Protein AF-0000000076582837 (afdb_homodimer)

Radius of gyration: 41.91 Å; Cα contacts (8 Å, |Δi|>4): 2070; chains: 2; bounding box: 164×148×90 Å

Structure (mmCIF, N/CA/C/O backbone):
data_AF-0000000076582837-model_v1
#
loop_
_entity.id
_entity.type
_entity.pdbx_description
1 polymer 'Uncharacterized protein'
#
loop_
_atom_site.group_PDB
_atom_site.id
_atom_site.type_symbol
_atom_site.label_atom_id
_atom_site.label_alt_id
_atom_site.label_comp_id
_atom_site.label_asym_id
_atom_site.label_entity_id
_atom_site.label_seq_id
_atom_site.pdbx_PDB_ins_code
_atom_site.Cartn_x
_atom_site.Cartn_y
_atom_site.Cartn_z
_atom_site.occupancy
_atom_site.B_iso_or_equiv
_atom_site.auth_seq_id
_atom_site.auth_comp_id
_atom_site.auth_asym_id
_atom_site.auth_atom_id
_atom_site.pdbx_PDB_model_num
ATOM 1 N N . MET A 1 1 ? 6.973 28.859 -14.742 1 37.81 1 MET A N 1
ATOM 2 C CA . MET A 1 1 ? 6.109 27.672 -14.664 1 37.81 1 MET A CA 1
ATOM 3 C C . MET A 1 1 ? 6.285 26.953 -13.328 1 37.81 1 MET A C 1
ATOM 5 O O . MET A 1 1 ? 7.41 26.688 -12.914 1 37.81 1 MET A O 1
ATOM 9 N N . ALA A 1 2 ? 5.398 27.281 -12.375 1 56.62 2 ALA A N 1
ATOM 10 C CA . ALA A 1 2 ? 5.488 26.141 -11.453 1 56.62 2 ALA A CA 1
ATOM 11 C C . ALA A 1 2 ? 5.77 24.844 -12.211 1 56.62 2 ALA A C 1
ATOM 13 O O . ALA A 1 2 ? 5.379 24.703 -13.367 1 56.62 2 ALA A O 1
ATOM 14 N N . VAL A 1 3 ? 6.777 24.328 -11.602 1 84.38 3 VAL A N 1
ATOM 15 C CA . VAL A 1 3 ? 7.352 23.281 -12.43 1 84.38 3 VAL A CA 1
ATOM 16 C C . VAL A 1 3 ? 7.152 21.922 -11.758 1 84.38 3 VAL A C 1
ATOM 18 O O . VAL A 1 3 ? 7.391 21.781 -10.562 1 84.38 3 VAL A O 1
ATOM 21 N N . ASP A 1 4 ? 6.441 21.125 -12.461 1 92.75 4 ASP A N 1
ATOM 22 C CA . ASP A 1 4 ? 6.488 19.719 -12.031 1 92.75 4 ASP A CA 1
ATOM 23 C C . ASP A 1 4 ? 7.918 19.188 -12.07 1 92.75 4 ASP A C 1
ATOM 25 O O . ASP A 1 4 ? 8.617 19.344 -13.078 1 92.75 4 ASP A O 1
ATOM 29 N N . VAL A 1 5 ? 8.266 18.734 -10.93 1 97.38 5 VAL A N 1
ATOM 30 C CA . VAL A 1 5 ? 9.609 18.172 -10.844 1 97.38 5 VAL A CA 1
ATOM 31 C C . VAL A 1 5 ? 9.531 16.641 -10.844 1 97.38 5 VAL A C 1
ATOM 33 O O . VAL A 1 5 ? 8.859 16.047 -9.992 1 97.38 5 VAL A O 1
ATOM 36 N N . THR A 1 6 ? 10.125 16 -11.758 1 96.5 6 THR A N 1
ATOM 37 C CA . THR A 1 6 ? 10.219 14.547 -11.906 1 96.5 6 THR A CA 1
ATOM 38 C C . THR A 1 6 ? 11.68 14.109 -12 1 96.5 6 THR A C 1
ATOM 40 O O . THR A 1 6 ? 12.586 14.938 -11.945 1 96.5 6 THR A O 1
ATOM 43 N N . ARG A 1 7 ? 11.844 12.852 -12.062 1 94.62 7 ARG A N 1
ATOM 44 C CA . ARG A 1 7 ? 13.195 12.32 -12.133 1 94.62 7 ARG A CA 1
ATOM 45 C C . ARG A 1 7 ? 13.93 12.844 -13.367 1 94.62 7 ARG A C 1
ATOM 47 O O . ARG A 1 7 ? 15.148 13.039 -13.336 1 94.62 7 ARG A O 1
ATOM 54 N N . GLU A 1 8 ? 13.258 13.234 -14.391 1 93.75 8 GLU A N 1
ATOM 55 C CA . GLU A 1 8 ? 13.82 13.641 -15.672 1 93.75 8 GLU A CA 1
ATOM 56 C C . GLU A 1 8 ? 14.422 15.039 -15.602 1 93.75 8 GLU A C 1
ATOM 58 O O . GLU A 1 8 ? 15.438 15.32 -16.25 1 93.75 8 GLU A O 1
ATOM 63 N N . ASN A 1 9 ? 13.852 15.922 -14.852 1 94.75 9 ASN A N 1
ATOM 64 C CA . ASN A 1 9 ? 14.32 17.297 -14.82 1 94.75 9 ASN A CA 1
ATOM 65 C C . ASN A 1 9 ? 14.875 17.672 -13.453 1 94.75 9 ASN A C 1
ATOM 67 O O . ASN A 1 9 ? 15.242 18.828 -13.219 1 94.75 9 ASN A O 1
ATOM 71 N N . PHE A 1 10 ? 14.992 16.719 -12.586 1 96.81 10 PHE A N 1
ATOM 72 C CA . PHE A 1 10 ? 15.367 16.984 -11.203 1 96.81 10 PHE A CA 1
ATOM 73 C C . PHE A 1 10 ? 16.781 17.562 -11.125 1 96.81 10 PHE A C 1
ATOM 75 O O . PHE A 1 10 ? 16.984 18.594 -10.492 1 96.81 10 PHE A O 1
ATOM 82 N N . LYS A 1 11 ? 17.672 16.938 -11.727 1 94.5 11 LYS A N 1
ATOM 83 C CA . LYS A 1 11 ? 19.062 17.359 -11.68 1 94.5 11 LYS A CA 1
ATOM 84 C C . LYS A 1 11 ? 19.234 18.766 -12.242 1 94.5 11 LYS A C 1
ATOM 86 O O . LYS A 1 11 ? 19.984 19.578 -11.695 1 94.5 11 LYS A O 1
ATOM 91 N N . GLU A 1 12 ? 18.562 19.031 -13.25 1 94.69 12 GLU A N 1
ATOM 92 C CA . GLU A 1 12 ? 18.641 20.344 -13.898 1 94.69 12 GLU A CA 1
ATOM 93 C C . GLU A 1 12 ? 18.031 21.422 -13.016 1 94.69 12 GLU A C 1
ATOM 95 O O . GLU A 1 12 ? 18.5 22.578 -13.031 1 94.69 12 GLU A O 1
ATOM 100 N N . LEU A 1 13 ? 17.078 21.109 -12.211 1 95.56 13 LEU A N 1
ATOM 101 C CA . LEU A 1 13 ? 16.328 22.094 -11.438 1 95.56 13 LEU A CA 1
ATOM 102 C C . LEU A 1 13 ? 16.938 22.266 -10.047 1 95.56 13 LEU A C 1
ATOM 104 O O . LEU A 1 13 ? 16.641 23.234 -9.344 1 95.56 13 LEU A O 1
ATOM 108 N N . LEU A 1 14 ? 17.75 21.375 -9.633 1 96.56 14 LEU A N 1
ATOM 109 C CA . LEU A 1 14 ? 18.266 21.344 -8.266 1 96.56 14 LEU A CA 1
ATOM 110 C C . LEU A 1 14 ? 18.984 22.656 -7.941 1 96.56 14 LEU A C 1
ATOM 112 O O . LEU A 1 14 ? 18.797 23.219 -6.859 1 96.56 14 LEU A O 1
ATOM 116 N N . PRO A 1 15 ? 19.797 23.25 -8.875 1 96.25 15 PRO A N 1
ATOM 117 C CA . PRO A 1 15 ? 20.422 24.531 -8.57 1 96.25 15 PRO A CA 1
ATOM 118 C C . PRO A 1 15 ? 19.391 25.656 -8.383 1 96.25 15 PRO A C 1
ATOM 120 O O . PRO A 1 15 ? 19.562 26.516 -7.508 1 96.25 15 PRO A O 1
ATOM 123 N N . ALA A 1 16 ? 18.375 25.656 -9.156 1 95.62 16 ALA A N 1
ATOM 124 C CA . ALA A 1 16 ? 17.328 26.656 -9.031 1 95.62 16 ALA A CA 1
ATOM 125 C C . ALA A 1 16 ? 16.594 26.531 -7.699 1 95.62 16 ALA A C 1
ATOM 127 O O . ALA A 1 16 ? 16.219 27.531 -7.09 1 95.62 16 ALA A O 1
ATOM 128 N N . ILE A 1 17 ? 16.359 25.312 -7.273 1 97.38 17 ILE A N 1
ATOM 129 C CA . ILE A 1 17 ? 15.711 25.047 -6 1 97.38 17 ILE A CA 1
ATOM 130 C C . ILE A 1 17 ? 16.578 25.547 -4.852 1 97.38 17 ILE A C 1
ATOM 132 O O . ILE A 1 17 ? 16.094 26.188 -3.924 1 97.38 17 ILE A O 1
ATOM 136 N N . ARG A 1 18 ? 17.828 25.281 -4.961 1 97.62 18 ARG A N 1
ATOM 137 C CA . ARG A 1 18 ? 18.781 25.766 -3.959 1 97.62 18 ARG A CA 1
ATOM 138 C C . ARG A 1 18 ? 18.766 27.281 -3.863 1 97.62 18 ARG A C 1
ATOM 140 O O . ARG A 1 18 ? 18.703 27.844 -2.766 1 97.62 18 ARG A O 1
ATOM 147 N N . GLU A 1 19 ? 18.797 27.891 -4.953 1 97.19 19 GLU A N 1
ATOM 148 C CA . GLU A 1 19 ? 18.781 29.344 -4.988 1 97.19 19 GLU A CA 1
ATOM 149 C C . GLU A 1 19 ? 17.5 29.906 -4.398 1 97.19 19 GLU A C 1
ATOM 151 O O . GLU A 1 19 ? 17.531 30.891 -3.656 1 97.19 19 GLU A O 1
ATOM 156 N N . ALA A 1 20 ? 16.422 29.281 -4.758 1 97.56 20 ALA A N 1
ATOM 157 C CA . ALA A 1 20 ? 15.133 29.719 -4.246 1 97.56 20 ALA A CA 1
ATOM 158 C C . ALA A 1 20 ? 15.086 29.641 -2.721 1 97.56 20 ALA A C 1
ATOM 160 O O . ALA A 1 20 ? 14.594 30.547 -2.059 1 97.56 20 ALA A O 1
ATOM 161 N N . LEU A 1 21 ? 15.578 28.578 -2.162 1 98.19 21 LEU A N 1
ATOM 162 C CA . LEU A 1 21 ? 15.578 28.375 -0.718 1 98.19 21 LEU A CA 1
ATOM 163 C C . LEU A 1 21 ? 16.547 29.344 -0.029 1 98.19 21 LEU A C 1
ATOM 165 O O . LEU A 1 21 ? 16.266 29.812 1.073 1 98.19 21 LEU A O 1
ATOM 169 N N . GLU A 1 22 ? 17.609 29.672 -0.643 1 97.06 22 GLU A N 1
ATOM 170 C CA . GLU A 1 22 ? 18.609 30.578 -0.074 1 97.06 22 GLU A CA 1
ATOM 171 C C . GLU A 1 22 ? 18.094 32.031 -0.047 1 97.06 22 GLU A C 1
ATOM 173 O O . GLU A 1 22 ? 18.328 32.75 0.913 1 97.06 22 GLU A O 1
ATOM 178 N N . LYS A 1 23 ? 17.359 32.406 -1.02 1 96.25 23 LYS A N 1
ATOM 179 C CA . LYS A 1 23 ? 16.969 33.781 -1.193 1 96.25 23 LYS A CA 1
ATOM 180 C C . LYS A 1 23 ? 15.617 34.062 -0.535 1 96.25 23 LYS A C 1
ATOM 182 O O . LYS A 1 23 ? 15.281 35.219 -0.271 1 96.25 23 LYS A O 1
ATOM 187 N N . CYS A 1 24 ? 14.883 33.062 -0.274 1 97.56 24 CYS A N 1
ATOM 188 C CA . CYS A 1 24 ? 13.516 33.281 0.168 1 97.56 24 CYS A CA 1
ATOM 189 C C . CYS A 1 24 ? 13.484 33.812 1.596 1 97.56 24 CYS A C 1
ATOM 191 O O . CYS A 1 24 ? 14.461 33.688 2.332 1 97.56 24 CYS A O 1
ATOM 193 N N . THR A 1 25 ? 12.406 34.531 1.924 1 97.62 25 THR A N 1
ATOM 194 C CA . THR A 1 25 ? 12.133 34.969 3.283 1 97.62 25 THR A CA 1
ATOM 195 C C . THR A 1 25 ? 11.586 33.844 4.129 1 97.62 25 THR A C 1
ATOM 197 O O . THR A 1 25 ? 11.938 33.688 5.305 1 97.62 25 THR A O 1
ATOM 200 N N . PHE A 1 26 ? 10.758 33.094 3.574 1 98.38 26 PHE A N 1
ATOM 201 C CA . PHE A 1 26 ? 10.211 31.875 4.145 1 98.38 26 PHE A CA 1
ATOM 202 C C . PHE A 1 26 ? 9.773 30.906 3.049 1 98.38 26 PHE A C 1
ATOM 204 O O . PHE A 1 26 ? 9.664 31.297 1.884 1 98.38 26 PHE A O 1
ATOM 211 N N . TYR A 1 27 ? 9.625 29.656 3.34 1 98.81 27 TYR A N 1
ATOM 212 C CA . TYR A 1 27 ? 9.086 28.688 2.383 1 98.81 27 TYR A CA 1
ATOM 213 C C . TYR A 1 27 ? 7.914 27.922 2.984 1 98.81 27 TYR A C 1
ATOM 215 O O . TYR A 1 27 ? 7.797 27.812 4.207 1 98.81 27 TYR A O 1
ATOM 223 N N . SER A 1 28 ? 7.043 27.531 2.162 1 98.81 28 SER A N 1
ATOM 224 C CA . SER A 1 28 ? 5.887 26.734 2.564 1 98.81 28 SER A CA 1
ATOM 225 C C . SER A 1 28 ? 5.902 25.359 1.891 1 98.81 28 SER A C 1
ATOM 227 O O . SER A 1 28 ? 6.555 25.188 0.861 1 98.81 28 SER A O 1
ATOM 229 N N . PHE A 1 29 ? 5.262 24.391 2.514 1 98.75 29 PHE A N 1
ATOM 230 C CA . PHE A 1 29 ? 5.258 23.031 1.983 1 98.75 29 PHE A CA 1
ATOM 231 C C . PHE A 1 29 ? 3.906 22.375 2.213 1 98.75 29 PHE A C 1
ATOM 233 O O . PHE A 1 29 ? 3.121 22.812 3.053 1 98.75 29 PHE A O 1
ATOM 240 N N . ASP A 1 30 ? 3.596 21.422 1.482 1 98.31 30 ASP A N 1
ATOM 241 C CA . ASP A 1 30 ? 2.416 20.562 1.57 1 98.31 30 ASP A CA 1
ATOM 242 C C . ASP A 1 30 ? 2.682 19.203 0.936 1 98.31 30 ASP A C 1
ATOM 244 O O . ASP A 1 30 ? 3.518 19.078 0.039 1 98.31 30 ASP A O 1
ATOM 248 N N . CYS A 1 31 ? 1.963 18.188 1.468 1 98.19 31 CYS A N 1
ATOM 249 C CA . CYS A 1 31 ? 2.211 16.844 0.979 1 98.19 31 CYS A CA 1
ATOM 250 C C . CYS A 1 31 ? 0.905 16.141 0.612 1 98.19 31 CYS A C 1
ATOM 252 O O . CYS A 1 31 ? -0.146 16.453 1.179 1 98.19 31 CYS A O 1
ATOM 254 N N . GLU A 1 32 ? 0.945 15.305 -0.368 1 97.75 32 GLU A N 1
ATOM 255 C CA . GLU A 1 32 ? -0.067 14.289 -0.631 1 97.75 32 GLU A CA 1
ATOM 256 C C . GLU A 1 32 ? 0.447 12.898 -0.28 1 97.75 32 GLU A C 1
ATOM 258 O O . GLU A 1 32 ? 1.587 12.555 -0.597 1 97.75 32 GLU A O 1
ATOM 263 N N . MET A 1 33 ? -0.358 12.156 0.459 1 97.69 33 MET A N 1
ATOM 264 C CA . MET A 1 33 ? 0.064 10.867 0.993 1 97.69 33 MET A CA 1
ATOM 265 C C . MET A 1 33 ? -0.859 9.75 0.514 1 97.69 33 MET A C 1
ATOM 267 O O . MET A 1 33 ? -1.942 10.016 -0.011 1 97.69 33 MET A O 1
ATOM 271 N N . THR A 1 34 ? -0.4 8.477 0.62 1 97.88 34 THR A N 1
ATOM 272 C CA . THR A 1 34 ? -1.194 7.32 0.216 1 97.88 34 THR A CA 1
ATOM 273 C C . THR A 1 34 ? -2.25 6.992 1.268 1 97.88 34 THR A C 1
ATOM 275 O O . THR A 1 34 ? -3.076 6.102 1.07 1 97.88 34 THR A O 1
ATOM 278 N N . GLY A 1 35 ? -2.191 7.676 2.393 1 95.62 35 GLY A N 1
ATOM 279 C CA . GLY A 1 35 ? -3.148 7.512 3.475 1 95.62 35 GLY A CA 1
ATOM 280 C C . GLY A 1 35 ? -2.775 8.289 4.723 1 95.62 35 GLY A C 1
ATOM 281 O O . GLY A 1 35 ? -1.685 8.859 4.805 1 95.62 35 GLY A O 1
ATOM 282 N N . LEU A 1 36 ? -3.656 8.305 5.723 1 90.25 36 LEU A N 1
ATOM 283 C CA . LEU A 1 36 ? -3.4 9.094 6.922 1 90.25 36 LEU A CA 1
ATOM 284 C C . LEU A 1 36 ? -3.514 8.227 8.172 1 90.25 36 LEU A C 1
ATOM 286 O O . LEU A 1 36 ? -2.752 8.406 9.125 1 90.25 36 LEU A O 1
ATOM 290 N N . PHE A 1 37 ? -4.527 7.352 8.211 1 88.5 37 PHE A N 1
ATOM 291 C CA . PHE A 1 37 ? -4.746 6.551 9.414 1 88.5 37 PHE A CA 1
ATOM 292 C C . PHE A 1 37 ? -4.762 5.066 9.078 1 88.5 37 PHE A C 1
ATOM 294 O O . PHE A 1 37 ? -5.25 4.668 8.016 1 88.5 37 PHE A O 1
ATOM 301 N N . THR A 1 38 ? -4.195 4.332 9.945 1 89.94 38 THR A N 1
ATOM 302 C CA . THR A 1 38 ? -4.273 2.879 9.828 1 89.94 38 THR A CA 1
ATOM 303 C C . THR A 1 38 ? -5.48 2.338 10.586 1 89.94 38 THR A C 1
ATOM 305 O O . THR A 1 38 ? -6.105 3.061 11.367 1 89.94 38 THR A O 1
ATOM 308 N N . ASP A 1 39 ? -5.789 1.146 10.273 1 82.75 39 ASP A N 1
ATOM 309 C CA . ASP A 1 39 ? -6.949 0.542 10.922 1 82.75 39 ASP A CA 1
ATOM 310 C C . ASP A 1 39 ? -6.77 0.503 12.438 1 82.75 39 ASP A C 1
ATOM 312 O O . ASP A 1 39 ? -5.742 0.04 12.938 1 82.75 39 ASP A O 1
ATOM 316 N N . GLY A 1 40 ? -7.688 1.06 13.148 1 77.62 40 GLY A N 1
ATOM 317 C CA . GLY A 1 40 ? -7.691 1.012 14.602 1 77.62 40 GLY A CA 1
ATOM 318 C C . GLY A 1 40 ? -6.805 2.066 15.242 1 77.62 40 GLY A C 1
ATOM 319 O O . GLY A 1 40 ? -6.699 2.141 16.469 1 77.62 40 GLY A O 1
ATOM 320 N N . ASN A 1 41 ? -6.215 2.869 14.445 1 83 41 ASN A N 1
ATOM 321 C CA . ASN A 1 41 ? -5.27 3.844 14.984 1 83 41 ASN A CA 1
ATOM 322 C C . ASN A 1 41 ? -5.68 5.27 14.633 1 83 41 ASN A C 1
ATOM 324 O O . ASN A 1 41 ? -4.828 6.109 14.328 1 83 41 ASN A O 1
ATOM 328 N N . LYS A 1 42 ? -6.922 5.465 14.656 1 85.94 42 LYS A N 1
ATOM 329 C CA . LYS A 1 42 ? -7.402 6.832 14.477 1 85.94 42 LYS A CA 1
ATOM 330 C C . LYS A 1 42 ? -7.316 7.621 15.781 1 85.94 42 LYS A C 1
ATOM 332 O O . LYS A 1 42 ? -7.426 7.047 16.859 1 85.94 42 LYS A O 1
ATOM 337 N N . HIS A 1 43 ? -7.074 8.859 15.664 1 90 43 HIS A N 1
ATOM 338 C CA . HIS A 1 43 ? -7.051 9.711 16.844 1 90 43 HIS A CA 1
ATOM 339 C C . HIS A 1 43 ? -8.414 9.734 17.531 1 90 43 HIS A C 1
ATOM 341 O O . HIS A 1 43 ? -9.445 9.797 16.875 1 90 43 HIS A O 1
ATOM 347 N N . GLU A 1 44 ? -8.359 9.648 18.797 1 89.81 44 GLU A N 1
ATOM 348 C CA . GLU A 1 44 ? -9.555 9.75 19.625 1 89.81 44 GLU A CA 1
ATOM 349 C C . GLU A 1 44 ? -9.586 11.07 20.391 1 89.81 44 GLU A C 1
ATOM 351 O O . GLU A 1 44 ? -8.539 11.641 20.703 1 89.81 44 GLU A O 1
ATOM 356 N N . TYR A 1 45 ? -10.727 11.453 20.703 1 89.75 45 TYR A N 1
ATOM 357 C CA . TYR A 1 45 ? -10.922 12.789 21.25 1 89.75 45 TYR A CA 1
ATOM 358 C C . TYR A 1 45 ? -10.156 12.977 22.547 1 89.75 45 TYR A C 1
ATOM 360 O O . TYR A 1 45 ? -9.586 14.039 22.797 1 89.75 45 TYR A O 1
ATOM 368 N N . LEU A 1 46 ? -10.07 11.953 23.375 1 92.81 46 LEU A N 1
ATOM 369 C CA . LEU A 1 46 ? -9.492 12.117 24.703 1 92.81 46 LEU A CA 1
ATOM 370 C C . LEU A 1 46 ? -8.023 11.703 24.719 1 92.81 46 LEU A C 1
ATOM 372 O O . LEU A 1 46 ? -7.383 11.695 25.766 1 92.81 46 LEU A O 1
ATOM 376 N N . ASP A 1 47 ? -7.477 11.445 23.562 1 91.62 47 ASP A N 1
ATOM 377 C CA . ASP A 1 47 ? -6.062 11.094 23.469 1 91.62 47 ASP A CA 1
ATOM 378 C C . ASP A 1 47 ? -5.184 12.203 24.047 1 91.62 47 ASP A C 1
ATOM 380 O O . ASP A 1 47 ? -5.441 13.391 23.812 1 91.62 47 ASP A O 1
ATOM 384 N N . ASP A 1 48 ? -4.238 11.812 24.797 1 89.88 48 ASP A N 1
ATOM 385 C CA . ASP A 1 48 ? -3.209 12.797 25.125 1 89.88 48 ASP A CA 1
ATOM 386 C C . ASP A 1 48 ? -2.182 12.922 24.016 1 89.88 48 ASP A C 1
ATOM 388 O O . ASP A 1 48 ? -2.277 12.227 23 1 89.88 48 ASP A O 1
ATOM 392 N N . MET A 1 49 ? -1.229 13.766 24.156 1 92.5 49 MET A N 1
ATOM 393 C CA . MET A 1 49 ? -0.308 14.062 23.062 1 92.5 49 MET A CA 1
ATOM 394 C C . MET A 1 49 ? 0.542 12.844 22.734 1 92.5 49 MET A C 1
ATOM 396 O O . MET A 1 49 ? 0.796 12.562 21.547 1 92.5 49 MET A O 1
ATOM 400 N N . GLN A 1 50 ? 0.988 12.141 23.719 1 91.88 50 GLN A N 1
ATOM 401 C CA . GLN A 1 50 ? 1.815 10.969 23.484 1 91.88 50 GLN A CA 1
ATOM 402 C C . GLN A 1 50 ? 1.04 9.891 22.719 1 91.88 50 GLN A C 1
ATOM 404 O O . GLN A 1 50 ? 1.573 9.273 21.797 1 91.88 50 GLN A O 1
ATOM 409 N N . SER A 1 51 ? -0.127 9.664 23.172 1 90.88 51 SER A N 1
ATOM 410 C CA . SER A 1 51 ? -0.97 8.688 22.5 1 90.88 51 SER A CA 1
ATOM 411 C C . SER A 1 51 ? -1.216 9.086 21.047 1 90.88 51 SER A C 1
ATOM 413 O O . SER A 1 51 ? -1.169 8.242 20.141 1 90.88 51 SER A O 1
ATOM 415 N N . ARG A 1 52 ? -1.479 10.328 20.828 1 93.69 52 ARG A N 1
ATOM 416 C CA . ARG A 1 52 ? -1.69 10.836 19.469 1 93.69 52 ARG A CA 1
ATOM 417 C C . ARG A 1 52 ? -0.438 10.664 18.625 1 93.69 52 ARG A C 1
ATOM 419 O O . ARG A 1 52 ? -0.523 10.281 17.453 1 93.69 52 ARG A O 1
ATOM 426 N N . TYR A 1 53 ? 0.649 10.984 19.234 1 95.69 53 TYR A N 1
ATOM 427 C CA . TYR A 1 53 ? 1.919 10.844 18.531 1 95.69 53 TYR A CA 1
ATOM 428 C C . TYR A 1 53 ? 2.172 9.391 18.156 1 95.69 53 TYR A C 1
ATOM 430 O O . TYR A 1 53 ? 2.623 9.102 17.047 1 95.69 53 TYR A O 1
ATOM 438 N N . THR A 1 54 ? 1.906 8.484 19.078 1 94.12 54 THR A N 1
ATOM 439 C CA . THR A 1 54 ? 2.121 7.066 18.828 1 94.12 54 THR A CA 1
ATOM 440 C C . THR A 1 54 ? 1.306 6.602 17.625 1 94.12 54 THR A C 1
ATOM 442 O O . THR A 1 54 ? 1.817 5.887 16.766 1 94.12 54 THR A O 1
ATOM 445 N N . LYS A 1 55 ? 0.12 6.996 17.609 1 94.06 55 LYS A N 1
ATOM 446 C CA . LYS A 1 55 ? -0.747 6.652 16.484 1 94.06 55 LYS A CA 1
ATOM 447 C C . LYS A 1 55 ? -0.247 7.285 15.188 1 94.06 55 LYS A C 1
ATOM 449 O O . LYS A 1 55 ? -0.276 6.656 14.133 1 94.06 55 LYS A O 1
ATOM 454 N N . MET A 1 56 ? 0.187 8.492 15.266 1 95.31 56 MET A N 1
ATOM 455 C CA . MET A 1 56 ? 0.729 9.203 14.109 1 95.31 56 MET A CA 1
ATOM 456 C C . MET A 1 56 ? 1.987 8.516 13.586 1 95.31 56 MET A C 1
ATOM 458 O O . MET A 1 56 ? 2.207 8.445 12.375 1 95.31 56 MET A O 1
ATOM 462 N N . THR A 1 57 ? 2.773 8.078 14.508 1 95.75 57 THR A N 1
ATOM 463 C CA . THR A 1 57 ? 4 7.383 14.141 1 95.75 57 THR A CA 1
ATOM 464 C C . THR A 1 57 ? 3.686 6.129 13.328 1 95.75 57 THR A C 1
ATOM 466 O O . THR A 1 57 ? 4.367 5.836 12.344 1 95.75 57 THR A O 1
ATOM 469 N N . GLU A 1 58 ? 2.686 5.445 13.75 1 94.69 58 GLU A N 1
ATOM 470 C CA . GLU A 1 58 ? 2.279 4.25 13.016 1 94.69 58 GLU A CA 1
ATOM 471 C C . GLU A 1 58 ? 1.851 4.598 11.594 1 94.69 58 GLU A C 1
ATOM 473 O O . GLU A 1 58 ? 2.191 3.883 10.641 1 94.69 58 GLU A O 1
ATOM 478 N N . SER A 1 59 ? 1.21 5.617 11.445 1 95 59 SER A N 1
ATOM 479 C CA . SER A 1 59 ? 0.771 6.074 10.125 1 95 59 SER A CA 1
ATOM 480 C C . SER A 1 59 ? 1.955 6.5 9.266 1 95 59 SER A C 1
ATOM 482 O O . SER A 1 59 ? 2.021 6.16 8.086 1 95 59 SER A O 1
ATOM 484 N N . SER A 1 60 ? 2.846 7.215 9.883 1 96.12 60 SER A N 1
ATOM 485 C CA . SER A 1 60 ? 4.004 7.73 9.156 1 96.12 60 SER A CA 1
ATOM 486 C C . SER A 1 60 ? 4.875 6.594 8.633 1 96.12 60 SER A C 1
ATOM 488 O O . SER A 1 60 ? 5.488 6.711 7.57 1 96.12 60 SER A O 1
ATOM 490 N N . LYS A 1 61 ? 4.871 5.547 9.367 1 94.81 61 LYS A N 1
ATOM 491 C CA . LYS A 1 61 ? 5.652 4.375 8.969 1 94.81 61 LYS A CA 1
ATOM 492 C C . LYS A 1 61 ? 4.957 3.602 7.855 1 94.81 61 LYS A C 1
ATOM 494 O O . LYS A 1 61 ? 5.617 3.004 7.004 1 94.81 61 LYS A O 1
ATOM 499 N N . ALA A 1 62 ? 3.697 3.639 7.93 1 95.88 62 ALA A N 1
ATOM 500 C CA . ALA A 1 62 ? 2.904 2.766 7.066 1 95.88 62 ALA A CA 1
ATOM 501 C C . ALA A 1 62 ? 2.723 3.383 5.684 1 95.88 62 ALA A C 1
ATOM 503 O O . ALA A 1 62 ? 2.791 2.68 4.672 1 95.88 62 ALA A O 1
ATOM 504 N N . TYR A 1 63 ? 2.486 4.641 5.551 1 97.44 63 TYR A N 1
ATOM 505 C CA . TYR A 1 63 ? 2.141 5.309 4.301 1 97.44 63 TYR A CA 1
ATOM 506 C C . TYR A 1 63 ? 3.33 6.086 3.75 1 97.44 63 TYR A C 1
ATOM 508 O O . TYR A 1 63 ? 4.363 6.203 4.414 1 97.44 63 TYR A O 1
ATOM 516 N N . ILE A 1 64 ? 3.201 6.598 2.521 1 97.69 64 ILE A N 1
ATOM 517 C CA . ILE A 1 64 ? 4.293 7.363 1.928 1 97.69 64 ILE A CA 1
ATOM 518 C C . ILE A 1 64 ? 3.756 8.68 1.374 1 97.69 64 ILE A C 1
ATOM 520 O O . ILE A 1 64 ? 2.547 8.836 1.185 1 97.69 64 ILE A O 1
ATOM 524 N N . ILE A 1 65 ? 4.719 9.578 1.172 1 98.12 65 ILE A N 1
ATOM 525 C CA . ILE A 1 65 ? 4.43 10.828 0.471 1 98.12 65 ILE A CA 1
ATOM 526 C C . ILE A 1 65 ? 4.609 10.625 -1.032 1 98.12 65 ILE A C 1
ATOM 528 O O . ILE A 1 65 ? 5.668 10.188 -1.483 1 98.12 65 ILE A O 1
ATOM 532 N N . THR A 1 66 ? 3.584 10.953 -1.797 1 98 66 THR A N 1
ATOM 533 C CA . THR A 1 66 ? 3.645 10.75 -3.242 1 98 66 THR A CA 1
ATOM 534 C C . THR A 1 66 ? 3.891 12.078 -3.959 1 98 66 THR A C 1
ATOM 536 O O . THR A 1 66 ? 4.32 12.094 -5.113 1 98 66 THR A O 1
ATOM 539 N N . GLN A 1 67 ? 3.572 13.117 -3.287 1 98.12 67 GLN A N 1
ATOM 540 C CA . GLN A 1 67 ? 3.799 14.453 -3.842 1 98.12 67 GLN A CA 1
ATOM 541 C C . GLN A 1 67 ? 4.199 15.438 -2.75 1 98.12 67 GLN A C 1
ATOM 543 O O . GLN A 1 67 ? 3.645 15.414 -1.649 1 98.12 67 GLN A O 1
ATOM 548 N N . TYR A 1 68 ? 5.16 16.266 -2.998 1 98.56 68 TYR A N 1
ATOM 549 C CA . TYR A 1 68 ? 5.645 17.281 -2.078 1 98.56 68 TYR A CA 1
ATOM 550 C C . TYR A 1 68 ? 5.668 18.656 -2.75 1 98.56 68 TYR A C 1
ATOM 552 O O . TYR A 1 68 ? 6.336 18.844 -3.77 1 98.56 68 TYR A O 1
ATOM 560 N N . GLY A 1 69 ? 4.918 19.562 -2.246 1 98.44 69 GLY A N 1
ATOM 561 C CA . GLY A 1 69 ? 4.949 20.938 -2.723 1 98.44 69 GLY A CA 1
ATOM 562 C C . GLY A 1 69 ? 5.879 21.828 -1.916 1 98.44 69 GLY A C 1
ATOM 563 O O . GLY A 1 69 ? 5.879 21.781 -0.684 1 98.44 69 GLY A O 1
ATOM 564 N N . LEU A 1 70 ? 6.695 22.547 -2.639 1 98.62 70 LEU A N 1
ATOM 565 C CA . LEU A 1 70 ? 7.594 23.531 -2.043 1 98.62 70 LEU A CA 1
ATOM 566 C C . LEU A 1 70 ? 7.434 24.891 -2.715 1 98.62 70 LEU A C 1
ATOM 568 O O . LEU A 1 70 ? 7.57 25 -3.936 1 98.62 70 LEU A O 1
ATOM 572 N N . SER A 1 71 ? 7.074 25.844 -1.985 1 98.38 71 SER A N 1
ATOM 573 C CA . SER A 1 71 ? 6.961 27.203 -2.508 1 98.38 71 SER A CA 1
ATOM 574 C C . SER A 1 71 ? 7.828 28.188 -1.712 1 98.38 71 SER A C 1
ATOM 576 O O . SER A 1 71 ? 7.652 28.328 -0.501 1 98.38 71 SER A O 1
ATOM 578 N N . CYS A 1 72 ? 8.75 28.828 -2.348 1 98.44 72 CYS A N 1
ATOM 579 C CA . CYS A 1 72 ? 9.664 29.781 -1.739 1 98.44 72 CYS A CA 1
ATOM 580 C C . CYS A 1 72 ? 9.211 31.219 -2.008 1 98.44 72 CYS A C 1
ATOM 582 O O . CYS A 1 72 ? 9.078 31.625 -3.164 1 98.44 72 CYS A O 1
ATOM 584 N N . PHE A 1 73 ? 8.984 31.969 -0.949 1 97.88 73 PHE A N 1
ATOM 585 C CA . PHE A 1 73 ? 8.508 33.344 -1.075 1 97.88 73 PHE A CA 1
ATOM 586 C C . PHE A 1 73 ? 9.625 34.344 -0.779 1 97.88 73 PHE A C 1
ATOM 588 O O . PHE A 1 73 ? 10.133 34.406 0.344 1 97.88 73 PHE A O 1
ATOM 595 N N . GLU A 1 74 ? 9.984 35.094 -1.771 1 97.25 74 GLU A N 1
ATOM 596 C CA . GLU A 1 74 ? 11.008 36.125 -1.641 1 97.25 74 GLU A CA 1
ATOM 597 C C . GLU A 1 74 ? 10.375 37.531 -1.571 1 97.25 74 GLU A C 1
ATOM 599 O O . GLU A 1 74 ? 9.586 37.906 -2.441 1 97.25 74 GLU A O 1
ATOM 604 N N . ALA A 1 75 ? 10.68 38.219 -0.52 1 95.25 75 ALA A N 1
ATOM 605 C CA . ALA A 1 75 ? 10.203 39.594 -0.417 1 95.25 75 ALA A CA 1
ATOM 606 C C . ALA A 1 75 ? 10.867 40.5 -1.467 1 95.25 75 ALA A C 1
ATOM 608 O O . ALA A 1 75 ? 12.094 40.594 -1.524 1 95.25 75 ALA A O 1
ATOM 609 N N . THR A 1 76 ? 10.07 41.125 -2.309 1 92.56 76 THR A N 1
ATOM 610 C CA . THR A 1 76 ? 10.594 41.969 -3.371 1 92.56 76 THR A CA 1
ATOM 611 C C . THR A 1 76 ? 10.336 43.438 -3.064 1 92.56 76 THR A C 1
ATOM 613 O O . THR A 1 76 ? 10.812 44.312 -3.781 1 92.56 76 THR A O 1
ATOM 616 N N . GLY A 1 77 ? 9.594 43.75 -2.02 1 87.31 77 GLY A N 1
ATOM 617 C CA . GLY A 1 77 ? 9.234 45.094 -1.533 1 87.31 77 GLY A CA 1
ATOM 618 C C . GLY A 1 77 ? 8.477 45.062 -0.221 1 87.31 77 GLY A C 1
ATOM 619 O O . GLY A 1 77 ? 8.328 44 0.392 1 87.31 77 GLY A O 1
ATOM 620 N N . PRO A 1 78 ? 8.031 46.219 0.351 1 81 78 PRO A N 1
ATOM 621 C CA . PRO A 1 78 ? 7.359 46.25 1.653 1 81 78 PRO A CA 1
ATOM 622 C C . PRO A 1 78 ? 6.09 45.406 1.689 1 81 78 PRO A C 1
ATOM 624 O O . PRO A 1 78 ? 5.816 44.75 2.689 1 81 78 PRO A O 1
ATOM 627 N N . ALA A 1 79 ? 5.422 45.312 0.679 1 89.81 79 ALA A N 1
ATOM 628 C CA . ALA A 1 79 ? 4.191 44.531 0.617 1 89.81 79 ALA A CA 1
ATOM 629 C C . ALA A 1 79 ? 4.109 43.719 -0.687 1 89.81 79 ALA A C 1
ATOM 631 O O . ALA A 1 79 ? 3.082 43.75 -1.37 1 89.81 79 ALA A O 1
ATOM 632 N N . ALA A 1 80 ? 5.176 43.031 -0.889 1 94.19 80 ALA A N 1
ATOM 633 C CA . ALA A 1 80 ? 5.199 42.281 -2.133 1 94.19 80 ALA A CA 1
ATOM 634 C C . ALA A 1 80 ? 6.098 41.031 -2.006 1 94.19 80 ALA A C 1
ATOM 636 O O . ALA A 1 80 ? 7.18 41.125 -1.416 1 94.19 80 ALA A O 1
ATOM 637 N N . TYR A 1 81 ? 5.637 39.906 -2.471 1 95.31 81 TYR A N 1
ATOM 638 C CA . TYR A 1 81 ? 6.406 38.656 -2.502 1 95.31 81 TYR A CA 1
ATOM 639 C C . TYR A 1 81 ? 6.406 38.062 -3.902 1 95.31 81 TYR A C 1
ATOM 641 O O . TYR A 1 81 ? 5.434 38.219 -4.648 1 95.31 81 TYR A O 1
ATOM 649 N N . GLU A 1 82 ? 7.48 37.469 -4.219 1 96.25 82 GLU A N 1
ATOM 650 C CA . GLU A 1 82 ? 7.578 36.625 -5.402 1 96.25 82 GLU A CA 1
ATOM 651 C C . GLU A 1 82 ? 7.719 35.156 -5.02 1 96.25 82 GLU A C 1
ATOM 653 O O . GLU A 1 82 ? 8.594 34.812 -4.227 1 96.25 82 GLU A O 1
ATOM 658 N N . ALA A 1 83 ? 6.824 34.375 -5.621 1 96.44 83 ALA A N 1
ATOM 659 C CA . ALA A 1 83 ? 6.785 32.969 -5.242 1 96.44 83 ALA A CA 1
ATOM 660 C C . ALA A 1 83 ? 7.441 32.094 -6.309 1 96.44 83 ALA A C 1
ATOM 662 O O . ALA A 1 83 ? 7.211 32.281 -7.504 1 96.44 83 ALA A O 1
ATOM 663 N N . ARG A 1 84 ? 8.344 31.234 -5.914 1 97.25 84 ARG A N 1
ATOM 664 C CA . ARG A 1 84 ? 8.867 30.141 -6.723 1 97.25 84 ARG A CA 1
ATOM 665 C C . ARG A 1 84 ? 8.383 28.797 -6.195 1 97.25 84 ARG A C 1
ATOM 667 O O . ARG A 1 84 ? 8.852 28.328 -5.156 1 97.25 84 ARG A O 1
ATOM 674 N N . THR A 1 85 ? 7.453 28.141 -7.027 1 97.38 85 THR A N 1
ATOM 675 C CA . THR A 1 85 ? 6.801 26.938 -6.539 1 97.38 85 THR A CA 1
ATOM 676 C C . THR A 1 85 ? 7.258 25.719 -7.328 1 97.38 85 THR A C 1
ATOM 678 O O . THR A 1 85 ? 7.336 25.75 -8.555 1 97.38 85 THR A O 1
ATOM 681 N N . PHE A 1 86 ? 7.602 24.672 -6.602 1 97.81 86 PHE A N 1
ATOM 682 C CA . PHE A 1 86 ? 8.008 23.375 -7.16 1 97.81 86 PHE A CA 1
ATOM 683 C C . PHE A 1 86 ? 7.074 22.266 -6.691 1 97.81 86 PHE A C 1
ATOM 685 O O . PHE A 1 86 ? 6.859 22.094 -5.492 1 97.81 86 PHE A O 1
ATOM 692 N N . ASN A 1 87 ? 6.465 21.562 -7.637 1 97.5 87 ASN A N 1
ATOM 693 C CA . ASN A 1 87 ? 5.621 20.406 -7.352 1 97.5 87 ASN A CA 1
ATOM 694 C C . ASN A 1 87 ? 6.344 19.094 -7.645 1 97.5 87 ASN A C 1
ATOM 696 O O . ASN A 1 87 ? 6.434 18.672 -8.805 1 97.5 87 ASN A O 1
ATOM 700 N N . PHE A 1 88 ? 6.777 18.375 -6.605 1 98.5 88 PHE A N 1
ATOM 701 C CA . PHE A 1 88 ? 7.578 17.156 -6.766 1 98.5 88 PHE A CA 1
ATOM 702 C C . PHE A 1 88 ? 6.691 15.922 -6.797 1 98.5 88 PHE A C 1
ATOM 704 O O . PHE A 1 88 ? 5.926 15.68 -5.863 1 98.5 88 PHE A O 1
ATOM 711 N N . TYR A 1 89 ? 6.746 15.148 -7.859 1 98.12 89 TYR A N 1
ATOM 712 C CA . TYR A 1 89 ? 6.309 13.758 -7.789 1 98.12 89 TYR A CA 1
ATOM 713 C C . TYR A 1 89 ? 7.375 12.891 -7.133 1 98.12 89 TYR A C 1
ATOM 715 O O . TYR A 1 89 ? 8.555 12.977 -7.473 1 98.12 89 TYR A O 1
ATOM 723 N N . LEU A 1 90 ? 6.938 12.117 -6.18 1 98.44 90 LEU A N 1
ATOM 724 C CA . LEU A 1 90 ? 7.91 11.328 -5.434 1 98.44 90 LEU A CA 1
ATOM 725 C C . LEU A 1 90 ? 7.559 9.844 -5.477 1 98.44 90 LEU A C 1
ATOM 727 O O . LEU A 1 90 ? 6.383 9.477 -5.414 1 98.44 90 LEU A O 1
ATOM 731 N N . PHE A 1 91 ? 8.539 8.969 -5.59 1 98.12 91 PHE A N 1
ATOM 732 C CA . PHE A 1 91 ? 8.383 7.523 -5.477 1 98.12 91 PHE A CA 1
ATOM 733 C C . PHE A 1 91 ? 9.672 6.879 -4.965 1 98.12 91 PHE A C 1
ATOM 735 O O . PHE A 1 91 ? 10.758 7.188 -5.453 1 98.12 91 PHE A O 1
ATOM 742 N N . PRO A 1 92 ? 9.531 6.031 -3.967 1 96.25 92 PRO A N 1
ATOM 743 C CA . PRO A 1 92 ? 10.727 5.395 -3.412 1 96.25 92 PRO A CA 1
ATOM 744 C C . PRO A 1 92 ? 11.266 4.266 -4.293 1 96.25 92 PRO A C 1
ATOM 746 O O . PRO A 1 92 ? 11.133 3.09 -3.945 1 96.25 92 PRO A O 1
ATOM 749 N N . GLN A 1 93 ? 11.961 4.645 -5.27 1 94.75 93 GLN A N 1
ATOM 750 C CA . GLN A 1 93 ? 12.547 3.666 -6.18 1 94.75 93 GLN A CA 1
ATOM 751 C C . GLN A 1 93 ? 13.523 2.748 -5.449 1 94.75 93 GLN A C 1
ATOM 753 O O . GLN A 1 93 ? 14.359 3.215 -4.672 1 94.75 93 GLN A O 1
ATOM 758 N N . PRO A 1 94 ? 13.367 1.464 -5.758 1 91.44 94 PRO A N 1
ATOM 759 C CA . PRO A 1 94 ? 14.305 0.543 -5.105 1 91.44 94 PRO A CA 1
ATOM 760 C C . PRO A 1 94 ? 15.75 0.774 -5.535 1 91.44 94 PRO A C 1
ATOM 762 O O . PRO A 1 94 ? 16.016 1.068 -6.707 1 91.44 94 PRO A O 1
ATOM 765 N N . HIS A 1 95 ? 16.625 0.724 -4.551 1 87.06 95 HIS A N 1
ATOM 766 C CA . HIS A 1 95 ? 18.047 0.888 -4.816 1 87.06 95 HIS A CA 1
ATOM 767 C C . HIS A 1 95 ? 18.891 0.241 -3.723 1 87.06 95 HIS A C 1
ATOM 769 O O . HIS A 1 95 ? 18.672 0.49 -2.535 1 87.06 95 HIS A O 1
ATOM 775 N N . GLY A 1 96 ? 19.906 -0.446 -4.105 1 77.62 96 GLY A N 1
ATOM 776 C CA . GLY A 1 96 ? 20.891 -0.989 -3.184 1 77.62 96 GLY A CA 1
ATOM 777 C C . GLY A 1 96 ? 20.281 -1.671 -1.979 1 77.62 96 GLY A C 1
ATOM 778 O O . GLY A 1 96 ? 20.641 -1.385 -0.838 1 77.62 96 GLY A O 1
ATOM 779 N N . GLY A 1 97 ? 19.328 -2.357 -2.125 1 77.88 97 GLY A N 1
ATOM 780 C CA . GLY A 1 97 ? 18.719 -3.078 -1.021 1 77.88 97 GLY A CA 1
ATOM 781 C C . GLY A 1 97 ? 17.562 -2.324 -0.378 1 77.88 97 GLY A C 1
ATOM 782 O O . GLY A 1 97 ? 16.812 -2.887 0.425 1 77.88 97 GLY A O 1
ATOM 783 N N . TYR A 1 98 ? 17.547 -1.066 -0.675 1 83.75 98 TYR A N 1
ATOM 784 C CA . TYR A 1 98 ? 16.406 -0.283 -0.182 1 83.75 98 TYR A CA 1
ATOM 785 C C . TYR A 1 98 ? 15.164 -0.53 -1.024 1 83.75 98 TYR A C 1
ATOM 787 O O . TYR A 1 98 ? 15.156 -0.242 -2.225 1 83.75 98 TYR A O 1
ATOM 795 N N . ASN A 1 99 ? 14.172 -1.14 -0.463 1 90.44 99 ASN A N 1
ATOM 796 C CA . ASN A 1 99 ? 12.883 -1.405 -1.091 1 90.44 99 ASN A CA 1
ATOM 797 C C . ASN A 1 99 ? 11.727 -1.169 -0.121 1 90.44 99 ASN A C 1
ATOM 799 O O . ASN A 1 99 ? 11.516 -1.961 0.798 1 90.44 99 ASN A O 1
ATOM 803 N N . ARG A 1 100 ? 11.016 -0.155 -0.4 1 93.12 100 ARG A N 1
ATOM 804 C CA . ARG A 1 100 ? 9.977 0.24 0.545 1 93.12 100 ARG A CA 1
ATOM 805 C C . ARG A 1 100 ? 8.672 -0.493 0.26 1 93.12 100 ARG A C 1
ATOM 807 O O . ARG A 1 100 ? 8.266 -0.625 -0.896 1 93.12 100 ARG A O 1
ATOM 814 N N . ARG A 1 101 ? 8.102 -1.07 1.247 1 95.56 101 ARG A N 1
ATOM 815 C CA . ARG A 1 101 ? 6.719 -1.544 1.248 1 95.56 101 ARG A CA 1
ATOM 816 C C . ARG A 1 101 ? 5.82 -0.607 2.049 1 95.56 101 ARG A C 1
ATOM 818 O O . ARG A 1 101 ? 6.133 -0.263 3.189 1 95.56 101 ARG A O 1
ATOM 825 N N . PHE A 1 102 ? 4.754 -0.153 1.43 1 97.12 102 PHE A N 1
ATOM 826 C CA . PHE A 1 102 ? 3.959 0.882 2.08 1 97.12 102 PHE A CA 1
ATOM 827 C C . PHE A 1 102 ? 2.469 0.61 1.902 1 97.12 102 PHE A C 1
ATOM 829 O O . PHE A 1 102 ? 2.07 -0.116 0.99 1 97.12 102 PHE A O 1
ATOM 836 N N . LEU A 1 103 ? 1.729 1.161 2.76 1 97.56 103 LEU A N 1
ATOM 837 C CA . LEU A 1 103 ? 0.28 0.995 2.756 1 97.56 103 LEU A CA 1
ATOM 838 C C . LEU A 1 103 ? -0.384 2.023 1.847 1 97.56 103 LEU A C 1
ATOM 840 O O . LEU A 1 103 ? 0.095 3.154 1.729 1 97.56 103 LEU A O 1
ATOM 844 N N . CYS A 1 104 ? -1.423 1.622 1.245 1 98 104 CYS A N 1
ATOM 845 C CA . CYS A 1 104 ? -2.305 2.496 0.481 1 98 104 CYS A CA 1
ATOM 846 C C . CYS A 1 104 ? -3.744 2.381 0.969 1 98 104 CYS A C 1
ATOM 848 O O . CYS A 1 104 ? -4.25 1.274 1.168 1 98 104 CYS A O 1
ATOM 850 N N . ASP A 1 105 ? -4.289 3.461 1.282 1 96.81 105 ASP A N 1
ATOM 851 C CA . ASP A 1 105 ? -5.711 3.549 1.596 1 96.81 105 ASP A CA 1
ATOM 852 C C . ASP A 1 105 ? -6.539 3.775 0.332 1 96.81 105 ASP A C 1
ATOM 854 O O . ASP A 1 105 ? -6.395 4.801 -0.334 1 96.81 105 ASP A O 1
ATOM 858 N N . ALA A 1 106 ? -7.445 2.85 -0.023 1 96.62 106 ALA A N 1
ATOM 859 C CA . ALA A 1 106 ? -8.195 2.924 -1.274 1 96.62 106 ALA A CA 1
ATOM 860 C C . ALA A 1 106 ? -8.953 4.242 -1.38 1 96.62 106 ALA A C 1
ATOM 862 O O . ALA A 1 106 ? -8.977 4.867 -2.441 1 96.62 106 ALA A O 1
ATOM 863 N N . SER A 1 107 ? -9.523 4.691 -0.347 1 94.56 107 SER A N 1
ATOM 864 C CA . SER A 1 107 ? -10.281 5.941 -0.347 1 94.56 107 SER A CA 1
ATOM 865 C C . SER A 1 107 ? -9.375 7.133 -0.651 1 94.56 107 SER A C 1
ATOM 867 O O . SER A 1 107 ? -9.766 8.039 -1.386 1 94.56 107 SER A O 1
ATOM 869 N N . SER A 1 108 ? -8.203 7.105 -0.071 1 95.19 108 SER A N 1
ATOM 870 C CA . SER A 1 108 ? -7.246 8.18 -0.312 1 95.19 108 SER A CA 1
ATOM 871 C C . SER A 1 108 ? -6.809 8.219 -1.772 1 95.19 108 SER A C 1
ATOM 873 O O . SER A 1 108 ? -6.688 9.289 -2.363 1 95.19 108 SER A O 1
ATOM 875 N N . LEU A 1 109 ? -6.59 7.023 -2.354 1 97.56 109 LEU A N 1
ATOM 876 C CA . LEU A 1 109 ? -6.164 6.961 -3.746 1 97.56 109 LEU A CA 1
ATOM 877 C C . LEU A 1 109 ? -7.277 7.43 -4.68 1 97.56 109 LEU A C 1
ATOM 879 O O . LEU A 1 109 ? -7.02 8.133 -5.656 1 97.56 109 LEU A O 1
ATOM 883 N N . VAL A 1 110 ? -8.469 7.031 -4.391 1 95.81 110 VAL A N 1
ATOM 884 C CA . VAL A 1 110 ? -9.609 7.453 -5.191 1 95.81 110 VAL A CA 1
ATOM 885 C C . VAL A 1 110 ? -9.773 8.969 -5.105 1 95.81 110 VAL A C 1
ATOM 887 O O . VAL A 1 110 ? -10.07 9.625 -6.105 1 95.81 110 VAL A O 1
ATOM 890 N N . PHE A 1 111 ? -9.555 9.547 -3.92 1 93.88 111 PHE A N 1
ATOM 891 C CA . PHE A 1 111 ? -9.594 10.992 -3.711 1 93.88 111 PHE A CA 1
ATOM 892 C C . PHE A 1 111 ? -8.547 11.688 -4.562 1 93.88 111 PHE A C 1
ATOM 894 O O . PHE A 1 111 ? -8.852 12.648 -5.273 1 93.88 111 PHE A O 1
ATOM 901 N N . LEU A 1 112 ? -7.355 11.195 -4.504 1 95.94 112 LEU A N 1
ATOM 902 C CA . LEU A 1 112 ? -6.281 11.781 -5.297 1 95.94 112 LEU A CA 1
ATOM 903 C C . LEU A 1 112 ? -6.598 11.695 -6.785 1 95.94 112 LEU A C 1
ATOM 905 O O . LEU A 1 112 ? -6.383 12.656 -7.527 1 95.94 112 LEU A O 1
ATOM 909 N N . ALA A 1 113 ? -7.102 10.531 -7.199 1 95.81 113 ALA A N 1
ATOM 910 C CA . ALA A 1 113 ? -7.461 10.336 -8.602 1 95.81 113 ALA A CA 1
ATOM 911 C C . ALA A 1 113 ? -8.531 11.336 -9.031 1 95.81 113 ALA A C 1
ATOM 913 O O . ALA A 1 113 ? -8.469 11.883 -10.141 1 95.81 113 ALA A O 1
ATOM 914 N N . SER A 1 114 ? -9.477 11.594 -8.164 1 93.75 114 SER A N 1
ATOM 915 C CA . SER A 1 114 ? -10.57 12.5 -8.477 1 93.75 114 SER A CA 1
ATOM 916 C C . SER A 1 114 ? -10.078 13.938 -8.609 1 93.75 114 SER A C 1
ATOM 918 O O . SER A 1 114 ? -10.75 14.781 -9.219 1 93.75 114 SER A O 1
ATOM 920 N N . HIS A 1 115 ? -8.914 14.211 -8.086 1 92.56 115 HIS A N 1
ATOM 921 C CA . HIS A 1 115 ? -8.336 15.547 -8.188 1 92.56 115 HIS A CA 1
ATOM 922 C C . HIS A 1 115 ? -7.203 15.586 -9.211 1 92.56 115 HIS A C 1
ATOM 924 O O . HIS A 1 115 ? -6.34 16.453 -9.156 1 92.56 115 HIS A O 1
ATOM 930 N N . GLY A 1 116 ? -7.137 14.57 -10.016 1 93.31 116 GLY A N 1
ATOM 931 C CA . GLY A 1 116 ? -6.277 14.609 -11.188 1 93.31 116 GLY A CA 1
ATOM 932 C C . GLY A 1 116 ? -4.867 14.125 -10.914 1 93.31 116 GLY A C 1
ATOM 933 O O . GLY A 1 116 ? -3.955 14.367 -11.703 1 93.31 116 GLY A O 1
ATOM 934 N N . PHE A 1 117 ? -4.684 13.469 -9.852 1 96.44 117 PHE A N 1
ATOM 935 C CA . PHE A 1 117 ? -3.354 12.945 -9.562 1 96.44 117 PHE A CA 1
ATOM 936 C C . PHE A 1 117 ? -2.934 11.922 -10.609 1 96.44 117 PHE A C 1
ATOM 938 O O . PHE A 1 117 ? -3.73 11.07 -11.016 1 96.44 117 PHE A O 1
ATOM 945 N N . ASP A 1 118 ? -1.739 12.023 -11.039 1 97.25 118 ASP A N 1
ATOM 946 C CA . ASP A 1 118 ? -1.199 11.133 -12.062 1 97.25 118 ASP A CA 1
ATOM 947 C C . ASP A 1 118 ? -0.333 10.039 -11.43 1 97.25 118 ASP A C 1
ATOM 949 O O . ASP A 1 118 ? 0.867 10.234 -11.227 1 97.25 118 ASP A O 1
ATOM 953 N N . PHE A 1 119 ? -0.891 8.891 -11.312 1 98 119 PHE A N 1
ATOM 954 C CA . PHE A 1 119 ? -0.203 7.785 -10.648 1 98 119 PHE A CA 1
ATOM 955 C C . PHE A 1 119 ? 0.879 7.203 -11.547 1 98 119 PHE A C 1
ATOM 957 O O . PHE A 1 119 ? 1.911 6.734 -11.062 1 98 119 PHE A O 1
ATOM 964 N N . ASN A 1 120 ? 0.669 7.156 -12.844 1 97.75 120 ASN A N 1
ATOM 965 C CA . ASN A 1 120 ? 1.695 6.676 -13.766 1 97.75 120 ASN A CA 1
ATOM 966 C C . ASN A 1 120 ? 2.969 7.512 -13.672 1 97.75 120 ASN A C 1
ATOM 968 O O . ASN A 1 120 ? 4.07 6.965 -13.586 1 97.75 120 ASN A O 1
ATOM 972 N N . ARG A 1 121 ? 2.768 8.773 -13.664 1 96.25 121 ARG A N 1
ATOM 973 C CA . ARG A 1 121 ? 3.898 9.688 -13.555 1 96.25 121 ARG A CA 1
ATOM 974 C C . ARG A 1 121 ? 4.602 9.531 -12.211 1 96.25 121 ARG A C 1
ATOM 976 O O . ARG A 1 121 ? 5.832 9.555 -12.141 1 96.25 121 ARG A O 1
ATOM 983 N N . CYS A 1 122 ? 3.828 9.406 -11.188 1 97.5 122 CYS A N 1
ATOM 984 C CA . CYS A 1 122 ? 4.367 9.242 -9.836 1 97.5 122 CYS A CA 1
ATOM 985 C C . CYS A 1 122 ? 5.254 8.008 -9.758 1 97.5 122 CYS A C 1
ATOM 987 O O . CYS A 1 122 ? 6.402 8.094 -9.312 1 97.5 122 CYS A O 1
ATOM 989 N N . ILE A 1 123 ? 4.824 6.855 -10.258 1 97.69 123 ILE A N 1
ATOM 990 C CA . ILE A 1 123 ? 5.516 5.586 -10.086 1 97.69 123 ILE A CA 1
ATOM 991 C C . ILE A 1 123 ? 6.656 5.473 -11.094 1 97.69 123 ILE A C 1
ATOM 993 O O . ILE A 1 123 ? 7.766 5.062 -10.75 1 97.69 123 ILE A O 1
ATOM 997 N N . SER A 1 124 ? 6.504 5.918 -12.289 1 96.25 124 SER A N 1
ATOM 998 C CA . SER A 1 124 ? 7.488 5.719 -13.352 1 96.25 124 SER A CA 1
ATOM 999 C C . SER A 1 124 ? 8.523 6.84 -13.367 1 96.25 124 SER A C 1
ATOM 1001 O O . SER A 1 124 ? 9.688 6.613 -13.695 1 96.25 124 SER A O 1
ATOM 1003 N N . GLN A 1 125 ? 8.047 8.047 -12.984 1 95.94 125 GLN A N 1
ATOM 1004 C CA . GLN A 1 125 ? 8.93 9.203 -13.172 1 95.94 125 GLN A CA 1
ATOM 1005 C C . GLN A 1 125 ? 9.117 9.961 -11.859 1 95.94 125 GLN A C 1
ATOM 1007 O O . GLN A 1 125 ? 9.734 11.031 -11.844 1 95.94 125 GLN A O 1
ATOM 1012 N N . GLY A 1 126 ? 8.602 9.531 -10.812 1 97.62 126 GLY A N 1
ATOM 1013 C CA . GLY A 1 126 ? 8.766 10.219 -9.539 1 97.62 126 GLY A CA 1
ATOM 1014 C C . GLY A 1 126 ? 10.219 10.359 -9.133 1 97.62 126 GLY A C 1
ATOM 1015 O O . GLY A 1 126 ? 11.031 9.461 -9.359 1 97.62 126 GLY A O 1
ATOM 1016 N N . VAL A 1 127 ? 10.562 11.484 -8.602 1 98.19 127 VAL A N 1
ATOM 1017 C CA . VAL A 1 127 ? 11.891 11.664 -8.016 1 98.19 127 VAL A CA 1
ATOM 1018 C C . VAL A 1 127 ? 12.125 10.617 -6.93 1 98.19 127 VAL A C 1
ATOM 1020 O O . VAL A 1 127 ? 11.32 10.484 -6.004 1 98.19 127 VAL A O 1
ATOM 1023 N N . PRO A 1 128 ? 13.18 9.844 -7.086 1 97.5 128 PRO A N 1
ATOM 1024 C CA . PRO A 1 128 ? 13.461 8.867 -6.031 1 97.5 128 PRO A CA 1
ATOM 1025 C C . PRO A 1 128 ? 13.836 9.523 -4.703 1 97.5 128 PRO A C 1
ATOM 1027 O O . PRO A 1 128 ? 14.172 10.703 -4.668 1 97.5 128 PRO A O 1
ATOM 1030 N N . TYR A 1 129 ? 13.648 8.758 -3.678 1 96.69 129 TYR A N 1
ATOM 1031 C CA . TYR A 1 129 ? 14.109 9.258 -2.387 1 96.69 129 TYR A CA 1
ATOM 1032 C C . TYR A 1 129 ? 14.438 8.109 -1.44 1 96.69 129 TYR A C 1
ATOM 1034 O O . TYR A 1 129 ? 13.945 6.992 -1.616 1 96.69 129 TYR A O 1
ATOM 1042 N N . MET A 1 130 ? 15.312 8.367 -0.598 1 95.19 130 MET A N 1
ATOM 1043 C CA . MET A 1 130 ? 15.625 7.613 0.615 1 95.19 130 MET A CA 1
ATOM 1044 C C . MET A 1 130 ? 15.969 8.555 1.765 1 95.19 130 MET A C 1
ATOM 1046 O O . MET A 1 130 ? 16.344 9.703 1.54 1 95.19 130 MET A O 1
ATOM 1050 N N . PRO A 1 131 ? 15.766 8.133 2.93 1 95 131 PRO A N 1
ATOM 1051 C CA . PRO A 1 131 ? 16.109 9.039 4.027 1 95 131 PRO A CA 1
ATOM 1052 C C . PRO A 1 131 ? 17.578 9.469 4 1 95 131 PRO A C 1
ATOM 1054 O O . PRO A 1 131 ? 18.453 8.68 3.621 1 95 131 PRO A O 1
ATOM 1057 N N . VAL A 1 132 ? 17.844 10.648 4.402 1 95.75 132 VAL A N 1
ATOM 1058 C CA . VAL A 1 132 ? 19.188 11.219 4.457 1 95.75 132 VAL A CA 1
ATOM 1059 C C . VAL A 1 132 ? 20.109 10.289 5.242 1 95.75 132 VAL A C 1
ATOM 1061 O O . VAL A 1 132 ? 21.25 10.055 4.84 1 95.75 132 VAL A O 1
ATOM 1064 N N . ARG A 1 133 ? 19.656 9.766 6.301 1 92.5 133 ARG A N 1
ATOM 1065 C CA . ARG A 1 133 ? 20.453 8.859 7.117 1 92.5 133 ARG A CA 1
ATOM 1066 C C . ARG A 1 133 ? 20.875 7.633 6.32 1 92.5 133 ARG A C 1
ATOM 1068 O O . ARG A 1 133 ? 22.016 7.18 6.426 1 92.5 133 ARG A O 1
ATOM 1075 N N . THR A 1 134 ? 19.953 7.078 5.566 1 92.44 134 THR A N 1
ATOM 1076 C CA . THR A 1 134 ? 20.234 5.91 4.738 1 92.44 134 THR A CA 1
ATOM 1077 C C . THR A 1 134 ? 21.25 6.25 3.654 1 92.44 134 THR A C 1
ATOM 1079 O O . THR A 1 134 ? 22.172 5.473 3.391 1 92.44 134 THR A O 1
ATOM 1082 N N . ARG A 1 135 ? 21.047 7.359 3.029 1 93.31 135 ARG A N 1
ATOM 1083 C CA . ARG A 1 135 ? 22 7.852 2.039 1 93.31 135 ARG A CA 1
ATOM 1084 C C . ARG A 1 135 ? 23.406 7.953 2.633 1 93.31 135 ARG A C 1
ATOM 1086 O O . ARG A 1 135 ? 24.359 7.43 2.064 1 93.31 135 ARG A O 1
ATOM 1093 N N . ASP A 1 136 ? 23.469 8.586 3.76 1 93.06 136 ASP A N 1
ATOM 1094 C CA . ASP A 1 136 ? 24.766 8.812 4.402 1 93.06 136 ASP A CA 1
ATOM 1095 C C . ASP A 1 136 ? 25.422 7.488 4.801 1 93.06 136 ASP A C 1
ATOM 1097 O O . ASP A 1 136 ? 26.641 7.34 4.711 1 93.06 136 ASP A O 1
ATOM 1101 N N . PHE A 1 137 ? 24.609 6.586 5.234 1 90.69 137 PHE A N 1
ATOM 1102 C CA . PHE A 1 137 ? 25.109 5.262 5.582 1 90.69 137 PHE A CA 1
ATOM 1103 C C . PHE A 1 137 ? 25.688 4.562 4.355 1 90.69 137 PHE A C 1
ATOM 1105 O O . PHE A 1 137 ? 26.75 3.953 4.422 1 90.69 137 PHE A O 1
ATOM 1112 N N . GLN A 1 138 ? 25 4.609 3.25 1 90.44 138 GLN A N 1
ATOM 1113 C CA . GLN A 1 138 ? 25.469 3.986 2.016 1 90.44 138 GLN A CA 1
ATOM 1114 C C . GLN A 1 138 ? 26.766 4.641 1.527 1 90.44 138 GLN A C 1
ATOM 1116 O O . GLN A 1 138 ? 27.656 3.957 1.033 1 90.44 138 GLN A O 1
ATOM 1121 N N . LEU A 1 139 ? 26.797 5.941 1.68 1 91.5 139 LEU A N 1
ATOM 1122 C CA . LEU A 1 139 ? 28 6.664 1.281 1 91.5 139 LEU A CA 1
ATOM 1123 C C . LEU A 1 139 ? 29.188 6.258 2.146 1 91.5 139 LEU A C 1
ATOM 1125 O O . LEU A 1 139 ? 30.312 6.121 1.646 1 91.5 139 LEU A O 1
ATOM 1129 N N . LEU A 1 140 ? 28.953 6.039 3.412 1 90.12 140 LEU A N 1
ATOM 1130 C CA . LEU A 1 140 ? 30 5.598 4.324 1 90.12 140 LEU A CA 1
ATOM 1131 C C . LEU A 1 140 ? 30.484 4.203 3.953 1 90.12 140 LEU A C 1
ATOM 1133 O O . LEU A 1 140 ? 31.688 3.906 4.07 1 90.12 140 LEU A O 1
ATOM 1137 N N . GLN A 1 141 ? 29.594 3.346 3.533 1 84.44 141 GLN A N 1
ATOM 1138 C CA . GLN A 1 141 ? 29.938 1.976 3.17 1 84.44 141 GLN A CA 1
ATOM 1139 C C . GLN A 1 141 ? 30.812 1.939 1.918 1 84.44 141 GLN A C 1
ATOM 1141 O O . GLN A 1 141 ? 31.656 1.058 1.771 1 84.44 141 GLN A O 1
ATOM 1146 N N . VAL A 1 142 ? 30.516 2.764 1.019 1 82.94 142 VAL A N 1
ATOM 1147 C CA . VAL A 1 142 ? 31.312 2.826 -0.194 1 82.94 142 VAL A CA 1
ATOM 1148 C C . VAL A 1 142 ? 32.75 3.152 0.167 1 82.94 142 VAL A C 1
ATOM 1150 O O . VAL A 1 142 ? 33.688 2.635 -0.45 1 82.94 142 VAL A O 1
ATOM 1153 N N . ASN A 1 143 ? 32.844 3.814 1.152 1 73.62 143 ASN A N 1
ATOM 1154 C CA . ASN A 1 143 ? 34.188 4.234 1.566 1 73.62 143 ASN A CA 1
ATOM 1155 C C . ASN A 1 143 ? 34.906 3.152 2.383 1 73.62 143 ASN A C 1
ATOM 1157 O O . ASN A 1 143 ? 36.125 3.09 2.414 1 73.62 143 ASN A O 1
ATOM 1161 N N . ARG A 1 144 ? 34.094 2.207 3.047 1 63.97 144 ARG A N 1
ATOM 1162 C CA . ARG A 1 144 ? 34.656 1.142 3.873 1 63.97 144 ARG A CA 1
ATOM 1163 C C . ARG A 1 144 ? 35.031 -0.075 3.027 1 63.97 144 ARG A C 1
ATOM 1165 O O . ARG A 1 144 ? 35.906 -0.854 3.396 1 63.97 144 ARG A O 1
ATOM 1172 N N . SER A 1 145 ? 34.188 -0.491 2.082 1 56.38 145 SER A N 1
ATOM 1173 C CA . SER A 1 145 ? 34.094 -1.798 1.438 1 56.38 145 SER A CA 1
ATOM 1174 C C . SER A 1 145 ? 35.469 -2.328 1.077 1 56.38 145 SER A C 1
ATOM 1176 O O . SER A 1 145 ? 35.688 -3.539 0.952 1 56.38 145 SER A O 1
ATOM 1178 N N . ASN A 1 146 ? 36.531 -1.686 0.504 1 55.44 146 ASN A N 1
ATOM 1179 C CA . ASN A 1 146 ? 37.562 -2.504 -0.085 1 55.44 146 ASN A CA 1
ATOM 1180 C C . ASN A 1 146 ? 38.469 -3.133 0.986 1 55.44 146 ASN A C 1
ATOM 1182 O O . ASN A 1 146 ? 39.406 -3.842 0.668 1 55.44 146 ASN A O 1
ATOM 1186 N N . GLU A 1 147 ? 38 -2.824 2.25 1 55.81 147 GLU A N 1
ATOM 1187 C CA . GLU A 1 147 ? 38.906 -3.402 3.234 1 55.81 147 GLU A CA 1
ATOM 1188 C C . GLU A 1 147 ? 38.406 -4.746 3.742 1 55.81 147 GLU A C 1
ATOM 1190 O O . GLU A 1 147 ? 37.188 -4.91 3.969 1 55.81 147 GLU A O 1
ATOM 1195 N N . PRO A 1 148 ? 39.125 -5.789 3.482 1 57.47 148 PRO A N 1
ATOM 1196 C CA . PRO A 1 148 ? 38.719 -7.109 3.984 1 57.47 148 PRO A CA 1
ATOM 1197 C C . PRO A 1 148 ? 38.156 -7.055 5.402 1 57.47 148 PRO A C 1
ATOM 1199 O O . PRO A 1 148 ? 38.719 -6.383 6.27 1 57.47 148 PRO A O 1
ATOM 1202 N N . ARG A 1 149 ? 36.812 -7.25 5.559 1 53.47 149 ARG A N 1
ATOM 1203 C CA . ARG A 1 149 ? 36.219 -7.305 6.887 1 53.47 149 ARG A CA 1
ATOM 1204 C C . ARG A 1 149 ? 36.469 -8.656 7.547 1 53.47 149 ARG A C 1
ATOM 1206 O O . ARG A 1 149 ? 36.125 -9.703 7 1 53.47 149 ARG A O 1
ATOM 1213 N N . GLY A 1 150 ? 37.312 -8.719 8.617 1 60.16 150 GLY A N 1
ATOM 1214 C CA . GLY A 1 150 ? 37.438 -9.859 9.508 1 60.16 150 GLY A CA 1
ATOM 1215 C C . GLY A 1 150 ? 38.625 -10.766 9.156 1 60.16 150 GLY A C 1
ATOM 1216 O O . GLY A 1 150 ? 39.406 -10.445 8.258 1 60.16 150 GLY A O 1
ATOM 1217 N N . ASP A 1 151 ? 38.781 -11.844 9.836 1 67.25 151 ASP A N 1
ATOM 1218 C CA . ASP A 1 151 ? 39.844 -12.844 9.68 1 67.25 151 ASP A CA 1
ATOM 1219 C C . ASP A 1 151 ? 39.625 -13.68 8.422 1 67.25 151 ASP A C 1
ATOM 1221 O O . ASP A 1 151 ? 38.5 -14.023 8.086 1 67.25 151 ASP A O 1
ATOM 1225 N N . PRO A 1 152 ? 40.594 -13.719 7.57 1 74.06 152 PRO A N 1
ATOM 1226 C CA . PRO A 1 152 ? 40.469 -14.562 6.379 1 74.06 152 PRO A CA 1
ATOM 1227 C C . PRO A 1 152 ? 39.875 -15.922 6.684 1 74.06 152 PRO A C 1
ATOM 1229 O O . PRO A 1 152 ? 40.156 -16.5 7.742 1 74.06 152 PRO A O 1
ATOM 1232 N N . VAL A 1 153 ? 38.938 -16.328 5.883 1 76.88 153 VAL A N 1
ATOM 1233 C CA . VAL A 1 153 ? 38.312 -17.625 6.02 1 76.88 153 VAL A CA 1
ATOM 1234 C C . VAL A 1 153 ? 39.312 -18.734 5.648 1 76.88 153 VAL A C 1
ATOM 1236 O O . VAL A 1 153 ? 39.969 -18.656 4.602 1 76.88 153 VAL A O 1
ATOM 1239 N N . VAL A 1 154 ? 39.562 -19.562 6.617 1 77.12 154 VAL A N 1
ATOM 1240 C CA . VAL A 1 154 ? 40.438 -20.703 6.348 1 77.12 154 VAL A CA 1
ATOM 1241 C C . VAL A 1 154 ? 39.656 -21.797 5.605 1 77.12 154 VAL A C 1
ATOM 1243 O O . VAL A 1 154 ? 38.656 -22.297 6.109 1 77.12 154 VAL A O 1
ATOM 1246 N N . VAL A 1 155 ? 40 -22 4.352 1 79.75 155 VAL A N 1
ATOM 1247 C CA . VAL A 1 155 ? 39.344 -23 3.514 1 79.75 155 VAL A CA 1
ATOM 1248 C C . VAL A 1 155 ? 39.719 -24.406 3.988 1 79.75 155 VAL A C 1
ATOM 1250 O O . VAL A 1 155 ? 40.875 -24.812 3.875 1 79.75 155 VAL A O 1
ATOM 1253 N N . SER A 1 156 ? 38.781 -25.109 4.676 1 73.62 156 SER A N 1
ATOM 1254 C CA . SER A 1 156 ? 39.094 -26.406 5.262 1 73.62 156 SER A CA 1
ATOM 1255 C C . SER A 1 156 ? 38.438 -27.547 4.484 1 73.62 156 SER A C 1
ATOM 1257 O O . SER A 1 156 ? 39.031 -28.625 4.336 1 73.62 156 SER A O 1
ATOM 1259 N N . SER A 1 157 ? 37.312 -27.344 3.895 1 76.38 157 SER A N 1
ATOM 1260 C CA . SER A 1 157 ? 36.594 -28.422 3.219 1 76.38 157 SER A CA 1
ATOM 1261 C C . SER A 1 157 ? 37.219 -28.719 1.849 1 76.38 157 SER A C 1
ATOM 1263 O O . SER A 1 157 ? 37.75 -27.828 1.199 1 76.38 157 SER A O 1
ATOM 1265 N N . ASP A 1 158 ? 37.25 -29.953 1.437 1 78.38 158 ASP A N 1
ATOM 1266 C CA . ASP A 1 158 ? 37.812 -30.375 0.158 1 78.38 158 ASP A CA 1
ATOM 1267 C C . ASP A 1 158 ? 37.094 -29.703 -1.009 1 78.38 158 ASP A C 1
ATOM 1269 O O . ASP A 1 158 ? 37.719 -29.375 -2.021 1 78.38 158 ASP A O 1
ATOM 1273 N N . GLU A 1 159 ? 35.812 -29.516 -0.758 1 79.81 159 GLU A N 1
ATOM 1274 C CA . GLU A 1 159 ? 35.031 -28.859 -1.81 1 79.81 159 GLU A CA 1
ATOM 1275 C C . GLU A 1 159 ? 35.5 -27.422 -2.023 1 79.81 159 GLU A C 1
ATOM 1277 O O . GLU A 1 159 ? 35.625 -26.969 -3.162 1 79.81 159 GLU A O 1
ATOM 1282 N N . ASP A 1 160 ? 35.781 -26.797 -0.899 1 86.12 160 ASP A N 1
ATOM 1283 C CA . ASP A 1 160 ? 36.219 -25.406 -0.976 1 86.12 160 ASP A CA 1
ATOM 1284 C C . ASP A 1 160 ? 37.656 -25.297 -1.528 1 86.12 160 ASP A C 1
ATOM 1286 O O . ASP A 1 160 ? 37.969 -24.375 -2.289 1 86.12 160 ASP A O 1
ATOM 1290 N N . LYS A 1 161 ? 38.469 -26.25 -1.211 1 88.44 161 LYS A N 1
ATOM 1291 C CA . LYS A 1 161 ? 39.812 -26.266 -1.742 1 88.44 161 LYS A CA 1
ATOM 1292 C C . LYS A 1 161 ? 39.812 -26.469 -3.256 1 88.44 161 LYS A C 1
ATOM 1294 O O . LYS A 1 161 ? 40.594 -25.828 -3.971 1 88.44 161 LYS A O 1
ATOM 1299 N N . ALA A 1 162 ? 38.906 -27.375 -3.574 1 89.12 162 ALA A N 1
ATOM 1300 C CA . ALA A 1 162 ? 38.812 -27.625 -5.008 1 89.12 162 ALA A CA 1
ATOM 1301 C C . ALA A 1 162 ? 38.312 -26.391 -5.75 1 89.12 162 ALA A C 1
ATOM 1303 O O . ALA A 1 162 ? 38.812 -26.078 -6.836 1 89.12 162 ALA A O 1
ATOM 1304 N N . PHE A 1 163 ? 37.406 -25.766 -5.188 1 89.56 163 PHE A N 1
ATOM 1305 C CA . PHE A 1 163 ? 36.875 -24.531 -5.777 1 89.56 163 PHE A CA 1
ATOM 1306 C C . PHE A 1 163 ? 38 -23.5 -5.93 1 89.56 163 PHE A C 1
ATOM 1308 O O . PHE A 1 163 ? 38.156 -22.891 -6.992 1 89.56 163 PHE A O 1
ATOM 1315 N N . VAL A 1 164 ? 38.688 -23.297 -4.887 1 89.56 164 VAL A N 1
ATOM 1316 C CA . VAL A 1 164 ? 39.75 -22.297 -4.883 1 89.56 164 VAL A CA 1
ATOM 1317 C C . VAL A 1 164 ? 40.812 -22.672 -5.922 1 89.56 164 VAL A C 1
ATOM 1319 O O . VAL A 1 164 ? 41.312 -21.797 -6.66 1 89.56 164 VAL A O 1
ATOM 1322 N N . ALA A 1 165 ? 41.156 -23.906 -6.004 1 87.94 165 ALA A N 1
ATOM 1323 C CA . ALA A 1 165 ? 42.156 -24.375 -6.961 1 87.94 165 ALA A CA 1
ATOM 1324 C C . ALA A 1 165 ? 41.719 -24.109 -8.398 1 87.94 165 ALA A C 1
ATOM 1326 O O . ALA A 1 165 ? 42.5 -23.688 -9.234 1 87.94 165 ALA A O 1
ATOM 1327 N N . GLU A 1 166 ? 40.438 -24.359 -8.609 1 89.12 166 GLU A N 1
ATOM 1328 C CA . GLU A 1 166 ? 39.875 -24.141 -9.938 1 89.12 166 GLU A CA 1
ATOM 1329 C C . GLU A 1 166 ? 39.906 -22.656 -10.289 1 89.12 166 GLU A C 1
ATOM 1331 O O . GLU A 1 166 ? 40.188 -22.281 -11.438 1 89.12 166 GLU A O 1
ATOM 1336 N N . LEU A 1 167 ? 39.531 -21.891 -9.352 1 89.44 167 LEU A N 1
ATOM 1337 C CA . LEU A 1 167 ? 39.5 -20.453 -9.547 1 89.44 167 LEU A CA 1
ATOM 1338 C C . LEU A 1 167 ? 40.906 -19.938 -9.891 1 89.44 167 LEU A C 1
ATOM 1340 O O . LEU A 1 167 ? 41.062 -19.156 -10.844 1 89.44 167 LEU A O 1
ATOM 1344 N N . VAL A 1 168 ? 41.906 -20.312 -9.148 1 87.25 168 VAL A N 1
ATOM 1345 C CA . VAL A 1 168 ? 43.281 -19.859 -9.344 1 87.25 168 VAL A CA 1
ATOM 1346 C C . VAL A 1 168 ? 43.781 -20.312 -10.711 1 87.25 168 VAL A C 1
ATOM 1348 O O . VAL A 1 168 ? 44.438 -19.547 -11.414 1 87.25 168 VAL A O 1
ATOM 1351 N N . GLN A 1 169 ? 43.406 -21.516 -11.016 1 86.81 169 GLN A N 1
ATOM 1352 C CA . GLN A 1 169 ? 43.844 -22.031 -12.312 1 86.81 169 GLN A CA 1
ATOM 1353 C C . GLN A 1 169 ? 43.188 -21.25 -13.453 1 86.81 169 GLN A C 1
ATOM 1355 O O . GLN A 1 169 ? 43.875 -20.891 -14.43 1 86.81 169 GLN A O 1
ATOM 1360 N N . MET A 1 170 ? 41.938 -20.984 -13.352 1 87.5 170 MET A N 1
ATOM 1361 C CA . MET A 1 170 ? 41.188 -20.25 -14.367 1 87.5 170 MET A CA 1
ATOM 1362 C C . MET A 1 170 ? 41.781 -18.859 -14.586 1 87.5 170 MET A C 1
ATOM 1364 O O . MET A 1 170 ? 41.938 -18.438 -15.719 1 87.5 170 MET A O 1
ATOM 1368 N N . VAL A 1 171 ? 42.031 -18.188 -13.523 1 88.88 171 VAL A N 1
ATOM 1369 C CA . VAL A 1 171 ? 42.562 -16.828 -13.578 1 88.88 171 VAL A CA 1
ATOM 1370 C C . VAL A 1 171 ? 43.969 -16.844 -14.125 1 88.88 171 VAL A C 1
ATOM 1372 O O . VAL A 1 171 ? 44.344 -15.984 -14.938 1 88.88 171 VAL A O 1
ATOM 1375 N N . SER A 1 172 ? 44.781 -17.812 -13.695 1 84.69 172 SER A N 1
ATOM 1376 C CA . SER A 1 172 ? 46.156 -17.922 -14.172 1 84.69 172 SER A CA 1
ATOM 1377 C C . SER A 1 172 ? 46.188 -18.203 -15.672 1 84.69 172 SER A C 1
ATOM 1379 O O . SER A 1 172 ? 47.031 -17.641 -16.391 1 84.69 172 SER A O 1
ATOM 1381 N N . ASP A 1 173 ? 45.25 -19.078 -16.031 1 84.81 173 ASP A N 1
ATOM 1382 C CA . ASP A 1 173 ? 45.188 -19.391 -17.453 1 84.81 173 ASP A CA 1
ATOM 1383 C C . ASP A 1 173 ? 44.812 -18.156 -18.266 1 84.81 173 ASP A C 1
ATOM 1385 O O . ASP A 1 173 ? 45.344 -17.922 -19.344 1 84.81 173 ASP A O 1
ATOM 1389 N N . TRP A 1 174 ? 43.875 -17.438 -17.812 1 86.81 174 TRP A N 1
ATOM 1390 C CA . TRP A 1 174 ? 43.406 -16.219 -18.469 1 86.81 174 TRP A CA 1
ATOM 1391 C C . TRP A 1 174 ? 44.531 -15.18 -18.547 1 86.81 174 TRP A C 1
ATOM 1393 O O . TRP A 1 174 ? 44.719 -14.547 -19.578 1 86.81 174 TRP A O 1
ATOM 1403 N N . LEU A 1 175 ? 45.281 -15.055 -17.469 1 85.06 175 LEU A N 1
ATOM 1404 C CA . LEU A 1 175 ? 46.375 -14.086 -17.422 1 85.06 175 LEU A CA 1
ATOM 1405 C C . LEU A 1 175 ? 47.5 -14.492 -18.359 1 85.06 175 LEU A C 1
ATOM 1407 O O . LEU A 1 175 ? 48.188 -13.641 -18.906 1 85.06 175 LEU A O 1
ATOM 1411 N N . ALA A 1 176 ? 47.594 -15.844 -18.578 1 79.56 176 ALA A N 1
ATOM 1412 C CA . ALA A 1 176 ? 48.656 -16.359 -19.453 1 79.56 176 ALA A CA 1
ATOM 1413 C C . ALA A 1 176 ? 48.219 -16.312 -20.906 1 79.56 176 ALA A C 1
ATOM 1415 O O . ALA A 1 176 ? 49.031 -16.641 -21.797 1 79.56 176 ALA A O 1
ATOM 1416 N N . GLY A 1 177 ? 47.031 -15.766 -21.172 1 73.88 177 GLY A N 1
ATOM 1417 C CA . GLY A 1 177 ? 46.562 -15.609 -22.547 1 73.88 177 GLY A CA 1
ATOM 1418 C C . GLY A 1 177 ? 45.844 -16.844 -23.078 1 73.88 177 GLY A C 1
ATOM 1419 O O . GLY A 1 177 ? 45.656 -16.984 -24.281 1 73.88 177 GLY A O 1
ATOM 1420 N N . ARG A 1 178 ? 45.594 -17.875 -22.297 1 65.12 178 ARG A N 1
ATOM 1421 C CA . ARG A 1 178 ? 44.875 -19.078 -22.734 1 65.12 178 ARG A CA 1
ATOM 1422 C C . ARG A 1 178 ? 43.375 -18.891 -22.625 1 65.12 178 ARG A C 1
ATOM 1424 O O . ARG A 1 178 ? 42.875 -18.406 -21.609 1 65.12 178 ARG A O 1
ATOM 1431 N N . PRO A 1 179 ? 42.656 -18.734 -23.703 1 57.03 179 PRO A N 1
ATOM 1432 C CA . PRO A 1 179 ? 41.219 -18.469 -23.625 1 57.03 179 PRO A CA 1
ATOM 1433 C C . PRO A 1 179 ? 40.469 -19.453 -22.719 1 57.03 179 PRO A C 1
ATOM 1435 O O . PRO A 1 179 ? 40.812 -20.641 -22.672 1 57.03 179 PRO A O 1
ATOM 1438 N N . PRO A 1 180 ? 39.781 -19 -21.719 1 54.84 180 PRO A N 1
ATOM 1439 C CA . PRO A 1 180 ? 39 -19.938 -20.875 1 54.84 180 PRO A CA 1
ATOM 1440 C C . PRO A 1 180 ? 38.156 -20.891 -21.703 1 54.84 180 PRO A C 1
ATOM 1442 O O . PRO A 1 180 ? 37.781 -20.578 -22.828 1 54.84 180 PRO A O 1
ATOM 1445 N N . SER A 1 181 ? 38.188 -22.188 -21.469 1 46.62 181 SER A N 1
ATOM 1446 C CA . SER A 1 181 ? 37.312 -23.125 -22.172 1 46.62 181 SER A CA 1
ATOM 1447 C C . SER A 1 181 ? 35.906 -22.562 -22.359 1 46.62 181 SER A C 1
ATOM 1449 O O . SER A 1 181 ? 35.406 -21.891 -21.469 1 46.62 181 SER A O 1
ATOM 1451 N N . PRO A 1 182 ? 35.344 -22.5 -23.625 1 42.09 182 PRO A N 1
ATOM 1452 C CA . PRO A 1 182 ? 34.062 -21.938 -24.031 1 42.09 182 PRO A CA 1
ATOM 1453 C C . PRO A 1 182 ? 32.969 -22.203 -23.016 1 42.09 182 PRO A C 1
ATOM 1455 O O . PRO A 1 182 ? 31.906 -21.562 -23.062 1 42.09 182 PRO A O 1
ATOM 1458 N N . SER A 1 183 ? 32.906 -23.266 -22.328 1 40.94 183 SER A N 1
ATOM 1459 C CA . SER A 1 183 ? 31.719 -23.641 -21.594 1 40.94 183 SER A CA 1
ATOM 1460 C C . SER A 1 183 ? 31.391 -22.609 -20.516 1 40.94 183 SER A C 1
ATOM 1462 O O . SER A 1 183 ? 30.219 -22.375 -20.203 1 40.94 183 SER A O 1
ATOM 1464 N N . SER A 1 184 ? 32.344 -22.094 -19.828 1 42.34 184 SER A N 1
ATOM 1465 C CA . SER A 1 184 ? 32.062 -21.312 -18.625 1 42.34 184 SER A CA 1
ATOM 1466 C C . SER A 1 184 ? 31.703 -19.875 -18.969 1 42.34 184 SER A C 1
ATOM 1468 O O . SER A 1 184 ? 30.859 -19.266 -18.312 1 42.34 184 SER A O 1
ATOM 1470 N N . SER A 1 185 ? 32.312 -19.312 -19.984 1 43.25 185 SER A N 1
ATOM 1471 C CA . SER A 1 185 ? 32.156 -17.891 -20.25 1 43.25 185 SER A CA 1
ATOM 1472 C C . SER A 1 185 ? 30.781 -17.625 -20.891 1 43.25 185 SER A C 1
ATOM 1474 O O . SER A 1 185 ? 30.188 -16.562 -20.656 1 43.25 185 SER A O 1
ATOM 1476 N N . ALA A 1 186 ? 30.391 -18.422 -21.812 1 42.38 186 ALA A N 1
ATOM 1477 C CA . ALA A 1 186 ? 29.109 -18.234 -22.516 1 42.38 186 ALA A CA 1
ATOM 1478 C C . ALA A 1 186 ? 27.938 -18.406 -21.547 1 42.38 186 ALA A C 1
ATOM 1480 O O . ALA A 1 186 ? 26.953 -17.688 -21.641 1 42.38 186 ALA A O 1
ATOM 1481 N N . VAL A 1 187 ? 28.078 -19.328 -20.703 1 43.09 187 VAL A N 1
ATOM 1482 C CA . VAL A 1 187 ? 26.984 -19.594 -19.766 1 43.09 187 VAL A CA 1
ATOM 1483 C C . VAL A 1 187 ? 26.828 -18.422 -18.797 1 43.09 187 VAL A C 1
ATOM 1485 O O . VAL A 1 187 ? 25.719 -18 -18.5 1 43.09 187 VAL A O 1
ATOM 1488 N N . VAL A 1 188 ? 28.016 -17.844 -18.469 1 45.78 188 VAL A N 1
ATOM 1489 C CA . VAL A 1 188 ? 27.953 -16.75 -17.5 1 45.78 188 VAL A CA 1
ATOM 1490 C C . VAL A 1 188 ? 27.328 -15.516 -18.156 1 45.78 188 VAL A C 1
ATOM 1492 O O . VAL A 1 188 ? 26.531 -14.812 -17.547 1 45.78 188 VAL A O 1
ATOM 1495 N N . LYS A 1 189 ? 27.75 -15.375 -19.422 1 44.34 189 LYS A N 1
ATOM 1496 C CA . LYS A 1 189 ? 27.172 -14.219 -20.094 1 44.34 189 LYS A CA 1
ATOM 1497 C C . LYS A 1 189 ? 25.656 -14.359 -20.219 1 44.34 189 LYS A C 1
ATOM 1499 O O . LYS A 1 189 ? 24.906 -13.398 -20.016 1 44.34 189 LYS A O 1
ATOM 1504 N N . ASP A 1 190 ? 25.281 -15.492 -20.656 1 43.81 190 ASP A N 1
ATOM 1505 C CA . ASP A 1 190 ? 23.859 -15.758 -20.781 1 43.81 190 ASP A CA 1
ATOM 1506 C C . ASP A 1 190 ? 23.156 -15.672 -19.438 1 43.81 190 ASP A C 1
ATOM 1508 O O . ASP A 1 190 ? 22.062 -15.109 -19.328 1 43.81 190 ASP A O 1
ATOM 1512 N N . GLU A 1 191 ? 23.891 -16.203 -18.469 1 44.5 191 GLU A N 1
ATOM 1513 C CA . GLU A 1 191 ? 23.312 -16.156 -17.125 1 44.5 191 GLU A CA 1
ATOM 1514 C C . GLU A 1 191 ? 23.328 -14.734 -16.562 1 44.5 191 GLU A C 1
ATOM 1516 O O . GLU A 1 191 ? 22.422 -14.336 -15.82 1 44.5 191 GLU A O 1
ATOM 1521 N N . LEU A 1 192 ? 24.469 -14.078 -16.922 1 43.94 192 LEU A N 1
ATOM 1522 C CA . LEU A 1 192 ? 24.547 -12.672 -16.531 1 43.94 192 LEU A CA 1
ATOM 1523 C C . LEU A 1 192 ? 23.422 -11.875 -17.188 1 43.94 192 LEU A C 1
ATOM 1525 O O . LEU A 1 192 ? 22.797 -11.016 -16.531 1 43.94 192 LEU A O 1
ATOM 1529 N N . GLU A 1 193 ? 23.297 -12.164 -18.453 1 41.75 193 GLU A N 1
ATOM 1530 C CA . GLU A 1 193 ? 22.188 -11.523 -19.141 1 41.75 193 GLU A CA 1
ATOM 1531 C C . GLU A 1 193 ? 20.844 -11.953 -18.547 1 41.75 193 GLU A C 1
ATOM 1533 O O . GLU A 1 193 ? 19.938 -11.141 -18.375 1 41.75 193 GLU A O 1
ATOM 1538 N N . GLU A 1 194 ? 20.844 -13.234 -18.266 1 40.03 194 GLU A N 1
ATOM 1539 C CA . GLU A 1 194 ? 19.641 -13.773 -17.641 1 40.03 194 GLU A CA 1
ATOM 1540 C C . GLU A 1 194 ? 19.516 -13.305 -16.188 1 40.03 194 GLU A C 1
ATOM 1542 O O . GLU A 1 194 ? 18.406 -13.023 -15.727 1 40.03 194 GLU A O 1
ATOM 1547 N N . ALA A 1 195 ? 20.688 -13.391 -15.508 1 38.69 195 ALA A N 1
ATOM 1548 C CA . ALA A 1 195 ? 20.656 -12.906 -14.133 1 38.69 195 ALA A CA 1
ATOM 1549 C C . ALA A 1 195 ? 20.297 -11.422 -14.078 1 38.69 195 ALA A C 1
ATOM 1551 O O . ALA A 1 195 ? 19.562 -10.984 -13.195 1 38.69 195 ALA A O 1
ATOM 1552 N N . ALA A 1 196 ? 20.938 -10.711 -15.023 1 37.62 196 ALA A N 1
ATOM 1553 C CA . ALA A 1 196 ? 20.516 -9.312 -15.156 1 37.62 196 ALA A CA 1
ATOM 1554 C C . ALA A 1 196 ? 19.016 -9.211 -15.383 1 37.62 196 ALA A C 1
ATOM 1556 O O . ALA A 1 196 ? 18.359 -8.328 -14.82 1 37.62 196 ALA A O 1
ATOM 1557 N N . THR A 1 197 ? 18.578 -10.109 -16.25 1 35.31 197 THR A N 1
ATOM 1558 C CA . THR A 1 197 ? 17.141 -10.188 -16.469 1 35.31 197 THR A CA 1
ATOM 1559 C C . THR A 1 197 ? 16.453 -10.828 -15.266 1 35.31 197 THR A C 1
ATOM 1561 O O . THR A 1 197 ? 15.352 -10.422 -14.883 1 35.31 197 THR A O 1
ATOM 1564 N N . ALA A 1 198 ? 17.125 -11.953 -14.742 1 33.75 198 ALA A N 1
ATOM 1565 C CA . ALA A 1 198 ? 16.562 -12.703 -13.625 1 33.75 198 ALA A CA 1
ATOM 1566 C C . ALA A 1 198 ? 16.547 -11.859 -12.352 1 33.75 198 ALA A C 1
ATOM 1568 O O . ALA A 1 198 ? 15.664 -12.031 -11.5 1 33.75 198 ALA A O 1
ATOM 1569 N N . MET A 1 199 ? 17.766 -11.125 -12.039 1 32.12 199 MET A N 1
ATOM 1570 C CA . MET A 1 199 ? 17.703 -10.258 -10.867 1 32.12 199 MET A CA 1
ATOM 1571 C C . MET A 1 199 ? 16.438 -9.398 -10.898 1 32.12 199 MET A C 1
ATOM 1573 O O . MET A 1 199 ? 15.945 -8.977 -9.852 1 32.12 199 MET A O 1
ATOM 1577 N N . GLN A 1 200 ? 16.156 -8.953 -12.133 1 31.03 200 GLN A N 1
ATOM 1578 C CA . GLN A 1 200 ? 14.828 -8.336 -12.211 1 31.03 200 GLN A CA 1
ATOM 1579 C C . GLN A 1 200 ? 13.734 -9.344 -11.852 1 31.03 200 GLN A C 1
ATOM 1581 O O . GLN A 1 200 ? 12.68 -8.961 -11.344 1 31.03 200 GLN A O 1
ATOM 1586 N N . GLU A 1 201 ? 14.008 -10.602 -12.266 1 31.33 201 GLU A N 1
ATOM 1587 C CA . GLU A 1 201 ? 13.023 -11.656 -12.039 1 31.33 201 GLU A CA 1
ATOM 1588 C C . GLU A 1 201 ? 12.984 -12.078 -10.578 1 31.33 201 GLU A C 1
ATOM 1590 O O . GLU A 1 201 ? 11.984 -12.609 -10.102 1 31.33 201 GLU A O 1
ATOM 1595 N N . ASP A 1 202 ? 14.18 -12.406 -9.93 1 30.38 202 ASP A N 1
ATOM 1596 C CA . ASP A 1 202 ? 14.117 -12.953 -8.57 1 30.38 202 ASP A CA 1
ATOM 1597 C C . ASP A 1 202 ? 13.211 -12.109 -7.684 1 30.38 202 ASP A C 1
ATOM 1599 O O . ASP A 1 202 ? 12.945 -12.469 -6.535 1 30.38 202 ASP A O 1
ATOM 1603 N N . VAL A 1 203 ? 13.406 -10.75 -7.75 1 30 203 VAL A N 1
ATOM 1604 C CA . VAL A 1 203 ? 12.305 -10.172 -6.98 1 30 203 VAL A CA 1
ATOM 1605 C C . VAL A 1 203 ? 10.969 -10.609 -7.574 1 30 203 VAL A C 1
ATOM 1607 O O . VAL A 1 203 ? 10.023 -10.914 -6.84 1 30 203 VAL A O 1
ATOM 1610 N N . MET A 1 204 ? 10.461 -10.133 -8.805 1 28.97 204 MET A N 1
ATOM 1611 C CA . MET A 1 204 ? 9.297 -10.719 -9.461 1 28.97 204 MET A CA 1
ATOM 1612 C C . MET A 1 204 ? 9.68 -11.953 -10.258 1 28.97 204 MET A C 1
ATOM 1614 O O . MET A 1 204 ? 10.844 -12.125 -10.633 1 28.97 204 MET A O 1
ATOM 1618 N N . GLY A 1 205 ? 8.961 -13.102 -10.391 1 24.31 205 GLY A N 1
ATOM 1619 C CA . GLY A 1 205 ? 9.055 -14.32 -11.188 1 24.31 205 GLY A CA 1
ATOM 1620 C C . GLY A 1 205 ? 9.766 -14.117 -12.508 1 24.31 205 GLY A C 1
ATOM 1621 O O . GLY A 1 205 ? 10 -12.977 -12.93 1 24.31 205 GLY A O 1
ATOM 1622 N N . SER A 1 206 ? 10.117 -15.156 -13.32 1 26.25 206 SER A N 1
ATOM 1623 C CA . SER A 1 206 ? 10.953 -15.547 -14.453 1 26.25 206 SER A CA 1
ATOM 1624 C C . SER A 1 206 ? 10.656 -14.695 -15.68 1 26.25 206 SER A C 1
ATOM 1626 O O . SER A 1 206 ? 9.609 -14.852 -16.312 1 26.25 206 SER A O 1
ATOM 1628 N N . GLU A 1 207 ? 10.664 -13.367 -15.883 1 24.5 207 GLU A N 1
ATOM 1629 C CA . GLU A 1 207 ? 10.398 -13.016 -17.281 1 24.5 207 GLU A CA 1
ATOM 1630 C C . GLU A 1 207 ? 11.523 -13.5 -18.188 1 24.5 207 GLU A C 1
ATOM 1632 O O . GLU A 1 207 ? 12.695 -13.508 -17.797 1 24.5 207 GLU A O 1
ATOM 1637 N N . PRO A 1 208 ? 11.086 -14.203 -19.375 1 24.02 208 PRO A N 1
ATOM 1638 C CA . PRO A 1 208 ? 11.859 -14.766 -20.484 1 24.02 208 PRO A CA 1
ATOM 1639 C C . PRO A 1 208 ? 12.828 -13.758 -21.094 1 24.02 208 PRO A C 1
ATOM 1641 O O . PRO A 1 208 ? 12.617 -12.547 -20.984 1 24.02 208 PRO A O 1
ATOM 1644 N N . ASP A 1 209 ? 13.898 -14.273 -21.609 1 26.67 209 ASP A N 1
ATOM 1645 C CA . ASP A 1 209 ? 15.07 -13.82 -22.359 1 26.67 209 ASP A CA 1
ATOM 1646 C C . ASP A 1 209 ? 14.672 -13.117 -23.641 1 26.67 209 ASP A C 1
ATOM 1648 O O . ASP A 1 209 ? 13.836 -13.625 -24.406 1 26.67 209 ASP A O 1
ATOM 1652 N N . GLU A 1 210 ? 14.609 -11.875 -23.766 1 25.44 210 GLU A N 1
ATOM 1653 C CA . GLU A 1 210 ? 14.539 -11.188 -25.062 1 25.44 210 GLU A CA 1
ATOM 1654 C C . GLU A 1 210 ? 15.641 -11.656 -26 1 25.44 210 GLU A C 1
ATOM 1656 O O . GLU A 1 210 ? 16.828 -11.531 -25.688 1 25.44 210 GLU A O 1
ATOM 1661 N N . ALA A 1 211 ? 15.32 -12.625 -27.078 1 23.59 211 ALA A N 1
ATOM 1662 C CA . ALA A 1 211 ? 15.984 -13.32 -28.188 1 23.59 211 ALA A CA 1
ATOM 1663 C C . ALA A 1 211 ? 16.641 -12.328 -29.141 1 23.59 211 ALA A C 1
ATOM 1665 O O . ALA A 1 211 ? 17.812 -12.5 -29.516 1 23.59 211 ALA A O 1
ATOM 1666 N N . PRO A 1 212 ? 15.859 -11.609 -30.062 1 24.22 212 PRO A N 1
ATOM 1667 C CA . PRO A 1 212 ? 16.25 -11.602 -31.469 1 24.22 212 PRO A CA 1
ATOM 1668 C C . PRO A 1 212 ? 17.453 -10.703 -31.734 1 24.22 212 PRO A C 1
ATOM 1670 O O . PRO A 1 212 ? 18.125 -10.852 -32.781 1 24.22 212 PRO A O 1
ATOM 1673 N N . ALA A 1 213 ? 17.562 -9.516 -31.266 1 25.66 213 ALA A N 1
ATOM 1674 C CA . ALA A 1 213 ? 18.469 -8.617 -31.953 1 25.66 213 ALA A CA 1
ATOM 1675 C C . ALA A 1 213 ? 19.922 -9.102 -31.828 1 25.66 213 ALA A C 1
ATOM 1677 O O . ALA A 1 213 ? 20.844 -8.422 -32.25 1 25.66 213 ALA A O 1
ATOM 1678 N N . ALA A 1 214 ? 20.094 -10.234 -31.188 1 25.89 214 ALA A N 1
ATOM 1679 C CA . ALA A 1 214 ? 21.438 -10.766 -30.953 1 25.89 214 ALA A CA 1
ATOM 1680 C C . ALA A 1 214 ? 21.969 -11.5 -32.188 1 25.89 214 ALA A C 1
ATOM 1682 O O . ALA A 1 214 ? 23.125 -11.898 -32.219 1 25.89 214 ALA A O 1
ATOM 1683 N N . ALA A 1 215 ? 21.188 -11.812 -33.25 1 26.41 215 ALA A N 1
ATOM 1684 C CA . ALA A 1 215 ? 21.734 -12.648 -34.312 1 26.41 215 ALA A CA 1
ATOM 1685 C C . ALA A 1 215 ? 22.781 -11.883 -35.125 1 26.41 215 ALA A C 1
ATOM 1687 O O . ALA A 1 215 ? 23.844 -12.414 -35.438 1 26.41 215 ALA A O 1
ATOM 1688 N N . ALA A 1 216 ? 22.438 -10.719 -35.812 1 26.5 216 ALA A N 1
ATOM 1689 C CA . ALA A 1 216 ? 23.281 -10.094 -36.844 1 26.5 216 ALA A CA 1
ATOM 1690 C C . ALA A 1 216 ? 24.594 -9.617 -36.219 1 26.5 216 ALA A C 1
ATOM 1692 O O . ALA A 1 216 ? 25.656 -9.734 -36.844 1 26.5 216 ALA A O 1
ATOM 1693 N N . ALA A 1 217 ? 24.594 -8.906 -35.062 1 28.86 217 ALA A N 1
ATOM 1694 C CA . ALA A 1 217 ? 25.797 -8.359 -34.438 1 28.86 217 ALA A CA 1
ATOM 1695 C C . ALA A 1 217 ? 26.719 -9.469 -33.938 1 28.86 217 ALA A C 1
ATOM 1697 O O . ALA A 1 217 ? 27.812 -9.203 -33.438 1 28.86 217 ALA A O 1
ATOM 1698 N N . ALA A 1 218 ? 26.516 -10.703 -34.156 1 30.12 218 ALA A N 1
ATOM 1699 C CA . ALA A 1 218 ? 27.172 -11.969 -33.844 1 30.12 218 ALA A CA 1
ATOM 1700 C C . ALA A 1 218 ? 28.453 -12.125 -34.656 1 30.12 218 ALA A C 1
ATOM 1702 O O . ALA A 1 218 ? 29.469 -12.602 -34.156 1 30.12 218 ALA A O 1
ATOM 1703 N N . ALA A 1 219 ? 28.5 -11.828 -36 1 31.09 219 ALA A N 1
ATOM 1704 C CA . ALA A 1 219 ? 29.672 -12.062 -36.812 1 31.09 219 ALA A CA 1
ATOM 1705 C C . ALA A 1 219 ? 30.828 -11.141 -36.406 1 31.09 219 ALA A C 1
ATOM 1707 O O . ALA A 1 219 ? 31.969 -11.586 -36.312 1 31.09 219 ALA A O 1
ATOM 1708 N N . ALA A 1 220 ? 30.812 -9.719 -36.562 1 34.12 220 ALA A N 1
ATOM 1709 C CA . ALA A 1 220 ? 31.828 -8.75 -36.156 1 34.12 220 ALA A CA 1
ATOM 1710 C C . ALA A 1 220 ? 32.094 -8.844 -34.656 1 34.12 220 ALA A C 1
ATOM 1712 O O . ALA A 1 220 ? 33.125 -8.406 -34.156 1 34.12 220 ALA A O 1
ATOM 1713 N N . ALA A 1 221 ? 31.312 -9.352 -33.656 1 36.94 221 ALA A N 1
ATOM 1714 C CA . ALA A 1 221 ? 31.281 -9.625 -32.25 1 36.94 221 ALA A CA 1
ATOM 1715 C C . ALA A 1 221 ? 32.156 -10.82 -31.891 1 36.94 221 ALA A C 1
ATOM 1717 O O . ALA A 1 221 ? 32.562 -10.977 -30.734 1 36.94 221 ALA A O 1
ATOM 1718 N N . ALA A 1 222 ? 32.438 -11.648 -32.719 1 38.69 222 ALA A N 1
ATOM 1719 C CA . ALA A 1 222 ? 33.344 -12.766 -32.5 1 38.69 222 ALA A CA 1
ATOM 1720 C C . ALA A 1 222 ? 34.75 -12.266 -32.219 1 38.69 222 ALA A C 1
ATOM 1722 O O . ALA A 1 222 ? 35.438 -12.734 -31.312 1 38.69 222 ALA A O 1
ATOM 1723 N N . SER A 1 223 ? 35.281 -11.508 -33.125 1 41.69 223 SER A N 1
ATOM 1724 C CA . SER A 1 223 ? 36.594 -10.938 -32.875 1 41.69 223 SER A CA 1
ATOM 1725 C C . SER A 1 223 ? 36.562 -10.039 -31.641 1 41.69 223 SER A C 1
ATOM 1727 O O . SER A 1 223 ? 37.5 -10.07 -30.828 1 41.69 223 SER A O 1
ATOM 1729 N N . GLU A 1 224 ? 35.688 -9.055 -31.5 1 44.75 224 GLU A N 1
ATOM 1730 C CA . GLU A 1 224 ? 35.469 -8.211 -30.328 1 44.75 224 GLU A CA 1
ATOM 1731 C C . GLU A 1 224 ? 35.156 -9.055 -29.094 1 44.75 224 GLU A C 1
ATOM 1733 O O . GLU A 1 224 ? 35.562 -8.727 -27.984 1 44.75 224 GLU A O 1
ATOM 1738 N N . GLN A 1 225 ? 34.438 -10.039 -29.281 1 47.56 225 GLN A N 1
ATOM 1739 C CA . GLN A 1 225 ? 34.188 -11.008 -28.219 1 47.56 225 GLN A CA 1
ATOM 1740 C C . GLN A 1 225 ? 35.469 -11.695 -27.781 1 47.56 225 GLN A C 1
ATOM 1742 O O . GLN A 1 225 ? 35.719 -11.914 -26.594 1 47.56 225 GLN A O 1
ATOM 1747 N N . GLN A 1 226 ? 36.219 -12.109 -28.812 1 50.22 226 GLN A N 1
ATOM 1748 C CA . GLN A 1 226 ? 37.531 -12.68 -28.484 1 50.22 226 GLN A CA 1
ATOM 1749 C C . GLN A 1 226 ? 38.406 -11.672 -27.734 1 50.22 226 GLN A C 1
ATOM 1751 O O . GLN A 1 226 ? 39.062 -12.016 -26.75 1 50.22 226 GLN A O 1
ATOM 1756 N N . GLN A 1 227 ? 38.531 -10.469 -28.312 1 53.34 227 GLN A N 1
ATOM 1757 C CA . GLN A 1 227 ? 39.281 -9.43 -27.625 1 53.34 227 GLN A CA 1
ATOM 1758 C C . GLN A 1 227 ? 38.688 -9.117 -26.266 1 53.34 227 GLN A C 1
ATOM 1760 O O . GLN A 1 227 ? 39.406 -8.883 -25.297 1 53.34 227 GLN A O 1
ATOM 1765 N N . GLN A 1 228 ? 37.406 -9.07 -26.234 1 58.72 228 GLN A N 1
ATOM 1766 C CA . GLN A 1 228 ? 36.688 -8.844 -24.984 1 58.72 228 GLN A CA 1
ATOM 1767 C C . GLN A 1 228 ? 36.938 -10 -24 1 58.72 228 GLN A C 1
ATOM 1769 O O . GLN A 1 228 ? 37.094 -9.789 -22.812 1 58.72 228 GLN A O 1
ATOM 1774 N N . GLN A 1 229 ? 37.031 -11.203 -24.547 1 60.31 229 GLN A N 1
ATOM 1775 C CA . GLN A 1 229 ? 37.344 -12.352 -23.703 1 60.31 229 GLN A CA 1
ATOM 1776 C C . GLN A 1 229 ? 38.75 -12.297 -23.172 1 60.31 229 GLN A C 1
ATOM 1778 O O . GLN A 1 229 ? 39.062 -12.844 -22.109 1 60.31 229 GLN A O 1
ATOM 1783 N N . TRP A 1 230 ? 39.625 -11.633 -23.953 1 69.25 230 TRP A N 1
ATOM 1784 C CA . TRP A 1 230 ? 41 -11.461 -23.484 1 69.25 230 TRP A CA 1
ATOM 1785 C C . TRP A 1 230 ? 41.094 -10.359 -22.438 1 69.25 230 TRP A C 1
ATOM 1787 O O . TRP A 1 230 ? 41.875 -10.445 -21.516 1 69.25 230 TRP A O 1
ATOM 1797 N N . GLN A 1 231 ? 40.188 -9.453 -22.531 1 81.75 231 GLN A N 1
ATOM 1798 C CA . GLN A 1 231 ? 40.281 -8.305 -21.625 1 81.75 231 GLN A CA 1
ATOM 1799 C C . GLN A 1 231 ? 39.469 -8.547 -20.344 1 81.75 231 GLN A C 1
ATOM 1801 O O . GLN A 1 231 ? 39.844 -8.062 -19.281 1 81.75 231 GLN A O 1
ATOM 1806 N N . GLU A 1 232 ? 38.469 -9.344 -20.453 1 88 232 GLU A N 1
ATOM 1807 C CA . GLU A 1 232 ? 37.625 -9.578 -19.297 1 88 232 GLU A CA 1
ATOM 1808 C C . GLU A 1 232 ? 37.375 -11.07 -19.078 1 88 232 GLU A C 1
ATOM 1810 O O . GLU A 1 232 ? 37.25 -11.828 -20.031 1 88 232 GLU A O 1
ATOM 1815 N N . LEU A 1 233 ? 37.5 -11.461 -17.844 1 86.62 233 LEU A N 1
ATOM 1816 C CA . LEU A 1 233 ? 37.156 -12.82 -17.453 1 86.62 233 LEU A CA 1
ATOM 1817 C C . LEU A 1 233 ? 35.938 -12.836 -16.547 1 86.62 233 LEU A C 1
ATOM 1819 O O . LEU A 1 233 ? 35.969 -12.289 -15.453 1 86.62 233 LEU A O 1
ATOM 1823 N N . ALA A 1 234 ? 34.844 -13.391 -17.031 1 85.5 234 ALA A N 1
ATOM 1824 C CA . ALA A 1 234 ? 33.656 -13.562 -16.219 1 85.5 234 ALA A CA 1
ATOM 1825 C C . ALA A 1 234 ? 33.719 -14.891 -15.461 1 85.5 234 ALA A C 1
ATOM 1827 O O . ALA A 1 234 ? 33.812 -15.961 -16.062 1 85.5 234 ALA A O 1
ATOM 1828 N N . LEU A 1 235 ? 33.656 -14.789 -14.164 1 85.19 235 LEU A N 1
ATOM 1829 C CA . LEU A 1 235 ? 33.656 -15.992 -13.336 1 85.19 235 LEU A CA 1
ATOM 1830 C C . LEU A 1 235 ? 32.25 -16.594 -13.273 1 85.19 235 LEU A C 1
ATOM 1832 O O . LEU A 1 235 ? 31.266 -15.898 -13.484 1 85.19 235 LEU A O 1
ATOM 1836 N N . PRO A 1 236 ? 32.188 -17.828 -13.07 1 80.75 236 PRO A N 1
ATOM 1837 C CA . PRO A 1 236 ? 30.859 -18.453 -12.867 1 80.75 236 PRO A CA 1
ATOM 1838 C C . PRO A 1 236 ? 30.125 -17.859 -11.664 1 80.75 236 PRO A C 1
ATOM 1840 O O . PRO A 1 236 ? 30.75 -17.266 -10.781 1 80.75 236 PRO A O 1
ATOM 1843 N N . PRO A 1 237 ? 28.812 -18.016 -11.625 1 79.38 237 PRO A N 1
ATOM 1844 C CA . PRO A 1 237 ? 28.016 -17.453 -10.523 1 79.38 237 PRO A CA 1
ATOM 1845 C C . PRO A 1 237 ? 28.438 -18.016 -9.164 1 79.38 237 PRO A C 1
ATOM 1847 O O . PRO A 1 237 ? 28.703 -19.219 -9.047 1 79.38 237 PRO A O 1
ATOM 1850 N N . LEU A 1 238 ? 28.562 -17.125 -8.242 1 80.38 238 LEU A N 1
ATOM 1851 C CA . LEU A 1 238 ? 29.062 -17.469 -6.91 1 80.38 238 LEU A CA 1
ATOM 1852 C C . LEU A 1 238 ? 28.016 -17.141 -5.848 1 80.38 238 LEU A C 1
ATOM 1854 O O . LEU A 1 238 ? 27.312 -16.141 -5.957 1 80.38 238 LEU A O 1
ATOM 1858 N N . ASN A 1 239 ? 27.766 -18.078 -4.914 1 71.62 239 ASN A N 1
ATOM 1859 C CA . ASN A 1 239 ? 27.016 -17.688 -3.725 1 71.62 239 ASN A CA 1
ATOM 1860 C C . ASN A 1 239 ? 27.859 -16.797 -2.803 1 71.62 239 ASN A C 1
ATOM 1862 O O . ASN A 1 239 ? 29.016 -16.531 -3.082 1 71.62 239 ASN A O 1
ATOM 1866 N N . SER A 1 240 ? 27.344 -16.281 -1.759 1 73.06 240 SER A N 1
ATOM 1867 C CA . SER A 1 240 ? 27.984 -15.281 -0.908 1 73.06 240 SER A CA 1
ATOM 1868 C C . SER A 1 240 ? 29.281 -15.836 -0.304 1 73.06 240 SER A C 1
ATOM 1870 O O . SER A 1 240 ? 30.281 -15.125 -0.22 1 73.06 240 SER A O 1
ATOM 1872 N N . TYR A 1 241 ? 29.297 -17.094 -0 1 73.75 241 TYR A N 1
ATOM 1873 C CA . TYR A 1 241 ? 30.469 -17.703 0.608 1 73.75 241 TYR A CA 1
ATOM 1874 C C . TYR A 1 241 ? 31.578 -17.875 -0.416 1 73.75 241 TYR A C 1
ATOM 1876 O O . TYR A 1 241 ? 32.719 -17.516 -0.16 1 73.75 241 TYR A O 1
ATOM 1884 N N . LYS A 1 242 ? 31.234 -18.375 -1.525 1 82.38 242 LYS A N 1
ATOM 1885 C CA . LYS A 1 242 ? 32.219 -18.562 -2.574 1 82.38 242 LYS A CA 1
ATOM 1886 C C . LYS A 1 242 ? 32.781 -17.234 -3.066 1 82.38 242 LYS A C 1
ATOM 1888 O O . LYS A 1 242 ? 33.938 -17.141 -3.447 1 82.38 242 LYS A O 1
ATOM 1893 N N . ARG A 1 243 ? 31.875 -16.328 -3.008 1 84.5 243 ARG A N 1
ATOM 1894 C CA . ARG A 1 243 ? 32.344 -14.992 -3.381 1 84.5 243 ARG A CA 1
ATOM 1895 C C . ARG A 1 243 ? 33.375 -14.469 -2.406 1 84.5 243 ARG A C 1
ATOM 1897 O O . ARG A 1 243 ? 34.375 -13.859 -2.818 1 84.5 243 ARG A O 1
ATOM 1904 N N . LEU A 1 244 ? 33.156 -14.656 -1.173 1 80.69 244 LEU A N 1
ATOM 1905 C CA . LEU A 1 244 ? 34.125 -14.281 -0.155 1 80.69 244 LEU A CA 1
ATOM 1906 C C . LEU A 1 244 ? 35.469 -14.977 -0.395 1 80.69 244 LEU A C 1
ATOM 1908 O O . LEU A 1 244 ? 36.5 -14.336 -0.334 1 80.69 244 LEU A O 1
ATOM 1912 N N . LEU A 1 245 ? 35.406 -16.234 -0.701 1 84.94 245 LEU A N 1
ATOM 1913 C CA . LEU A 1 245 ? 36.625 -17 -0.968 1 84.94 245 LEU A CA 1
ATOM 1914 C C . LEU A 1 245 ? 37.344 -16.469 -2.201 1 84.94 245 LEU A C 1
ATOM 1916 O O . LEU A 1 245 ? 38.562 -16.359 -2.215 1 84.94 245 LEU A O 1
ATOM 1920 N N . ALA A 1 246 ? 36.5 -16.203 -3.172 1 86.31 246 ALA A N 1
ATOM 1921 C CA . ALA A 1 246 ? 37.094 -15.68 -4.414 1 86.31 246 ALA A CA 1
ATOM 1922 C C . ALA A 1 246 ? 37.812 -14.367 -4.172 1 86.31 246 ALA A C 1
ATOM 1924 O O . ALA A 1 246 ? 38.969 -14.203 -4.598 1 86.31 246 ALA A O 1
ATOM 1925 N N . TYR A 1 247 ? 37.219 -13.508 -3.434 1 83.44 247 TYR A N 1
ATOM 1926 C CA . TYR A 1 247 ? 37.844 -12.219 -3.143 1 83.44 247 TYR A CA 1
ATOM 1927 C C . TYR A 1 247 ? 39.125 -12.398 -2.357 1 83.44 247 TYR A C 1
ATOM 1929 O O . TYR A 1 247 ? 40.125 -11.727 -2.623 1 83.44 247 TYR A O 1
ATOM 1937 N N . GLN A 1 248 ? 39 -13.242 -1.419 1 82.81 248 GLN A N 1
ATOM 1938 C CA . GLN A 1 248 ? 40.188 -13.508 -0.594 1 82.81 248 GLN A CA 1
ATOM 1939 C C . GLN A 1 248 ? 41.344 -14.047 -1.436 1 82.81 248 GLN A C 1
ATOM 1941 O O . GLN A 1 248 ? 42.5 -13.625 -1.267 1 82.81 248 GLN A O 1
ATOM 1946 N N . GLU A 1 249 ? 41 -14.945 -2.307 1 84.5 249 GLU A N 1
ATOM 1947 C CA . GLU A 1 249 ? 42.031 -15.586 -3.121 1 84.5 249 GLU A CA 1
ATOM 1948 C C . GLU A 1 249 ? 42.594 -14.617 -4.148 1 84.5 249 GLU A C 1
ATOM 1950 O O . GLU A 1 249 ? 43.781 -14.648 -4.445 1 84.5 249 GLU A O 1
ATOM 1955 N N . LEU A 1 250 ? 41.781 -13.812 -4.676 1 85.31 250 LEU A N 1
ATOM 1956 C CA . LEU A 1 250 ? 42.188 -12.891 -5.723 1 85.31 250 LEU A CA 1
ATOM 1957 C C . LEU A 1 250 ? 43.094 -11.797 -5.164 1 85.31 250 LEU A C 1
ATOM 1959 O O . LEU A 1 250 ? 43.844 -11.156 -5.91 1 85.31 250 LEU A O 1
ATOM 1963 N N . ARG A 1 251 ? 43.031 -11.633 -3.936 1 78.88 251 ARG A N 1
ATOM 1964 C CA . ARG A 1 251 ? 43.812 -10.594 -3.293 1 78.88 251 ARG A CA 1
ATOM 1965 C C . ARG A 1 251 ? 45.219 -11.117 -2.914 1 78.88 251 ARG A C 1
ATOM 1967 O O . ARG A 1 251 ? 46.125 -10.336 -2.658 1 78.88 251 ARG A O 1
ATOM 1974 N N . LYS A 1 252 ? 45.344 -12.43 -2.869 1 77.19 252 LYS A N 1
ATOM 1975 C CA . LYS A 1 252 ? 46.625 -13.016 -2.48 1 77.19 252 LYS A CA 1
ATOM 1976 C C . LYS A 1 252 ? 47.688 -12.812 -3.564 1 77.19 252 LYS A C 1
ATOM 1978 O O . LYS A 1 252 ? 47.344 -12.719 -4.75 1 77.19 252 LYS A O 1
ATOM 1983 N N . PRO A 1 253 ? 48.938 -12.781 -3.146 1 71.25 253 PRO A N 1
ATOM 1984 C CA . PRO A 1 253 ? 50.031 -12.633 -4.105 1 71.25 253 PRO A CA 1
ATOM 1985 C C . PRO A 1 253 ? 50.312 -13.906 -4.902 1 71.25 253 PRO A C 1
ATOM 1987 O O . PRO A 1 253 ? 50.688 -14.93 -4.324 1 71.25 253 PRO A O 1
ATOM 1990 N N . GLN A 1 254 ? 49.531 -14.508 -5.641 1 64.62 254 GLN A N 1
ATOM 1991 C CA . GLN A 1 254 ? 49.844 -15.797 -6.242 1 64.62 254 GLN A CA 1
ATOM 1992 C C . GLN A 1 254 ? 49.75 -15.734 -7.762 1 64.62 254 GLN A C 1
ATOM 1994 O O . GLN A 1 254 ? 50.125 -16.688 -8.453 1 64.62 254 GLN A O 1
ATOM 1999 N N . PHE A 1 255 ? 49.438 -14.695 -8.273 1 64.69 255 PHE A N 1
ATOM 2000 C CA . PHE A 1 255 ? 49.25 -14.688 -9.719 1 64.69 255 PHE A CA 1
ATOM 2001 C C . PHE A 1 255 ? 50.5 -14.164 -10.422 1 64.69 255 PHE A C 1
ATOM 2003 O O . PHE A 1 255 ? 50.406 -13.523 -11.469 1 64.69 255 PHE A O 1
ATOM 2010 N N . GLY A 1 256 ? 51.719 -14.773 -9.766 1 52.25 256 GLY A N 1
ATOM 2011 C CA . GLY A 1 256 ? 53.062 -14.656 -10.344 1 52.25 256 GLY A CA 1
ATOM 2012 C C . GLY A 1 256 ? 53.656 -13.289 -10.148 1 52.25 256 GLY A C 1
ATOM 2013 O O . GLY A 1 256 ? 54.75 -13.008 -10.672 1 52.25 256 GLY A O 1
ATOM 2014 N N . VAL A 1 257 ? 52.938 -12.258 -9.914 1 52.59 257 VAL A N 1
ATOM 2015 C CA . VAL A 1 257 ? 53.625 -10.984 -9.977 1 52.59 257 VAL A CA 1
ATOM 2016 C C . VAL A 1 257 ? 53.812 -10.422 -8.57 1 52.59 257 VAL A C 1
ATOM 2018 O O . VAL A 1 257 ? 53.031 -10.711 -7.668 1 52.59 257 VAL A O 1
ATOM 2021 N N . GLU A 1 258 ? 54.938 -10.094 -8.25 1 57.38 258 GLU A N 1
ATOM 2022 C CA . GLU A 1 258 ? 55.281 -9.242 -7.117 1 57.38 258 GLU A CA 1
ATOM 2023 C C . GLU A 1 258 ? 54.531 -7.918 -7.164 1 57.38 258 GLU A C 1
ATOM 2025 O O . GLU A 1 258 ? 54.75 -7.109 -8.07 1 57.38 258 GLU A O 1
ATOM 2030 N N . GLY A 1 259 ? 53.219 -7.816 -6.598 1 62.75 259 GLY A N 1
ATOM 2031 C CA . GLY A 1 259 ? 52.469 -6.555 -6.59 1 62.75 259 GLY A CA 1
ATOM 2032 C C . GLY A 1 259 ? 51.031 -6.691 -6.992 1 62.75 259 GLY A C 1
ATOM 2033 O O . GLY A 1 259 ? 50.312 -7.539 -6.453 1 62.75 259 GLY A O 1
ATOM 2034 N N . HIS A 1 260 ? 50.75 -5.887 -8.125 1 74.06 260 HIS A N 1
ATOM 2035 C CA . HIS A 1 260 ? 49.375 -5.84 -8.648 1 74.06 260 HIS A CA 1
ATOM 2036 C C . HIS A 1 260 ? 49.094 -7.055 -9.523 1 74.06 260 HIS A C 1
ATOM 2038 O O . HIS A 1 260 ? 49.875 -7.398 -10.406 1 74.06 260 HIS A O 1
ATOM 2044 N N . PRO A 1 261 ? 48.062 -7.914 -9.234 1 78.5 261 PRO A N 1
ATOM 2045 C CA . PRO A 1 261 ? 47.812 -9.211 -9.859 1 78.5 261 PRO A CA 1
ATOM 2046 C C . PRO A 1 261 ? 47.531 -9.102 -11.359 1 78.5 261 PRO A C 1
ATOM 2048 O O . PRO A 1 261 ? 47.5 -10.109 -12.062 1 78.5 261 PRO A O 1
ATOM 2051 N N . GLY A 1 262 ? 47.406 -7.801 -11.812 1 81.56 262 GLY A N 1
ATOM 2052 C CA . GLY A 1 262 ? 47.219 -7.602 -13.242 1 81.56 262 GLY A CA 1
ATOM 2053 C C . GLY A 1 262 ? 45.75 -7.484 -13.641 1 81.56 262 GLY A C 1
ATOM 2054 O O . GLY A 1 262 ? 45.438 -7.559 -14.828 1 81.56 262 GLY A O 1
ATOM 2055 N N . PHE A 1 263 ? 44.875 -7.453 -12.641 1 88.06 263 PHE A N 1
ATOM 2056 C CA . PHE A 1 263 ? 43.469 -7.316 -12.984 1 88.06 263 PHE A CA 1
ATOM 2057 C C . PHE A 1 263 ? 42.719 -6.508 -11.93 1 88.06 263 PHE A C 1
ATOM 2059 O O . PHE A 1 263 ? 43.25 -6.301 -10.828 1 88.06 263 PHE A O 1
ATOM 2066 N N . TRP A 1 264 ? 41.719 -5.957 -12.344 1 89.5 264 TRP A N 1
ATOM 2067 C CA . TRP A 1 264 ? 40.75 -5.273 -11.5 1 89.5 264 TRP A CA 1
ATOM 2068 C C . TRP A 1 264 ? 39.438 -6.055 -11.43 1 89.5 264 TRP A C 1
ATOM 2070 O O . TRP A 1 264 ? 38.969 -6.578 -12.445 1 89.5 264 TRP A O 1
ATOM 2080 N N . VAL A 1 265 ? 39 -6.211 -10.234 1 87.56 265 VAL A N 1
ATOM 2081 C CA . VAL A 1 265 ? 37.75 -6.938 -10.055 1 87.56 265 VAL A CA 1
ATOM 2082 C C . VAL A 1 265 ? 36.562 -5.988 -10.227 1 87.56 265 VAL A C 1
ATOM 2084 O O . VAL A 1 265 ? 36.406 -5.062 -9.43 1 87.56 265 VAL A O 1
ATOM 2087 N N . LYS A 1 266 ? 35.844 -6.191 -11.219 1 85.25 266 LYS A N 1
ATOM 2088 C CA . LYS A 1 266 ? 34.656 -5.391 -11.477 1 85.25 266 LYS A CA 1
ATOM 2089 C C . LYS A 1 266 ? 33.438 -5.969 -10.766 1 85.25 266 LYS A C 1
ATOM 2091 O O . LYS A 1 266 ? 33.062 -7.125 -10.984 1 85.25 266 LYS A O 1
ATOM 2096 N N . ARG A 1 267 ? 32.844 -5.176 -9.961 1 77.31 267 ARG A N 1
ATOM 2097 C CA . ARG A 1 267 ? 31.625 -5.582 -9.266 1 77.31 267 ARG A CA 1
ATOM 2098 C C . ARG A 1 267 ? 30.391 -5.301 -10.117 1 77.31 267 ARG A C 1
ATOM 2100 O O . ARG A 1 267 ? 30.266 -4.223 -10.703 1 77.31 267 ARG A O 1
ATOM 2107 N N . LEU A 1 268 ? 29.562 -6.363 -10.234 1 75.88 268 LEU A N 1
ATOM 2108 C CA . LEU A 1 268 ? 28.312 -6.223 -10.969 1 75.88 268 LEU A CA 1
ATOM 2109 C C . LEU A 1 268 ? 27.125 -6.051 -10.016 1 75.88 268 LEU A C 1
ATOM 2111 O O . LEU A 1 268 ? 27.234 -6.344 -8.828 1 75.88 268 LEU A O 1
ATOM 2115 N N . PRO A 1 269 ? 26.016 -5.445 -10.477 1 68.5 269 PRO A N 1
ATOM 2116 C CA . PRO A 1 269 ? 24.812 -5.312 -9.633 1 68.5 269 PRO A CA 1
ATOM 2117 C C . PRO A 1 269 ? 24.375 -6.641 -9.023 1 68.5 269 PRO A C 1
ATOM 2119 O O . PRO A 1 269 ? 23.953 -6.68 -7.863 1 68.5 269 PRO A O 1
ATOM 2122 N N . ASP A 1 270 ? 24.438 -7.598 -9.844 1 67.06 270 ASP A N 1
ATOM 2123 C CA . ASP A 1 270 ? 24.203 -8.93 -9.305 1 67.06 270 ASP A CA 1
ATOM 2124 C C . ASP A 1 270 ? 25.469 -9.508 -8.68 1 67.06 270 ASP A C 1
ATOM 2126 O O . ASP A 1 270 ? 26.391 -9.898 -9.391 1 67.06 270 ASP A O 1
ATOM 2130 N N . SER A 1 271 ? 25.453 -9.539 -7.41 1 70 271 SER A N 1
ATOM 2131 C CA . SER A 1 271 ? 26.656 -9.867 -6.66 1 70 271 SER A CA 1
ATOM 2132 C C . SER A 1 271 ? 27.094 -11.305 -6.934 1 70 271 SER A C 1
ATOM 2134 O O . SER A 1 271 ? 28.219 -11.688 -6.594 1 70 271 SER A O 1
ATOM 2136 N N . ARG A 1 272 ? 26.297 -12.016 -7.621 1 73.19 272 ARG A N 1
ATOM 2137 C CA . ARG A 1 272 ? 26.656 -13.406 -7.887 1 73.19 272 ARG A CA 1
ATOM 2138 C C . ARG A 1 272 ? 27.734 -13.492 -8.953 1 73.19 272 ARG A C 1
ATOM 2140 O O . ARG A 1 272 ? 28.422 -14.516 -9.078 1 73.19 272 ARG A O 1
ATOM 2147 N N . PHE A 1 273 ? 27.922 -12.359 -9.633 1 78.38 273 PHE A N 1
ATOM 2148 C CA . PHE A 1 273 ? 28.844 -12.398 -10.758 1 78.38 273 PHE A CA 1
ATOM 2149 C C . PHE A 1 273 ? 30.047 -11.492 -10.5 1 78.38 273 PHE A C 1
ATOM 2151 O O . PHE A 1 273 ? 29.906 -10.398 -9.961 1 78.38 273 PHE A O 1
ATOM 2158 N N . LEU A 1 274 ? 31.25 -12.031 -10.75 1 84.5 274 LEU A N 1
ATOM 2159 C CA . LEU A 1 274 ? 32.5 -11.266 -10.688 1 84.5 274 LEU A CA 1
ATOM 2160 C C . LEU A 1 274 ? 33.188 -11.266 -12.039 1 84.5 274 LEU A C 1
ATOM 2162 O O . LEU A 1 274 ? 33.25 -12.289 -12.711 1 84.5 274 LEU A O 1
ATOM 2166 N N . VAL A 1 275 ? 33.562 -10.102 -12.477 1 87.69 275 VAL A N 1
ATOM 2167 C CA . VAL A 1 275 ? 34.281 -9.977 -13.734 1 87.69 275 VAL A CA 1
ATOM 2168 C C . VAL A 1 275 ? 35.688 -9.406 -13.477 1 87.69 275 VAL A C 1
ATOM 2170 O O . VAL A 1 275 ? 35.812 -8.422 -12.742 1 87.69 275 VAL A O 1
ATOM 2173 N N . LEU A 1 276 ? 36.656 -10.078 -13.953 1 89.25 276 LEU A N 1
ATOM 2174 C CA . LEU A 1 276 ? 38.031 -9.578 -13.883 1 89.25 276 LEU A CA 1
ATOM 2175 C C . LEU A 1 276 ? 38.406 -8.859 -15.164 1 89.25 276 LEU A C 1
ATOM 2177 O O . LEU A 1 276 ? 38.156 -9.352 -16.266 1 89.25 276 LEU A O 1
ATOM 2181 N N . VAL A 1 277 ? 38.969 -7.727 -15.023 1 89.75 277 VAL A N 1
ATOM 2182 C CA . VAL A 1 277 ? 39.406 -6.918 -16.141 1 89.75 277 VAL A CA 1
ATOM 2183 C C . VAL A 1 277 ? 40.906 -6.754 -16.094 1 89.75 277 VAL A C 1
ATOM 2185 O O . VAL A 1 277 ? 41.469 -6.309 -15.086 1 89.75 277 VAL A O 1
ATOM 2188 N N . ARG A 1 278 ? 41.531 -7.086 -17.156 1 88.31 278 ARG A N 1
ATOM 2189 C CA . ARG A 1 278 ? 42.969 -6.902 -17.219 1 88.31 278 ARG A CA 1
ATOM 2190 C C . ARG A 1 278 ? 43.344 -5.43 -17.047 1 88.31 278 ARG A C 1
ATOM 2192 O O . ARG A 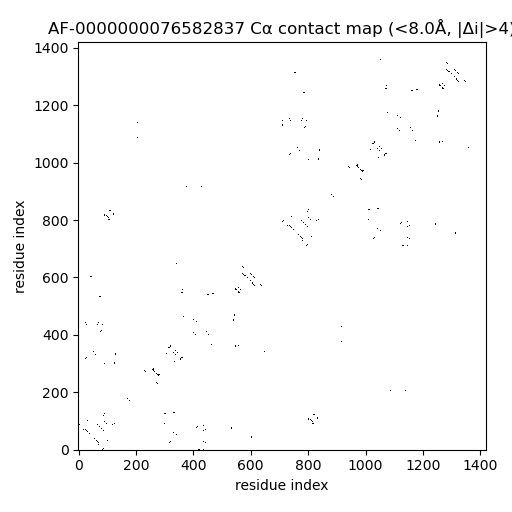1 278 ? 42.781 -4.566 -17.719 1 88.31 278 ARG A O 1
ATOM 2199 N N . ALA A 1 279 ? 44.156 -5.195 -16.141 1 88.12 279 ALA A N 1
ATOM 2200 C CA . ALA A 1 279 ? 44.562 -3.811 -15.875 1 88.12 279 ALA A CA 1
ATOM 2201 C C . ALA A 1 279 ? 45.875 -3.746 -15.125 1 88.12 279 ALA A C 1
ATOM 2203 O O . ALA A 1 279 ? 46.156 -4.598 -14.281 1 88.12 279 ALA A O 1
ATOM 2204 N N . THR A 1 280 ? 46.594 -2.75 -15.531 1 85.44 280 THR A N 1
ATOM 2205 C CA . THR A 1 280 ? 47.781 -2.443 -14.742 1 85.44 280 THR A CA 1
ATOM 2206 C C . THR A 1 280 ? 47.406 -1.872 -13.383 1 85.44 280 THR A C 1
ATOM 2208 O O . THR A 1 280 ? 46.25 -1.59 -13.125 1 85.44 280 THR A O 1
ATOM 2211 N N . ALA A 1 281 ? 48.375 -1.724 -12.609 1 83.5 281 ALA A N 1
ATOM 2212 C CA . ALA A 1 281 ? 48.125 -1.182 -11.281 1 83.5 281 ALA A CA 1
ATOM 2213 C C . ALA A 1 281 ? 47.531 0.214 -11.359 1 83.5 281 ALA A C 1
ATOM 2215 O O . ALA A 1 281 ? 46.594 0.529 -10.625 1 83.5 281 ALA A O 1
ATOM 2216 N N . GLN A 1 282 ? 48.094 1 -12.273 1 87.62 282 GLN A N 1
ATOM 2217 C CA . GLN A 1 282 ? 47.594 2.359 -12.445 1 87.62 282 GLN A CA 1
ATOM 2218 C C . GLN A 1 282 ? 46.188 2.357 -13.031 1 87.62 282 GLN A C 1
ATOM 2220 O O . GLN A 1 282 ? 45.344 3.121 -12.594 1 87.62 282 GLN A O 1
ATOM 2225 N N . GLN A 1 283 ? 46.031 1.515 -13.984 1 89.06 283 GLN A N 1
ATOM 2226 C CA . GLN A 1 283 ? 44.719 1.413 -14.602 1 89.06 283 GLN A CA 1
ATOM 2227 C C . GLN A 1 283 ? 43.688 0.899 -13.602 1 89.06 283 GLN A C 1
ATOM 2229 O O . GLN A 1 283 ? 42.531 1.341 -13.609 1 89.06 283 GLN A O 1
ATOM 2234 N N . ALA A 1 284 ? 44.062 -0.011 -12.812 1 87.19 284 ALA A N 1
ATOM 2235 C CA . ALA A 1 284 ? 43.188 -0.578 -11.805 1 87.19 284 ALA A CA 1
ATOM 2236 C C . ALA A 1 284 ? 42.75 0.484 -10.797 1 87.19 284 ALA A C 1
ATOM 2238 O O . ALA A 1 284 ? 41.594 0.512 -10.383 1 87.19 284 ALA A O 1
ATOM 2239 N N . GLU A 1 285 ? 43.688 1.28 -10.414 1 87.56 285 GLU A N 1
ATOM 2240 C CA . GLU A 1 285 ? 43.375 2.363 -9.492 1 87.56 285 GLU A CA 1
ATOM 2241 C C . GLU A 1 285 ? 42.375 3.35 -10.117 1 87.56 285 GLU A C 1
ATOM 2243 O O . GLU A 1 285 ? 41.469 3.844 -9.445 1 87.56 285 GLU A O 1
ATOM 2248 N N . GLN A 1 286 ? 42.656 3.654 -11.359 1 91.56 286 GLN A N 1
ATOM 2249 C CA . GLN A 1 286 ? 41.781 4.566 -12.07 1 91.56 286 GLN A CA 1
ATOM 2250 C C . GLN A 1 286 ? 40.375 3.963 -12.219 1 91.56 286 GLN A C 1
ATOM 2252 O O . GLN A 1 286 ? 39.375 4.648 -12.016 1 91.56 286 GLN A O 1
ATOM 2257 N N . LEU A 1 287 ? 40.375 2.691 -12.555 1 90 287 LEU A N 1
ATOM 2258 C CA . LEU A 1 287 ? 39.094 2.004 -12.719 1 90 287 LEU A CA 1
ATOM 2259 C C . LEU A 1 287 ? 38.344 1.934 -11.391 1 90 287 LEU A C 1
ATOM 2261 O O . LEU A 1 287 ? 37.125 2.092 -11.352 1 90 287 LEU A O 1
ATOM 2265 N N . GLU A 1 288 ? 39.031 1.766 -10.406 1 86.31 288 GLU A N 1
ATOM 2266 C CA . GLU A 1 288 ? 38.438 1.723 -9.078 1 86.31 288 GLU A CA 1
ATOM 2267 C C . GLU A 1 288 ? 37.875 3.09 -8.68 1 86.31 288 GLU A C 1
ATOM 2269 O O . GLU A 1 288 ? 36.812 3.182 -8.078 1 86.31 288 GLU A O 1
ATOM 2274 N N . ALA A 1 289 ? 38.656 4.078 -8.969 1 89.62 289 ALA A N 1
ATOM 2275 C CA . ALA A 1 289 ? 38.219 5.438 -8.664 1 89.62 289 ALA A CA 1
ATOM 2276 C C . ALA A 1 289 ? 36.969 5.793 -9.445 1 89.62 289 ALA A C 1
ATOM 2278 O O . ALA A 1 289 ? 36.031 6.426 -8.914 1 89.62 289 ALA A O 1
ATOM 2279 N N . GLU A 1 290 ? 36.969 5.383 -10.664 1 91.31 290 GLU A N 1
ATOM 2280 C CA . GLU A 1 290 ? 35.781 5.633 -11.508 1 91.31 290 GLU A CA 1
ATOM 2281 C C . GLU A 1 290 ? 34.594 4.844 -11.008 1 91.31 290 GLU A C 1
ATOM 2283 O O . GLU A 1 290 ? 33.469 5.359 -11.008 1 91.31 290 GLU A O 1
ATOM 2288 N N . ALA A 1 291 ? 34.844 3.639 -10.656 1 87.56 291 ALA A N 1
ATOM 2289 C CA . ALA A 1 291 ? 33.781 2.805 -10.133 1 87.56 291 ALA A CA 1
ATOM 2290 C C . ALA A 1 291 ? 33.219 3.385 -8.836 1 87.56 291 ALA A C 1
ATOM 2292 O O . ALA A 1 291 ? 32 3.365 -8.609 1 87.56 291 ALA A O 1
ATOM 2293 N N . ARG A 1 292 ? 34.062 3.805 -8.086 1 88.56 292 ARG A N 1
ATOM 2294 C CA . ARG A 1 292 ? 33.656 4.426 -6.824 1 88.56 292 ARG A CA 1
ATOM 2295 C C . ARG A 1 292 ? 32.844 5.691 -7.07 1 88.56 292 ARG A C 1
ATOM 2297 O O . ARG A 1 292 ? 31.828 5.91 -6.43 1 88.56 292 ARG A O 1
ATOM 2304 N N . ALA A 1 293 ? 33.344 6.516 -7.898 1 92.06 293 ALA A N 1
ATOM 2305 C CA . ALA A 1 293 ? 32.656 7.746 -8.242 1 92.06 293 ALA A CA 1
ATOM 2306 C C . ALA A 1 293 ? 31.266 7.441 -8.805 1 92.06 293 ALA A C 1
ATOM 2308 O O . ALA A 1 293 ? 30.297 8.156 -8.516 1 92.06 293 ALA A O 1
ATOM 2309 N N . ALA A 1 294 ? 31.266 6.418 -9.578 1 91.12 294 ALA A N 1
ATOM 2310 C CA . ALA A 1 294 ? 29.984 6.008 -10.164 1 91.12 294 ALA A CA 1
ATOM 2311 C C . ALA A 1 294 ? 29.031 5.516 -9.086 1 91.12 294 ALA A C 1
ATOM 2313 O O . ALA A 1 294 ? 27.828 5.773 -9.156 1 91.12 294 ALA A O 1
ATOM 2314 N N . ARG A 1 295 ? 29.531 4.875 -8.164 1 89.69 295 ARG A N 1
ATOM 2315 C CA . ARG A 1 295 ? 28.703 4.391 -7.059 1 89.69 295 ARG A CA 1
ATOM 2316 C C . ARG A 1 295 ? 28.172 5.551 -6.219 1 89.69 295 ARG A C 1
ATOM 2318 O O . ARG A 1 295 ? 27.016 5.551 -5.812 1 89.69 295 ARG A O 1
ATOM 2325 N N . ILE A 1 296 ? 29.016 6.426 -5.941 1 93.19 296 ILE A N 1
ATOM 2326 C CA . ILE A 1 296 ? 28.641 7.602 -5.164 1 93.19 296 ILE A CA 1
ATOM 2327 C C . ILE A 1 296 ? 27.562 8.383 -5.906 1 93.19 296 ILE A C 1
ATOM 2329 O O . ILE A 1 296 ? 26.547 8.781 -5.316 1 93.19 296 ILE A O 1
ATOM 2333 N N . ALA A 1 297 ? 27.766 8.547 -7.176 1 93.44 297 ALA A N 1
ATOM 2334 C CA . ALA A 1 297 ? 26.781 9.25 -7.996 1 93.44 297 ALA A CA 1
ATOM 2335 C C . ALA A 1 297 ? 25.453 8.5 -8.008 1 93.44 297 ALA A C 1
ATOM 2337 O O . ALA A 1 297 ? 24.391 9.117 -7.992 1 93.44 297 ALA A O 1
ATOM 2338 N N . GLY A 1 298 ? 25.609 7.172 -8.047 1 92.5 298 GLY A N 1
ATOM 2339 C CA . GLY A 1 298 ? 24.422 6.344 -8.023 1 92.5 298 GLY A CA 1
ATOM 2340 C C . GLY A 1 298 ? 23.609 6.492 -6.746 1 92.5 298 GLY A C 1
ATOM 2341 O O . GLY A 1 298 ? 22.375 6.5 -6.777 1 92.5 298 GLY A O 1
ATOM 2342 N N . ILE A 1 299 ? 24.297 6.664 -5.688 1 94.12 299 ILE A N 1
ATOM 2343 C CA . ILE A 1 299 ? 23.641 6.84 -4.391 1 94.12 299 ILE A CA 1
ATOM 2344 C C . ILE A 1 299 ? 22.938 8.195 -4.348 1 94.12 299 ILE A C 1
ATOM 2346 O O . ILE A 1 299 ? 21.797 8.289 -3.898 1 94.12 299 ILE A O 1
ATOM 2350 N N . HIS A 1 300 ? 23.578 9.211 -4.812 1 94.19 300 HIS A N 1
ATOM 2351 C CA . HIS A 1 300 ? 22.984 10.539 -4.828 1 94.19 300 HIS A CA 1
ATOM 2352 C C . HIS A 1 300 ? 21.766 10.586 -5.73 1 94.19 300 HIS A C 1
ATOM 2354 O O . HIS A 1 300 ? 20.75 11.219 -5.395 1 94.19 300 HIS A O 1
ATOM 2360 N N . ASP A 1 301 ? 21.875 9.867 -6.82 1 94.5 301 ASP A N 1
ATOM 2361 C CA . ASP A 1 301 ? 20.734 9.797 -7.727 1 94.5 301 ASP A CA 1
ATOM 2362 C C . ASP A 1 301 ? 19.562 9.078 -7.074 1 94.5 301 ASP A C 1
ATOM 2364 O O . ASP A 1 301 ? 18.422 9.508 -7.203 1 94.5 301 ASP A O 1
ATOM 2368 N N . ALA A 1 302 ? 19.891 8.055 -6.395 1 94.62 302 ALA A N 1
ATOM 2369 C CA . ALA A 1 302 ? 18.859 7.266 -5.742 1 94.62 302 ALA A CA 1
ATOM 2370 C C . ALA A 1 302 ? 18.25 8.023 -4.562 1 94.62 302 ALA A C 1
ATOM 2372 O O . ALA A 1 302 ? 17.062 7.859 -4.262 1 94.62 302 ALA A O 1
ATOM 2373 N N . ALA A 1 303 ? 19.047 8.836 -3.926 1 95.25 303 ALA A N 1
ATOM 2374 C CA . ALA A 1 303 ? 18.562 9.594 -2.771 1 95.25 303 ALA A CA 1
ATOM 2375 C C . ALA A 1 303 ? 17.641 10.727 -3.207 1 95.25 303 ALA A C 1
ATOM 2377 O O . ALA A 1 303 ? 16.75 11.141 -2.451 1 95.25 303 ALA A O 1
ATOM 2378 N N . GLY A 1 304 ? 17.875 11.312 -4.387 1 96.75 304 GLY A N 1
ATOM 2379 C CA . GLY A 1 304 ? 17 12.266 -5.039 1 96.75 304 GLY A CA 1
ATOM 2380 C C . GLY A 1 304 ? 16.5 13.359 -4.109 1 96.75 304 GLY A C 1
ATOM 2381 O O . GLY A 1 304 ? 17.266 14.242 -3.717 1 96.75 304 GLY A O 1
ATOM 2382 N N . PHE A 1 305 ? 15.266 13.227 -3.586 1 98 305 PHE A N 1
ATOM 2383 C CA . PHE A 1 305 ? 14.578 14.273 -2.84 1 98 305 PHE A CA 1
ATOM 2384 C C . PHE A 1 305 ? 15.266 14.531 -1.502 1 98 305 PHE A C 1
ATOM 2386 O O . PHE A 1 305 ? 15.078 15.578 -0.89 1 98 305 PHE A O 1
ATOM 2393 N N . ALA A 1 306 ? 16.016 13.625 -1.01 1 96.06 306 ALA A N 1
ATOM 2394 C CA . ALA A 1 306 ? 16.797 13.844 0.208 1 96.06 306 ALA A CA 1
ATOM 2395 C C . ALA A 1 306 ? 17.656 15.102 0.093 1 96.06 306 ALA A C 1
ATOM 2397 O O . ALA A 1 306 ? 17.875 15.805 1.083 1 96.06 306 ALA A O 1
ATOM 2398 N N . ALA A 1 307 ? 18.141 15.352 -1.075 1 96.88 307 ALA A N 1
ATOM 2399 C CA . ALA A 1 307 ? 18.953 16.547 -1.306 1 96.88 307 ALA A CA 1
ATOM 2400 C C . ALA A 1 307 ? 18.141 17.812 -1.044 1 96.88 307 ALA A C 1
ATOM 2402 O O . ALA A 1 307 ? 18.656 18.766 -0.456 1 96.88 307 ALA A O 1
ATOM 2403 N N . VAL A 1 308 ? 16.922 17.812 -1.485 1 98.31 308 VAL A N 1
ATOM 2404 C CA . VAL A 1 308 ? 16.047 18.969 -1.301 1 98.31 308 VAL A CA 1
ATOM 2405 C C . VAL A 1 308 ? 15.719 19.141 0.181 1 98.31 308 VAL A C 1
ATOM 2407 O O . VAL A 1 308 ? 15.75 20.25 0.706 1 98.31 308 VAL A O 1
ATOM 2410 N N . PHE A 1 309 ? 15.391 18.062 0.799 1 98.06 309 PHE A N 1
ATOM 2411 C CA . PHE A 1 309 ? 15.055 18.094 2.219 1 98.06 309 PHE A CA 1
ATOM 2412 C C . PHE A 1 309 ? 16.234 18.625 3.035 1 98.06 309 PHE A C 1
ATOM 2414 O O . PHE A 1 309 ? 16.031 19.391 3.98 1 98.06 309 PHE A O 1
ATOM 2421 N N . ASP A 1 310 ? 17.422 18.281 2.662 1 96.56 310 ASP A N 1
ATOM 2422 C CA . ASP A 1 310 ? 18.641 18.797 3.281 1 96.56 310 ASP A CA 1
ATOM 2423 C C . ASP A 1 310 ? 18.781 20.297 3.043 1 96.56 310 ASP A C 1
ATOM 2425 O O . ASP A 1 310 ? 19.188 21.031 3.938 1 96.56 310 ASP A O 1
ATOM 2429 N N . LEU A 1 311 ? 18.547 20.641 1.854 1 97.81 311 LEU A N 1
ATOM 2430 C CA . LEU A 1 311 ? 18.625 22.062 1.51 1 97.81 311 LEU A CA 1
ATOM 2431 C C . LEU A 1 311 ? 17.641 22.891 2.33 1 97.81 311 LEU A C 1
ATOM 2433 O O . LEU A 1 311 ? 17.953 24 2.748 1 97.81 311 LEU A O 1
ATOM 2437 N N . MET A 1 312 ? 16.469 22.375 2.525 1 98.44 312 MET A N 1
ATOM 2438 C CA . MET A 1 312 ? 15.477 23.047 3.346 1 98.44 312 MET A CA 1
ATOM 2439 C C . MET A 1 312 ? 15.984 23.266 4.766 1 98.44 312 MET A C 1
ATOM 2441 O O . MET A 1 312 ? 15.883 24.359 5.309 1 98.44 312 MET A O 1
ATOM 2445 N N . ARG A 1 313 ? 16.531 22.234 5.328 1 97.44 313 ARG A N 1
ATOM 2446 C CA . ARG A 1 313 ? 17.094 22.312 6.676 1 97.44 313 ARG A CA 1
ATOM 2447 C C . ARG A 1 313 ? 18.234 23.312 6.738 1 97.44 313 ARG A C 1
ATOM 2449 O O . ARG A 1 313 ? 18.281 24.156 7.633 1 97.44 313 ARG A O 1
ATOM 2456 N N . ARG A 1 314 ? 19.078 23.328 5.766 1 96.56 314 ARG A N 1
ATOM 2457 C CA . ARG A 1 314 ? 20.297 24.141 5.762 1 96.56 314 ARG A CA 1
ATOM 2458 C C . ARG A 1 314 ? 19.969 25.609 5.496 1 96.56 314 ARG A C 1
ATOM 2460 O O . ARG A 1 314 ? 20.719 26.5 5.891 1 96.56 314 ARG A O 1
ATOM 2467 N N . SER A 1 315 ? 18.906 25.797 4.801 1 97.38 315 SER A N 1
ATOM 2468 C CA . SER A 1 315 ? 18.531 27.172 4.496 1 97.38 315 SER A CA 1
ATOM 2469 C C . SER A 1 315 ? 18.25 27.969 5.77 1 97.38 315 SER A C 1
ATOM 2471 O O . SER A 1 315 ? 18.359 29.188 5.781 1 97.38 315 SER A O 1
ATOM 2473 N N . ASN A 1 316 ? 17.828 27.281 6.801 1 97.44 316 ASN A N 1
ATOM 2474 C CA . ASN A 1 316 ? 17.516 27.875 8.094 1 97.44 316 ASN A CA 1
ATOM 2475 C C . ASN A 1 316 ? 16.438 28.953 7.977 1 97.44 316 ASN A C 1
ATOM 2477 O O . ASN A 1 316 ? 16.453 29.938 8.711 1 97.44 316 ASN A O 1
ATOM 2481 N N . LYS A 1 317 ? 15.617 28.812 6.926 1 98 317 LYS A N 1
ATOM 2482 C CA . LYS A 1 317 ? 14.508 29.75 6.719 1 98 317 LYS A CA 1
ATOM 2483 C C . LYS A 1 317 ? 13.25 29.266 7.441 1 98 317 LYS A C 1
ATOM 2485 O O . LYS A 1 317 ? 13.086 28.078 7.691 1 98 317 LYS A O 1
ATOM 2490 N N . PRO A 1 318 ? 12.305 30.203 7.797 1 98.19 318 PRO A N 1
ATOM 2491 C CA . PRO A 1 318 ? 11.023 29.781 8.375 1 98.19 318 PRO A CA 1
ATOM 2492 C C . PRO A 1 318 ? 10.234 28.859 7.461 1 98.19 318 PRO A C 1
ATOM 2494 O O . PRO A 1 318 ? 10.078 29.141 6.27 1 98.19 318 PRO A O 1
ATOM 2497 N N . ALA A 1 319 ? 9.852 27.734 8.023 1 98.75 319 ALA A N 1
ATOM 2498 C CA . ALA A 1 319 ? 9 26.766 7.32 1 98.75 319 ALA A CA 1
ATOM 2499 C C . ALA A 1 319 ? 7.527 26.984 7.676 1 98.75 319 ALA A C 1
ATOM 2501 O O . ALA A 1 319 ? 7.195 27.25 8.836 1 98.75 319 ALA A O 1
ATOM 2502 N N . VAL A 1 320 ? 6.68 26.938 6.66 1 98.88 320 VAL A N 1
ATOM 2503 C CA . VAL A 1 320 ? 5.266 27.219 6.883 1 98.88 320 VAL A CA 1
ATOM 2504 C C . VAL A 1 320 ? 4.414 26.078 6.309 1 98.88 320 VAL A C 1
ATOM 2506 O O . VAL A 1 320 ? 4.605 25.672 5.164 1 98.88 320 VAL A O 1
ATOM 2509 N N . GLY A 1 321 ? 3.531 25.5 7.082 1 98.69 321 GLY A N 1
ATOM 2510 C CA . GLY A 1 321 ? 2.549 24.516 6.637 1 98.69 321 GLY A CA 1
ATOM 2511 C C . GLY A 1 321 ? 1.128 24.891 7.02 1 98.69 321 GLY A C 1
ATOM 2512 O O . GLY A 1 321 ? 0.897 25.906 7.664 1 98.69 321 GLY A O 1
ATOM 2513 N N . HIS A 1 322 ? 0.175 24.188 6.547 1 98.31 322 HIS A N 1
ATOM 2514 C CA . HIS A 1 322 ? -1.232 24.297 6.914 1 98.31 322 HIS A CA 1
ATOM 2515 C C . HIS A 1 322 ? -1.75 22.984 7.496 1 98.31 322 HIS A C 1
ATOM 2517 O O . HIS A 1 322 ? -1.891 21.984 6.773 1 98.31 322 HIS A O 1
ATOM 2523 N N . ASN A 1 323 ? -2.041 23.062 8.766 1 96.31 323 ASN A N 1
ATOM 2524 C CA . ASN A 1 323 ? -2.4 21.797 9.414 1 96.31 323 ASN A CA 1
ATOM 2525 C C . ASN A 1 323 ? -1.373 20.703 9.133 1 96.31 323 ASN A C 1
ATOM 2527 O O . ASN A 1 323 ? -1.726 19.625 8.664 1 96.31 323 ASN A O 1
ATOM 2531 N N . CYS A 1 324 ? -0.149 20.984 9.508 1 97.75 324 CYS A N 1
ATOM 2532 C CA . CYS A 1 324 ? 0.942 20.312 8.82 1 97.75 324 CYS A CA 1
ATOM 2533 C C . CYS A 1 324 ? 1.613 19.297 9.742 1 97.75 324 CYS A C 1
ATOM 2535 O O . CYS A 1 324 ? 2.732 18.859 9.477 1 97.75 324 CYS A O 1
ATOM 2537 N N . LEU A 1 325 ? 0.993 18.906 10.82 1 97 325 LEU A N 1
ATOM 2538 C CA . LEU A 1 325 ? 1.658 18 11.742 1 97 325 LEU A CA 1
ATOM 2539 C C . LEU A 1 325 ? 1.966 16.672 11.055 1 97 325 LEU A C 1
ATOM 2541 O O . LEU A 1 325 ? 3.066 16.125 11.203 1 97 325 LEU A O 1
ATOM 2545 N N . PHE A 1 326 ? 1.061 16.141 10.344 1 96.44 326 PHE A N 1
ATOM 2546 C CA . PHE A 1 326 ? 1.289 14.898 9.625 1 96.44 326 PHE A CA 1
ATOM 2547 C C . PHE A 1 326 ? 2.35 15.078 8.547 1 96.44 326 PHE A C 1
ATOM 2549 O O . PHE A 1 326 ? 3.178 14.195 8.32 1 96.44 326 PHE A O 1
ATOM 2556 N N . ASP A 1 327 ? 2.34 16.219 7.852 1 97.88 327 ASP A N 1
ATOM 2557 C CA . ASP A 1 327 ? 3.354 16.5 6.844 1 97.88 327 ASP A CA 1
ATOM 2558 C C . ASP A 1 327 ? 4.758 16.406 7.434 1 97.88 327 ASP A C 1
ATOM 2560 O O . ASP A 1 327 ? 5.656 15.828 6.832 1 97.88 327 ASP A O 1
ATOM 2564 N N . VAL A 1 328 ? 4.812 17.016 8.57 1 98.12 328 VAL A N 1
ATOM 2565 C CA . VAL A 1 328 ? 6.105 17.047 9.242 1 98.12 328 VAL A CA 1
ATOM 2566 C C . VAL A 1 328 ? 6.52 15.641 9.641 1 98.12 328 VAL A C 1
ATOM 2568 O O . VAL A 1 328 ? 7.656 15.227 9.398 1 98.12 328 VAL A O 1
ATOM 2571 N N . SER A 1 329 ? 5.621 14.93 10.258 1 97.62 329 SER A N 1
ATOM 2572 C CA . SER A 1 329 ? 5.914 13.578 10.727 1 97.62 329 SER A CA 1
ATOM 2573 C C . SER A 1 329 ? 6.289 12.664 9.562 1 97.62 329 SER A C 1
ATOM 2575 O O . SER A 1 329 ? 7.289 11.945 9.633 1 97.62 329 SER A O 1
ATOM 2577 N N . TYR A 1 330 ? 5.539 12.68 8.469 1 97.69 330 TYR A N 1
ATOM 2578 C CA . TYR A 1 330 ? 5.809 11.867 7.285 1 97.69 330 TYR A CA 1
ATOM 2579 C C . TYR A 1 330 ? 7.152 12.242 6.668 1 97.69 330 TYR A C 1
ATOM 2581 O O . TYR A 1 330 ? 7.918 11.367 6.258 1 97.69 330 TYR A O 1
ATOM 2589 N N . GLY A 1 331 ? 7.359 13.516 6.602 1 97.94 331 GLY A N 1
ATOM 2590 C CA . GLY A 1 331 ? 8.617 13.984 6.035 1 97.94 331 GLY A CA 1
ATOM 2591 C C . GLY A 1 331 ? 9.828 13.531 6.82 1 97.94 331 GLY A C 1
ATOM 2592 O O . GLY A 1 331 ? 10.828 13.094 6.238 1 97.94 331 GLY A O 1
ATOM 2593 N N . LEU A 1 332 ? 9.727 13.68 8.102 1 98 332 LEU A N 1
ATOM 2594 C CA . LEU A 1 332 ? 10.852 13.297 8.945 1 98 332 LEU A CA 1
ATOM 2595 C C . LEU A 1 332 ? 11.125 11.805 8.852 1 98 332 LEU A C 1
ATOM 2597 O O . LEU A 1 332 ? 12.281 11.375 8.852 1 98 332 LEU A O 1
ATOM 2601 N N . TYR A 1 333 ? 10.086 11.023 8.773 1 97.06 333 TYR A N 1
ATOM 2602 C CA . TYR A 1 333 ? 10.281 9.586 8.609 1 97.06 333 TYR A CA 1
ATOM 2603 C C . TYR A 1 333 ? 10.82 9.266 7.219 1 97.06 333 TYR A C 1
ATOM 2605 O O . TYR A 1 333 ? 11.797 8.539 7.074 1 97.06 333 TYR A O 1
ATOM 2613 N N . GLY A 1 334 ? 10.266 9.828 6.223 1 96.06 334 GLY A N 1
ATOM 2614 C CA . GLY A 1 334 ? 10.523 9.445 4.844 1 96.06 334 GLY A CA 1
ATOM 2615 C C . GLY A 1 334 ? 11.812 10.023 4.297 1 96.06 334 GLY A C 1
ATOM 2616 O O . GLY A 1 334 ? 12.469 9.398 3.457 1 96.06 334 GLY A O 1
ATOM 2617 N N . PHE A 1 335 ? 12.156 11.203 4.77 1 97.62 335 PHE A N 1
ATOM 2618 C CA . PHE A 1 335 ? 13.25 11.891 4.102 1 97.62 335 PHE A CA 1
ATOM 2619 C C . PHE A 1 335 ? 14.414 12.117 5.062 1 97.62 335 PHE A C 1
ATOM 2621 O O . PHE A 1 335 ? 15.562 12.281 4.633 1 97.62 335 PHE A O 1
ATOM 2628 N N . ALA A 1 336 ? 14.102 12.227 6.34 1 95.44 336 ALA A N 1
ATOM 2629 C CA . ALA A 1 336 ? 15.156 12.531 7.309 1 95.44 336 ALA A CA 1
ATOM 2630 C C . ALA A 1 336 ? 15.812 11.258 7.82 1 95.44 336 ALA A C 1
ATOM 2632 O O . ALA A 1 336 ? 17 11.031 7.586 1 95.44 336 ALA A O 1
ATOM 2633 N N . ASP A 1 337 ? 14.773 10.508 8.562 1 86.62 337 ASP A N 1
ATOM 2634 C CA . ASP A 1 337 ? 15.266 9.32 9.25 1 86.62 337 ASP A CA 1
ATOM 2635 C C . ASP A 1 337 ? 14.336 8.133 9.023 1 86.62 337 ASP A C 1
ATOM 2637 O O . ASP A 1 337 ? 13.164 8.305 8.672 1 86.62 337 ASP A O 1
ATOM 2641 N N . ALA A 1 338 ? 14.688 7.035 8.516 1 84.19 338 ALA A N 1
ATOM 2642 C CA . ALA A 1 338 ? 13.891 5.816 8.43 1 84.19 338 ALA A CA 1
ATOM 2643 C C . ALA A 1 338 ? 13.375 5.395 9.805 1 84.19 338 ALA A C 1
ATOM 2645 O O . ALA A 1 338 ? 13.156 4.207 10.047 1 84.19 338 ALA A O 1
ATOM 2646 N N . PHE A 1 339 ? 13.297 6.527 10.758 1 89.75 339 PHE A N 1
ATOM 2647 C CA . PHE A 1 339 ? 12.922 6.27 12.141 1 89.75 339 PHE A CA 1
ATOM 2648 C C . PHE A 1 339 ? 12.281 7.5 12.766 1 89.75 339 PHE A C 1
ATOM 2650 O O . PHE A 1 339 ? 12.609 8.633 12.406 1 89.75 339 PHE A O 1
ATOM 2657 N N . LEU A 1 340 ? 11.258 7.262 13.625 1 95.88 340 LEU A N 1
ATOM 2658 C CA . LEU A 1 340 ? 10.719 8.297 14.5 1 95.88 340 LEU A CA 1
ATOM 2659 C C . LEU A 1 340 ? 10.922 7.926 15.969 1 95.88 340 LEU A C 1
ATOM 2661 O O . LEU A 1 340 ? 10.789 6.758 16.344 1 95.88 340 LEU A O 1
ATOM 2665 N N . PRO A 1 341 ? 11.258 8.914 16.734 1 95.69 341 PRO A N 1
ATOM 2666 C CA . PRO A 1 341 ? 11.477 8.625 18.156 1 95.69 341 PRO A CA 1
ATOM 2667 C C . PRO A 1 341 ? 10.258 7.992 18.828 1 95.69 341 PRO A C 1
ATOM 2669 O O . PRO A 1 341 ? 9.133 8.156 18.344 1 95.69 341 PRO A O 1
ATOM 2672 N N . ALA A 1 342 ? 10.492 7.34 19.906 1 93.56 342 ALA A N 1
ATOM 2673 C CA . ALA A 1 342 ? 9.43 6.641 20.625 1 93.56 342 ALA A CA 1
ATOM 2674 C C . ALA A 1 342 ? 8.547 7.621 21.391 1 93.56 342 ALA A C 1
ATOM 2676 O O . ALA A 1 342 ? 7.379 7.332 21.656 1 93.56 342 ALA A O 1
ATOM 2677 N N . THR A 1 343 ? 9.109 8.766 21.703 1 94.5 343 THR A N 1
ATOM 2678 C CA . THR A 1 343 ? 8.359 9.688 22.531 1 94.5 343 THR A CA 1
ATOM 2679 C C . THR A 1 343 ? 8.07 10.992 21.797 1 94.5 343 THR A C 1
ATOM 2681 O O . THR A 1 343 ? 8.859 11.414 20.938 1 94.5 343 THR A O 1
ATOM 2684 N N . TRP A 1 344 ? 6.984 11.672 22.219 1 95.5 344 TRP A N 1
ATOM 2685 C CA . TRP A 1 344 ? 6.621 12.984 21.688 1 95.5 344 TRP A CA 1
ATOM 2686 C C . TRP A 1 344 ? 7.707 14.008 21.984 1 95.5 344 TRP A C 1
ATOM 2688 O O . TRP A 1 344 ? 8.039 14.836 21.141 1 95.5 344 TRP A O 1
ATOM 2698 N N . ARG A 1 345 ? 8.297 13.969 23.094 1 93.62 345 ARG A N 1
ATOM 2699 C CA . ARG A 1 345 ? 9.352 14.883 23.5 1 93.62 345 ARG A CA 1
ATOM 2700 C C . ARG A 1 345 ? 10.547 14.812 22.562 1 93.62 345 ARG A C 1
ATOM 2702 O O . ARG A 1 345 ? 11.062 15.836 22.125 1 93.62 345 ARG A O 1
ATOM 2709 N N . ASP A 1 346 ? 10.93 13.586 22.297 1 95.12 346 ASP A N 1
ATOM 2710 C CA . ASP A 1 346 ? 12.078 13.406 21.406 1 95.12 346 ASP A CA 1
ATOM 2711 C C . ASP A 1 346 ? 11.719 13.766 19.969 1 95.12 346 ASP A C 1
ATOM 2713 O O . ASP A 1 346 ? 12.578 14.219 19.203 1 95.12 346 ASP A O 1
ATOM 2717 N N . PHE A 1 347 ? 10.562 13.57 19.625 1 97.06 347 PHE A N 1
ATOM 2718 C CA . PHE A 1 347 ? 10.109 13.977 18.312 1 97.06 347 PHE A CA 1
ATOM 2719 C C . PHE A 1 347 ? 10.203 15.484 18.141 1 97.06 347 PHE A C 1
ATOM 2721 O O . PHE A 1 347 ? 10.602 15.984 17.078 1 97.06 347 PHE A O 1
ATOM 2728 N N . LYS A 1 348 ? 9.789 16.25 19.172 1 97.31 348 LYS A N 1
ATOM 2729 C CA . LYS A 1 348 ? 9.898 17.703 19.156 1 97.31 348 LYS A CA 1
ATOM 2730 C C . LYS A 1 348 ? 11.32 18.141 18.844 1 97.31 348 LYS A C 1
ATOM 2732 O O . LYS A 1 348 ? 11.531 19.047 18.031 1 97.31 348 LYS A O 1
ATOM 2737 N N . LYS A 1 349 ? 12.211 17.484 19.469 1 96.69 349 LYS A N 1
ATOM 2738 C CA . LYS A 1 349 ? 13.617 17.797 19.25 1 96.69 349 LYS A CA 1
ATOM 2739 C C . LYS A 1 349 ? 14.016 17.562 17.797 1 96.69 349 LYS A C 1
ATOM 2741 O O . LYS A 1 349 ? 14.703 18.391 17.188 1 96.69 349 LYS A O 1
ATOM 2746 N N . MET A 1 350 ? 13.57 16.453 17.328 1 97.31 350 MET A N 1
ATOM 2747 C CA . MET A 1 350 ? 13.883 16.109 15.938 1 97.31 350 MET A CA 1
ATOM 2748 C C . MET A 1 350 ? 13.266 17.125 14.977 1 97.31 350 MET A C 1
ATOM 2750 O O . MET A 1 350 ? 13.938 17.594 14.055 1 97.31 350 MET A O 1
ATOM 2754 N N . ALA A 1 351 ? 12.055 17.438 15.188 1 98 351 ALA A N 1
ATOM 2755 C CA . ALA A 1 351 ? 11.344 18.375 14.32 1 98 351 ALA A CA 1
ATOM 2756 C C . ALA A 1 351 ? 12.031 19.734 14.297 1 98 351 ALA A C 1
ATOM 2758 O O . ALA A 1 351 ? 12.172 20.359 13.242 1 98 351 ALA A O 1
ATOM 2759 N N . ARG A 1 352 ? 12.531 20.188 15.422 1 97.5 352 ARG A N 1
ATOM 2760 C CA . ARG A 1 352 ? 13.219 21.469 15.516 1 97.5 352 ARG A CA 1
ATOM 2761 C C . ARG A 1 352 ? 14.578 21.406 14.82 1 97.5 352 ARG A C 1
ATOM 2763 O O . ARG A 1 352 ? 15 22.375 14.18 1 97.5 352 ARG A O 1
ATOM 2770 N N . SER A 1 353 ? 15.18 20.297 14.953 1 96.75 353 SER A N 1
ATOM 2771 C CA . SER A 1 353 ? 16.5 20.156 14.352 1 96.75 353 SER A CA 1
ATOM 2772 C C . SER A 1 353 ? 16.422 20.219 12.828 1 96.75 353 SER A C 1
ATOM 2774 O O . SER A 1 353 ? 17.344 20.688 12.172 1 96.75 353 SER A O 1
ATOM 2776 N N . TRP A 1 354 ? 15.367 19.766 12.297 1 97.62 354 TRP A N 1
ATOM 2777 C CA . TRP A 1 354 ? 15.227 19.719 10.844 1 97.62 354 TRP A CA 1
ATOM 2778 C C . TRP A 1 354 ? 14.555 20.984 10.32 1 97.62 354 TRP A C 1
ATOM 2780 O O . TRP A 1 354 ? 14.492 21.203 9.109 1 97.62 354 TRP A O 1
ATOM 2790 N N . HIS A 1 355 ? 14.047 21.812 11.258 1 97.94 355 HIS A N 1
ATOM 2791 C CA . HIS A 1 355 ? 13.484 23.125 10.922 1 97.94 355 HIS A CA 1
ATOM 2792 C C . HIS A 1 355 ? 14.07 24.219 11.812 1 97.94 355 HIS A C 1
ATOM 2794 O O . HIS A 1 355 ? 13.336 24.891 12.531 1 97.94 355 HIS A O 1
ATOM 2800 N N . PRO A 1 356 ? 15.336 24.453 11.633 1 97.12 356 PRO A N 1
ATOM 2801 C CA . PRO A 1 356 ? 16.016 25.391 12.539 1 97.12 356 PRO A CA 1
ATOM 2802 C C . PRO A 1 356 ? 15.492 26.812 12.422 1 97.12 356 PRO A C 1
ATOM 2804 O O . PRO A 1 356 ? 15.586 27.594 13.375 1 97.12 356 PRO A O 1
ATOM 2807 N N . GLY A 1 357 ? 14.953 27.188 11.305 1 96.94 357 GLY A N 1
ATOM 2808 C CA . GLY A 1 357 ? 14.391 28.516 11.133 1 96.94 357 GLY A CA 1
ATOM 2809 C C . GLY A 1 357 ? 13.023 28.688 11.781 1 96.94 357 GLY A C 1
ATOM 2810 O O . GLY A 1 357 ? 12.484 29.781 11.836 1 96.94 357 GLY A O 1
ATOM 2811 N N . GLY A 1 358 ? 12.523 27.609 12.25 1 97.44 358 GLY A N 1
ATOM 2812 C CA . GLY A 1 358 ? 11.211 27.625 12.867 1 97.44 358 GLY A CA 1
ATOM 2813 C C . GLY A 1 358 ? 10.125 27.078 11.953 1 97.44 358 GLY A C 1
ATOM 2814 O O . GLY A 1 358 ? 10.305 27 10.734 1 97.44 358 GLY A O 1
ATOM 2815 N N . LEU A 1 359 ? 8.984 26.688 12.562 1 98.44 359 LEU A N 1
ATOM 2816 C CA . LEU A 1 359 ? 7.848 26.125 11.844 1 98.44 359 LEU A CA 1
ATOM 2817 C C . LEU A 1 359 ? 6.551 26.828 12.258 1 98.44 359 LEU A C 1
ATOM 2819 O O . LEU A 1 359 ? 6.277 26.984 13.445 1 98.44 359 LEU A O 1
ATOM 2823 N N . TRP A 1 360 ? 5.793 27.297 11.32 1 98.69 360 TRP A N 1
ATOM 2824 C CA . TRP A 1 360 ? 4.508 27.938 11.586 1 98.69 360 TRP A CA 1
ATOM 2825 C C . TRP A 1 360 ? 3.379 27.219 10.859 1 98.69 360 TRP A C 1
ATOM 2827 O O . TRP A 1 360 ? 3.586 26.656 9.781 1 98.69 360 TRP A O 1
ATOM 2837 N N . ASP A 1 361 ? 2.221 27.203 11.398 1 98.62 361 ASP A N 1
ATOM 2838 C CA . ASP A 1 361 ? 1.021 26.594 10.836 1 98.62 361 ASP A CA 1
ATOM 2839 C C . ASP A 1 361 ? -0.041 27.656 10.539 1 98.62 361 ASP A C 1
ATOM 2841 O O . ASP A 1 361 ? -0.592 28.266 11.461 1 98.62 361 ASP A O 1
ATOM 2845 N N . THR A 1 362 ? -0.392 27.797 9.312 1 98.19 362 THR A N 1
ATOM 2846 C CA . THR A 1 362 ? -1.323 28.844 8.906 1 98.19 362 THR A CA 1
ATOM 2847 C C . THR A 1 362 ? -2.717 28.578 9.469 1 98.19 362 THR A C 1
ATOM 2849 O O . THR A 1 362 ? -3.471 29.516 9.75 1 98.19 362 THR A O 1
ATOM 2852 N N . LYS A 1 363 ? -3.025 27.297 9.617 1 97.44 363 LYS A N 1
ATOM 2853 C CA . LYS A 1 363 ? -4.336 27.016 10.188 1 97.44 363 LYS A CA 1
ATOM 2854 C C . LYS A 1 363 ? -4.422 27.469 11.641 1 97.44 363 LYS A C 1
ATOM 2856 O O . LYS A 1 363 ? -5.449 27.984 12.07 1 97.44 363 LYS A O 1
ATOM 2861 N N . HIS A 1 364 ? -3.41 27.234 12.398 1 96.81 364 HIS A N 1
ATOM 2862 C CA . HIS A 1 364 ? -3.371 27.719 13.773 1 96.81 364 HIS A CA 1
ATOM 2863 C C . HIS A 1 364 ? -3.531 29.234 13.82 1 96.81 364 HIS A C 1
ATOM 2865 O O . HIS A 1 364 ? -4.281 29.75 14.656 1 96.81 364 HIS A O 1
ATOM 2871 N N . LEU A 1 365 ? -2.844 29.984 12.953 1 97.19 365 LEU A N 1
ATOM 2872 C CA . LEU A 1 365 ? -2.91 31.438 12.898 1 97.19 365 LEU A CA 1
ATOM 2873 C C . LEU A 1 365 ? -4.309 31.906 12.508 1 97.19 365 LEU A C 1
ATOM 2875 O O . LEU A 1 365 ? -4.855 32.812 13.117 1 97.19 365 LEU A O 1
ATOM 2879 N N . ALA A 1 366 ? -4.84 31.234 11.516 1 96.12 366 ALA A N 1
ATOM 2880 C CA . ALA A 1 366 ? -6.168 31.594 11.023 1 96.12 366 ALA A CA 1
ATOM 2881 C C . ALA A 1 366 ? -7.223 31.422 12.109 1 96.12 366 ALA A C 1
ATOM 2883 O O . ALA A 1 366 ? -8.148 32.25 12.227 1 96.12 366 ALA A O 1
ATOM 2884 N N . ARG A 1 367 ? -7.074 30.438 12.891 1 94.06 367 ARG A N 1
ATOM 2885 C CA . ARG A 1 367 ? -8.031 30.141 13.945 1 94.06 367 ARG A CA 1
ATOM 2886 C C . ARG A 1 367 ? -8.008 31.219 15.023 1 94.06 367 ARG A C 1
ATOM 2888 O O . ARG A 1 367 ? -8.969 31.375 15.773 1 94.06 367 ARG A O 1
ATOM 2895 N N . GLN A 1 368 ? -6.914 32 15.109 1 94.06 368 GLN A N 1
ATOM 2896 C CA . GLN A 1 368 ? -6.793 33.062 16.094 1 94.06 368 GLN A CA 1
ATOM 2897 C C . GLN A 1 368 ? -7.465 34.344 15.594 1 94.06 368 GLN A C 1
ATOM 2899 O O . GLN A 1 368 ? -7.523 35.344 16.312 1 94.06 368 GLN A O 1
ATOM 2904 N N . LEU A 1 369 ? -7.965 34.344 14.367 1 94.31 369 LEU A N 1
ATOM 2905 C CA . LEU A 1 369 ? -8.633 35.5 13.75 1 94.31 369 LEU A CA 1
ATOM 2906 C C . LEU A 1 369 ? -10.055 35.156 13.352 1 94.31 369 LEU A C 1
ATOM 2908 O O . LEU A 1 369 ? -10.414 35.25 12.172 1 94.31 369 LEU A O 1
ATOM 2912 N N . PRO A 1 370 ? -10.906 34.781 14.297 1 90.31 370 PRO A N 1
ATOM 2913 C CA . PRO A 1 370 ? -12.266 34.344 13.961 1 90.31 370 PRO A CA 1
ATOM 2914 C C . PRO A 1 370 ? -13.078 35.438 13.281 1 90.31 370 PRO A C 1
ATOM 2916 O O . PRO A 1 370 ? -14.008 35.156 12.523 1 90.31 370 PRO A O 1
ATOM 2919 N N . GLU A 1 371 ? -12.773 36.688 13.555 1 89.06 371 GLU A N 1
ATOM 2920 C CA . GLU A 1 371 ? -13.484 37.812 12.945 1 89.06 371 GLU A CA 1
ATOM 2921 C C . GLU A 1 371 ? -13.289 37.812 11.43 1 89.06 371 GLU A C 1
ATOM 2923 O O . GLU A 1 371 ? -14.172 38.281 10.688 1 89.06 371 GLU A O 1
ATOM 2928 N N . VAL A 1 372 ? -12.18 37.344 10.984 1 90.56 372 VAL A N 1
ATOM 2929 C CA . VAL A 1 372 ? -11.875 37.312 9.555 1 90.56 372 VAL A CA 1
ATOM 2930 C C . VAL A 1 372 ? -12.398 36.031 8.93 1 90.56 372 VAL A C 1
ATOM 2932 O O . VAL A 1 372 ? -12.93 36.031 7.82 1 90.56 372 VAL A O 1
ATOM 2935 N N . PHE A 1 373 ? -12.227 34.875 9.719 1 87.69 373 PHE A N 1
ATOM 2936 C CA . PHE A 1 373 ? -12.516 33.562 9.141 1 87.69 373 PHE A CA 1
ATOM 2937 C C . PHE A 1 373 ? -13.75 32.938 9.773 1 87.69 373 PHE A C 1
ATOM 2939 O O . PHE A 1 373 ? -13.641 32.188 10.734 1 87.69 373 PHE A O 1
ATOM 2946 N N . MET A 1 374 ? -14.969 33.406 9.805 1 70.81 374 MET A N 1
ATOM 2947 C CA . MET A 1 374 ? -16.203 33.062 10.5 1 70.81 374 MET A CA 1
ATOM 2948 C C . MET A 1 374 ? -16.594 31.609 10.258 1 70.81 374 MET A C 1
ATOM 2950 O O . MET A 1 374 ? -17.266 31 11.078 1 70.81 374 MET A O 1
ATOM 2954 N N . GLY A 1 375 ? -16.047 31.031 9.281 1 66.5 375 GLY A N 1
ATOM 2955 C CA . GLY A 1 375 ? -16.672 29.75 9.023 1 66.5 375 GLY A CA 1
ATOM 2956 C C . GLY A 1 375 ? -15.672 28.641 8.766 1 66.5 375 GLY A C 1
ATOM 2957 O O . GLY A 1 375 ? -15.875 27.5 9.211 1 66.5 375 GLY A O 1
ATOM 2958 N N . SER A 1 376 ? -14.711 28.859 8.086 1 83.25 376 SER A N 1
ATOM 2959 C CA . SER A 1 376 ? -13.836 27.75 7.691 1 83.25 376 SER A CA 1
ATOM 2960 C C . SER A 1 376 ? -12.375 28.203 7.672 1 83.25 376 SER A C 1
ATOM 2962 O O . SER A 1 376 ? -12.062 29.312 7.27 1 83.25 376 SER A O 1
ATOM 2964 N N . THR A 1 377 ? -11.562 27.344 8.258 1 90.12 377 THR A N 1
ATOM 2965 C CA . THR A 1 377 ? -10.125 27.594 8.219 1 90.12 377 THR A CA 1
ATOM 2966 C C . THR A 1 377 ? -9.422 26.578 7.32 1 90.12 377 THR A C 1
ATOM 2968 O O . THR A 1 377 ? -8.227 26.328 7.484 1 90.12 377 THR A O 1
ATOM 2971 N N . ALA A 1 378 ? -10.211 25.984 6.43 1 90 378 ALA A N 1
ATOM 2972 C CA . ALA A 1 378 ? -9.602 25.141 5.402 1 90 378 ALA A CA 1
ATOM 2973 C C . ALA A 1 378 ? -8.711 25.969 4.48 1 90 378 ALA A C 1
ATOM 2975 O O . ALA A 1 378 ? -8.953 27.156 4.27 1 90 378 ALA A O 1
ATOM 2976 N N . LEU A 1 379 ? -7.738 25.375 3.955 1 92.62 379 LEU A N 1
ATOM 2977 C CA . LEU A 1 379 ? -6.703 26.094 3.209 1 92.62 379 LEU A CA 1
ATOM 2978 C C . LEU A 1 379 ? -7.312 26.891 2.062 1 92.62 379 LEU A C 1
ATOM 2980 O O . LEU A 1 379 ? -7.004 28.078 1.895 1 92.62 379 LEU A O 1
ATOM 2984 N N . ALA A 1 380 ? -8.172 26.234 1.26 1 88.75 380 ALA A N 1
ATOM 2985 C CA . ALA A 1 380 ? -8.773 26.906 0.111 1 88.75 380 ALA A CA 1
ATOM 2986 C C . ALA A 1 380 ? -9.586 28.125 0.549 1 88.75 380 ALA A C 1
ATOM 2988 O O . ALA A 1 380 ? -9.555 29.156 -0.11 1 88.75 380 ALA A O 1
ATOM 2989 N N . GLU A 1 381 ? -10.297 28.047 1.646 1 88.31 381 GLU A N 1
ATOM 2990 C CA . GLU A 1 381 ? -11.125 29.125 2.164 1 88.31 381 GLU A CA 1
ATOM 2991 C C . GLU A 1 381 ? -10.258 30.25 2.719 1 88.31 381 GLU A C 1
ATOM 2993 O O . GLU A 1 381 ? -10.547 31.438 2.494 1 88.31 381 GLU A O 1
ATOM 2998 N N . VAL A 1 382 ? -9.258 29.844 3.445 1 92.25 382 VAL A N 1
ATOM 2999 C CA . VAL A 1 382 ? -8.344 30.844 3.986 1 92.25 382 VAL A CA 1
ATOM 3000 C C . VAL A 1 382 ? -7.695 31.625 2.844 1 92.25 382 VAL A C 1
ATOM 3002 O O . VAL A 1 382 ? -7.625 32.844 2.887 1 92.25 382 VAL A O 1
ATOM 3005 N N . TYR A 1 383 ? -7.23 30.953 1.824 1 92.56 383 TYR A N 1
ATOM 3006 C CA . TYR A 1 383 ? -6.605 31.547 0.655 1 92.56 383 TYR A CA 1
ATOM 3007 C C . TYR A 1 383 ? -7.578 32.469 -0.064 1 92.56 383 TYR A C 1
ATOM 3009 O O . TYR A 1 383 ? -7.234 33.625 -0.394 1 92.56 383 TYR A O 1
ATOM 3017 N N . SER A 1 384 ? -8.797 32.031 -0.288 1 89.19 384 SER A N 1
ATOM 3018 C CA . SER A 1 384 ? -9.797 32.812 -1.003 1 89.19 384 SER A CA 1
ATOM 3019 C C . SER A 1 384 ? -10.172 34.062 -0.232 1 89.19 384 SER A C 1
ATOM 3021 O O . SER A 1 384 ? -10.336 35.125 -0.823 1 89.19 384 SER A O 1
ATOM 3023 N N . THR A 1 385 ? -10.266 33.938 1.047 1 87.62 385 THR A N 1
ATOM 3024 C CA . THR A 1 385 ? -10.633 35.062 1.897 1 87.62 385 THR A CA 1
ATOM 3025 C C . THR A 1 385 ? -9.539 36.125 1.884 1 87.62 385 THR A C 1
ATOM 3027 O O . THR A 1 385 ? -9.836 37.344 1.826 1 87.62 385 THR A O 1
ATOM 3030 N N . LEU A 1 386 ? -8.352 35.75 1.838 1 88.44 386 LEU A N 1
ATOM 3031 C CA . LEU A 1 386 ? -7.238 36.688 2.016 1 88.44 386 LEU A CA 1
ATOM 3032 C C . LEU A 1 386 ? -6.758 37.219 0.67 1 88.44 386 LEU A C 1
ATOM 3034 O O . LEU A 1 386 ? -6.387 38.375 0.562 1 88.44 386 LEU A O 1
ATOM 3038 N N . VAL A 1 387 ? -6.695 36.438 -0.293 1 81.81 387 VAL A N 1
ATOM 3039 C CA . VAL A 1 387 ? -6.043 36.781 -1.548 1 81.81 387 VAL A CA 1
ATOM 3040 C C . VAL A 1 387 ? -7.09 37.25 -2.561 1 81.81 387 VAL A C 1
ATOM 3042 O O . VAL A 1 387 ? -6.844 38.188 -3.334 1 81.81 387 VAL A O 1
ATOM 3045 N N . GLU A 1 388 ? -8.266 36.656 -2.395 1 76.62 388 GLU A N 1
ATOM 3046 C CA . GLU A 1 388 ? -9.273 37 -3.393 1 76.62 388 GLU A CA 1
ATOM 3047 C C . GLU A 1 388 ? -10.242 38.062 -2.842 1 76.62 388 GLU A C 1
ATOM 3049 O O . GLU A 1 388 ? -10.633 38.969 -3.553 1 76.62 388 GLU A O 1
ATOM 3054 N N . ASP A 1 389 ? -10.602 37.906 -1.532 1 68.62 389 ASP A N 1
ATOM 3055 C CA . ASP A 1 389 ? -11.617 38.781 -0.94 1 68.62 389 ASP A CA 1
ATOM 3056 C C . ASP A 1 389 ? -10.992 39.719 0.089 1 68.62 389 ASP A C 1
ATOM 3058 O O . ASP A 1 389 ? -11.648 40.125 1.054 1 68.62 389 ASP A O 1
ATOM 3062 N N . GLY A 1 390 ? -9.891 40.156 -0.055 1 68.19 390 GLY A N 1
ATOM 3063 C CA . GLY A 1 390 ? -9.133 40.875 0.952 1 68.19 390 GLY A CA 1
ATOM 3064 C C . GLY A 1 390 ? -9.758 42.219 1.328 1 68.19 390 GLY A C 1
ATOM 3065 O O . GLY A 1 390 ? -9.242 42.906 2.189 1 68.19 390 GLY A O 1
ATOM 3066 N N . GLN A 1 391 ? -10.938 42.469 0.882 1 71.12 391 GLN A N 1
ATOM 3067 C CA . GLN A 1 391 ? -11.516 43.781 1.108 1 71.12 391 GLN A CA 1
ATOM 3068 C C . GLN A 1 391 ? -12.664 43.719 2.115 1 71.12 391 GLN A C 1
ATOM 3070 O O . GLN A 1 391 ? -13.336 44.719 2.373 1 71.12 391 GLN A O 1
ATOM 3075 N N . ALA A 1 392 ? -12.656 42.594 2.746 1 76 392 ALA A N 1
ATOM 3076 C CA . ALA A 1 392 ? -13.719 42.469 3.74 1 76 392 ALA A CA 1
ATOM 3077 C C . ALA A 1 392 ? -13.5 43.406 4.914 1 76 392 ALA A C 1
ATOM 3079 O O . ALA A 1 392 ? -12.359 43.781 5.215 1 76 392 ALA A O 1
ATOM 3080 N N . GLY A 1 393 ? -14.539 43.812 5.621 1 80.38 393 GLY A N 1
ATOM 3081 C CA . GLY A 1 393 ? -14.523 44.844 6.664 1 80.38 393 GLY A CA 1
ATOM 3082 C C . GLY A 1 393 ? -13.586 44.5 7.809 1 80.38 393 GLY A C 1
ATOM 3083 O O . GLY A 1 393 ? -12.789 45.344 8.242 1 80.38 393 GLY A O 1
ATOM 3084 N N . ASP A 1 394 ? -13.625 43.312 8.25 1 88 394 ASP A N 1
ATOM 3085 C CA . ASP A 1 394 ? -12.805 42.938 9.391 1 88 394 ASP A CA 1
ATOM 3086 C C . ASP A 1 394 ? -11.32 42.906 9.016 1 88 394 ASP A C 1
ATOM 3088 O O . ASP A 1 394 ? -10.469 43.281 9.828 1 88 394 ASP A O 1
ATOM 3092 N N . THR A 1 395 ? -11.016 42.531 7.828 1 92.06 395 THR A N 1
ATOM 3093 C CA . THR A 1 395 ? -9.648 42.531 7.324 1 92.06 395 THR A CA 1
ATOM 3094 C C . THR A 1 395 ? -9.109 43.969 7.258 1 92.06 395 THR A C 1
ATOM 3096 O O . THR A 1 395 ? -7.988 44.25 7.707 1 92.06 395 THR A O 1
ATOM 3099 N N . GLN A 1 396 ? -9.898 44.875 6.832 1 92.44 396 GLN A N 1
ATOM 3100 C CA . GLN A 1 396 ? -9.5 46.25 6.707 1 92.44 396 GLN A CA 1
ATOM 3101 C C . GLN A 1 396 ? -9.305 46.906 8.078 1 92.44 396 GLN A C 1
ATOM 3103 O O . GLN A 1 396 ? -8.414 47.75 8.258 1 92.44 396 GLN A O 1
ATOM 3108 N N . ALA A 1 397 ? -10.164 46.5 8.922 1 94.31 397 ALA A N 1
ATOM 3109 C CA . ALA A 1 397 ? -10.047 47.031 10.281 1 94.31 397 ALA A CA 1
ATOM 3110 C C . ALA A 1 397 ? -8.727 46.625 10.914 1 94.31 397 ALA A C 1
ATOM 3112 O O . ALA A 1 397 ? -8.078 47.406 11.594 1 94.31 397 ALA A O 1
ATOM 3113 N N . LEU A 1 398 ? -8.367 45.406 10.703 1 94.88 398 LEU A N 1
ATOM 3114 C CA . LEU A 1 398 ? -7.109 44.906 11.25 1 94.88 398 LEU A CA 1
ATOM 3115 C C . LEU A 1 398 ? -5.918 45.562 10.57 1 94.88 398 LEU A C 1
ATOM 3117 O O . LEU A 1 398 ? -4.93 45.906 11.227 1 94.88 398 LEU A O 1
ATOM 3121 N N . LEU A 1 399 ? -5.98 45.812 9.297 1 94.56 399 LEU A N 1
ATOM 3122 C CA . LEU A 1 399 ? -4.91 46.469 8.562 1 94.56 399 LEU A CA 1
ATOM 3123 C C . LEU A 1 399 ? -4.754 47.938 9.016 1 94.56 399 LEU A C 1
ATOM 3125 O O . LEU A 1 399 ? -3.637 48.438 9.109 1 94.56 399 LEU A O 1
ATOM 3129 N N . ALA A 1 400 ? -5.863 48.531 9.344 1 95.56 400 ALA A N 1
ATOM 3130 C CA . ALA A 1 400 ? -5.832 49.906 9.852 1 95.56 400 ALA A CA 1
ATOM 3131 C C . ALA A 1 400 ? -5.145 49.969 11.211 1 95.56 400 ALA A C 1
ATOM 3133 O O . ALA A 1 400 ? -4.363 50.875 11.477 1 95.56 400 ALA A O 1
ATOM 3134 N N . ALA A 1 401 ? -5.504 48.969 11.977 1 95.75 401 ALA A N 1
ATOM 3135 C CA . ALA A 1 401 ? -4.879 48.906 13.297 1 95.75 401 ALA A CA 1
ATOM 3136 C C . ALA A 1 401 ? -3.375 48.688 13.18 1 95.75 401 ALA A C 1
ATOM 3138 O O . ALA A 1 401 ? -2.588 49.281 13.922 1 95.75 401 ALA A O 1
ATOM 3139 N N . ALA A 1 402 ? -3.008 47.875 12.297 1 94.25 402 ALA A N 1
ATOM 3140 C CA . ALA A 1 402 ? -1.591 47.594 12.062 1 94.25 402 ALA A CA 1
ATOM 3141 C C . ALA A 1 402 ? -0.874 48.844 11.562 1 94.25 402 ALA A C 1
ATOM 3143 O O . ALA A 1 402 ? 0.239 49.156 12 1 94.25 402 ALA A O 1
ATOM 3144 N N . SER A 1 403 ? -1.472 49.562 10.695 1 94.5 403 SER A N 1
ATOM 3145 C CA . SER A 1 403 ? -0.908 50.781 10.133 1 94.5 403 SER A CA 1
ATOM 3146 C C . SER A 1 403 ? -0.717 51.844 11.203 1 94.5 403 SER A C 1
ATOM 3148 O O . SER A 1 403 ? 0.31 52.531 11.227 1 94.5 403 SER A O 1
ATOM 3150 N N . ALA A 1 404 ? -1.692 51.938 12 1 94.75 404 ALA A N 1
ATOM 3151 C CA . ALA A 1 404 ? -1.639 52.938 13.078 1 94.75 404 ALA A CA 1
ATOM 3152 C C . ALA A 1 404 ? -0.483 52.625 14.031 1 94.75 404 ALA A C 1
ATOM 3154 O O . ALA A 1 404 ? 0.236 53.562 14.445 1 94.75 404 ALA A O 1
ATOM 3155 N N . ALA A 1 405 ? -0.402 51.406 14.336 1 92.38 405 ALA A N 1
ATOM 3156 C CA . ALA A 1 405 ? 0.639 51 15.273 1 92.38 405 ALA A CA 1
ATOM 3157 C C . ALA A 1 405 ? 2.027 51.156 14.664 1 92.38 405 ALA A C 1
ATOM 3159 O O . ALA A 1 405 ? 2.982 51.5 15.359 1 92.38 405 ALA A O 1
ATOM 3160 N N . ALA A 1 406 ? 2.18 50.938 13.406 1 90.19 406 ALA A N 1
ATOM 3161 C CA . ALA A 1 406 ? 3.473 50.969 12.727 1 90.19 406 ALA A CA 1
ATOM 3162 C C . ALA A 1 406 ? 3.812 52.406 12.281 1 90.19 406 ALA A C 1
ATOM 3164 O O . ALA A 1 406 ? 4.977 52.719 12.031 1 90.19 406 ALA A O 1
ATOM 3165 N N . GLY A 1 407 ? 2.863 53.219 12.164 1 90.5 407 GLY A N 1
ATOM 3166 C CA . GLY A 1 407 ? 3.061 54.562 11.664 1 90.5 407 GLY A CA 1
ATOM 3167 C C . GLY A 1 407 ? 3.248 54.625 10.156 1 90.5 407 GLY A C 1
ATOM 3168 O O . GLY A 1 407 ? 3.787 55.594 9.633 1 90.5 407 GLY A O 1
ATOM 3169 N N . THR A 1 408 ? 3.01 53.5 9.555 1 90.81 408 THR A N 1
ATOM 3170 C CA . THR A 1 408 ? 3.074 53.406 8.102 1 90.81 408 THR A CA 1
ATOM 3171 C C . THR A 1 408 ? 1.924 52.562 7.57 1 90.81 408 THR A C 1
ATOM 3173 O O . THR A 1 408 ? 1.319 51.781 8.32 1 90.81 408 THR A O 1
ATOM 3176 N N . THR A 1 409 ? 1.603 52.781 6.359 1 91.94 409 THR A N 1
ATOM 3177 C CA . THR A 1 409 ? 0.49 52.062 5.77 1 91.94 409 THR A CA 1
ATOM 3178 C C . THR A 1 409 ? 0.853 50.594 5.578 1 91.94 409 THR A C 1
ATOM 3180 O O . THR A 1 409 ? 1.842 50.281 4.914 1 91.94 409 THR A O 1
ATOM 3183 N N . ILE A 1 410 ? 0.023 49.75 6.164 1 91.44 410 ILE A N 1
ATOM 3184 C CA . ILE A 1 410 ? 0.178 48.312 6.031 1 91.44 410 ILE A CA 1
ATOM 3185 C C . ILE A 1 410 ? -0.986 47.719 5.227 1 91.44 410 ILE A C 1
ATOM 3187 O O . ILE A 1 410 ? -2.15 48 5.539 1 91.44 410 ILE A O 1
ATOM 3191 N N . THR A 1 411 ? -0.632 47.094 4.148 1 91.44 411 THR A N 1
ATOM 3192 C CA . THR A 1 411 ? -1.636 46.469 3.287 1 91.44 411 THR A CA 1
ATOM 3193 C C . THR A 1 411 ? -1.353 45 3.105 1 91.44 411 THR A C 1
ATOM 3195 O O . THR A 1 411 ? -0.3 44.5 3.52 1 91.44 411 THR A O 1
ATOM 3198 N N . LEU A 1 412 ? -2.348 44.312 2.531 1 93.88 412 LEU A N 1
ATOM 3199 C CA . LEU A 1 412 ? -2.082 42.938 2.107 1 93.88 412 LEU A CA 1
ATOM 3200 C C . LEU A 1 412 ? -1.042 42.906 0.994 1 93.88 412 LEU A C 1
ATOM 3202 O O . LEU A 1 412 ? -1.042 43.75 0.113 1 93.88 412 LEU A O 1
ATOM 3206 N N . PRO A 1 413 ? -0.163 41.969 1.113 1 94.12 413 PRO A N 1
ATOM 3207 C CA . PRO A 1 413 ? 0.913 41.938 0.12 1 94.12 413 PRO A CA 1
ATOM 3208 C C . PRO A 1 413 ? 0.433 41.469 -1.253 1 94.12 413 PRO A C 1
ATOM 3210 O O . PRO A 1 413 ? -0.495 40.656 -1.345 1 94.12 413 PRO A O 1
ATOM 3213 N N . ARG A 1 414 ? 1.038 42 -2.256 1 92.75 414 ARG A N 1
ATOM 3214 C CA . ARG A 1 414 ? 0.877 41.469 -3.609 1 92.75 414 ARG A CA 1
ATOM 3215 C C . ARG A 1 414 ? 1.78 40.25 -3.84 1 92.75 414 ARG A C 1
ATOM 3217 O O . ARG A 1 414 ? 2.984 40.312 -3.584 1 92.75 414 ARG A O 1
ATOM 3224 N N . ILE A 1 415 ? 1.227 39.219 -4.305 1 93.31 415 ILE A N 1
ATOM 3225 C CA . ILE A 1 415 ? 1.989 37.969 -4.531 1 93.31 415 ILE A CA 1
ATOM 3226 C C . ILE A 1 415 ? 2.064 37.688 -6.027 1 93.31 415 ILE A C 1
ATOM 3228 O O . ILE A 1 415 ? 1.034 37.594 -6.695 1 93.31 415 ILE A O 1
ATOM 3232 N N . SER A 1 416 ? 3.262 37.625 -6.555 1 92.69 416 SER A N 1
ATOM 3233 C CA . SER A 1 416 ? 3.482 37.281 -7.957 1 92.69 416 SER A CA 1
ATOM 3234 C C . SER A 1 416 ? 4.262 35.969 -8.102 1 92.69 416 SER A C 1
ATOM 3236 O O . SER A 1 416 ? 4.871 35.5 -7.141 1 92.69 416 SER A O 1
ATOM 3238 N N . HIS A 1 417 ? 4.148 35.406 -9.25 1 93.38 417 HIS A N 1
ATOM 3239 C CA . HIS A 1 417 ? 4.922 34.219 -9.57 1 93.38 417 HIS A CA 1
ATOM 3240 C C . HIS A 1 417 ? 6.223 34.562 -10.281 1 93.38 417 HIS A C 1
ATOM 3242 O O . HIS A 1 417 ? 6.234 35.438 -11.156 1 93.38 417 HIS A O 1
ATOM 3248 N N . ALA A 1 418 ? 7.266 33.969 -9.82 1 92 418 ALA A N 1
ATOM 3249 C CA . ALA A 1 418 ? 8.555 34.219 -10.461 1 92 418 ALA A CA 1
ATOM 3250 C C . ALA A 1 418 ? 8.547 33.75 -11.914 1 92 418 ALA A C 1
ATOM 3252 O O . ALA A 1 418 ? 7.785 32.844 -12.281 1 92 418 ALA A O 1
ATOM 3253 N N . ALA A 1 419 ? 9.508 34.312 -12.664 1 86.75 419 ALA A N 1
ATOM 3254 C CA . ALA A 1 419 ? 9.633 33.906 -14.07 1 86.75 419 ALA A CA 1
ATOM 3255 C C . ALA A 1 419 ? 10 32.438 -14.188 1 86.75 419 ALA A C 1
ATOM 3257 O O . ALA A 1 419 ? 10.883 31.953 -13.477 1 86.75 419 ALA A O 1
ATOM 3258 N N . GLY A 1 420 ? 9.258 31.703 -14.953 1 84 420 GLY A N 1
ATOM 3259 C CA . GLY A 1 420 ? 9.531 30.281 -15.133 1 84 420 GLY A CA 1
ATOM 3260 C C . GLY A 1 420 ? 8.688 29.406 -14.227 1 84 420 GLY A C 1
ATOM 3261 O O . GLY A 1 420 ? 8.664 28.188 -14.391 1 84 420 GLY A O 1
ATOM 3262 N N . CYS A 1 421 ? 8.039 30 -13.32 1 87.5 421 CYS A N 1
ATOM 3263 C CA . CYS A 1 421 ? 7.176 29.266 -12.406 1 87.5 421 CYS A CA 1
ATOM 3264 C C . CYS A 1 421 ? 5.723 29.703 -12.547 1 87.5 421 CYS A C 1
ATOM 3266 O O . CYS A 1 421 ? 5.082 30.094 -11.57 1 87.5 421 CYS A O 1
ATOM 3268 N N . ASP A 1 422 ? 5.137 29.5 -13.719 1 85.06 422 ASP A N 1
ATOM 3269 C CA . ASP A 1 422 ? 3.855 30.109 -14.055 1 85.06 422 ASP A CA 1
ATOM 3270 C C . ASP A 1 422 ? 2.732 29.078 -14.031 1 85.06 422 ASP A C 1
ATOM 3272 O O . ASP A 1 422 ? 1.623 29.344 -14.492 1 85.06 422 ASP A O 1
ATOM 3276 N N . LYS A 1 423 ? 2.986 27.938 -13.555 1 86.69 423 LYS A N 1
ATOM 3277 C CA . LYS A 1 423 ? 2.018 26.844 -13.602 1 86.69 423 LYS A CA 1
ATOM 3278 C C . LYS A 1 423 ? 0.694 27.266 -12.961 1 86.69 423 LYS A C 1
ATOM 3280 O O . LYS A 1 423 ? -0.377 26.891 -13.445 1 86.69 423 LYS A O 1
ATOM 3285 N N . TYR A 1 424 ? 0.762 28.141 -11.93 1 87.88 424 TYR A N 1
ATOM 3286 C CA . TYR A 1 424 ? -0.435 28.438 -11.141 1 87.88 424 TYR A CA 1
ATOM 3287 C C . TYR A 1 424 ? -0.912 29.859 -11.383 1 87.88 424 TYR A C 1
ATOM 3289 O O . TYR A 1 424 ? -1.83 30.328 -10.711 1 87.88 424 TYR A O 1
ATOM 3297 N N . ARG A 1 425 ? -0.359 30.594 -12.227 1 82.81 425 ARG A N 1
ATOM 3298 C CA . ARG A 1 425 ? -0.638 32 -12.453 1 82.81 425 ARG A CA 1
ATOM 3299 C C . ARG A 1 425 ? -2.08 32.219 -12.898 1 82.81 425 ARG A C 1
ATOM 3301 O O . ARG A 1 425 ? -2.754 33.156 -12.43 1 82.81 425 ARG A O 1
ATOM 3308 N N . ALA A 1 426 ? -2.58 31.359 -13.711 1 77.25 426 ALA A N 1
ATOM 3309 C CA . ALA A 1 426 ? -3.891 31.594 -14.312 1 77.25 426 ALA A CA 1
ATOM 3310 C C . ALA A 1 426 ? -4.977 30.812 -13.578 1 77.25 426 ALA A C 1
ATOM 3312 O O . ALA A 1 426 ? -6.121 30.75 -14.031 1 77.25 426 ALA A O 1
ATOM 3313 N N . LEU A 1 427 ? -4.629 30.359 -12.414 1 80.88 427 LEU A N 1
ATOM 3314 C CA . LEU A 1 427 ? -5.609 29.5 -11.75 1 80.88 427 LEU A CA 1
ATOM 3315 C C . LEU A 1 427 ? -6.391 30.297 -10.703 1 80.88 427 LEU A C 1
ATOM 3317 O O . LEU A 1 427 ? -5.832 31.156 -10.031 1 80.88 427 LEU A O 1
ATOM 3321 N N . GLY A 1 428 ? -7.699 30.031 -10.734 1 72.56 428 GLY A N 1
ATOM 3322 C CA . GLY A 1 428 ? -8.516 30.562 -9.664 1 72.56 428 GLY A CA 1
ATOM 3323 C C . GLY A 1 428 ? -8.305 29.859 -8.336 1 72.56 428 GLY A C 1
ATOM 3324 O O . GLY A 1 428 ? -7.578 28.859 -8.266 1 72.56 428 GLY A O 1
ATOM 3325 N N . ALA A 1 429 ? -8.922 30.469 -7.375 1 72 429 ALA A N 1
ATOM 3326 C CA . ALA A 1 429 ? -8.766 29.922 -6.031 1 72 429 ALA A CA 1
ATOM 3327 C C . ALA A 1 429 ? -9.266 28.484 -5.969 1 72 429 ALA A C 1
ATOM 3329 O O . ALA A 1 429 ? -10.398 28.188 -6.371 1 72 429 ALA A O 1
ATOM 3330 N N . GLY A 1 430 ? -8.367 27.625 -5.613 1 73.25 430 GLY A N 1
ATOM 3331 C CA . GLY A 1 430 ? -8.727 26.234 -5.32 1 73.25 430 GLY A CA 1
ATOM 3332 C C . GLY A 1 430 ? -8.82 25.375 -6.559 1 73.25 430 GLY A C 1
ATOM 3333 O O . GLY A 1 430 ? -9.133 24.188 -6.465 1 73.25 430 GLY A O 1
ATOM 3334 N N . GLU A 1 431 ? -8.547 25.828 -7.699 1 78.44 431 GLU A N 1
ATOM 3335 C CA . GLU A 1 431 ? -8.742 25.078 -8.938 1 78.44 431 GLU A CA 1
ATOM 3336 C C . GLU A 1 431 ? -7.812 23.875 -9.008 1 78.44 431 GLU A C 1
ATOM 3338 O O . GLU A 1 431 ? -8.156 22.859 -9.602 1 78.44 431 GLU A O 1
ATOM 3343 N N . ALA A 1 432 ? -6.715 24 -8.391 1 86.38 432 ALA A N 1
ATOM 3344 C CA . ALA A 1 432 ? -5.773 22.875 -8.359 1 86.38 432 ALA A CA 1
ATOM 3345 C C . ALA A 1 432 ? -5.57 22.375 -6.938 1 86.38 432 ALA A C 1
ATOM 3347 O O . ALA A 1 432 ? -4.484 21.906 -6.586 1 86.38 432 ALA A O 1
ATOM 3348 N N . ALA A 1 433 ? -6.652 22.5 -6.207 1 84.31 433 ALA A N 1
ATOM 3349 C CA . ALA A 1 433 ? -6.582 22.047 -4.824 1 84.31 433 ALA A CA 1
ATOM 3350 C C . ALA A 1 433 ? -6.246 20.562 -4.762 1 84.31 433 ALA A C 1
ATOM 3352 O O . ALA A 1 433 ? -6.672 19.781 -5.625 1 84.31 433 ALA A O 1
ATOM 3353 N N . HIS A 1 434 ? -5.402 20.25 -3.844 1 87.88 434 HIS A N 1
ATOM 3354 C CA . HIS A 1 434 ? -4.98 18.891 -3.539 1 87.88 434 HIS A CA 1
ATOM 3355 C C . HIS A 1 434 ? -3.838 18.438 -4.449 1 87.88 434 HIS A C 1
ATOM 3357 O O . HIS A 1 434 ? -3.492 17.266 -4.488 1 87.88 434 HIS A O 1
ATOM 3363 N N . GLU A 1 435 ? -3.404 19.344 -5.191 1 94.56 435 GLU A N 1
ATOM 3364 C CA . GLU A 1 435 ? -2.039 19.219 -5.695 1 94.56 435 GLU A CA 1
ATOM 3365 C C . GLU A 1 435 ? -1.033 19.828 -4.723 1 94.56 435 GLU A C 1
ATOM 3367 O O . GLU A 1 435 ? -1.161 20.984 -4.336 1 94.56 435 GLU A O 1
ATOM 3372 N N . ALA A 1 436 ? -0.041 19.141 -4.363 1 97.19 436 ALA A N 1
ATOM 3373 C CA . ALA A 1 436 ? 0.85 19.547 -3.277 1 97.19 436 ALA A CA 1
ATOM 3374 C C . ALA A 1 436 ? 1.521 20.875 -3.582 1 97.19 436 ALA A C 1
ATOM 3376 O O . ALA A 1 436 ? 1.649 21.734 -2.699 1 97.19 436 ALA A O 1
ATOM 3377 N N . GLY A 1 437 ? 1.964 21.078 -4.848 1 97.19 437 GLY A N 1
ATOM 3378 C CA . GLY A 1 437 ? 2.582 22.344 -5.223 1 97.19 437 GLY A CA 1
ATOM 3379 C C . GLY A 1 437 ? 1.649 23.531 -5.074 1 97.19 437 GLY A C 1
ATOM 3380 O O . GLY A 1 437 ? 2.041 24.578 -4.543 1 97.19 437 GLY A O 1
ATOM 3381 N N . TYR A 1 438 ? 0.44 23.391 -5.535 1 96.31 438 TYR A N 1
ATOM 3382 C CA . TYR A 1 438 ? -0.542 24.469 -5.434 1 96.31 438 TYR A CA 1
ATOM 3383 C C . TYR A 1 438 ? -0.912 24.734 -3.98 1 96.31 438 TYR A C 1
ATOM 3385 O O . TYR A 1 438 ? -1.047 25.875 -3.568 1 96.31 438 TYR A O 1
ATOM 3393 N N . ASP A 1 439 ? -1.111 23.656 -3.23 1 96.88 439 ASP A N 1
ATOM 3394 C CA . ASP A 1 439 ? -1.442 23.812 -1.816 1 96.88 439 ASP A CA 1
ATOM 3395 C C . ASP A 1 439 ? -0.308 24.484 -1.057 1 96.88 439 ASP A C 1
ATOM 3397 O O . ASP A 1 439 ? -0.554 25.281 -0.141 1 96.88 439 ASP A O 1
ATOM 3401 N N . ALA A 1 440 ? 0.946 24.172 -1.409 1 98.06 440 ALA A N 1
ATOM 3402 C CA . ALA A 1 440 ? 2.09 24.859 -0.823 1 98.06 440 ALA A CA 1
ATOM 3403 C C . ALA A 1 440 ? 2.07 26.344 -1.172 1 98.06 440 ALA A C 1
ATOM 3405 O O . ALA A 1 440 ? 2.34 27.188 -0.318 1 98.06 440 ALA A O 1
ATOM 3406 N N . TYR A 1 441 ? 1.766 26.641 -2.436 1 96.75 441 TYR A N 1
ATOM 3407 C CA . TYR A 1 441 ? 1.658 28.031 -2.865 1 96.75 441 TYR A CA 1
ATOM 3408 C C . TYR A 1 441 ? 0.573 28.766 -2.082 1 96.75 441 TYR A C 1
ATOM 3410 O O . TYR A 1 441 ? 0.811 29.844 -1.54 1 96.75 441 TYR A O 1
ATOM 3418 N N . MET A 1 442 ? -0.597 28.141 -2.008 1 96.31 442 MET A N 1
ATOM 3419 C CA . MET A 1 442 ? -1.693 28.75 -1.262 1 96.31 442 MET A CA 1
ATOM 3420 C C . MET A 1 442 ? -1.298 28.984 0.192 1 96.31 442 MET A C 1
ATOM 3422 O O . MET A 1 442 ? -1.605 30.047 0.761 1 96.31 442 MET A O 1
ATOM 3426 N N . THR A 1 443 ? -0.642 27.969 0.764 1 98 443 THR A N 1
ATOM 3427 C CA . THR A 1 443 ? -0.21 28.047 2.154 1 98 443 THR A CA 1
ATOM 3428 C C . THR A 1 443 ? 0.706 29.25 2.373 1 98 443 THR A C 1
ATOM 3430 O O . THR A 1 443 ? 0.505 30.031 3.307 1 98 443 THR A O 1
ATOM 3433 N N . GLY A 1 444 ? 1.698 29.422 1.523 1 98.06 444 GLY A N 1
ATOM 3434 C CA . GLY A 1 444 ? 2.617 30.531 1.648 1 98.06 444 GLY A CA 1
ATOM 3435 C C . GLY A 1 444 ? 1.958 31.875 1.403 1 98.06 444 GLY A C 1
ATOM 3436 O O . GLY A 1 444 ? 2.252 32.844 2.096 1 98.06 444 GLY A O 1
ATOM 3437 N N . ALA A 1 445 ? 1.124 31.922 0.442 1 96.38 445 ALA A N 1
ATOM 3438 C CA . ALA A 1 445 ? 0.389 33.156 0.161 1 96.38 445 ALA A CA 1
ATOM 3439 C C . ALA A 1 445 ? -0.484 33.562 1.347 1 96.38 445 ALA A C 1
ATOM 3441 O O . ALA A 1 445 ? -0.537 34.719 1.717 1 96.38 445 ALA A O 1
ATOM 3442 N N . ALA A 1 446 ? -1.145 32.562 1.867 1 96.44 446 ALA A N 1
ATOM 3443 C CA . ALA A 1 446 ? -1.959 32.812 3.053 1 96.44 446 ALA A CA 1
ATOM 3444 C C . ALA A 1 446 ? -1.102 33.344 4.203 1 96.44 446 ALA A C 1
ATOM 3446 O O . ALA A 1 446 ? -1.492 34.281 4.902 1 96.44 446 ALA A O 1
ATOM 3447 N N . PHE A 1 447 ? 0.011 32.719 4.402 1 97.75 447 PHE A N 1
ATOM 3448 C CA . PHE A 1 447 ? 0.906 33.125 5.48 1 97.75 447 PHE A CA 1
ATOM 3449 C C . PHE A 1 447 ? 1.339 34.562 5.297 1 97.75 447 PHE A C 1
ATOM 3451 O O . PHE A 1 447 ? 1.319 35.344 6.25 1 97.75 447 PHE A O 1
ATOM 3458 N N . ALA A 1 448 ? 1.723 34.938 4.07 1 96.81 448 ALA A N 1
ATOM 3459 C CA . ALA A 1 448 ? 2.127 36.312 3.754 1 96.81 448 ALA A CA 1
ATOM 3460 C C . ALA A 1 448 ? 1.021 37.281 4.102 1 96.81 448 ALA A C 1
ATOM 3462 O O . ALA A 1 448 ? 1.293 38.375 4.613 1 96.81 448 ALA A O 1
ATOM 3463 N N . CYS A 1 449 ? -0.162 36.906 3.891 1 95.88 449 CYS A N 1
ATOM 3464 C CA . CYS A 1 449 ? -1.303 37.781 4.145 1 95.88 449 CYS A CA 1
ATOM 3465 C C . CYS A 1 449 ? -1.668 37.781 5.621 1 95.88 449 CYS A C 1
ATOM 3467 O O . CYS A 1 449 ? -2.176 38.781 6.137 1 95.88 449 CYS A O 1
ATOM 3469 N N . LEU A 1 450 ? -1.43 36.719 6.301 1 96.81 450 LEU A N 1
ATOM 3470 C CA . LEU A 1 450 ? -1.76 36.625 7.719 1 96.81 450 LEU A CA 1
ATOM 3471 C C . LEU A 1 450 ? -0.842 37.5 8.562 1 96.81 450 LEU A C 1
ATOM 3473 O O . LEU A 1 450 ? -1.24 37.969 9.617 1 96.81 450 LEU A O 1
ATOM 3477 N N . LEU A 1 451 ? 0.355 37.719 8.102 1 96.19 451 LEU A N 1
ATOM 3478 C CA . LEU A 1 451 ? 1.359 38.469 8.875 1 96.19 451 LEU A CA 1
ATOM 3479 C C . LEU A 1 451 ? 0.865 39.844 9.234 1 96.19 451 LEU A C 1
ATOM 3481 O O . LEU A 1 451 ? 0.799 40.219 10.414 1 96.19 451 LEU A O 1
ATOM 3485 N N . PRO A 1 452 ? 0.433 40.688 8.266 1 95.38 452 PRO A N 1
ATOM 3486 C CA . PRO A 1 452 ? -0.074 42 8.641 1 95.38 452 PRO A CA 1
ATOM 3487 C C . PRO A 1 452 ? -1.352 41.938 9.469 1 95.38 452 PRO A C 1
ATOM 3489 O O . PRO A 1 452 ? -1.587 42.781 10.32 1 95.38 452 PRO A O 1
ATOM 3492 N N . LEU A 1 453 ? -2.164 40.906 9.281 1 95.88 453 LEU A N 1
ATOM 3493 C CA . LEU A 1 453 ? -3.398 40.781 10.047 1 95.88 453 LEU A CA 1
ATOM 3494 C C . LEU A 1 453 ? -3.102 40.469 11.508 1 95.88 453 LEU A C 1
ATOM 3496 O O . LEU A 1 453 ? -3.775 40.969 12.406 1 95.88 453 LEU A O 1
ATOM 3500 N N . VAL A 1 454 ? -2.123 39.594 11.703 1 96.94 454 VAL A N 1
ATOM 3501 C CA . VAL A 1 454 ? -1.718 39.25 13.07 1 96.94 454 VAL A CA 1
ATOM 3502 C C . VAL A 1 454 ? -1.176 40.5 13.766 1 96.94 454 VAL A C 1
ATOM 3504 O O . VAL A 1 454 ? -1.479 40.75 14.938 1 96.94 454 VAL A O 1
ATOM 3507 N N . ALA A 1 455 ? -0.393 41.312 13.031 1 95.44 455 ALA A N 1
ATOM 3508 C CA . ALA A 1 455 ? 0.098 42.562 13.578 1 95.44 455 ALA A CA 1
ATOM 3509 C C . ALA A 1 455 ? -1.059 43.469 13.984 1 95.44 455 ALA A C 1
ATOM 3511 O O . ALA A 1 455 ? -1.017 44.125 15.031 1 95.44 455 ALA A O 1
ATOM 3512 N N . GLY A 1 456 ? -2.055 43.469 13.156 1 96.25 456 GLY A N 1
ATOM 3513 C CA . GLY A 1 456 ? -3.242 44.281 13.453 1 96.25 456 GLY A CA 1
ATOM 3514 C C . GLY A 1 456 ? -4.008 43.781 14.656 1 96.25 456 GLY A C 1
ATOM 3515 O O . GLY A 1 456 ? -4.504 44.562 15.461 1 96.25 456 GLY A O 1
ATOM 3516 N N . LYS A 1 457 ? -4.117 42.469 14.742 1 96.69 457 LYS A N 1
ATOM 3517 C CA . LYS A 1 457 ? -4.82 41.875 15.867 1 96.69 457 LYS A CA 1
ATOM 3518 C C . LYS A 1 457 ? -4.121 42.188 17.188 1 96.69 457 LYS A C 1
ATOM 3520 O O . LYS A 1 457 ? -4.777 42.5 18.188 1 96.69 457 LYS A O 1
ATOM 3525 N N . ILE A 1 458 ? -2.801 42.094 17.203 1 95.94 458 ILE A N 1
ATOM 3526 C CA . ILE A 1 458 ? -1.999 42.406 18.391 1 95.94 458 ILE A CA 1
ATOM 3527 C C . ILE A 1 458 ? -2.162 43.875 18.781 1 95.94 458 ILE A C 1
ATOM 3529 O O . ILE A 1 458 ? -2.287 44.188 19.953 1 95.94 458 ILE A O 1
ATOM 3533 N N . ALA A 1 459 ? -2.205 44.75 17.797 1 95.38 459 ALA A N 1
ATOM 3534 C CA . ALA A 1 459 ? -2.35 46.188 18.031 1 95.38 459 ALA A CA 1
ATOM 3535 C C . ALA A 1 459 ? -3.746 46.5 18.547 1 95.38 459 ALA A C 1
ATOM 3537 O O . ALA A 1 459 ? -3.904 47.375 19.422 1 95.38 459 ALA A O 1
ATOM 3538 N N . SER A 1 460 ? -4.711 45.875 18.047 1 95.38 460 SER A N 1
ATOM 3539 C CA . SER A 1 460 ? -6.102 46.188 18.359 1 95.38 460 SER A CA 1
ATOM 3540 C C . SER A 1 460 ? -6.523 45.562 19.688 1 95.38 460 SER A C 1
ATOM 3542 O O . SER A 1 460 ? -7.383 46.094 20.391 1 95.38 460 SER A O 1
ATOM 3544 N N . ASP A 1 461 ? -5.973 44.375 19.984 1 95.25 461 ASP A N 1
ATOM 3545 C CA . ASP A 1 461 ? -6.316 43.656 21.203 1 95.25 461 ASP A CA 1
ATOM 3546 C C . ASP A 1 461 ? -5.062 43.156 21.938 1 95.25 461 ASP A C 1
ATOM 3548 O O . ASP A 1 461 ? -4.668 42 21.797 1 95.25 461 ASP A O 1
ATOM 3552 N N . PRO A 1 462 ? -4.551 43.906 22.797 1 91.75 462 PRO A N 1
ATOM 3553 C CA . PRO A 1 462 ? -3.293 43.594 23.469 1 91.75 462 PRO A CA 1
ATOM 3554 C C . PRO A 1 462 ? -3.438 42.438 24.469 1 91.75 462 PRO A C 1
ATOM 3556 O O . PRO A 1 462 ? -2.438 41.938 24.969 1 91.75 462 PRO A O 1
ATOM 3559 N N . THR A 1 463 ? -4.637 42 24.656 1 92.44 463 THR A N 1
ATOM 3560 C CA . THR A 1 463 ? -4.848 40.938 25.656 1 92.44 463 THR A CA 1
ATOM 3561 C C . THR A 1 463 ? -5.098 39.594 24.969 1 92.44 463 THR A C 1
ATOM 3563 O O . THR A 1 463 ? -5.219 38.562 25.641 1 92.44 463 THR A O 1
ATOM 3566 N N . CYS A 1 464 ? -5.133 39.625 23.703 1 93.25 464 CYS A N 1
ATOM 3567 C CA . CYS A 1 464 ? -5.418 38.375 23 1 93.25 464 CYS A CA 1
ATOM 3568 C C . CYS A 1 464 ? -4.25 37.406 23.109 1 93.25 464 CYS A C 1
ATOM 3570 O O . CYS A 1 464 ? -3.164 37.781 23.562 1 93.25 464 CYS A O 1
ATOM 3572 N N . SER A 1 465 ? -4.5 36.156 22.766 1 92.56 465 SER A N 1
ATOM 3573 C CA . SER A 1 465 ? -3.504 35.125 22.891 1 92.56 465 SER A CA 1
ATOM 3574 C C . SER A 1 465 ? -2.268 35.406 22.047 1 92.56 465 SER A C 1
ATOM 3576 O O . SER A 1 465 ? -1.142 35.125 22.469 1 92.56 465 SER A O 1
ATOM 3578 N N . LEU A 1 466 ? -2.393 36 20.891 1 95.69 466 LEU A N 1
ATOM 3579 C CA . LEU A 1 466 ? -1.285 36.344 20 1 95.69 466 LEU A CA 1
ATOM 3580 C C . LEU A 1 466 ? -0.403 37.406 20.625 1 95.69 466 LEU A C 1
ATOM 3582 O O . LEU A 1 466 ? 0.824 37.344 20.516 1 95.69 466 LEU A O 1
ATOM 3586 N N . ALA A 1 467 ? -1.062 38.344 21.234 1 95.5 467 ALA A N 1
ATOM 3587 C CA . ALA A 1 467 ? -0.332 39.438 21.875 1 95.5 467 ALA A CA 1
ATOM 3588 C C . ALA A 1 467 ? 0.494 38.906 23.047 1 95.5 467 ALA A C 1
ATOM 3590 O O . ALA A 1 467 ? 1.645 39.312 23.234 1 95.5 467 ALA A O 1
ATOM 3591 N N . ARG A 1 468 ? -0.118 38.062 23.812 1 94.25 468 ARG A N 1
ATOM 3592 C CA . ARG A 1 468 ? 0.59 37.469 24.953 1 94.25 468 ARG A CA 1
ATOM 3593 C C . ARG A 1 468 ? 1.807 36.688 24.469 1 94.25 468 ARG A C 1
ATOM 3595 O O . ARG A 1 468 ? 2.877 36.75 25.078 1 94.25 468 ARG A O 1
ATOM 3602 N N . ALA A 1 469 ? 1.621 35.938 23.438 1 94.38 469 ALA A N 1
ATOM 3603 C CA . ALA A 1 469 ? 2.713 35.156 22.875 1 94.38 469 ALA A CA 1
ATOM 3604 C C . ALA A 1 469 ? 3.822 36.031 22.328 1 94.38 469 ALA A C 1
ATOM 3606 O O . ALA A 1 469 ? 5.008 35.75 22.5 1 94.38 469 ALA A O 1
ATOM 3607 N N . HIS A 1 470 ? 3.457 37.062 21.656 1 93.75 470 HIS A N 1
ATOM 3608 C CA . HIS A 1 470 ? 4.41 38.031 21.094 1 93.75 470 HIS A CA 1
ATOM 3609 C C . HIS A 1 470 ? 5.254 38.656 22.203 1 93.75 470 HIS A C 1
ATOM 3611 O O . HIS A 1 470 ? 6.477 38.75 22.078 1 93.75 470 HIS A O 1
ATOM 3617 N N . ASN A 1 471 ? 4.582 39.062 23.25 1 92.88 471 ASN A N 1
ATOM 3618 C CA . ASN A 1 471 ? 5.277 39.688 24.375 1 92.88 471 ASN A CA 1
ATOM 3619 C C . ASN A 1 471 ? 6.23 38.719 25.047 1 92.88 471 ASN A C 1
ATOM 3621 O O . ASN A 1 471 ? 7.332 39.094 25.453 1 92.88 471 ASN A O 1
ATOM 3625 N N . ALA A 1 472 ? 5.754 37.562 25.172 1 90.69 472 ALA A N 1
ATOM 3626 C CA . ALA A 1 472 ? 6.605 36.531 25.766 1 90.69 472 ALA A CA 1
ATOM 3627 C C . ALA A 1 472 ? 7.859 36.281 24.922 1 90.69 472 ALA A C 1
ATOM 3629 O O . ALA A 1 472 ? 8.945 36.094 25.453 1 90.69 472 ALA A O 1
ATOM 3630 N N . ALA A 1 473 ? 7.688 36.312 23.656 1 90 473 ALA A N 1
ATOM 3631 C CA . ALA A 1 473 ? 8.812 36.125 22.75 1 90 473 ALA A CA 1
ATOM 3632 C C . ALA A 1 473 ? 9.797 37.281 22.844 1 90 473 ALA A C 1
ATOM 3634 O O . ALA A 1 473 ? 11.016 37.062 22.781 1 90 473 ALA A O 1
ATOM 3635 N N . LEU A 1 474 ? 9.328 38.438 22.984 1 89.19 474 LEU A N 1
ATOM 3636 C CA . LEU A 1 474 ? 10.172 39.594 23.125 1 89.19 474 LEU A CA 1
ATOM 3637 C C . LEU A 1 474 ? 10.992 39.531 24.406 1 89.19 474 LEU A C 1
ATOM 3639 O O . LEU A 1 474 ? 12.172 39.906 24.422 1 89.19 474 LEU A O 1
ATOM 3643 N N . GLN A 1 475 ? 10.328 39.062 25.375 1 89.19 475 GLN A N 1
ATOM 3644 C CA . GLN A 1 475 ? 11.008 38.938 26.672 1 89.19 475 GLN A CA 1
ATOM 3645 C C . GLN A 1 475 ? 12.117 37.875 26.594 1 89.19 475 GLN A C 1
ATOM 3647 O O . GLN A 1 475 ? 13.203 38.094 27.141 1 89.19 475 GLN A O 1
ATOM 3652 N N . ARG A 1 476 ? 11.82 36.844 25.906 1 86 476 ARG A N 1
ATOM 3653 C CA . ARG A 1 476 ? 12.82 35.781 25.75 1 86 476 ARG A CA 1
ATOM 3654 C C . ARG A 1 476 ? 14 36.281 24.922 1 86 476 ARG A C 1
ATOM 3656 O O . ARG A 1 476 ? 15.156 35.969 25.234 1 86 476 ARG A O 1
ATOM 3663 N N . ALA A 1 477 ? 13.703 37 23.922 1 84.12 477 ALA A N 1
ATOM 3664 C CA . ALA A 1 477 ? 14.75 37.531 23.062 1 84.12 477 ALA A CA 1
ATOM 3665 C C . ALA A 1 477 ? 15.609 38.531 23.828 1 84.12 477 ALA A C 1
ATOM 3667 O O . ALA A 1 477 ? 16.828 38.562 23.656 1 84.12 477 ALA A O 1
ATOM 3668 N N . ALA A 1 478 ? 15 39.25 24.641 1 84.88 478 ALA A N 1
ATOM 3669 C CA . ALA A 1 478 ? 15.711 40.219 25.453 1 84.88 478 ALA A CA 1
ATOM 3670 C C . ALA A 1 478 ? 16.609 39.5 26.484 1 84.88 478 ALA A C 1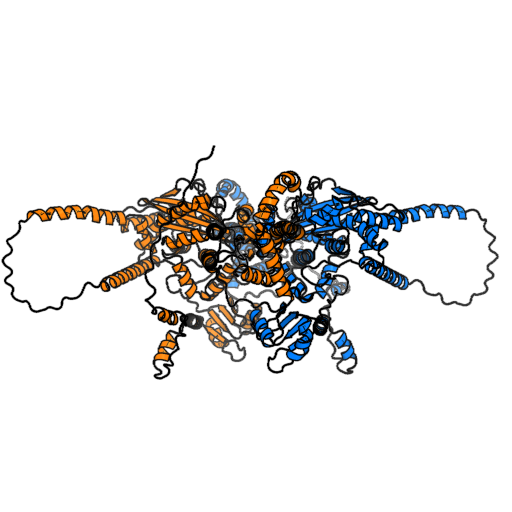
ATOM 3672 O O . ALA A 1 478 ? 17.734 39.938 26.703 1 84.88 478 ALA A O 1
ATOM 3673 N N . ALA A 1 479 ? 16.047 38.562 26.984 1 84.5 479 ALA A N 1
ATOM 3674 C CA . ALA A 1 479 ? 16.812 37.781 27.953 1 84.5 479 ALA A CA 1
ATOM 3675 C C . ALA A 1 479 ? 18.016 37.125 27.312 1 84.5 479 ALA A C 1
ATOM 3677 O O . ALA A 1 479 ? 19.109 37.062 27.891 1 84.5 479 ALA A O 1
ATOM 3678 N N . ALA A 1 480 ? 17.812 36.656 26.172 1 82.5 480 ALA A N 1
ATOM 3679 C CA . ALA A 1 480 ? 18.891 36.031 25.438 1 82.5 480 ALA A CA 1
ATOM 3680 C C . ALA A 1 480 ? 19.969 37.031 25.047 1 82.5 480 ALA A C 1
ATOM 3682 O O . ALA A 1 480 ? 21.156 36.719 25.125 1 82.5 480 ALA A O 1
ATOM 3683 N N . ALA A 1 481 ? 19.562 38.156 24.656 1 81.81 481 ALA A N 1
ATOM 3684 C CA . ALA A 1 481 ? 20.5 39.219 24.312 1 81.81 481 ALA A CA 1
ATOM 3685 C C . ALA A 1 481 ? 21.281 39.688 25.531 1 81.81 481 ALA A C 1
ATOM 3687 O O . ALA A 1 481 ? 22.5 39.938 25.438 1 81.81 481 ALA A O 1
ATOM 3688 N N . ALA A 1 482 ? 20.625 39.719 26.578 1 82.75 482 ALA A N 1
ATOM 3689 C CA . ALA A 1 482 ? 21.266 40.125 27.828 1 82.75 482 ALA A CA 1
ATOM 3690 C C . ALA A 1 482 ? 22.281 39.062 28.266 1 82.75 482 ALA A C 1
ATOM 3692 O O . ALA A 1 482 ? 23.375 39.406 28.734 1 82.75 482 ALA A O 1
ATOM 3693 N N . ALA A 1 483 ? 21.844 37.844 28.047 1 82.25 483 ALA A N 1
ATOM 3694 C CA . ALA A 1 483 ? 22.734 36.75 28.422 1 82.25 483 ALA A CA 1
ATOM 3695 C C . ALA A 1 483 ? 23.969 36.75 27.531 1 82.25 483 ALA A C 1
ATOM 3697 O O . ALA A 1 483 ? 25.078 36.5 28 1 82.25 483 ALA A O 1
ATOM 3698 N N . LYS A 1 484 ? 23.844 37.031 26.297 1 74.69 484 LYS A N 1
ATOM 3699 C CA . LYS A 1 484 ? 24.953 37.094 25.359 1 74.69 484 LYS A CA 1
ATOM 3700 C C . LYS A 1 484 ? 25.875 38.281 25.656 1 74.69 484 LYS A C 1
ATOM 3702 O O . LYS A 1 484 ? 27.094 38.156 25.562 1 74.69 484 LYS A O 1
ATOM 3707 N N . ALA A 1 485 ? 25.328 39.375 26.031 1 74.56 485 ALA A N 1
ATOM 3708 C CA . ALA A 1 485 ? 26.062 40.562 26.391 1 74.56 485 ALA A CA 1
ATOM 3709 C C . ALA A 1 485 ? 26.859 40.344 27.672 1 74.56 485 ALA A C 1
ATOM 3711 O O . ALA A 1 485 ? 28 40.812 27.797 1 74.56 485 ALA A O 1
ATOM 3712 N N . ALA A 1 486 ? 26.297 39.625 28.5 1 73.88 486 ALA A N 1
ATOM 3713 C CA . ALA A 1 486 ? 26.953 39.344 29.781 1 73.88 486 ALA A CA 1
ATOM 3714 C C . ALA A 1 486 ? 28.141 38.406 29.578 1 73.88 486 ALA A C 1
ATOM 3716 O O . ALA A 1 486 ? 29.125 38.469 30.297 1 73.88 486 ALA A O 1
ATOM 3717 N N . ARG A 1 487 ? 28 37.5 28.594 1 66 487 ARG A N 1
ATOM 3718 C CA . ARG A 1 487 ? 29.094 36.562 28.328 1 66 487 ARG A CA 1
ATOM 3719 C C . ARG A 1 487 ? 30.188 37.188 27.5 1 66 487 ARG A C 1
ATOM 3721 O O . ARG A 1 487 ? 31.266 36.625 27.312 1 66 487 ARG A O 1
ATOM 3728 N N . ALA A 1 488 ? 29.938 38.312 26.938 1 54.53 488 ALA A N 1
ATOM 3729 C CA . ALA A 1 488 ? 31.031 38.969 26.219 1 54.53 488 ALA A CA 1
ATOM 3730 C C . ALA A 1 488 ? 32.156 39.375 27.172 1 54.53 488 ALA A C 1
ATOM 3732 O O . ALA A 1 488 ? 31.891 39.938 28.234 1 54.53 488 ALA A O 1
ATOM 3733 N N . PRO A 1 489 ? 33.344 38.781 27.156 1 49.31 489 PRO A N 1
ATOM 3734 C CA . PRO A 1 489 ? 34.469 38.875 28.062 1 49.31 489 PRO A CA 1
ATOM 3735 C C . PRO A 1 489 ? 34.75 40.312 28.484 1 49.31 489 PRO A C 1
ATOM 3737 O O . PRO A 1 489 ? 35.625 40.562 29.328 1 49.31 489 PRO A O 1
ATOM 3740 N N . GLY A 1 490 ? 34.562 41.281 27.703 1 41.09 490 GLY A N 1
ATOM 3741 C CA . GLY A 1 490 ? 35.344 42.469 27.922 1 41.09 490 GLY A CA 1
ATOM 3742 C C . GLY A 1 490 ? 35.094 43.156 29.25 1 41.09 490 GLY A C 1
ATOM 3743 O O . GLY A 1 490 ? 35.625 44.219 29.531 1 41.09 490 GLY A O 1
ATOM 3744 N N . THR A 1 491 ? 34 43.062 29.906 1 34.56 491 THR A N 1
ATOM 3745 C CA . THR A 1 491 ? 33.875 44.062 30.984 1 34.56 491 THR A CA 1
ATOM 3746 C C . THR A 1 491 ? 34.719 43.656 32.188 1 34.56 491 THR A C 1
ATOM 3748 O O . THR A 1 491 ? 34.25 42.969 33.094 1 34.56 491 THR A O 1
ATOM 3751 N N . ALA A 1 492 ? 36.062 43.188 31.781 1 32.84 492 ALA A N 1
ATOM 3752 C CA . ALA A 1 492 ? 37 43.188 32.875 1 32.84 492 ALA A CA 1
ATOM 3753 C C . ALA A 1 492 ? 37.031 44.562 33.594 1 32.84 492 ALA A C 1
ATOM 3755 O O . ALA A 1 492 ? 37.188 45.594 32.938 1 32.84 492 ALA A O 1
ATOM 3756 N N . THR A 1 493 ? 36.312 44.75 34.594 1 30.38 493 THR A N 1
ATOM 3757 C CA . THR A 1 493 ? 36.375 45.875 35.5 1 30.38 493 THR A CA 1
ATOM 3758 C C . THR A 1 493 ? 37.812 46.188 35.906 1 30.38 493 THR A C 1
ATOM 3760 O O . THR A 1 493 ? 38.5 45.312 36.438 1 30.38 493 THR A O 1
ATOM 3763 N N . PRO A 1 494 ? 38.625 46.938 35.094 1 31.14 494 PRO A N 1
ATOM 3764 C CA . PRO A 1 494 ? 39.969 47.281 35.531 1 31.14 494 PRO A CA 1
ATOM 3765 C C . PRO A 1 494 ? 40.031 47.719 37 1 31.14 494 PRO A C 1
ATOM 3767 O O . PRO A 1 494 ? 39.062 48.312 37.5 1 31.14 494 PRO A O 1
ATOM 3770 N N . GLU A 1 495 ? 40.531 46.875 37.844 1 29.28 495 GLU A N 1
ATOM 3771 C CA . GLU A 1 495 ? 40.844 47.25 39.219 1 29.28 495 GLU A CA 1
ATOM 3772 C C . GLU A 1 495 ? 41.5 48.625 39.281 1 29.28 495 GLU A C 1
ATOM 3774 O O . GLU A 1 495 ? 42.344 48.969 38.438 1 29.28 495 GLU A O 1
ATOM 3779 N N . ALA A 1 496 ? 40.906 49.594 40.031 1 27.86 496 ALA A N 1
ATOM 3780 C CA . ALA A 1 496 ? 41.188 50.969 40.344 1 27.86 496 ALA A CA 1
ATOM 3781 C C . ALA A 1 496 ? 42.625 51.156 40.812 1 27.86 496 ALA A C 1
ATOM 3783 O O . ALA A 1 496 ? 42.969 50.844 41.938 1 27.86 496 ALA A O 1
ATOM 3784 N N . ALA A 1 497 ? 43.594 50.5 40.062 1 25.41 497 ALA A N 1
ATOM 3785 C CA . ALA A 1 497 ? 44.906 50.875 40.625 1 25.41 497 ALA A CA 1
ATOM 3786 C C . ALA A 1 497 ? 45 52.406 40.781 1 25.41 497 ALA A C 1
ATOM 3788 O O . ALA A 1 497 ? 44.312 53.156 40.094 1 25.41 497 ALA A O 1
ATOM 3789 N N . GLY A 1 498 ? 45.812 52.875 41.781 1 24.97 498 GLY A N 1
ATOM 3790 C CA . GLY A 1 498 ? 46.188 54.156 42.375 1 24.97 498 GLY A CA 1
ATOM 3791 C C . GLY A 1 498 ? 46.625 55.156 41.344 1 24.97 498 GLY A C 1
ATOM 3792 O O . GLY A 1 498 ? 47.375 54.844 40.438 1 24.97 498 GLY A O 1
ATOM 3793 N N . ALA A 1 499 ? 45.75 56.125 41.031 1 24.97 499 ALA A N 1
ATOM 3794 C CA . ALA A 1 499 ? 45.812 57.25 40.062 1 24.97 499 ALA A CA 1
ATOM 3795 C C . ALA A 1 499 ? 47.094 58.062 40.188 1 24.97 499 ALA A C 1
ATOM 3797 O O . ALA A 1 499 ? 47.312 58.656 41.219 1 24.97 499 ALA A O 1
ATOM 3798 N N . PRO A 1 500 ? 48.25 57.406 39.875 1 25.23 500 PRO A N 1
ATOM 3799 C CA . PRO A 1 500 ? 49.312 58.375 40.062 1 25.23 500 PRO A CA 1
ATOM 3800 C C . PRO A 1 500 ? 49 59.719 39.344 1 25.23 500 PRO A C 1
ATOM 3802 O O . PRO A 1 500 ? 48.219 59.75 38.406 1 25.23 500 PRO A O 1
ATOM 3805 N N . GLN A 1 501 ? 49.219 60.844 40.031 1 24.38 501 GLN A N 1
ATOM 3806 C CA . GLN A 1 501 ? 48.938 62.281 39.875 1 24.38 501 GLN A CA 1
ATOM 3807 C C . GLN A 1 501 ? 49.531 62.812 38.594 1 24.38 501 GLN A C 1
ATOM 3809 O O . GLN A 1 501 ? 49.906 63.969 38.5 1 24.38 501 GLN A O 1
ATOM 3814 N N . GLN A 1 502 ? 49.781 61.875 37.594 1 21.39 502 GLN A N 1
ATOM 3815 C CA . GLN A 1 502 ? 50.688 62.5 36.625 1 21.39 502 GLN A CA 1
ATOM 3816 C C . GLN A 1 502 ? 50.031 63.719 35.969 1 21.39 502 GLN A C 1
ATOM 3818 O O . GLN A 1 502 ? 48.844 63.719 35.719 1 21.39 502 GLN A O 1
ATOM 3823 N N . GLN A 1 503 ? 50.75 64.812 36.062 1 23.5 503 GLN A N 1
ATOM 3824 C CA . GLN A 1 503 ? 50.625 66.25 35.719 1 23.5 503 GLN A CA 1
ATOM 3825 C C . GLN A 1 503 ? 50.344 66.438 34.219 1 23.5 503 GLN A C 1
ATOM 3827 O O . GLN A 1 503 ? 51.188 66.125 33.375 1 23.5 503 GLN A O 1
ATOM 3832 N N . THR A 1 504 ? 49.219 65.75 33.812 1 23.19 504 THR A N 1
ATOM 3833 C CA . THR A 1 504 ? 48.938 65.812 32.375 1 23.19 504 THR A CA 1
ATOM 3834 C C . THR A 1 504 ? 48.875 67.25 31.891 1 23.19 504 THR A C 1
ATOM 3836 O O . THR A 1 504 ? 48.156 68.062 32.469 1 23.19 504 THR A O 1
ATOM 3839 N N . PRO A 1 505 ? 49.938 67.562 31.281 1 27.19 505 PRO A N 1
ATOM 3840 C CA . PRO A 1 505 ? 50.062 69 30.828 1 27.19 505 PRO A CA 1
ATOM 3841 C C . PRO A 1 505 ? 48.844 69.438 30.016 1 27.19 505 PRO A C 1
ATOM 3843 O O . PRO A 1 505 ? 48.125 68.625 29.438 1 27.19 505 PRO A O 1
ATOM 3846 N N . PRO A 1 506 ? 48.375 70.625 30.297 1 24.66 506 PRO A N 1
ATOM 3847 C CA . PRO A 1 506 ? 47.156 71.312 29.875 1 24.66 506 PRO A CA 1
ATOM 3848 C C . PRO A 1 506 ? 46.969 71.25 28.359 1 24.66 506 PRO A C 1
ATOM 3850 O O . PRO A 1 506 ? 47.844 71.75 27.625 1 24.66 506 PRO A O 1
ATOM 3853 N N . LEU A 1 507 ? 46.5 70 27.812 1 23.36 507 LEU A N 1
ATOM 3854 C CA . LEU A 1 507 ? 46.281 69.875 26.391 1 23.36 507 LEU A CA 1
ATOM 3855 C C . LEU A 1 507 ? 45.531 71.062 25.812 1 23.36 507 LEU A C 1
ATOM 3857 O O . LEU A 1 507 ? 44.562 71.5 26.422 1 23.36 507 LEU A O 1
ATOM 3861 N N . THR A 1 508 ? 46.25 71.812 25.016 1 24.89 508 THR A N 1
ATOM 3862 C CA . THR A 1 508 ? 45.812 73 24.297 1 24.89 508 THR A CA 1
ATOM 3863 C C . THR A 1 508 ? 44.531 72.75 23.516 1 24.89 508 THR A C 1
ATOM 3865 O O . THR A 1 508 ? 44.344 71.625 22.984 1 24.89 508 THR A O 1
ATOM 3868 N N . PRO A 1 509 ? 43.531 73.562 23.719 1 23.75 509 PRO A N 1
ATOM 3869 C CA . PRO A 1 509 ? 42.125 73.562 23.297 1 23.75 509 PRO A CA 1
ATOM 3870 C C . PRO A 1 509 ? 41.969 73.375 21.797 1 23.75 509 PRO A C 1
ATOM 3872 O O . PRO A 1 509 ? 42.438 74.25 21.016 1 23.75 509 PRO A O 1
ATOM 3875 N N . MET A 1 510 ? 42.25 72.062 21.312 1 23.16 510 MET A N 1
ATOM 3876 C CA . MET A 1 510 ? 42.156 71.938 19.859 1 23.16 510 MET A CA 1
ATOM 3877 C C . MET A 1 510 ? 40.812 72.438 19.344 1 23.16 510 MET A C 1
ATOM 3879 O O . MET A 1 510 ? 39.781 72.312 20 1 23.16 510 MET A O 1
ATOM 3883 N N . PRO A 1 511 ? 40.812 73.188 18.188 1 23.72 511 PRO A N 1
ATOM 3884 C CA . PRO A 1 511 ? 39.75 74 17.578 1 23.72 511 PRO A CA 1
ATOM 3885 C C . PRO A 1 511 ? 38.531 73.125 17.172 1 23.72 511 PRO A C 1
ATOM 3887 O O . PRO A 1 511 ? 38.656 71.938 16.984 1 23.72 511 PRO A O 1
ATOM 3890 N N . GLN A 1 512 ? 37.219 73.625 17.281 1 21.45 512 GLN A N 1
ATOM 3891 C CA . GLN A 1 512 ? 35.781 73.375 17.297 1 21.45 512 GLN A CA 1
ATOM 3892 C C . GLN A 1 512 ? 35.312 72.75 16 1 21.45 512 GLN A C 1
ATOM 3894 O O . GLN A 1 512 ? 34.188 72.25 15.93 1 21.45 512 GLN A O 1
ATOM 3899 N N . PRO A 1 513 ? 35.969 72.875 14.828 1 25.28 513 PRO A N 1
ATOM 3900 C CA . PRO A 1 513 ? 35.125 72.812 13.633 1 25.28 513 PRO A CA 1
ATOM 3901 C C . PRO A 1 513 ? 34.656 71.438 13.305 1 25.28 513 PRO A C 1
ATOM 3903 O O . PRO A 1 513 ? 33.594 71.25 12.672 1 25.28 513 PRO A O 1
ATOM 3906 N N . LEU A 1 514 ? 35.469 70.375 13.438 1 23.23 514 LEU A N 1
ATOM 3907 C CA . LEU A 1 514 ? 35.188 69.188 12.602 1 23.23 514 LEU A CA 1
ATOM 3908 C C . LEU A 1 514 ? 34.062 68.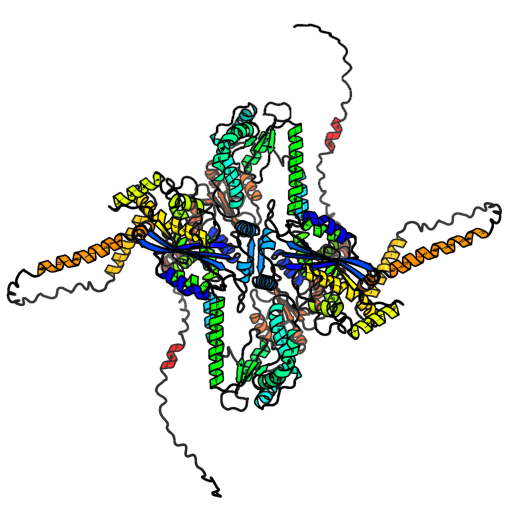375 13.18 1 23.23 514 LEU A C 1
ATOM 3910 O O . LEU A 1 514 ? 33.844 67.25 12.742 1 23.23 514 LEU A O 1
ATOM 3914 N N . GLN A 1 515 ? 33.438 68.688 14.273 1 24.09 515 GLN A N 1
ATOM 3915 C CA . GLN A 1 515 ? 32.406 67.812 14.859 1 24.09 515 GLN A CA 1
ATOM 3916 C C . GLN A 1 515 ? 31.188 67.75 13.953 1 24.09 515 GLN A C 1
ATOM 3918 O O . GLN A 1 515 ? 30.297 66.938 14.188 1 24.09 515 GLN A O 1
ATOM 3923 N N . GLN A 1 516 ? 30.984 68.688 13.07 1 26.64 516 GLN A N 1
ATOM 3924 C CA . GLN A 1 516 ? 29.703 68.75 12.391 1 26.64 516 GLN A CA 1
ATOM 3925 C C . GLN A 1 516 ? 29.547 67.625 11.391 1 26.64 516 GLN A C 1
ATOM 3927 O O . GLN A 1 516 ? 28.438 67.188 11.039 1 26.64 516 GLN A O 1
ATOM 3932 N N . LEU A 1 517 ? 30.688 67.188 10.727 1 25.61 517 LEU A N 1
ATOM 3933 C CA . LEU A 1 517 ? 30.406 66.312 9.578 1 25.61 517 LEU A CA 1
ATOM 3934 C C . LEU A 1 517 ? 30.016 64.938 10.031 1 25.61 517 LEU A C 1
ATOM 3936 O O . LEU A 1 517 ? 29.625 64.062 9.211 1 25.61 517 LEU A O 1
ATOM 3940 N N . ALA A 1 518 ? 30.328 64.438 11.188 1 28.92 518 ALA A N 1
ATOM 3941 C CA . ALA A 1 518 ? 30.031 63.062 11.562 1 28.92 518 ALA A CA 1
ATOM 3942 C C . ALA A 1 518 ? 28.531 62.875 11.742 1 28.92 518 ALA A C 1
ATOM 3944 O O . ALA A 1 518 ? 28.047 61.719 11.812 1 28.92 518 ALA A O 1
ATOM 3945 N N . GLU A 1 519 ? 27.844 63.938 12.039 1 29.91 519 GLU A N 1
ATOM 3946 C CA . GLU A 1 519 ? 26.422 63.75 12.25 1 29.91 519 GLU A CA 1
ATOM 3947 C C . GLU A 1 519 ? 25.719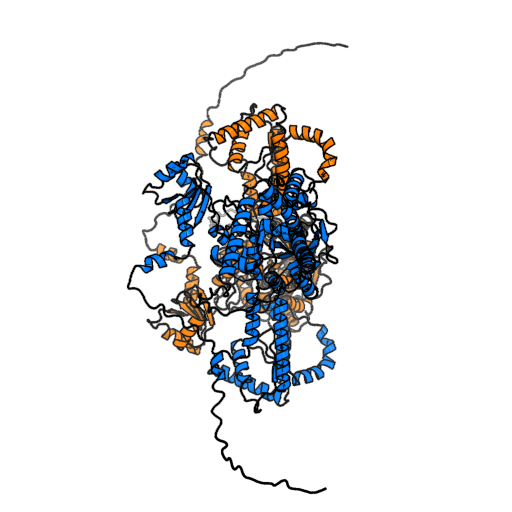 63.344 10.953 1 29.91 519 GLU A C 1
ATOM 3949 O O . GLU A 1 519 ? 24.625 62.75 10.977 1 29.91 519 GLU A O 1
ATOM 3954 N N . GLN A 1 520 ? 26.25 63.844 9.797 1 29.41 520 GLN A N 1
ATOM 3955 C CA . GLN A 1 520 ? 25.453 63.594 8.602 1 29.41 520 GLN A CA 1
ATOM 3956 C C . GLN A 1 520 ? 25.531 62.125 8.188 1 29.41 520 GLN A C 1
ATOM 3958 O O . GLN A 1 520 ? 24.719 61.688 7.375 1 29.41 520 GLN A O 1
ATOM 3963 N N . GLN A 1 521 ? 26.688 61.469 8.312 1 31.25 521 GLN A N 1
ATOM 3964 C CA . GLN A 1 521 ? 26.75 60.125 7.75 1 31.25 521 GLN A CA 1
ATOM 3965 C C . GLN A 1 521 ? 25.984 59.156 8.617 1 31.25 521 GLN A C 1
ATOM 3967 O O . GLN A 1 521 ? 25.875 57.969 8.266 1 31.25 521 GLN A O 1
ATOM 3972 N N . ARG A 1 522 ? 25.672 59.406 9.836 1 32.62 522 ARG A N 1
ATOM 3973 C CA . ARG A 1 522 ? 24.891 58.5 10.664 1 32.62 522 ARG A CA 1
ATOM 3974 C C . ARG A 1 522 ? 23.438 58.406 10.172 1 32.62 522 ARG A C 1
ATOM 3976 O O . ARG A 1 522 ? 22.656 57.594 10.656 1 32.62 522 ARG A O 1
ATOM 3983 N N . THR A 1 523 ? 23.062 59.375 9.32 1 33.81 523 THR A N 1
ATOM 3984 C CA . THR A 1 523 ? 21.656 59.344 8.922 1 33.81 523 THR A CA 1
ATOM 3985 C C . THR A 1 523 ? 21.406 58.188 7.969 1 33.81 523 THR A C 1
ATOM 3987 O O . THR A 1 523 ? 20.328 57.594 7.988 1 33.81 523 THR A O 1
ATOM 3990 N N . PRO A 1 524 ? 22.406 57.938 7.043 1 35.34 524 PRO A N 1
ATOM 3991 C CA . PRO A 1 524 ? 21.969 56.875 6.156 1 35.34 524 PRO A CA 1
ATOM 3992 C C . PRO A 1 524 ? 21.969 55.5 6.844 1 35.34 524 PRO A C 1
ATOM 3994 O O . PRO A 1 524 ? 21.25 54.594 6.43 1 35.34 524 PRO A O 1
ATOM 3997 N N . GLN A 1 525 ? 22.844 55.219 7.82 1 34.75 525 GLN A N 1
ATOM 3998 C CA . GLN A 1 525 ? 22.812 53.906 8.453 1 34.75 525 GLN A CA 1
ATOM 3999 C C . GLN A 1 525 ? 21.531 53.719 9.266 1 34.75 525 GLN A C 1
ATOM 4001 O O . GLN A 1 525 ? 21.016 52.625 9.367 1 34.75 525 GLN A O 1
ATOM 4006 N N . LEU A 1 526 ? 21.031 54.75 9.984 1 34.91 526 LEU A N 1
ATOM 4007 C CA . LEU A 1 526 ? 19.75 54.656 10.648 1 34.91 526 LEU A CA 1
ATOM 4008 C C . LEU A 1 526 ? 18.625 54.469 9.625 1 34.91 526 LEU A C 1
ATOM 4010 O O . LEU A 1 526 ? 17.656 53.75 9.867 1 34.91 526 LEU A O 1
ATOM 4014 N N . GLN A 1 527 ? 18.688 55.188 8.469 1 34.19 527 GLN A N 1
ATOM 4015 C CA . GLN A 1 527 ? 17.672 54.938 7.449 1 34.19 527 GLN A CA 1
ATOM 4016 C C . GLN A 1 527 ? 17.781 53.531 6.902 1 34.19 527 GLN A C 1
ATOM 4018 O O . GLN A 1 527 ? 16.766 52.906 6.566 1 34.19 527 GLN A O 1
ATOM 4023 N N . GLN A 1 528 ? 18.984 53.031 6.676 1 35.38 528 GLN A N 1
ATOM 4024 C CA . GLN A 1 528 ? 19.094 51.625 6.246 1 35.38 528 GLN A CA 1
ATOM 4025 C C . GLN A 1 528 ? 18.594 50.688 7.336 1 35.38 528 GLN A C 1
ATOM 4027 O O . GLN A 1 528 ? 17.953 49.656 7.047 1 35.38 528 GLN A O 1
ATOM 4032 N N . GLN A 1 529 ? 18.875 50.906 8.586 1 35.53 529 GLN A N 1
ATOM 4033 C CA . GLN A 1 529 ? 18.281 50.094 9.656 1 35.53 529 GLN A CA 1
ATOM 4034 C C . GLN A 1 529 ? 16.766 50.344 9.734 1 35.53 529 GLN A C 1
ATOM 4036 O O . GLN A 1 529 ? 16.016 49.406 10.023 1 35.53 529 GLN A O 1
ATOM 4041 N N . GLN A 1 530 ? 16.25 51.531 9.547 1 35.88 530 GLN A N 1
ATOM 4042 C CA . GLN A 1 530 ? 14.82 51.781 9.445 1 35.88 530 GLN A CA 1
ATOM 4043 C C . GLN A 1 530 ? 14.242 51.156 8.18 1 35.88 530 GLN A C 1
ATOM 4045 O O . GLN A 1 530 ? 13.109 50.656 8.188 1 35.88 530 GLN A O 1
ATOM 4050 N N . GLN A 1 531 ? 14.82 51.312 7.016 1 37.28 531 GLN A N 1
ATOM 4051 C CA . GLN A 1 531 ? 14.336 50.656 5.816 1 37.28 531 GLN A CA 1
ATOM 4052 C C . GLN A 1 531 ? 14.406 49.125 5.969 1 37.28 531 GLN A C 1
ATOM 4054 O O . GLN A 1 531 ? 13.57 48.406 5.438 1 37.28 531 GLN A O 1
ATOM 4059 N N . GLN A 1 532 ? 15.43 48.594 6.508 1 38.59 532 GLN A N 1
ATOM 4060 C CA . GLN A 1 532 ? 15.445 47.188 6.824 1 38.59 532 GLN A CA 1
ATOM 4061 C C . GLN A 1 532 ? 14.336 46.812 7.812 1 38.59 532 GLN A C 1
ATOM 4063 O O . GLN A 1 532 ? 13.875 45.688 7.84 1 38.59 532 GLN A O 1
ATOM 4068 N N . GLN A 1 533 ? 13.938 47.688 8.711 1 39.59 533 GLN A N 1
ATOM 4069 C CA . GLN A 1 533 ? 12.781 47.469 9.578 1 39.59 533 GLN A CA 1
ATOM 4070 C C . GLN A 1 533 ? 11.492 47.375 8.766 1 39.59 533 GLN A C 1
ATOM 4072 O O . GLN A 1 533 ? 10.469 46.906 9.266 1 39.59 533 GLN A O 1
ATOM 4077 N N . GLN A 1 534 ? 11.375 48 7.594 1 40.66 534 GLN A N 1
ATOM 4078 C CA . GLN A 1 534 ? 10.148 48.031 6.809 1 40.66 534 GLN A CA 1
ATOM 4079 C C . GLN A 1 534 ? 10.023 46.781 5.926 1 40.66 534 GLN A C 1
ATOM 4081 O O . GLN A 1 534 ? 9.109 46.688 5.105 1 40.66 534 GLN A O 1
ATOM 4086 N N . LEU A 1 535 ? 10.969 46 5.801 1 43.47 535 LEU A N 1
ATOM 4087 C CA . LEU A 1 535 ? 10.828 44.844 4.91 1 43.47 535 LEU A CA 1
ATOM 4088 C C . LEU A 1 535 ? 9.844 43.844 5.484 1 43.47 535 LEU A C 1
ATOM 4090 O O . LEU A 1 535 ? 9.711 43.719 6.703 1 43.47 535 LEU A O 1
ATOM 4094 N N . PRO A 1 536 ? 8.898 43.406 4.637 1 48.22 536 PRO A N 1
ATOM 4095 C CA . PRO A 1 536 ? 7.906 42.375 5 1 48.22 536 PRO A CA 1
ATOM 4096 C C . PRO A 1 536 ? 8.477 41.281 5.902 1 48.22 536 PRO A C 1
ATOM 4098 O O . PRO A 1 536 ? 7.734 40.688 6.668 1 48.22 536 PRO A O 1
ATOM 4101 N N . GLY A 1 537 ? 9.781 41.094 5.852 1 55.5 537 GLY A N 1
ATOM 4102 C CA . GLY A 1 537 ? 10.406 40.219 6.812 1 55.5 537 GLY A CA 1
ATOM 4103 C C . GLY A 1 537 ? 10.273 40.688 8.25 1 55.5 537 GLY A C 1
ATOM 4104 O O . GLY A 1 537 ? 10.359 39.906 9.188 1 55.5 537 GLY A O 1
ATOM 4105 N N . SER A 1 538 ? 9.875 42 8.383 1 76.56 538 SER A N 1
ATOM 4106 C CA . SER A 1 538 ? 9.75 42.625 9.688 1 76.56 538 SER A CA 1
ATOM 4107 C C . SER A 1 538 ? 8.477 42.188 10.398 1 76.56 538 SER A C 1
ATOM 4109 O O . SER A 1 538 ? 8.438 42.125 11.633 1 76.56 538 SER A O 1
ATOM 4111 N N . LEU A 1 539 ? 7.535 41.719 9.539 1 90.62 539 LEU A N 1
ATOM 4112 C CA . LEU A 1 539 ? 6.258 41.344 10.133 1 90.62 539 LEU A CA 1
ATOM 4113 C C . LEU A 1 539 ? 6.348 39.938 10.75 1 90.62 539 LEU A C 1
ATOM 4115 O O . LEU A 1 539 ? 5.473 39.531 11.531 1 90.62 539 LEU A O 1
ATOM 4119 N N . LEU A 1 540 ? 7.43 39.219 10.477 1 92.31 540 LEU A N 1
ATOM 4120 C CA . LEU A 1 540 ? 7.621 37.875 11.016 1 92.31 540 LEU A CA 1
ATOM 4121 C C . LEU A 1 540 ? 7.777 37.938 12.539 1 92.31 540 LEU A C 1
ATOM 4123 O O . LEU A 1 540 ? 7.52 36.938 13.219 1 92.31 540 LEU A O 1
ATOM 4127 N N . GLN A 1 541 ? 8.188 39.031 13.07 1 91.5 541 GLN A N 1
ATOM 4128 C CA . GLN A 1 541 ? 8.398 39.188 14.508 1 91.5 541 GLN A CA 1
ATOM 4129 C C . GLN A 1 541 ? 7.094 39 15.273 1 91.5 541 GLN A C 1
ATOM 4131 O O . GLN A 1 541 ? 7.105 38.531 16.422 1 91.5 541 GLN A O 1
ATOM 4136 N N . PHE A 1 542 ? 6.016 39.312 14.633 1 94.31 542 PHE A N 1
ATOM 4137 C CA . PHE A 1 542 ? 4.73 39.281 15.32 1 94.31 542 PHE A CA 1
ATOM 4138 C C . PHE A 1 542 ? 4.242 37.844 15.484 1 94.31 542 PHE A C 1
ATOM 4140 O O . PHE A 1 542 ? 3.348 37.594 16.281 1 94.31 542 PHE A O 1
ATOM 4147 N N . VAL A 1 543 ? 4.809 36.969 14.68 1 96.44 543 VAL A N 1
ATOM 4148 C CA . VAL A 1 543 ? 4.379 35.562 14.812 1 96.44 543 VAL A CA 1
ATOM 4149 C C . VAL A 1 543 ? 5.477 34.75 15.484 1 96.44 543 VAL A C 1
ATOM 4151 O O . VAL A 1 543 ? 5.355 33.531 15.609 1 96.44 543 VAL A O 1
ATOM 4154 N N . ALA A 1 544 ? 6.527 35.375 15.938 1 94.56 544 ALA A N 1
ATOM 4155 C CA . ALA A 1 544 ? 7.645 34.688 16.578 1 94.56 544 ALA A CA 1
ATOM 4156 C C . ALA A 1 544 ? 7.195 33.969 17.844 1 94.56 544 ALA A C 1
ATOM 4158 O O . ALA A 1 544 ? 7.734 32.906 18.203 1 94.56 544 ALA A O 1
ATOM 4159 N N . GLY A 1 545 ? 6.195 34.469 18.484 1 94.94 545 GLY A N 1
ATOM 4160 C CA . GLY A 1 545 ? 5.715 33.938 19.734 1 94.94 545 GLY A CA 1
ATOM 4161 C C . GLY A 1 545 ? 4.938 32.625 19.562 1 94.94 545 GLY A C 1
ATOM 4162 O O . GLY A 1 545 ? 4.719 31.906 20.531 1 94.94 545 GLY A O 1
ATOM 4163 N N . VAL A 1 546 ? 4.523 32.344 18.344 1 97.06 546 VAL A N 1
ATOM 4164 C CA . VAL A 1 546 ? 3.701 31.141 18.125 1 97.06 546 VAL A CA 1
ATOM 4165 C C . VAL A 1 546 ? 4.453 30.156 17.234 1 97.06 546 VAL A C 1
ATOM 4167 O O . VAL A 1 546 ? 3.842 29.281 16.609 1 97.06 546 VAL A O 1
ATOM 4170 N N . VAL A 1 547 ? 5.805 30.328 17.188 1 97.25 547 VAL A N 1
ATOM 4171 C CA . VAL A 1 547 ? 6.637 29.375 16.453 1 97.25 547 VAL A CA 1
ATOM 4172 C C . VAL A 1 547 ? 6.461 27.969 17.031 1 97.25 547 VAL A C 1
ATOM 4174 O O . VAL A 1 547 ? 6.48 27.797 18.25 1 97.25 547 VAL A O 1
ATOM 4177 N N . GLY A 1 548 ? 6.152 27 16.203 1 97.38 548 GLY A N 1
ATOM 4178 C CA . GLY A 1 548 ? 6.07 25.609 16.609 1 97.38 548 GLY A CA 1
ATOM 4179 C C . GLY A 1 548 ? 4.68 25.203 17.047 1 97.38 548 GLY A C 1
ATOM 4180 O O . GLY A 1 548 ? 4.441 24.031 17.375 1 97.38 548 GLY A O 1
ATOM 4181 N N . ARG A 1 549 ? 3.771 26.156 17.141 1 97.94 549 ARG A N 1
ATOM 4182 C CA . ARG A 1 549 ? 2.396 25.781 17.453 1 97.94 549 ARG A CA 1
ATOM 4183 C C . ARG A 1 549 ? 1.67 25.266 16.219 1 97.94 549 ARG A C 1
ATOM 4185 O O . ARG A 1 549 ? 1.485 26 15.242 1 97.94 549 ARG A O 1
ATOM 4192 N N . ILE A 1 550 ? 1.255 24.016 16.266 1 98.12 550 ILE A N 1
ATOM 4193 C CA . ILE A 1 550 ? 0.629 23.375 15.117 1 98.12 550 ILE A CA 1
ATOM 4194 C C . ILE A 1 550 ? -0.811 23 15.453 1 98.12 550 ILE A C 1
ATOM 4196 O O . ILE A 1 550 ? -1.089 22.5 16.547 1 98.12 550 ILE A O 1
ATOM 4200 N N . ASN A 1 551 ? -1.646 23.203 14.531 1 96.56 551 ASN A N 1
ATOM 4201 C CA . ASN A 1 551 ? -3.064 22.906 14.711 1 96.56 551 ASN A CA 1
ATOM 4202 C C . ASN A 1 551 ? -3.307 21.422 14.93 1 96.56 551 ASN A C 1
ATOM 4204 O O . ASN A 1 551 ? -2.598 20.578 14.359 1 96.56 551 ASN A O 1
ATOM 4208 N N . MET A 1 552 ? -4.285 21.125 15.781 1 93.75 552 MET A N 1
ATOM 4209 C CA . MET A 1 552 ? -4.754 19.75 15.992 1 93.75 552 MET A CA 1
ATOM 4210 C C . MET A 1 552 ? -6.258 19.656 15.766 1 93.75 552 MET A C 1
ATOM 4212 O O . MET A 1 552 ? -7.004 20.594 16.062 1 93.75 552 MET A O 1
ATOM 4216 N N . THR A 1 553 ? -6.613 18.516 15.227 1 87.5 553 THR A N 1
ATOM 4217 C CA . THR A 1 553 ? -8.031 18.312 14.961 1 87.5 553 THR A CA 1
ATOM 4218 C C . THR A 1 553 ? -8.617 17.25 15.898 1 87.5 553 THR A C 1
ATOM 4220 O O . THR A 1 553 ? -7.898 16.375 16.359 1 87.5 553 THR A O 1
ATOM 4223 N N . PHE A 1 554 ? -9.836 17.375 16.25 1 88.56 554 PHE A N 1
ATOM 4224 C CA . PHE A 1 554 ? -10.625 16.406 17 1 88.56 554 PHE A CA 1
ATOM 4225 C C . PHE A 1 554 ? -10.047 16.234 18.406 1 88.56 554 PHE A C 1
ATOM 4227 O O . PHE A 1 554 ? -9.766 15.102 18.828 1 88.56 554 PHE A O 1
ATOM 4234 N N . THR A 1 555 ? -9.82 17.281 19.062 1 91.5 555 THR A N 1
ATOM 4235 C CA . THR A 1 555 ? -9.305 17.297 20.422 1 91.5 555 THR A CA 1
ATOM 4236 C C . THR A 1 555 ? -9.547 18.656 21.078 1 91.5 555 THR A C 1
ATOM 4238 O O . THR A 1 555 ? -9.828 19.641 20.391 1 91.5 555 THR A O 1
ATOM 4241 N N . ASP A 1 556 ? -9.578 18.656 22.375 1 91.81 556 ASP A N 1
ATOM 4242 C CA . ASP A 1 556 ? -9.68 19.906 23.125 1 91.81 556 ASP A CA 1
ATOM 4243 C C . ASP A 1 556 ? -8.297 20.484 23.438 1 91.81 556 ASP A C 1
ATOM 4245 O O . ASP A 1 556 ? -8.18 21.531 24.062 1 91.81 556 ASP A O 1
ATOM 4249 N N . ILE A 1 557 ? -7.262 19.797 22.938 1 93.5 557 ILE A N 1
ATOM 4250 C CA . ILE A 1 557 ? -5.918 20.359 23.016 1 93.5 557 ILE A CA 1
ATOM 4251 C C . ILE A 1 557 ? -5.762 21.469 21.969 1 93.5 557 ILE A C 1
ATOM 4253 O O . ILE A 1 557 ? -5.957 21.219 20.781 1 93.5 557 ILE A O 1
ATOM 4257 N N . PRO A 1 558 ? -5.453 22.594 22.391 1 93.69 558 PRO A N 1
ATOM 4258 C CA . PRO A 1 558 ? -5.52 23.734 21.469 1 93.69 558 PRO A CA 1
ATOM 4259 C C . PRO A 1 558 ? -4.512 23.625 20.328 1 93.69 558 PRO A C 1
ATOM 4261 O O . PRO A 1 558 ? -4.797 24.062 19.203 1 93.69 558 PRO A O 1
ATOM 4264 N N . TYR A 1 559 ? -3.277 23.125 20.594 1 96.25 559 TYR A N 1
ATOM 4265 C CA . TYR A 1 559 ? -2.25 22.984 19.578 1 96.25 559 TYR A CA 1
ATOM 4266 C C . TYR A 1 559 ? -1.151 22.031 20.031 1 96.25 559 TYR A C 1
ATOM 4268 O O . TYR A 1 559 ? -1.007 21.781 21.234 1 96.25 559 TYR A O 1
ATOM 4276 N N . ALA A 1 560 ? -0.486 21.453 19.094 1 96.94 560 ALA A N 1
ATOM 4277 C CA . ALA A 1 560 ? 0.759 20.734 19.375 1 96.94 560 ALA A CA 1
ATOM 4278 C C . ALA A 1 560 ? 1.932 21.719 19.484 1 96.94 560 ALA A C 1
ATOM 4280 O O . ALA A 1 560 ? 2.127 22.547 18.609 1 96.94 560 ALA A O 1
ATOM 4281 N N . ALA A 1 561 ? 2.678 21.594 20.531 1 96.31 561 ALA A N 1
ATOM 4282 C CA . ALA A 1 561 ? 3.77 22.531 20.766 1 96.31 561 ALA A CA 1
ATOM 4283 C C . ALA A 1 561 ? 5.121 21.891 20.484 1 96.31 561 ALA A C 1
ATOM 4285 O O . ALA A 1 561 ? 5.586 21.047 21.266 1 96.31 561 ALA A O 1
ATOM 4286 N N . LEU A 1 562 ? 5.766 22.375 19.469 1 96.5 562 LEU A N 1
ATOM 4287 C CA . LEU A 1 562 ? 7.07 21.812 19.125 1 96.5 562 LEU A CA 1
ATOM 4288 C C . LEU A 1 562 ? 8.188 22.547 19.859 1 96.5 562 LEU A C 1
ATOM 4290 O O . LEU A 1 562 ? 9.266 21.984 20.062 1 96.5 562 LEU A O 1
ATOM 4294 N N . SER A 1 563 ? 7.949 23.812 20.25 1 93 563 SER A N 1
ATOM 4295 C CA . SER A 1 563 ? 9.031 24.641 20.766 1 93 563 SER A CA 1
ATOM 4296 C C . SER A 1 563 ? 8.773 25.031 22.219 1 93 563 SER A C 1
ATOM 4298 O O . SER A 1 563 ? 9.508 25.859 22.781 1 93 563 SER A O 1
ATOM 4300 N N . GLU A 1 564 ? 7.688 24.609 22.75 1 92.06 564 GLU A N 1
ATOM 4301 C CA . GLU A 1 564 ? 7.328 24.922 24.125 1 92.06 564 GLU A CA 1
ATOM 4302 C C . GLU A 1 564 ? 6.629 23.734 24.797 1 92.06 564 GLU A C 1
ATOM 4304 O O . GLU A 1 564 ? 6.547 22.641 24.203 1 92.06 564 GLU A O 1
ATOM 4309 N N . ASP A 1 565 ? 6.262 23.922 25.984 1 89.12 565 ASP A N 1
ATOM 4310 C CA . ASP A 1 565 ? 5.551 22.859 26.688 1 89.12 565 ASP A CA 1
ATOM 4311 C C . ASP A 1 565 ? 4.141 22.688 26.141 1 89.12 565 ASP A C 1
ATOM 4313 O O . ASP A 1 565 ? 3.492 23.656 25.75 1 89.12 565 ASP A O 1
ATOM 4317 N N . ASP A 1 566 ? 3.697 21.5 26.203 1 90 566 ASP A N 1
ATOM 4318 C CA . ASP A 1 566 ? 2.367 21.203 25.672 1 90 566 ASP A CA 1
ATOM 4319 C C . ASP A 1 566 ? 1.278 21.781 26.578 1 90 566 ASP A C 1
ATOM 4321 O O . ASP A 1 566 ? 1.401 21.766 27.797 1 90 566 ASP A O 1
ATOM 4325 N N . PRO A 1 567 ? 0.254 22.25 25.938 1 90.69 567 PRO A N 1
ATOM 4326 C CA . PRO A 1 567 ? -0.906 22.625 26.734 1 90.69 567 PRO A CA 1
ATOM 4327 C C . PRO A 1 567 ? -1.618 21.422 27.344 1 90.69 567 PRO A C 1
ATOM 4329 O O . PRO A 1 567 ? -1.749 20.391 26.703 1 90.69 567 PRO A O 1
ATOM 4332 N N . ILE A 1 568 ? -1.999 21.516 28.547 1 87.62 568 ILE A N 1
ATOM 4333 C CA . ILE A 1 568 ? -2.764 20.469 29.234 1 87.62 568 ILE A CA 1
ATOM 4334 C C . ILE A 1 568 ? -4.238 20.875 29.281 1 87.62 568 ILE A C 1
ATOM 4336 O O . ILE A 1 568 ? -4.594 21.875 29.906 1 87.62 568 ILE A O 1
ATOM 4340 N N . PRO A 1 569 ? -5.02 20.062 28.703 1 90.75 569 PRO A N 1
ATOM 4341 C CA . PRO A 1 569 ? -6.438 20.422 28.719 1 90.75 569 PRO A CA 1
ATOM 4342 C C . PRO A 1 569 ? -7.086 20.234 30.078 1 90.75 569 PRO A C 1
ATOM 4344 O O . PRO A 1 569 ? -6.695 19.344 30.844 1 90.75 569 PRO A O 1
ATOM 4347 N N . ASP A 1 570 ? -8.039 21.078 30.391 1 90.31 570 ASP A N 1
ATOM 4348 C CA . ASP A 1 570 ? -8.852 20.953 31.594 1 90.31 570 ASP A CA 1
ATOM 4349 C C . ASP A 1 570 ? -10.062 20.047 31.344 1 90.31 570 ASP A C 1
ATOM 4351 O O . ASP A 1 570 ? -11.016 20.453 30.672 1 90.31 570 ASP A O 1
ATOM 4355 N N . ARG A 1 571 ? -9.977 18.812 31.922 1 93.38 571 ARG A N 1
ATOM 4356 C CA . ARG A 1 571 ? -11.023 17.812 31.703 1 93.38 571 ARG A CA 1
ATOM 4357 C C . ARG A 1 571 ? -11.594 17.344 33.031 1 93.38 571 ARG A C 1
ATOM 4359 O O . ARG A 1 571 ? -11.406 16.188 33.438 1 93.38 571 ARG A O 1
ATOM 4366 N N . PRO A 1 572 ? -12.398 18.062 33.625 1 90.88 572 PRO A N 1
ATOM 4367 C CA . PRO A 1 572 ? -12.883 17.719 34.969 1 90.88 572 PRO A CA 1
ATOM 4368 C C . PRO A 1 572 ? -13.828 16.516 34.969 1 90.88 572 PRO A C 1
ATOM 4370 O O . PRO A 1 572 ? -14.016 15.852 35.969 1 90.88 572 PRO A O 1
ATOM 4373 N N . CYS A 1 573 ? -14.375 16.172 33.812 1 92.81 573 CYS A N 1
ATOM 4374 C CA . CYS A 1 573 ? -15.367 15.117 33.75 1 92.81 573 CYS A CA 1
ATOM 4375 C C . CYS A 1 573 ? -14.766 13.828 33.219 1 92.81 573 CYS A C 1
ATOM 4377 O O . CYS A 1 573 ? -15.492 12.875 32.906 1 92.81 573 CYS A O 1
ATOM 4379 N N . VAL A 1 574 ? -13.523 13.852 33.062 1 94.44 574 VAL A N 1
ATOM 4380 C CA . VAL A 1 574 ? -12.867 12.695 32.438 1 94.44 574 VAL A CA 1
ATOM 4381 C C . VAL A 1 574 ? -12.141 11.891 33.531 1 94.44 574 VAL A C 1
ATOM 4383 O O . VAL A 1 574 ? -11.492 12.469 34.406 1 94.44 574 VAL A O 1
ATOM 4386 N N . PHE A 1 575 ? -12.312 10.562 33.5 1 92.81 575 PHE A N 1
ATOM 4387 C CA . PHE A 1 575 ? -11.664 9.641 34.438 1 92.81 575 PHE A CA 1
ATOM 4388 C C . PHE A 1 575 ? -10.906 8.555 33.688 1 92.81 575 PHE A C 1
ATOM 4390 O O . PHE A 1 575 ? -11.352 8.094 32.625 1 92.81 575 PHE A O 1
ATOM 4397 N N . TYR A 1 576 ? -9.773 8.227 34.219 1 92.75 576 TYR A N 1
ATOM 4398 C CA . TYR A 1 576 ? -9.031 7.055 33.781 1 92.75 576 TYR A CA 1
ATOM 4399 C C . TYR A 1 576 ? -9.492 5.801 34.5 1 92.75 576 TYR A C 1
ATOM 4401 O O . TYR A 1 576 ? -9.359 5.707 35.719 1 92.75 576 TYR A O 1
ATOM 4409 N N . LEU A 1 577 ? -10.031 4.918 33.75 1 90 577 LEU A N 1
ATOM 4410 C CA . LEU A 1 577 ? -10.508 3.666 34.312 1 90 577 LEU A CA 1
ATOM 4411 C C . LEU A 1 577 ? -9.508 2.543 34.094 1 90 577 LEU A C 1
ATOM 4413 O O . LEU A 1 577 ? -9.117 2.281 32.938 1 90 577 LEU A O 1
ATOM 4417 N N . SER A 1 578 ? -8.977 1.925 35.062 1 89.69 578 SER A N 1
ATOM 4418 C CA . SER A 1 578 ? -8.047 0.803 34.969 1 89.69 578 SER A CA 1
ATOM 4419 C C . SER A 1 578 ? -8.602 -0.438 35.656 1 89.69 578 SER A C 1
ATOM 4421 O O . SER A 1 578 ? -9.555 -0.348 36.438 1 89.69 578 SER A O 1
ATOM 4423 N N . GLY A 1 579 ? -8.039 -1.575 35.25 1 84.81 579 GLY A N 1
ATOM 4424 C CA . GLY A 1 579 ? -8.484 -2.832 35.844 1 84.81 579 GLY A CA 1
ATOM 4425 C C . GLY A 1 579 ? -9.602 -3.486 35.062 1 84.81 579 GLY A C 1
ATOM 4426 O O . GLY A 1 579 ? -10.328 -4.332 35.594 1 84.81 579 GLY A O 1
ATOM 4427 N N . LEU A 1 580 ? -9.797 -3.053 33.875 1 86.38 580 LEU A N 1
ATOM 4428 C CA . LEU A 1 580 ? -10.797 -3.654 33 1 86.38 580 LEU A CA 1
ATOM 4429 C C . LEU A 1 580 ? -10.352 -5.035 32.531 1 86.38 580 LEU A C 1
ATOM 4431 O O . LEU A 1 580 ? -9.148 -5.293 32.406 1 86.38 580 LEU A O 1
ATOM 4435 N N . GLN A 1 581 ? -11.234 -5.906 32.344 1 82.25 581 GLN A N 1
ATOM 4436 C CA . GLN A 1 581 ? -10.898 -7.23 31.812 1 82.25 581 GLN A CA 1
ATOM 4437 C C . GLN A 1 581 ? -10.344 -7.141 30.391 1 82.25 581 GLN A C 1
ATOM 4439 O O . GLN A 1 581 ? -10.852 -6.367 29.578 1 82.25 581 GLN A O 1
ATOM 4444 N N . PRO A 1 582 ? -9.289 -7.965 30.266 1 80.25 582 PRO A N 1
ATOM 4445 C CA . PRO A 1 582 ? -8.719 -7.945 28.922 1 80.25 582 PRO A CA 1
ATOM 4446 C C . PRO A 1 582 ? -9.711 -8.398 27.844 1 80.25 582 PRO A C 1
ATOM 4448 O O . PRO A 1 582 ? -10.484 -9.336 28.078 1 80.25 582 PRO A O 1
ATOM 4451 N N . GLY A 1 583 ? -9.891 -7.688 26.828 1 74.88 583 GLY A N 1
ATOM 4452 C CA . GLY A 1 583 ? -10.781 -8.062 25.734 1 74.88 583 GLY A CA 1
ATOM 4453 C C . GLY A 1 583 ? -12.094 -7.301 25.75 1 74.88 583 GLY A C 1
ATOM 4454 O O . GLY A 1 583 ? -12.922 -7.465 24.844 1 74.88 583 GLY A O 1
ATOM 4455 N N . TYR A 1 584 ? -12.336 -6.59 26.875 1 76.69 584 TYR A N 1
ATOM 4456 C CA . TYR A 1 584 ? -13.547 -5.777 26.922 1 76.69 584 TYR A CA 1
ATOM 4457 C C . TYR A 1 584 ? -13.672 -4.902 25.672 1 76.69 584 TYR A C 1
ATOM 4459 O O . TYR A 1 584 ? -12.703 -4.262 25.266 1 76.69 584 TYR A O 1
ATOM 4467 N N . ARG A 1 585 ? -14.852 -5.02 25.094 1 80.56 585 ARG A N 1
ATOM 4468 C CA . ARG A 1 585 ? -15.211 -4.098 24.016 1 80.56 585 ARG A CA 1
ATOM 4469 C C . ARG A 1 585 ? -15.945 -2.881 24.562 1 80.56 585 ARG A C 1
ATOM 4471 O O . ARG A 1 585 ? -16.25 -2.816 25.75 1 80.56 585 ARG A O 1
ATOM 4478 N N . MET A 1 586 ? -16.141 -1.888 23.859 1 81.19 586 MET A N 1
ATOM 4479 C CA . MET A 1 586 ? -16.797 -0.643 24.266 1 81.19 586 MET A CA 1
ATOM 4480 C C . MET A 1 586 ? -18.156 -0.916 24.875 1 81.19 586 MET A C 1
ATOM 4482 O O . MET A 1 586 ? -18.531 -0.299 25.875 1 81.19 586 MET A O 1
ATOM 4486 N N . ASP A 1 587 ? -18.797 -1.891 24.297 1 80.56 587 ASP A N 1
ATOM 4487 C CA . ASP A 1 587 ? -20.125 -2.236 24.797 1 80.56 587 ASP A CA 1
ATOM 4488 C C . ASP A 1 587 ? -20.062 -2.826 26.203 1 80.56 587 ASP A C 1
ATOM 4490 O O . ASP A 1 587 ? -20.953 -2.592 27.016 1 80.56 587 ASP A O 1
ATOM 4494 N N . ASP A 1 588 ? -19.031 -3.535 26.422 1 83.19 588 ASP A N 1
ATOM 4495 C CA . ASP A 1 588 ? -18.844 -4.129 27.734 1 83.19 588 ASP A CA 1
ATOM 4496 C C . ASP A 1 588 ? -18.609 -3.051 28.797 1 83.19 588 ASP A C 1
ATOM 4498 O O . ASP A 1 588 ? -19.125 -3.154 29.922 1 83.19 588 ASP A O 1
ATOM 4502 N N . ILE A 1 589 ? -17.953 -2.098 28.406 1 85.44 589 ILE A N 1
ATOM 4503 C CA . ILE A 1 589 ? -17.641 -1.014 29.328 1 85.44 589 ILE A CA 1
ATOM 4504 C C . ILE A 1 589 ? -18.891 -0.193 29.609 1 85.44 589 ILE A C 1
ATOM 4506 O O . ILE A 1 589 ? -19.156 0.169 30.766 1 85.44 589 ILE A O 1
ATOM 4510 N N . TRP A 1 590 ? -19.625 0.003 28.641 1 83.12 590 TRP A N 1
ATOM 4511 C CA . TRP A 1 590 ? -20.875 0.747 28.797 1 83.12 590 TRP A CA 1
ATOM 4512 C C . TRP A 1 590 ? -21.828 0.01 29.719 1 83.12 590 TRP A C 1
ATOM 4514 O O . TRP A 1 590 ? -22.484 0.626 30.578 1 83.12 590 TRP A O 1
ATOM 4524 N N . LYS A 1 591 ? -21.906 -1.244 29.484 1 82.12 591 LYS A N 1
ATOM 4525 C CA . LYS A 1 591 ? -22.766 -2.051 30.344 1 82.12 591 LYS A CA 1
ATOM 4526 C C . LYS A 1 591 ? -22.297 -2.002 31.781 1 82.12 591 LYS A C 1
ATOM 4528 O O . LYS A 1 591 ? -23.109 -1.952 32.719 1 82.12 591 LYS A O 1
ATOM 4533 N N . LEU A 1 592 ? -21.062 -2.072 31.891 1 82.44 592 LEU A N 1
ATOM 4534 C CA . LEU A 1 592 ? -20.484 -1.979 33.219 1 82.44 592 LEU A CA 1
ATOM 4535 C C . LEU A 1 592 ? -20.844 -0.652 33.875 1 82.44 592 LEU A C 1
ATOM 4537 O O . LEU A 1 592 ? -21.234 -0.619 35.062 1 82.44 592 LEU A O 1
ATOM 4541 N N . LEU A 1 593 ? -20.781 0.424 33.156 1 83.69 593 LEU A N 1
ATOM 4542 C CA . LEU A 1 593 ? -21.062 1.757 33.688 1 83.69 593 LEU A CA 1
ATOM 4543 C C . LEU A 1 593 ? -22.562 1.922 33.969 1 83.69 593 LEU A C 1
ATOM 4545 O O . LEU A 1 593 ? -22.938 2.529 34.969 1 83.69 593 LEU A O 1
ATOM 4549 N N . GLN A 1 594 ? -23.281 1.343 33.125 1 78.75 594 GLN A N 1
ATOM 4550 C CA . GLN A 1 594 ? -24.734 1.403 33.312 1 78.75 594 GLN A CA 1
ATOM 4551 C C . GLN A 1 594 ? -25.156 0.65 34.562 1 78.75 594 GLN A C 1
ATOM 4553 O O . GLN A 1 594 ? -26.047 1.101 35.281 1 78.75 594 GLN A O 1
ATOM 4558 N N . ARG A 1 595 ? -24.578 -0.425 34.75 1 78.88 595 ARG A N 1
ATOM 4559 C CA . ARG A 1 595 ? -24.875 -1.229 35.938 1 78.88 595 ARG A CA 1
ATOM 4560 C C . ARG A 1 595 ? -24.531 -0.473 37.219 1 78.88 595 ARG A C 1
ATOM 4562 O O . ARG A 1 595 ? -25.188 -0.665 38.25 1 78.88 595 ARG A O 1
ATOM 4569 N N . GLN A 1 596 ? -23.594 0.317 37.062 1 78.62 596 GLN A N 1
ATOM 4570 C CA . GLN A 1 596 ? -23.172 1.085 38.219 1 78.62 596 GLN A CA 1
ATOM 4571 C C . GLN A 1 596 ? -23.938 2.395 38.344 1 78.62 596 GLN A C 1
ATOM 4573 O O . GLN A 1 596 ? -23.656 3.225 39.219 1 78.62 596 GLN A O 1
ATOM 4578 N N . GLY A 1 597 ? -24.766 2.633 37.344 1 76.94 597 GLY A N 1
ATOM 4579 C CA . GLY A 1 597 ? -25.625 3.807 37.375 1 76.94 597 GLY A CA 1
ATOM 4580 C C . GLY A 1 597 ? -24.953 5.055 36.844 1 76.94 597 GLY A C 1
ATOM 4581 O O . GLY A 1 597 ? -25.344 6.172 37.219 1 76.94 597 GLY A O 1
ATOM 4582 N N . LEU A 1 598 ? -23.844 4.98 36.219 1 80.12 598 LEU A N 1
ATOM 4583 C CA . LEU A 1 598 ? -23.047 6.137 35.812 1 80.12 598 LEU A CA 1
ATOM 4584 C C . LEU A 1 598 ? -23.453 6.605 34.438 1 80.12 598 LEU A C 1
ATOM 4586 O O . LEU A 1 598 ? -22.891 7.555 33.875 1 80.12 598 LEU A O 1
ATOM 4590 N N . GLY A 1 599 ? -24.453 6.266 33.938 1 71.31 599 GLY A N 1
ATOM 4591 C CA . GLY A 1 599 ? -25 6.723 32.656 1 71.31 599 GLY A CA 1
ATOM 4592 C C . GLY A 1 599 ? -24.062 6.461 31.5 1 71.31 599 GLY A C 1
ATOM 4593 O O . GLY A 1 599 ? -23.234 5.547 31.547 1 71.31 599 GLY A O 1
ATOM 4594 N N . SER A 1 600 ? -24.234 7.453 30.312 1 76.25 600 SER A N 1
ATOM 4595 C CA . SER A 1 600 ? -23.469 7.312 29.078 1 76.25 600 SER A CA 1
ATOM 4596 C C . SER A 1 600 ? -22.156 8.086 29.172 1 76.25 600 SER A C 1
ATOM 4598 O O . SER A 1 600 ? -22.078 9.117 29.828 1 76.25 600 SER A O 1
ATOM 4600 N N . ALA A 1 601 ? -21.094 7.488 28.812 1 85.62 601 ALA A N 1
ATOM 4601 C CA . ALA A 1 601 ? -19.781 8.117 28.828 1 85.62 601 ALA A CA 1
ATOM 4602 C C . ALA A 1 601 ? -19.062 7.945 27.484 1 85.62 601 ALA A C 1
ATOM 4604 O O . ALA A 1 601 ? -19.297 6.961 26.781 1 85.62 601 ALA A O 1
ATOM 4605 N N . ARG A 1 602 ? -18.344 8.961 27.031 1 86.75 602 ARG A N 1
ATOM 4606 C CA . ARG A 1 602 ? -17.422 8.812 25.906 1 86.75 602 ARG A CA 1
ATOM 4607 C C . ARG A 1 602 ? -16.188 8.023 26.328 1 86.75 602 ARG A C 1
ATOM 4609 O O . ARG A 1 602 ? -15.5 8.398 27.281 1 86.75 602 ARG A O 1
ATOM 4616 N N . ILE A 1 603 ? -16.047 6.984 25.625 1 88.06 603 ILE A N 1
ATOM 4617 C CA . ILE A 1 603 ? -14.977 6.086 26.047 1 88.06 603 ILE A CA 1
ATOM 4618 C C . ILE A 1 603 ? -13.852 6.105 25.016 1 88.06 603 ILE A C 1
ATOM 4620 O O . ILE A 1 603 ? -14.109 6.082 23.812 1 88.06 603 ILE A O 1
ATOM 4624 N N . THR A 1 604 ? -12.625 6.25 25.484 1 89.75 604 THR A N 1
ATOM 4625 C CA . THR A 1 604 ? -11.422 6.117 24.672 1 89.75 604 THR A CA 1
ATOM 4626 C C . THR A 1 604 ? -10.492 5.055 25.25 1 89.75 604 THR A C 1
ATOM 4628 O O . THR A 1 604 ? -10.016 5.188 26.375 1 89.75 604 THR A O 1
ATOM 4631 N N . ALA A 1 605 ? -10.219 4.066 24.453 1 87.25 605 ALA A N 1
ATOM 4632 C CA . ALA A 1 605 ? -9.359 2.982 24.922 1 87.25 605 ALA A CA 1
ATOM 4633 C C . ALA A 1 605 ? -7.906 3.445 25.031 1 87.25 605 ALA A C 1
ATOM 4635 O O . ALA A 1 605 ? -7.414 4.188 24.188 1 87.25 605 ALA A O 1
ATOM 4636 N N . VAL A 1 606 ? -7.262 3.131 26.109 1 87.44 606 VAL A N 1
ATOM 4637 C CA . VAL A 1 606 ? -5.848 3.436 26.312 1 87.44 606 VAL A CA 1
ATOM 4638 C C . VAL A 1 606 ? -5.012 2.18 26.094 1 87.44 606 VAL A C 1
ATOM 4640 O O . VAL A 1 606 ? -3.988 2.223 25.406 1 87.44 606 VAL A O 1
ATOM 4643 N N . ASP A 1 607 ? -5.359 1.121 26.609 1 84.38 607 ASP A N 1
ATOM 4644 C CA . ASP A 1 607 ? -4.766 -0.197 26.406 1 84.38 607 ASP A CA 1
ATOM 4645 C C . ASP A 1 607 ? -5.809 -1.3 26.562 1 84.38 607 ASP A C 1
ATOM 4647 O O . ASP A 1 607 ? -7.012 -1.036 26.5 1 84.38 607 ASP A O 1
ATOM 4651 N N . SER A 1 608 ? -5.363 -2.492 26.641 1 84 608 SER A N 1
ATOM 4652 C CA . SER A 1 608 ? -6.281 -3.627 26.656 1 84 608 SER A CA 1
ATOM 4653 C C . SER A 1 608 ? -7.09 -3.666 27.953 1 84 608 SER A C 1
ATOM 4655 O O . SER A 1 608 ? -8.148 -4.301 28.016 1 84 608 SER A O 1
ATOM 4657 N N . SER A 1 609 ? -6.652 -2.949 28.953 1 87.75 609 SER A N 1
ATOM 4658 C CA . SER A 1 609 ? -7.32 -3.074 30.25 1 87.75 609 SER A CA 1
ATOM 4659 C C . SER A 1 609 ? -7.664 -1.707 30.828 1 87.75 609 SER A C 1
ATOM 4661 O O . SER A 1 609 ? -7.965 -1.589 32.031 1 87.75 609 SER A O 1
ATOM 4663 N N . SER A 1 610 ? -7.504 -0.717 30.109 1 90.38 610 SER A N 1
ATOM 4664 C CA . SER A 1 610 ? -7.789 0.614 30.641 1 90.38 610 SER A CA 1
ATOM 4665 C C . SER A 1 610 ? -8.383 1.521 29.562 1 90.38 610 SER A C 1
ATOM 4667 O O . SER A 1 610 ? -8.234 1.253 28.375 1 90.38 610 SER A O 1
ATOM 4669 N N . CYS A 1 611 ? -9.102 2.557 30.016 1 92.12 611 CYS A N 1
ATOM 4670 C CA . CYS A 1 611 ? -9.703 3.512 29.078 1 92.12 611 CYS A CA 1
ATOM 4671 C C . CYS A 1 611 ? -9.93 4.859 29.75 1 92.12 611 CYS A C 1
ATOM 4673 O O . CYS A 1 611 ? -9.805 4.977 30.969 1 92.12 611 CYS A O 1
ATOM 4675 N N . LEU A 1 612 ? -10.086 5.844 29.016 1 93.06 612 LEU A N 1
ATOM 4676 C CA . LEU A 1 612 ? -10.57 7.145 29.469 1 93.06 612 LEU A CA 1
ATOM 4677 C C . LEU A 1 612 ? -12.07 7.277 29.234 1 93.06 612 LEU A C 1
ATOM 4679 O O . LEU A 1 612 ? -12.578 6.863 28.188 1 93.06 612 LEU A O 1
ATOM 4683 N N . ALA A 1 613 ? -12.727 7.723 30.25 1 92.5 613 ALA A N 1
ATOM 4684 C CA . ALA A 1 613 ? -14.172 7.891 30.141 1 92.5 613 ALA A CA 1
ATOM 4685 C C . ALA A 1 613 ? -14.586 9.305 30.531 1 92.5 613 ALA A C 1
ATOM 4687 O O . ALA A 1 613 ? -14.195 9.805 31.594 1 92.5 613 ALA A O 1
ATOM 4688 N N . GLU A 1 614 ? -15.266 9.945 29.672 1 93 614 GLU A N 1
ATOM 4689 C CA . GLU A 1 614 ? -15.836 11.266 29.969 1 93 614 GLU A CA 1
ATOM 4690 C C . GLU A 1 614 ? -17.297 11.156 30.359 1 93 614 GLU A C 1
ATOM 4692 O O . GLU A 1 614 ? -18.141 10.727 29.562 1 93 614 GLU A O 1
ATOM 4697 N N . PHE A 1 615 ? -17.547 11.562 31.547 1 90.19 615 PHE A N 1
ATOM 4698 C CA . PHE A 1 615 ? -18.906 11.461 32.094 1 90.19 615 PHE A CA 1
ATOM 4699 C C . PHE A 1 615 ? -19.625 12.805 32.031 1 90.19 615 PHE A C 1
ATOM 4701 O O . PHE A 1 615 ? -18.984 13.844 31.828 1 90.19 615 PHE A O 1
ATOM 4708 N N . ARG A 1 616 ? -20.891 12.688 32.125 1 86.94 616 ARG A N 1
ATOM 4709 C CA . ARG A 1 616 ? -21.641 13.914 32.312 1 86.94 616 ARG A CA 1
ATOM 4710 C C . ARG A 1 616 ? -21.344 14.523 33.688 1 86.94 616 ARG A C 1
ATOM 4712 O O . ARG A 1 616 ? -21.031 13.805 34.625 1 86.94 616 ARG A O 1
ATOM 4719 N N . PRO A 1 617 ? -21.438 15.828 33.75 1 87.31 617 PRO A N 1
ATOM 4720 C CA . PRO A 1 617 ? -21.078 16.516 34.969 1 87.31 617 PRO A CA 1
ATOM 4721 C C . PRO A 1 617 ? -21.859 16 36.188 1 87.31 617 PRO A C 1
ATOM 4723 O O . PRO A 1 617 ? -21.328 15.961 37.312 1 87.31 617 PRO A O 1
ATOM 4726 N N . GLU A 1 618 ? -23.078 15.492 35.938 1 84.88 618 GLU A N 1
ATOM 4727 C CA . GLU A 1 618 ? -23.938 15.07 37.031 1 84.88 618 GLU A CA 1
ATOM 4728 C C . GLU A 1 618 ? -23.422 13.773 37.656 1 84.88 618 GLU A C 1
ATOM 4730 O O . GLU A 1 618 ? -23.766 13.461 38.812 1 84.88 618 GLU A O 1
ATOM 4735 N N . PHE A 1 619 ? -22.562 13.109 36.969 1 85.62 619 PHE A N 1
ATOM 4736 C CA . PHE A 1 619 ? -22.141 11.805 37.438 1 85.62 619 PHE A CA 1
ATOM 4737 C C . PHE A 1 619 ? -20.734 11.875 38.031 1 85.62 619 PHE A C 1
ATOM 4739 O O . PHE A 1 619 ? -20.234 10.891 38.562 1 85.62 619 PHE A O 1
ATOM 4746 N N . VAL A 1 620 ? -20.078 12.945 37.938 1 87 620 VAL A N 1
ATOM 4747 C CA . VAL A 1 620 ? -18.672 13.078 38.312 1 87 620 VAL A CA 1
ATOM 4748 C C . VAL A 1 620 ? -18.484 12.688 39.75 1 87 620 VAL A C 1
ATOM 4750 O O . VAL A 1 620 ? -17.547 11.953 40.094 1 87 620 VAL A O 1
ATOM 4753 N N . ASP A 1 621 ? -19.359 13.141 40.594 1 83.75 621 ASP A N 1
ATOM 4754 C CA . ASP A 1 621 ? -19.25 12.844 42 1 83.75 621 ASP A CA 1
ATOM 4755 C C . ASP A 1 621 ? -19.531 11.367 42.281 1 83.75 621 ASP A C 1
ATOM 4757 O O . ASP A 1 621 ? -18.891 10.758 43.156 1 83.75 621 ASP A O 1
ATOM 4761 N N . ALA A 1 622 ? -20.422 10.891 41.531 1 82.06 622 ALA A N 1
ATOM 4762 C CA . ALA A 1 622 ? -20.781 9.484 41.688 1 82.06 622 ALA A CA 1
ATOM 4763 C C . ALA A 1 622 ? -19.641 8.57 41.281 1 82.06 622 ALA A C 1
ATOM 4765 O O . ALA A 1 622 ? -19.422 7.516 41.875 1 82.06 622 ALA A O 1
ATOM 4766 N N . VAL A 1 623 ? -18.969 8.953 40.281 1 83.88 623 VAL A N 1
ATOM 4767 C CA . VAL A 1 623 ? -17.844 8.156 39.781 1 83.88 623 VAL A CA 1
ATOM 4768 C C . VAL A 1 623 ? -16.734 8.125 40.812 1 83.88 623 VAL A C 1
ATOM 4770 O O . VAL A 1 623 ? -16.156 7.062 41.094 1 83.88 623 VAL A O 1
ATOM 4773 N N . ALA A 1 624 ? -16.531 9.211 41.344 1 71.5 624 ALA A N 1
ATOM 4774 C CA . ALA A 1 624 ? -15.477 9.32 42.344 1 71.5 624 ALA A CA 1
ATOM 4775 C C . ALA A 1 624 ? -15.789 8.453 43.562 1 71.5 624 ALA A C 1
ATOM 4777 O O . ALA A 1 624 ? -14.883 7.871 44.188 1 71.5 624 ALA A O 1
ATOM 4778 N N . ALA A 1 625 ? -17.125 8.375 43.781 1 68.88 625 ALA A N 1
ATOM 4779 C CA . ALA A 1 625 ? -17.578 7.621 44.969 1 68.88 625 ALA A CA 1
ATOM 4780 C C . ALA A 1 625 ? -17.656 6.129 44.656 1 68.88 625 ALA A C 1
ATOM 4782 O O . ALA A 1 625 ? -17.359 5.293 45.5 1 68.88 625 ALA A O 1
ATOM 4783 N N . SER A 1 626 ? -18.188 5.801 43.531 1 61.06 626 SER A N 1
ATOM 4784 C CA . SER A 1 626 ? -18.594 4.438 43.219 1 61.06 626 SER A CA 1
ATOM 4785 C C . SER A 1 626 ? -17.406 3.592 42.781 1 61.06 626 SER A C 1
ATOM 4787 O O . SER A 1 626 ? -17.344 2.402 43.125 1 61.06 626 SER A O 1
ATOM 4789 N N . ILE A 1 627 ? -16.734 3.959 41.781 1 58.09 627 ILE A N 1
ATOM 4790 C CA . ILE A 1 627 ? -15.758 3.025 41.219 1 58.09 627 ILE A CA 1
ATOM 4791 C C . ILE A 1 627 ? -14.797 2.555 42.312 1 58.09 627 ILE A C 1
ATOM 4793 O O . ILE A 1 627 ? -14.023 1.62 42.094 1 58.09 627 ILE A O 1
ATOM 4797 N N . ALA A 1 628 ? -14.898 3.256 43.469 1 47.59 628 ALA A N 1
ATOM 4798 C CA . ALA A 1 628 ? -14.164 2.715 44.625 1 47.59 628 ALA A CA 1
ATOM 4799 C C . ALA A 1 628 ? -14.773 1.404 45.094 1 47.59 628 ALA A C 1
ATOM 4801 O O . ALA A 1 628 ? -14.336 0.837 46.094 1 47.59 628 ALA A O 1
ATOM 4802 N N . ASP A 1 629 ? -15.812 1.115 44.531 1 47.16 629 ASP A N 1
ATOM 4803 C CA . ASP A 1 629 ? -16.359 -0.11 45.094 1 47.16 629 ASP A CA 1
ATOM 4804 C C . ASP A 1 629 ? -15.445 -1.304 44.812 1 47.16 629 ASP A C 1
ATOM 4806 O O . ASP A 1 629 ? -15.086 -1.549 43.656 1 47.16 629 ASP A O 1
ATOM 4810 N N . ALA A 1 630 ? -14.867 -1.874 45.781 1 49.22 630 ALA A N 1
ATOM 4811 C CA . ALA A 1 630 ? -13.922 -2.965 46 1 49.22 630 ALA A CA 1
ATOM 4812 C C . ALA A 1 630 ? -14.234 -4.156 45.094 1 49.22 630 ALA A C 1
ATOM 4814 O O . ALA A 1 630 ? -13.336 -4.898 44.719 1 49.22 630 ALA A O 1
ATOM 4815 N N . ASN A 1 631 ? -15.492 -4.34 44.719 1 51.69 631 ASN A N 1
ATOM 4816 C CA . ASN A 1 631 ? -15.828 -5.625 44.125 1 51.69 631 ASN A CA 1
ATOM 4817 C C . ASN A 1 631 ? -15.578 -5.621 42.594 1 51.69 631 ASN A C 1
ATOM 4819 O O . ASN A 1 631 ? -15.586 -6.676 41.969 1 51.69 631 ASN A O 1
ATOM 4823 N N . SER A 1 632 ? -15.531 -4.508 41.844 1 58.69 632 SER A N 1
ATOM 4824 C CA . SER A 1 632 ? -15.438 -4.562 40.375 1 58.69 632 SER A CA 1
ATOM 4825 C C . SER A 1 632 ? -13.977 -4.57 39.938 1 58.69 632 SER A C 1
ATOM 4827 O O . SER A 1 632 ? -13.68 -4.965 38.781 1 58.69 632 SER A O 1
ATOM 4829 N N . GLY A 1 633 ? -13.102 -4.371 40.781 1 72.31 633 GLY A N 1
ATOM 4830 C CA . GLY A 1 633 ? -11.688 -4.34 40.438 1 72.31 633 GLY A CA 1
ATOM 4831 C C . GLY A 1 633 ? -11.312 -3.186 39.531 1 72.31 633 GLY A C 1
ATOM 4832 O O . GLY A 1 633 ? -10.141 -3.004 39.188 1 72.31 633 GLY A O 1
ATOM 4833 N N . VAL A 1 634 ? -12.344 -2.275 39.156 1 83.06 634 VAL A N 1
ATOM 4834 C CA . VAL A 1 634 ? -12.07 -1.151 38.281 1 83.06 634 VAL A CA 1
ATOM 4835 C C . VAL A 1 634 ? -11.727 0.087 39.094 1 83.06 634 VAL A C 1
ATOM 4837 O O . VAL A 1 634 ? -12.398 0.386 40.094 1 83.06 634 VAL A O 1
ATOM 4840 N N . ILE A 1 635 ? -10.648 0.747 38.875 1 84.5 635 ILE A N 1
ATOM 4841 C CA . ILE A 1 635 ? -10.18 1.944 39.562 1 84.5 635 ILE A CA 1
ATOM 4842 C C . ILE A 1 635 ? -10.359 3.162 38.656 1 84.5 635 ILE A C 1
ATOM 4844 O O . ILE A 1 635 ? -10.047 3.109 37.469 1 84.5 635 ILE A O 1
ATOM 4848 N N . ALA A 1 636 ? -10.984 4.188 39.25 1 89.56 636 ALA A N 1
ATOM 4849 C CA . ALA A 1 636 ? -11.18 5.43 38.5 1 89.56 636 ALA A CA 1
ATOM 4850 C C . ALA A 1 636 ? -10.25 6.527 39.031 1 89.56 636 ALA A C 1
ATOM 4852 O O . ALA A 1 636 ? -10.242 6.832 40.219 1 89.56 636 ALA A O 1
ATOM 4853 N N . MET A 1 637 ? -9.469 7.062 38.219 1 90.44 637 MET A N 1
ATOM 4854 C CA . MET A 1 637 ? -8.555 8.164 38.5 1 90.44 637 MET A CA 1
ATOM 4855 C C . MET A 1 637 ? -8.961 9.422 37.719 1 90.44 637 MET A C 1
ATOM 4857 O O . MET A 1 637 ? -9.109 9.383 36.5 1 90.44 637 MET A O 1
ATOM 4861 N N . PRO A 1 638 ? -9.188 10.523 38.5 1 91.5 638 PRO A N 1
ATOM 4862 C CA . PRO A 1 638 ? -9.531 11.75 37.781 1 91.5 638 PRO A CA 1
ATOM 4863 C C . PRO A 1 638 ? -8.461 12.172 36.781 1 91.5 638 PRO A C 1
ATOM 4865 O O . PRO A 1 638 ? -7.277 11.898 36.969 1 91.5 638 PRO A O 1
ATOM 4868 N N . TRP A 1 639 ? -8.805 12.891 35.781 1 92.38 639 TRP A N 1
ATOM 4869 C CA . TRP A 1 639 ? -7.93 13.297 34.688 1 92.38 639 TRP A CA 1
ATOM 4870 C C . TRP A 1 639 ? -6.707 14.039 35.219 1 92.38 639 TRP A C 1
ATOM 4872 O O . TRP A 1 639 ? -5.586 13.812 34.75 1 92.38 639 TRP A O 1
ATOM 4882 N N . ALA A 1 640 ? -6.93 14.938 36.156 1 89.94 640 ALA A N 1
ATOM 4883 C CA . ALA A 1 640 ? -5.832 15.758 36.688 1 89.94 640 ALA A CA 1
ATOM 4884 C C . ALA A 1 640 ? -4.703 14.883 37.219 1 89.94 640 ALA A C 1
ATOM 4886 O O . ALA A 1 640 ? -3.525 15.172 37 1 89.94 640 ALA A O 1
ATOM 4887 N N . GLU A 1 641 ? -5.105 13.844 37.875 1 89.5 641 GLU A N 1
ATOM 4888 C CA . GLU A 1 641 ? -4.121 12.922 38.438 1 89.5 641 GLU A CA 1
ATOM 4889 C C . GLU A 1 641 ? -3.496 12.07 37.312 1 89.5 641 GLU A C 1
ATOM 4891 O O . GLU A 1 641 ? -2.295 11.789 37.344 1 89.5 641 GLU A O 1
ATOM 4896 N N . TYR A 1 642 ? -4.344 11.719 36.5 1 91 642 TYR A N 1
ATOM 4897 C CA . TYR A 1 642 ? -3.867 10.922 35.375 1 91 642 TYR A CA 1
ATOM 4898 C C . TYR A 1 642 ? -2.861 11.711 34.562 1 91 642 TYR A C 1
ATOM 4900 O O . TYR A 1 642 ? -1.811 11.18 34.188 1 91 642 TYR A O 1
ATOM 4908 N N . ALA A 1 643 ? -3.131 12.914 34.219 1 89.5 643 ALA A N 1
ATOM 4909 C CA . ALA A 1 643 ? -2.258 13.773 33.406 1 89.5 643 ALA A CA 1
ATOM 4910 C C . ALA A 1 643 ? -0.902 13.953 34.094 1 89.5 643 ALA A C 1
ATOM 4912 O O . ALA A 1 643 ? 0.136 13.961 33.406 1 89.5 643 ALA A O 1
ATOM 4913 N N . LEU A 1 644 ? -1.003 14.109 35.375 1 86.62 644 LEU A N 1
ATOM 4914 C CA . LEU A 1 644 ? 0.229 14.258 36.125 1 86.62 644 LEU A CA 1
ATOM 4915 C C . LEU A 1 644 ? 1.06 12.984 36.094 1 86.62 644 LEU A C 1
ATOM 4917 O O . LEU A 1 644 ? 2.283 13.039 35.938 1 86.62 644 LEU A O 1
ATOM 4921 N N . MET A 1 645 ? 0.385 11.922 36.25 1 86.12 645 MET A N 1
ATOM 4922 C CA . MET A 1 645 ? 1.062 10.625 36.156 1 86.12 645 MET A CA 1
ATOM 4923 C C . MET A 1 645 ? 1.733 10.445 34.812 1 86.12 645 MET A C 1
ATOM 4925 O O . MET A 1 645 ? 2.885 10.008 34.719 1 86.12 645 MET A O 1
ATOM 4929 N N . ARG A 1 646 ? 1.021 10.734 33.75 1 86.44 646 ARG A N 1
ATOM 4930 C CA . ARG A 1 646 ? 1.539 10.594 32.406 1 86.44 646 ARG A CA 1
ATOM 4931 C C . ARG A 1 646 ? 2.729 11.523 32.188 1 86.44 646 ARG A C 1
ATOM 4933 O O . ARG A 1 646 ? 3.693 11.148 31.5 1 86.44 646 ARG A O 1
ATOM 4940 N N . TYR A 1 647 ? 2.576 12.688 32.688 1 80.88 647 TYR A N 1
ATOM 4941 C CA . TYR A 1 647 ? 3.654 13.664 32.562 1 80.88 647 TYR A CA 1
ATOM 4942 C C . TYR A 1 647 ? 4.926 13.148 33.219 1 80.88 647 TYR A C 1
ATOM 4944 O O . TYR A 1 647 ? 6.02 13.281 32.656 1 80.88 647 TYR A O 1
ATOM 4952 N N . ARG A 1 648 ? 4.797 12.523 34.344 1 78.44 648 ARG A N 1
ATOM 4953 C CA . ARG A 1 648 ? 5.934 12.008 35.094 1 78.44 648 ARG A CA 1
ATOM 4954 C C . ARG A 1 648 ? 6.602 10.859 34.344 1 78.44 648 ARG A C 1
ATOM 4956 O O . ARG A 1 648 ? 7.82 10.672 34.438 1 78.44 648 ARG A O 1
ATOM 4963 N N . GLN A 1 649 ? 5.789 10.156 33.656 1 78.44 649 GLN A N 1
ATOM 4964 C CA . GLN A 1 649 ? 6.316 9.031 32.906 1 78.44 649 GLN A CA 1
ATOM 4965 C C . GLN A 1 649 ? 7.16 9.508 31.719 1 78.44 649 GLN A C 1
ATOM 4967 O O . GLN A 1 649 ? 8.078 8.812 31.281 1 78.44 649 GLN A O 1
ATOM 4972 N N . GLN A 1 650 ? 6.797 10.594 31.156 1 73.25 650 GLN A N 1
ATOM 4973 C CA . GLN A 1 650 ? 7.457 11.07 29.953 1 73.25 650 GLN A CA 1
ATOM 4974 C C . GLN A 1 650 ? 8.68 11.914 30.297 1 73.25 650 GLN A C 1
ATOM 4976 O O . GLN A 1 650 ? 9.555 12.125 29.438 1 73.25 650 GLN A O 1
ATOM 4981 N N . VAL A 1 651 ? 8.703 12.586 31.484 1 59.94 651 VAL A N 1
ATOM 4982 C CA . VAL A 1 651 ? 9.836 13.422 31.891 1 59.94 651 VAL A CA 1
ATOM 4983 C C . VAL A 1 651 ? 10.93 12.555 32.5 1 59.94 651 VAL A C 1
ATOM 4985 O O . VAL A 1 651 ? 10.672 11.75 33.406 1 59.94 651 VAL A O 1
ATOM 4988 N N . PRO A 1 652 ? 11.922 12.172 31.891 1 51.19 652 PRO A N 1
ATOM 4989 C CA . PRO A 1 652 ? 12.977 11.414 32.562 1 51.19 652 PRO A CA 1
ATOM 4990 C C . PRO A 1 652 ? 13.172 11.828 34.031 1 51.19 652 PRO A C 1
ATOM 4992 O O . PRO A 1 652 ? 12.852 12.961 34.375 1 51.19 652 PRO A O 1
ATOM 4995 N N . ASP A 1 653 ? 13.273 10.969 35.062 1 41.75 653 ASP A N 1
ATOM 4996 C CA . ASP A 1 653 ? 13.602 11.141 36.469 1 41.75 653 ASP A CA 1
ATOM 4997 C C . ASP A 1 653 ? 14.633 12.25 36.656 1 41.75 653 ASP A C 1
ATOM 4999 O O . ASP A 1 653 ? 15.836 12.023 36.531 1 41.75 653 ASP A O 1
ATOM 5003 N N . ALA A 1 654 ? 14.656 13.398 36.219 1 36.5 654 ALA A N 1
ATOM 5004 C CA . ALA A 1 654 ? 15.438 14.344 37.031 1 36.5 654 ALA A CA 1
ATOM 5005 C C . ALA A 1 654 ? 15.078 14.25 38.5 1 36.5 654 ALA A C 1
ATOM 5007 O O . ALA A 1 654 ? 15.82 14.75 39.344 1 36.5 654 ALA A O 1
ATOM 5008 N N . LEU A 1 655 ? 13.891 13.82 38.906 1 36.53 655 LEU A N 1
ATOM 5009 C CA . LEU A 1 655 ? 13.625 13.734 40.312 1 36.53 655 LEU A CA 1
ATOM 5010 C C . LEU A 1 655 ? 14.367 12.562 40.938 1 36.53 655 LEU A C 1
ATOM 5012 O O . LEU A 1 655 ? 14.641 12.57 42.156 1 36.53 655 LEU A O 1
ATOM 5016 N N . ASP A 1 656 ? 14.539 11.461 40.375 1 36.16 656 ASP A N 1
ATOM 5017 C CA . ASP A 1 656 ? 15.367 10.469 41.031 1 36.16 656 ASP A CA 1
ATOM 5018 C C . ASP A 1 656 ? 16.812 10.961 41.188 1 36.16 656 ASP A C 1
ATOM 5020 O O . ASP A 1 656 ? 17.594 10.398 41.938 1 36.16 656 ASP A O 1
ATOM 5024 N N . ALA A 1 657 ? 17.359 11.93 40.312 1 35.12 657 ALA A N 1
ATOM 5025 C CA . ALA A 1 657 ? 18.641 12.492 40.719 1 35.12 657 ALA A CA 1
ATOM 5026 C C . ALA A 1 657 ? 18.484 13.367 41.969 1 35.12 657 ALA A C 1
ATOM 5028 O O . ALA A 1 657 ? 19.422 13.477 42.781 1 35.12 657 ALA A O 1
ATOM 5029 N N . ALA A 1 658 ? 17.406 14.031 42.219 1 33.94 658 ALA A N 1
ATOM 5030 C CA . ALA A 1 658 ? 17.328 14.789 43.469 1 33.94 658 ALA A CA 1
ATOM 5031 C C . ALA A 1 658 ? 17.125 13.852 44.656 1 33.94 658 ALA A C 1
ATOM 5033 O O . ALA A 1 658 ? 17.641 14.117 45.75 1 33.94 658 ALA A O 1
ATOM 5034 N N . ALA A 1 659 ? 16.297 12.844 44.531 1 33.5 659 ALA A N 1
ATOM 5035 C CA . ALA A 1 659 ? 16.172 12.008 45.719 1 33.5 659 ALA A CA 1
ATOM 5036 C C . ALA A 1 659 ? 17.406 11.117 45.906 1 33.5 659 ALA A C 1
ATOM 5038 O O . ALA A 1 659 ? 17.672 10.641 47 1 33.5 659 ALA A O 1
ATOM 5039 N N . ALA A 1 660 ? 17.953 10.703 44.688 1 33.88 660 ALA A N 1
ATOM 5040 C CA . ALA A 1 660 ? 19.156 9.898 44.875 1 33.88 660 ALA A CA 1
ATOM 5041 C C . ALA A 1 660 ? 20.312 10.734 45.438 1 33.88 660 ALA A C 1
ATOM 5043 O O . ALA A 1 660 ? 21.406 10.219 45.688 1 33.88 660 ALA A O 1
ATOM 5044 N N . ALA A 1 661 ? 20.234 12.094 45.344 1 31.67 661 ALA A N 1
ATOM 5045 C CA . ALA A 1 661 ? 21.359 12.812 45.906 1 31.67 661 ALA A CA 1
ATOM 5046 C C . ALA A 1 661 ? 21.453 12.602 47.438 1 31.67 661 ALA A C 1
ATOM 5048 O O . ALA A 1 661 ? 22.484 12.875 48.031 1 31.67 661 ALA A O 1
ATOM 5049 N N . ASP A 1 662 ? 20.297 12.406 48.156 1 31.27 662 ASP A N 1
ATOM 5050 C CA . ASP A 1 662 ? 20.562 12.383 49.594 1 31.27 662 ASP A CA 1
ATOM 5051 C C . ASP A 1 662 ? 21.078 11.008 50.031 1 31.27 662 ASP A C 1
ATOM 5053 O O . ASP A 1 662 ? 21.266 10.758 51.219 1 31.27 662 ASP A O 1
ATOM 5057 N N . GLU A 1 663 ? 20.672 9.945 49.25 1 28.48 663 GLU A N 1
ATOM 5058 C CA . GLU A 1 663 ? 21.281 8.82 49.938 1 28.48 663 GLU A CA 1
ATOM 5059 C C . GLU A 1 663 ? 22.781 8.758 49.688 1 28.48 663 GLU A C 1
ATOM 5061 O O . GLU A 1 663 ? 23.234 8.906 48.562 1 28.48 663 GLU A O 1
ATOM 5066 N N . PRO A 1 664 ? 23.781 8.891 50.719 1 28.02 664 PRO A N 1
ATOM 5067 C CA . PRO A 1 664 ? 25.25 8.984 50.688 1 28.02 664 PRO A CA 1
ATOM 5068 C C . PRO A 1 664 ? 25.875 7.961 49.719 1 28.02 664 PRO A C 1
ATOM 5070 O O . PRO A 1 664 ? 26.844 8.266 49.031 1 28.02 664 PRO A O 1
ATOM 5073 N N . GLY A 1 665 ? 25.656 6.664 50 1 27.19 665 GLY A N 1
ATOM 5074 C CA . GLY A 1 665 ? 26.656 5.652 49.719 1 27.19 665 GLY A CA 1
ATOM 5075 C C . GLY A 1 665 ? 26.719 5.305 48.219 1 27.19 665 GLY A C 1
ATOM 5076 O O . GLY A 1 665 ? 27.594 4.547 47.812 1 27.19 665 GLY A O 1
ATOM 5077 N N . ALA A 1 666 ? 25.516 5.246 47.594 1 26.5 666 ALA A N 1
ATOM 5078 C CA . ALA A 1 666 ? 25.531 4.281 46.469 1 26.5 666 ALA A CA 1
ATOM 5079 C C . ALA A 1 666 ? 26.266 4.844 45.281 1 26.5 666 ALA A C 1
ATOM 5081 O O . ALA A 1 666 ? 25.656 5.469 44.406 1 26.5 666 ALA A O 1
ATOM 5082 N N . ARG A 1 667 ? 27.438 5.586 45.469 1 25.08 667 ARG A N 1
ATOM 5083 C CA . ARG A 1 667 ? 28.234 6.062 44.344 1 25.08 667 ARG A CA 1
ATOM 5084 C C . ARG A 1 667 ? 28.578 4.918 43.375 1 25.08 667 ARG A C 1
ATOM 5086 O O . ARG A 1 667 ? 29.641 4.309 43.5 1 25.08 667 ARG A O 1
ATOM 5093 N N . ARG A 1 668 ? 27.797 3.834 43.312 1 25.22 668 ARG A N 1
ATOM 5094 C CA . ARG A 1 668 ? 28.5 2.891 42.438 1 25.22 668 ARG A CA 1
ATOM 5095 C C . ARG A 1 668 ? 28.844 3.523 41.094 1 25.22 668 ARG A C 1
ATOM 5097 O O . ARG A 1 668 ? 28.062 4.309 40.562 1 25.22 668 ARG A O 1
ATOM 5104 N N . GLY A 1 669 ? 30.172 3.611 40.719 1 23.14 669 GLY A N 1
ATOM 5105 C CA . GLY A 1 669 ? 31 4.094 39.625 1 23.14 669 GLY A CA 1
ATOM 5106 C C . GLY A 1 669 ? 30.422 3.74 38.25 1 23.14 669 GLY A C 1
ATOM 5107 O O . GLY A 1 669 ? 30.188 2.566 37.969 1 23.14 669 GLY A O 1
ATOM 5108 N N . VAL A 1 670 ? 29.438 4.43 37.906 1 24.02 670 VAL A N 1
ATOM 5109 C CA . VAL A 1 670 ? 29.016 4.195 36.531 1 24.02 670 VAL A CA 1
ATOM 5110 C C . VAL A 1 670 ? 30.219 4.188 35.594 1 24.02 670 VAL A C 1
ATOM 5112 O O . VAL A 1 670 ? 30.953 5.184 35.5 1 24.02 670 VAL A O 1
ATOM 5115 N N . LYS A 1 671 ? 30.859 2.996 35.5 1 25.03 671 LYS A N 1
ATOM 5116 C CA . LYS A 1 671 ? 31.969 2.814 34.562 1 25.03 671 LYS A CA 1
ATOM 5117 C C . LYS A 1 671 ? 31.703 3.516 33.25 1 25.03 671 LYS A C 1
ATOM 5119 O O . LYS A 1 671 ? 30.656 3.307 32.625 1 25.03 671 LYS A O 1
ATOM 5124 N N . ARG A 1 672 ? 32.219 4.73 33.125 1 23.53 672 ARG A N 1
ATOM 5125 C CA . ARG A 1 672 ? 32.312 5.559 31.922 1 23.53 672 ARG A CA 1
ATOM 5126 C C . ARG A 1 672 ? 32.625 4.711 30.688 1 23.53 672 ARG A C 1
ATOM 5128 O O . ARG A 1 672 ? 33.625 3.977 30.672 1 23.53 672 ARG A O 1
ATOM 5135 N N . GLN A 1 673 ? 31.578 4.211 30.125 1 23.34 673 GLN A N 1
ATOM 5136 C CA . GLN A 1 673 ? 31.859 3.475 28.891 1 23.34 673 GLN A CA 1
ATOM 5137 C C . GLN A 1 673 ? 32.875 4.223 28.016 1 23.34 673 GLN A C 1
ATOM 5139 O O . GLN A 1 673 ? 32.656 5.398 27.703 1 23.34 673 GLN A O 1
ATOM 5144 N N . ARG A 1 674 ? 34.188 3.916 28.172 1 25.48 674 ARG A N 1
ATOM 5145 C CA . ARG A 1 674 ? 35.312 4.406 27.422 1 25.48 674 ARG A CA 1
ATOM 5146 C C . ARG A 1 674 ? 34.969 4.57 25.938 1 25.48 674 ARG A C 1
ATOM 5148 O O . ARG A 1 674 ? 34.5 3.633 25.297 1 25.48 674 ARG A O 1
ATOM 5155 N N . LEU A 1 675 ? 34.5 5.723 25.625 1 23.45 675 LEU A N 1
ATOM 5156 C CA . LEU A 1 675 ? 34.469 6.215 24.25 1 23.45 675 LEU A CA 1
ATOM 5157 C C . LEU A 1 675 ? 35.719 5.777 23.5 1 23.45 675 LEU A C 1
ATOM 5159 O O . LEU A 1 675 ? 36.844 6.059 23.938 1 23.45 675 LEU A O 1
ATOM 5163 N N . GLN A 1 676 ? 35.656 4.559 22.922 1 22.62 676 GLN A N 1
ATOM 5164 C CA . GLN A 1 676 ? 36.781 4.055 22.156 1 22.62 676 GLN A CA 1
ATOM 5165 C C . GLN A 1 676 ? 37.406 5.152 21.297 1 22.62 676 GLN A C 1
ATOM 5167 O O . GLN A 1 676 ? 36.688 5.844 20.562 1 22.62 676 GLN A O 1
ATOM 5172 N N . GLU A 1 677 ? 38.312 5.84 21.875 1 24.64 677 GLU A N 1
ATOM 5173 C CA . GLU A 1 677 ? 39.188 6.852 21.266 1 24.64 677 GLU A CA 1
ATOM 5174 C C . GLU A 1 677 ? 39.5 6.508 19.812 1 24.64 677 GLU A C 1
ATOM 5176 O O . GLU A 1 677 ? 39.844 5.367 19.5 1 24.64 677 GLU A O 1
ATOM 5181 N N . PRO A 1 678 ? 38.875 7.285 18.891 1 22.16 678 PRO A N 1
ATOM 5182 C CA . PRO A 1 678 ? 39.25 7.055 17.5 1 22.16 678 PRO A CA 1
ATOM 5183 C C . PRO A 1 678 ? 40.75 6.906 17.312 1 22.16 678 PRO A C 1
ATOM 5185 O O . PRO A 1 678 ? 41.531 7.523 18.031 1 22.16 678 PRO A O 1
ATOM 5188 N N . ALA A 1 679 ? 41.125 5.727 16.844 1 24.03 679 ALA A N 1
ATOM 5189 C CA . ALA A 1 679 ? 42.469 5.219 16.641 1 24.03 679 ALA A CA 1
ATOM 5190 C C . ALA A 1 679 ? 43.344 6.254 15.922 1 24.03 679 ALA A C 1
ATOM 5192 O O . ALA A 1 679 ? 44.5 5.984 15.602 1 24.03 679 ALA A O 1
ATOM 5193 N N . GLU A 1 680 ? 42.656 7.375 15.516 1 22.42 680 GLU A N 1
ATOM 5194 C CA . GLU A 1 680 ? 43.5 7.961 14.477 1 22.42 680 GLU A CA 1
ATOM 5195 C C . GLU A 1 680 ? 44.812 8.5 15.055 1 22.42 680 GLU A C 1
ATOM 5197 O O . GLU A 1 680 ? 45.75 8.766 14.312 1 22.42 680 GLU A O 1
ATOM 5202 N N . LYS A 1 681 ? 44.594 8.992 16.25 1 24.14 681 LYS A N 1
ATOM 5203 C CA . LYS A 1 681 ? 45.75 9.883 16.469 1 24.14 681 LYS A CA 1
ATOM 5204 C C . LYS A 1 681 ? 47.031 9.094 16.547 1 24.14 681 LYS A C 1
ATOM 5206 O O . LYS A 1 681 ? 48.125 9.672 16.734 1 24.14 681 LYS A O 1
ATOM 5211 N N . GLN A 1 682 ? 46.906 7.859 17.031 1 21.19 682 GLN A N 1
ATOM 5212 C CA . GLN A 1 682 ? 48.219 7.434 17.469 1 21.19 682 GLN A CA 1
ATOM 5213 C C . GLN A 1 682 ? 49.188 7.367 16.312 1 21.19 682 GLN A C 1
ATOM 5215 O O . GLN A 1 682 ? 50.344 6.914 16.469 1 21.19 682 GLN A O 1
ATOM 5220 N N . GLN A 1 683 ? 48.531 7.469 15.102 1 20.81 683 GLN A N 1
ATOM 5221 C CA . GLN A 1 683 ? 49.5 7.113 14.078 1 20.81 683 GLN A CA 1
ATOM 5222 C C . GLN A 1 683 ? 50.594 8.18 13.961 1 20.81 683 GLN A C 1
ATOM 5224 O O . GLN A 1 683 ? 51.5 8.055 13.148 1 20.81 683 GLN A O 1
ATOM 5229 N N . GLN A 1 684 ? 50.219 9.398 14.5 1 19.75 684 GLN A N 1
ATOM 5230 C CA . GLN A 1 684 ? 51.188 10.328 13.938 1 19.75 684 GLN A CA 1
ATOM 5231 C C . GLN A 1 684 ? 52.594 10.047 14.477 1 19.75 684 GLN A C 1
ATOM 5233 O O . GLN A 1 684 ? 53.594 10.586 13.969 1 19.75 684 GLN A O 1
ATOM 5238 N N . GLN A 1 685 ? 52.531 9.734 15.82 1 18.98 685 GLN A N 1
ATOM 5239 C CA . GLN A 1 685 ? 53.844 10.023 16.406 1 18.98 685 GLN A CA 1
ATOM 5240 C C . GLN A 1 685 ? 54.938 9.211 15.734 1 18.98 685 GLN A C 1
ATOM 5242 O O . GLN A 1 685 ? 56.125 9.594 15.781 1 18.98 685 GLN A O 1
ATOM 5247 N N . GLN A 1 686 ? 54.562 7.871 15.742 1 19.8 686 GLN A N 1
ATOM 5248 C CA . GLN A 1 686 ? 55.812 7.102 15.742 1 19.8 686 GLN A CA 1
ATOM 5249 C C . GLN A 1 686 ? 56.594 7.34 14.461 1 19.8 686 GLN A C 1
ATOM 5251 O O . GLN A 1 686 ? 56.406 6.652 13.461 1 19.8 686 GLN A O 1
ATOM 5256 N N . GLN A 1 687 ? 56.438 8.633 13.906 1 19.5 687 GLN A N 1
ATOM 5257 C CA . GLN A 1 687 ? 57.219 9.023 12.75 1 19.5 687 GLN A CA 1
ATOM 5258 C C . GLN A 1 687 ? 58.688 8.68 12.953 1 19.5 687 GLN A C 1
ATOM 5260 O O . GLN A 1 687 ? 59.406 8.398 11.992 1 19.5 687 GLN A O 1
ATOM 5265 N N . ARG A 1 688 ? 59.094 9.281 14.133 1 17.78 688 ARG A N 1
ATOM 5266 C CA . ARG A 1 688 ? 60.469 9.797 14.07 1 17.78 688 ARG A CA 1
ATOM 5267 C C . ARG A 1 688 ? 61.469 8.664 13.922 1 17.78 688 ARG A C 1
ATOM 5269 O O . ARG A 1 688 ? 62.438 8.789 13.188 1 17.78 688 ARG A O 1
ATOM 5276 N N . GLN A 1 689 ? 61.406 7.844 15.023 1 17.98 689 GLN A N 1
ATOM 5277 C CA . GLN A 1 689 ? 62.75 7.562 15.5 1 17.98 689 GLN A CA 1
ATOM 5278 C C . GLN A 1 689 ? 63.5 6.66 14.523 1 17.98 689 GLN A C 1
ATOM 5280 O O . GLN A 1 689 ? 64.75 6.539 14.602 1 17.98 689 GLN A O 1
ATOM 5285 N N . GLN A 1 690 ? 62.688 5.598 14.117 1 17.77 690 GLN A N 1
ATOM 5286 C CA . GLN A 1 690 ? 63.656 4.539 13.867 1 17.77 690 GLN A CA 1
ATOM 5287 C C . GLN A 1 690 ? 64.562 4.867 12.664 1 17.77 690 GLN A C 1
ATOM 5289 O O . GLN A 1 690 ? 64.125 4.711 11.516 1 17.77 690 GLN A O 1
ATOM 5294 N N . ASN A 1 691 ? 65.25 6.027 12.594 1 18.11 691 ASN A N 1
ATOM 5295 C CA . ASN A 1 691 ? 66.188 6.559 11.641 1 18.11 691 ASN A CA 1
ATOM 5296 C C . ASN A 1 691 ? 67.25 5.516 11.25 1 18.11 691 ASN A C 1
ATOM 5298 O O . ASN A 1 691 ? 68.062 5.762 10.391 1 18.11 691 ASN A O 1
ATOM 5302 N N . GLY A 1 692 ? 67.75 4.762 12.258 1 17.12 692 GLY A N 1
ATOM 5303 C CA . GLY A 1 692 ? 69.188 4.656 12.172 1 17.12 692 GLY A CA 1
ATOM 5304 C C . GLY A 1 692 ? 69.625 3.893 10.945 1 17.12 692 GLY A C 1
ATOM 5305 O O . GLY A 1 692 ? 70.562 4.355 10.219 1 17.12 692 GLY A O 1
ATOM 5306 N N . LYS A 1 693 ? 69.75 2.48 11.078 1 17.12 693 LYS A N 1
ATOM 5307 C CA . LYS A 1 693 ? 71 1.794 10.781 1 17.12 693 LYS A CA 1
ATOM 5308 C C . LYS A 1 693 ? 71.125 1.537 9.281 1 17.12 693 LYS A C 1
ATOM 5310 O O . LYS A 1 693 ? 70.25 0.922 8.664 1 17.12 693 LYS A O 1
ATOM 5315 N N . VAL A 1 694 ? 71.875 2.301 8.562 1 17.12 694 VAL A N 1
ATOM 5316 C CA . VAL A 1 694 ? 72.438 2.342 7.207 1 17.12 694 VAL A CA 1
ATOM 5317 C C . VAL A 1 694 ? 73.125 1.023 6.895 1 17.12 694 VAL A C 1
ATOM 5319 O O . VAL A 1 694 ? 74.062 0.992 6.102 1 17.12 694 VAL A O 1
ATOM 5322 N N . LYS A 1 695 ? 72.875 -0.077 7.598 1 16.25 695 LYS A N 1
ATOM 5323 C CA . LYS A 1 695 ? 74.062 -0.867 7.398 1 16.25 695 LYS A CA 1
ATOM 5324 C C . LYS A 1 695 ? 74.375 -1.051 5.914 1 16.25 695 LYS A C 1
ATOM 5326 O O . LYS A 1 695 ? 73.5 -0.892 5.074 1 16.25 695 LYS A O 1
ATOM 5331 N N . ASP A 1 696 ? 75.312 -1.948 5.637 1 16.53 696 ASP A N 1
ATOM 5332 C CA . ASP A 1 696 ? 76.5 -2.332 4.918 1 16.53 696 ASP A CA 1
ATOM 5333 C C . ASP A 1 696 ? 76.188 -3.193 3.699 1 16.53 696 ASP A C 1
ATOM 5335 O O . ASP A 1 696 ? 77.062 -3.623 2.971 1 16.53 696 ASP A O 1
ATOM 5339 N N . GLU A 1 697 ? 74.875 -3.578 3.412 1 15.98 697 GLU A N 1
ATOM 5340 C CA . GLU A 1 697 ? 75.125 -4.789 2.637 1 15.98 697 GLU A CA 1
ATOM 5341 C C . GLU A 1 697 ? 76 -4.488 1.427 1 15.98 697 GLU A C 1
ATOM 5343 O O . GLU A 1 697 ? 75.812 -3.467 0.76 1 15.98 697 GLU A O 1
ATOM 5348 N N . GLU A 1 698 ? 77.062 -5.289 1.237 1 16.34 698 GLU A N 1
ATOM 5349 C CA . GLU A 1 698 ? 78.188 -5.695 0.406 1 16.34 698 GLU A CA 1
ATOM 5350 C C . GLU A 1 698 ? 77.75 -6.293 -0.915 1 16.34 698 GLU A C 1
ATOM 5352 O O . GLU A 1 698 ? 78.562 -6.703 -1.744 1 16.34 698 GLU A O 1
ATOM 5357 N N . GLU A 1 699 ? 76.438 -6.371 -1.227 1 16.02 699 GLU A N 1
ATOM 5358 C CA . GLU A 1 699 ? 76.5 -7.348 -2.309 1 16.02 699 GLU A CA 1
ATOM 5359 C C . GLU A 1 699 ? 77.5 -6.902 -3.385 1 16.02 699 GLU A C 1
ATOM 5361 O O . GLU A 1 699 ? 77.625 -5.707 -3.65 1 16.02 699 GLU A O 1
ATOM 5366 N N . GLU A 1 700 ? 78.125 -7.957 -4.059 1 16.22 700 GLU A N 1
ATOM 5367 C CA . GLU A 1 700 ? 79.125 -8.531 -4.895 1 16.22 700 GLU A CA 1
ATOM 5368 C C . GLU A 1 700 ? 78.938 -8.164 -6.363 1 16.22 700 GLU A C 1
ATOM 5370 O O . GLU A 1 700 ? 79.875 -7.625 -7.004 1 16.22 700 GLU A O 1
ATOM 5375 N N . GLN A 1 701 ? 78.5 -9.242 -7.152 1 16.66 701 GLN A N 1
ATOM 5376 C CA . GLN A 1 701 ? 79.312 -9.797 -8.219 1 16.66 701 GLN A CA 1
ATOM 5377 C C . GLN A 1 701 ? 79.062 -9.094 -9.547 1 16.66 701 GLN A C 1
ATOM 5379 O O . GLN A 1 701 ? 78.062 -8.422 -9.695 1 16.66 701 GLN A O 1
ATOM 5384 N N . PRO A 1 702 ? 79.188 -10.008 -10.641 1 18.02 702 PRO A N 1
ATOM 5385 C CA . PRO A 1 702 ? 80 -9.898 -11.875 1 18.02 702 PRO A CA 1
ATOM 5386 C C . PRO A 1 702 ? 79.188 -9.203 -13 1 18.02 702 PRO A C 1
ATOM 5388 O O . PRO A 1 702 ? 78 -9.133 -12.969 1 18.02 702 PRO A O 1
ATOM 5391 N N . GLN A 1 703 ? 79.938 -8.539 -13.789 1 15.82 703 GLN A N 1
ATOM 5392 C CA . GLN A 1 703 ? 80.188 -7.754 -15 1 15.82 703 GLN A CA 1
ATOM 5393 C C . GLN A 1 703 ? 79.812 -8.555 -16.25 1 15.82 703 GLN A C 1
ATOM 5395 O O . GLN A 1 703 ? 79.938 -8.055 -17.375 1 15.82 703 GLN A O 1
ATOM 5400 N N . ARG A 1 704 ? 79.312 -9.82 -16.422 1 15.84 704 ARG A N 1
ATOM 5401 C CA . ARG A 1 704 ? 79.75 -10.273 -17.734 1 15.84 704 ARG A CA 1
ATOM 5402 C C . ARG A 1 704 ? 78.812 -9.68 -18.828 1 15.84 704 ARG A C 1
ATOM 5404 O O . ARG A 1 704 ? 77.688 -10.047 -18.969 1 15.84 704 ARG A O 1
ATOM 5411 N N . SER A 1 705 ? 78.438 -8.5 -18.922 1 16.06 705 SER A N 1
ATOM 5412 C CA . SER A 1 705 ? 77.938 -8.336 -20.266 1 16.06 705 SER A CA 1
ATOM 5413 C C . SER A 1 705 ? 79 -8.617 -21.312 1 16.06 705 SER A C 1
ATOM 5415 O O . SER A 1 705 ? 80.125 -8.141 -21.188 1 16.06 705 SER A O 1
ATOM 5417 N N . GLY A 1 706 ? 79.125 -9.914 -21.891 1 16.48 706 GLY A N 1
ATOM 5418 C CA . GLY A 1 706 ? 79.688 -10.195 -23.188 1 16.48 706 GLY A CA 1
ATOM 5419 C C . GLY A 1 706 ? 79.375 -9.164 -24.25 1 16.48 706 GLY A C 1
ATOM 5420 O O . GLY A 1 706 ? 78.562 -8.266 -24 1 16.48 706 GLY A O 1
ATOM 5421 N N . CYS A 1 707 ? 79.312 -9.805 -25.641 1 18.64 707 CYS A N 1
ATOM 5422 C CA . CYS A 1 707 ? 79.812 -9.547 -26.953 1 18.64 707 CYS A CA 1
ATOM 5423 C C . CYS A 1 707 ? 79.062 -8.398 -27.641 1 18.64 707 CYS A C 1
ATOM 5425 O O . CYS A 1 707 ? 77.875 -8.305 -27.531 1 18.64 707 CYS A O 1
ATOM 5427 N N . SER A 1 708 ? 79.938 -7.48 -28.078 1 14.47 708 SER A N 1
ATOM 5428 C CA . SER A 1 708 ? 80.812 -6.855 -29.062 1 14.47 708 SER A CA 1
ATOM 5429 C C . SER A 1 708 ? 80.938 -7.73 -30.312 1 14.47 708 SER A C 1
ATOM 5431 O O . SER A 1 708 ? 82 -8.383 -30.5 1 14.47 708 SER A O 1
ATOM 5433 N N . ILE A 1 709 ? 80.188 -8.664 -30.984 1 20.09 709 ILE A N 1
ATOM 5434 C CA . ILE A 1 709 ? 80.188 -8.406 -32.406 1 20.09 709 ILE A CA 1
ATOM 5435 C C . ILE A 1 709 ? 79.438 -7.141 -32.719 1 20.09 709 ILE A C 1
ATOM 5437 O O . ILE A 1 709 ? 78.562 -6.758 -31.953 1 20.09 709 ILE A O 1
ATOM 5441 N N . MET A 1 710 ? 79.312 -6.59 -34.312 1 18.47 710 MET A N 1
ATOM 5442 C CA . MET A 1 710 ? 78.812 -5.477 -35.125 1 18.47 710 MET A CA 1
ATOM 5443 C C . MET A 1 710 ? 77.312 -5.383 -35.031 1 18.47 710 MET A C 1
ATOM 5445 O O . MET A 1 710 ? 76.625 -6.402 -35 1 18.47 710 MET A O 1
ATOM 5449 N N . MET B 1 1 ? -11.625 -8.281 -30.047 1 38 1 MET B N 1
ATOM 5450 C CA . MET B 1 1 ? -10.641 -7.527 -29.266 1 38 1 MET B CA 1
ATOM 5451 C C . MET B 1 1 ? -10.523 -8.086 -27.859 1 38 1 MET B C 1
ATOM 5453 O O . MET B 1 1 ? -11.531 -8.305 -27.188 1 38 1 MET B O 1
ATOM 5457 N N . ALA B 1 2 ? -9.516 -8.969 -27.641 1 56.09 2 ALA B N 1
ATOM 5458 C CA . ALA B 1 2 ? -9.359 -8.953 -26.188 1 56.09 2 ALA B CA 1
ATOM 5459 C C . ALA B 1 2 ? -9.672 -7.566 -25.625 1 56.09 2 ALA B C 1
ATOM 5461 O O . ALA B 1 2 ? -9.484 -6.555 -26.297 1 56.09 2 ALA B O 1
ATOM 5462 N N . VAL B 1 3 ? -10.516 -7.781 -24.672 1 83.69 3 VAL B N 1
ATOM 5463 C CA . VAL B 1 3 ? -11.141 -6.523 -24.297 1 83.69 3 VAL B CA 1
ATOM 5464 C C . VAL B 1 3 ? -10.711 -6.137 -22.875 1 83.69 3 VAL B C 1
ATOM 5466 O O . VAL B 1 3 ? -10.703 -6.977 -21.969 1 83.69 3 VAL B O 1
ATOM 5469 N N . ASP B 1 4 ? -10.062 -5.043 -22.828 1 92.5 4 ASP B N 1
ATOM 5470 C CA . ASP B 1 4 ? -9.922 -4.461 -21.5 1 92.5 4 ASP B CA 1
ATOM 5471 C C . ASP B 1 4 ? -11.281 -4.199 -20.859 1 92.5 4 ASP B C 1
ATOM 5473 O O . ASP B 1 4 ? -12.156 -3.598 -21.484 1 92.5 4 ASP B O 1
ATOM 5477 N N . VAL B 1 5 ? -11.391 -4.793 -19.734 1 97.31 5 VAL B N 1
ATOM 5478 C CA . VAL B 1 5 ? -12.641 -4.602 -19.016 1 97.31 5 VAL B CA 1
ATOM 5479 C C . VAL B 1 5 ? -12.438 -3.604 -17.891 1 97.31 5 VAL B C 1
ATOM 5481 O O . VAL B 1 5 ? -11.578 -3.805 -17.016 1 97.31 5 VAL B O 1
ATOM 5484 N N . THR B 1 6 ? -13.133 -2.551 -17.859 1 96.56 6 THR B N 1
ATOM 5485 C CA . THR B 1 6 ? -13.133 -1.508 -16.844 1 96.56 6 THR B CA 1
ATOM 5486 C C . THR B 1 6 ? -14.547 -1.27 -16.312 1 96.56 6 THR B C 1
ATOM 5488 O O . THR B 1 6 ? -15.492 -1.92 -16.75 1 96.56 6 THR B O 1
ATOM 5491 N N . ARG B 1 7 ? -14.609 -0.416 -15.375 1 94.62 7 ARG B N 1
ATOM 5492 C CA . ARG B 1 7 ? -15.906 -0.125 -14.781 1 94.62 7 ARG B CA 1
ATOM 5493 C C . ARG B 1 7 ? -16.875 0.412 -15.828 1 94.62 7 ARG B C 1
ATOM 5495 O O . ARG B 1 7 ? -18.078 0.167 -15.75 1 94.62 7 ARG B O 1
ATOM 5502 N N . GLU B 1 8 ? -16.422 0.991 -16.891 1 93.75 8 GLU B N 1
ATOM 5503 C CA . GLU B 1 8 ? -17.234 1.659 -17.906 1 93.75 8 GLU B CA 1
ATOM 5504 C C . GLU B 1 8 ? -17.922 0.647 -18.812 1 93.75 8 GLU B C 1
ATOM 5506 O O . GLU B 1 8 ? -19.047 0.881 -19.281 1 93.75 8 GLU B O 1
ATOM 5511 N N . ASN B 1 9 ? -17.312 -0.459 -19.094 1 94.81 9 ASN B N 1
ATOM 5512 C CA . ASN B 1 9 ? -17.875 -1.418 -20.031 1 94.81 9 ASN B CA 1
ATOM 5513 C C . ASN B 1 9 ? -18.219 -2.742 -19.344 1 94.81 9 ASN B C 1
ATOM 5515 O O . ASN B 1 9 ? -18.625 -3.699 -20.016 1 94.81 9 ASN B O 1
ATOM 5519 N N . PHE B 1 10 ? -18.109 -2.781 -18.062 1 96.81 10 PHE B N 1
ATOM 5520 C CA . PHE B 1 10 ? -18.25 -4.027 -17.328 1 96.81 10 PHE B CA 1
ATOM 5521 C C . PHE B 1 10 ? -19.672 -4.578 -17.469 1 96.81 10 PHE B C 1
ATOM 5523 O O . PHE B 1 10 ? -19.844 -5.75 -17.812 1 96.81 10 PHE B O 1
ATOM 5530 N N . LYS B 1 11 ? -20.594 -3.779 -17.219 1 94.38 11 LYS B N 1
ATOM 5531 C CA . LYS B 1 11 ? -22 -4.207 -17.266 1 94.38 11 LYS B CA 1
ATOM 5532 C C . LYS B 1 11 ? -22.375 -4.715 -18.656 1 94.38 11 LYS B C 1
ATOM 5534 O O . LYS B 1 11 ? -23.094 -5.707 -18.781 1 94.38 11 LYS B O 1
ATOM 5539 N N . GLU B 1 12 ? -21.922 -4.066 -19.609 1 94.69 12 GLU B N 1
ATOM 5540 C CA . GLU B 1 12 ? -22.219 -4.434 -20.984 1 94.69 12 GLU B CA 1
ATOM 5541 C C . GLU B 1 12 ? -21.562 -5.762 -21.359 1 94.69 12 GLU B C 1
ATOM 5543 O O . GLU B 1 12 ? -22.109 -6.527 -22.156 1 94.69 12 GLU B O 1
ATOM 5548 N N . LEU B 1 13 ? -20.453 -6.082 -20.781 1 95.56 13 LEU B N 1
ATOM 5549 C CA . LEU B 1 13 ? -19.672 -7.25 -21.172 1 95.56 13 LEU B CA 1
ATOM 5550 C C . LEU B 1 13 ? -20.031 -8.461 -20.312 1 95.56 13 LEU B C 1
ATOM 5552 O O . LEU B 1 13 ? -19.703 -9.594 -20.656 1 95.56 13 LEU B O 1
ATOM 5556 N N . LEU B 1 14 ? -20.688 -8.25 -19.234 1 96.56 14 LEU B N 1
ATOM 5557 C CA . LEU B 1 14 ? -20.953 -9.312 -18.266 1 96.56 14 LEU B CA 1
ATOM 5558 C C . LEU B 1 14 ? -21.703 -10.469 -18.922 1 96.56 14 LEU B C 1
ATOM 5560 O O . LEU B 1 14 ? -21.359 -11.633 -18.703 1 96.56 14 LEU B O 1
ATOM 556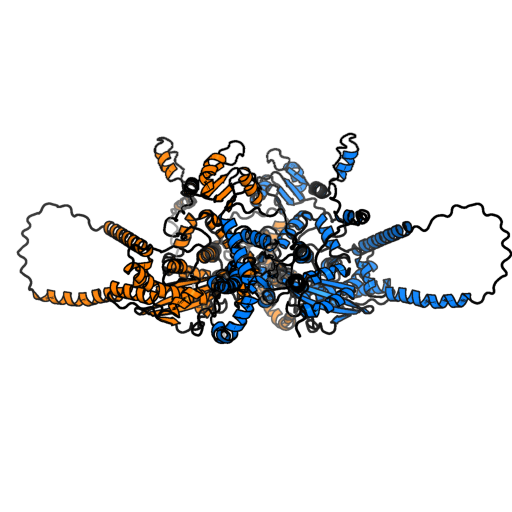4 N N . PRO B 1 15 ? -22.703 -10.211 -19.828 1 96.25 15 PRO B N 1
ATOM 5565 C CA . PRO B 1 15 ? -23.359 -11.336 -20.484 1 96.25 15 PRO B CA 1
ATOM 5566 C C . PRO B 1 15 ? -22.422 -12.125 -21.391 1 96.25 15 PRO B C 1
ATOM 5568 O O . PRO B 1 15 ? -22.516 -13.352 -21.453 1 96.25 15 PRO B O 1
ATOM 5571 N N . ALA B 1 16 ? -21.562 -11.453 -22.062 1 95.69 16 ALA B N 1
ATOM 5572 C CA . ALA B 1 16 ? -20.594 -12.117 -22.922 1 95.69 16 ALA B CA 1
ATOM 5573 C C . ALA B 1 16 ? -19.625 -12.984 -22.109 1 95.69 16 ALA B C 1
ATOM 5575 O O . ALA B 1 16 ? -19.234 -14.062 -22.562 1 95.69 16 ALA B O 1
ATOM 5576 N N . ILE B 1 17 ? -19.234 -12.484 -20.969 1 97.38 17 ILE B N 1
ATOM 5577 C CA . ILE B 1 17 ? -18.344 -13.227 -20.078 1 97.38 17 ILE B CA 1
ATOM 5578 C C . ILE B 1 17 ? -19.047 -14.492 -19.578 1 97.38 17 ILE B C 1
ATOM 5580 O O . ILE B 1 17 ? -18.453 -15.57 -19.578 1 97.38 17 ILE B O 1
ATOM 5584 N N . ARG B 1 18 ? -20.266 -14.336 -19.234 1 97.69 18 ARG B N 1
ATOM 5585 C CA . ARG B 1 18 ? -21.062 -15.477 -18.797 1 97.69 18 ARG B CA 1
ATOM 5586 C C . ARG B 1 18 ? -21.141 -16.547 -19.891 1 97.69 18 ARG B C 1
ATOM 5588 O O . ARG B 1 18 ? -20.938 -17.734 -19.625 1 97.69 18 ARG B O 1
ATOM 5595 N N . GLU B 1 19 ? -21.422 -16.125 -21.031 1 97.19 19 GLU B N 1
ATOM 5596 C CA . GLU B 1 19 ? -21.531 -17.047 -22.156 1 97.19 19 GLU B CA 1
ATOM 5597 C C . GLU B 1 19 ? -20.219 -17.75 -22.422 1 97.19 19 GLU B C 1
ATOM 5599 O O . GLU B 1 19 ? -20.188 -18.953 -22.703 1 97.19 19 GLU B O 1
ATOM 5604 N N . ALA B 1 20 ? -19.188 -16.984 -22.375 1 97.56 20 ALA B N 1
ATOM 5605 C CA . ALA B 1 20 ? -17.859 -17.547 -22.609 1 97.56 20 ALA B CA 1
ATOM 5606 C C . ALA B 1 20 ? -17.547 -18.641 -21.594 1 97.56 20 ALA B C 1
ATOM 5608 O O . ALA B 1 20 ? -17.031 -19.703 -21.953 1 97.56 20 ALA B O 1
ATOM 5609 N N . LEU B 1 21 ? -17.828 -18.422 -20.359 1 98.19 21 LEU B N 1
ATOM 5610 C CA . LEU B 1 21 ? -17.562 -19.375 -19.281 1 98.19 21 LEU B CA 1
ATOM 5611 C C . LEU B 1 21 ? -18.469 -20.594 -19.406 1 98.19 21 LEU B C 1
ATOM 5613 O O . LEU B 1 21 ? -18.031 -21.719 -19.141 1 98.19 21 LEU B O 1
ATOM 5617 N N . GLU B 1 22 ? -19.656 -20.422 -19.859 1 97.06 22 GLU B N 1
ATOM 5618 C CA . GLU B 1 22 ? -20.594 -21.531 -20 1 97.06 22 GLU B CA 1
ATOM 5619 C C . GLU B 1 22 ? -20.219 -22.438 -21.156 1 97.06 22 GLU B C 1
ATOM 5621 O O . GLU B 1 22 ? -20.344 -23.656 -21.062 1 97.06 22 GLU B O 1
ATOM 5626 N N . LYS B 1 23 ? -19.688 -21.891 -22.188 1 96.25 23 LYS B N 1
ATOM 5627 C CA . LYS B 1 23 ? -19.453 -22.641 -23.422 1 96.25 23 LYS B CA 1
ATOM 5628 C C . LYS B 1 23 ? -18.047 -23.219 -23.453 1 96.25 23 LYS B C 1
ATOM 5630 O O . LYS B 1 23 ? -17.766 -24.141 -24.219 1 96.25 23 LYS B O 1
ATOM 5635 N N . CYS B 1 24 ? -17.188 -22.688 -22.656 1 97.56 24 CYS B N 1
ATOM 5636 C CA . CYS B 1 24 ? -15.781 -23.062 -22.781 1 97.56 24 CYS B CA 1
ATOM 5637 C C . CYS B 1 24 ? -15.547 -24.484 -22.297 1 97.56 24 CYS B C 1
ATOM 5639 O O . CYS B 1 24 ? -16.375 -25.031 -21.562 1 97.56 24 CYS B O 1
ATOM 5641 N N . THR B 1 25 ? -14.5 -25.109 -22.828 1 97.62 25 THR B N 1
ATOM 5642 C CA . THR B 1 25 ? -14.023 -26.406 -22.359 1 97.62 25 THR B CA 1
ATOM 5643 C C . THR B 1 25 ? -13.242 -26.25 -21.047 1 97.62 25 THR B C 1
ATOM 5645 O O . THR B 1 25 ? -13.375 -27.078 -20.141 1 97.62 25 THR B O 1
ATOM 5648 N N . PHE B 1 26 ? -12.469 -25.297 -21 1 98.38 26 PHE B N 1
ATOM 5649 C CA . PHE B 1 26 ? -11.727 -24.891 -19.797 1 98.38 26 PHE B CA 1
ATOM 5650 C C . PHE B 1 26 ? -11.414 -23.406 -19.844 1 98.38 26 PHE B C 1
ATOM 5652 O O . PHE B 1 26 ? -11.539 -22.766 -20.891 1 98.38 26 PHE B O 1
ATOM 5659 N N . TYR B 1 27 ? -11.109 -22.797 -18.734 1 98.81 27 TYR B N 1
ATOM 5660 C CA . TYR B 1 27 ? -10.672 -21.406 -18.719 1 98.81 27 TYR B CA 1
ATOM 5661 C C . TYR B 1 27 ? -9.352 -21.266 -17.953 1 98.81 27 TYR B C 1
ATOM 5663 O O . TYR B 1 27 ? -9.016 -22.109 -17.125 1 98.81 27 TYR B O 1
ATOM 5671 N N . SER B 1 28 ? -8.617 -20.312 -18.344 1 98.81 28 SER B N 1
ATOM 5672 C CA . SER B 1 28 ? -7.348 -20 -17.688 1 98.81 28 SER B CA 1
ATOM 5673 C C . SER B 1 28 ? -7.367 -18.609 -17.078 1 98.81 28 SER B C 1
ATOM 5675 O O . SER B 1 28 ? -8.18 -17.766 -17.469 1 98.81 28 SER B O 1
ATOM 5677 N N . PHE B 1 29 ? -6.547 -18.391 -16.047 1 98.75 29 PHE B N 1
ATOM 5678 C CA . PHE B 1 29 ? -6.523 -17.109 -15.359 1 98.75 29 PHE B CA 1
ATOM 5679 C C . PHE B 1 29 ? -5.102 -16.75 -14.953 1 98.75 29 PHE B C 1
ATOM 5681 O O . PHE B 1 29 ? -4.223 -17.609 -14.898 1 98.75 29 PHE B O 1
ATOM 5688 N N . ASP B 1 30 ? -4.848 -15.555 -14.75 1 98.31 30 ASP B N 1
ATOM 5689 C CA . ASP B 1 30 ? -3.605 -14.969 -14.258 1 98.31 30 ASP B CA 1
ATOM 5690 C C . ASP B 1 30 ? -3.865 -13.625 -13.57 1 98.31 30 ASP B C 1
ATOM 5692 O O . ASP B 1 30 ? -4.848 -12.953 -13.875 1 98.31 30 ASP B O 1
ATOM 5696 N N . CYS B 1 31 ? -2.977 -13.305 -12.609 1 98.25 31 CYS B N 1
ATOM 5697 C CA . CYS B 1 31 ? -3.195 -12.078 -11.852 1 98.25 31 CYS B CA 1
ATOM 5698 C C . CYS B 1 31 ? -1.922 -11.242 -11.781 1 98.25 31 CYS B C 1
ATOM 5700 O O . CYS B 1 31 ? -0.816 -11.789 -11.844 1 98.25 31 CYS B O 1
ATOM 5702 N N . GLU B 1 32 ? -2.064 -9.969 -11.758 1 97.81 32 GLU B N 1
ATOM 5703 C CA . GLU B 1 32 ? -1.033 -9.031 -11.328 1 97.81 32 GLU B CA 1
ATOM 5704 C C . GLU B 1 32 ? -1.362 -8.43 -9.961 1 97.81 32 GLU B C 1
ATOM 5706 O O . GLU B 1 32 ? -2.51 -8.062 -9.703 1 97.81 32 GLU B O 1
ATOM 5711 N N . MET B 1 33 ? -0.376 -8.445 -9.086 1 97.69 33 MET B N 1
ATOM 5712 C CA . MET B 1 33 ? -0.592 -8.039 -7.699 1 97.69 33 MET B CA 1
ATOM 5713 C C . MET B 1 33 ? 0.321 -6.879 -7.32 1 97.69 33 MET B C 1
ATOM 5715 O O . MET B 1 33 ? 1.269 -6.566 -8.047 1 97.69 33 MET B O 1
ATOM 5719 N N . THR B 1 34 ? -0.011 -6.172 -6.211 1 97.94 34 THR B N 1
ATOM 5720 C CA . THR B 1 34 ? 0.791 -5.051 -5.734 1 97.94 34 THR B CA 1
ATOM 5721 C C . THR B 1 34 ? 2.035 -5.547 -5.004 1 97.94 34 THR B C 1
ATOM 5723 O O . THR B 1 34 ? 2.883 -4.75 -4.598 1 97.94 34 THR B O 1
ATOM 5726 N N . GLY B 1 35 ? 2.121 -6.836 -4.797 1 95.75 35 GLY B N 1
ATOM 5727 C CA . GLY B 1 35 ? 3.264 -7.469 -4.16 1 95.75 35 GLY B CA 1
ATOM 5728 C C . GLY B 1 35 ? 3.053 -8.945 -3.893 1 95.75 35 GLY B C 1
ATOM 5729 O O . GLY B 1 35 ? 1.952 -9.469 -4.082 1 95.75 35 GLY B O 1
ATOM 5730 N N . LEU B 1 36 ? 4.098 -9.648 -3.418 1 90.38 36 LEU B N 1
ATOM 5731 C CA . LEU B 1 36 ? 3.994 -11.094 -3.211 1 90.38 36 LEU B CA 1
ATOM 5732 C C . LEU B 1 36 ? 4.398 -11.461 -1.788 1 90.38 36 LEU B C 1
ATOM 5734 O O . LEU B 1 36 ? 3.805 -12.367 -1.188 1 90.38 36 LEU B O 1
ATOM 5738 N N . PHE B 1 37 ? 5.469 -10.844 -1.282 1 88.69 37 PHE B N 1
ATOM 5739 C CA . PHE B 1 37 ? 5.957 -11.211 0.043 1 88.69 37 PHE B CA 1
ATOM 5740 C C . PHE B 1 37 ? 6.027 -9.984 0.948 1 88.69 37 PHE B C 1
ATOM 5742 O O . PHE B 1 37 ? 6.344 -8.883 0.49 1 88.69 37 PHE B O 1
ATOM 5749 N N . THR B 1 38 ? 5.691 -10.203 2.152 1 90.12 38 THR B N 1
ATOM 5750 C CA . THR B 1 38 ? 5.859 -9.164 3.16 1 90.12 38 THR B CA 1
ATOM 5751 C C . THR B 1 38 ? 7.219 -9.289 3.846 1 90.12 38 THR B C 1
ATOM 5753 O O . THR B 1 38 ? 7.902 -10.297 3.691 1 90.12 38 THR B O 1
ATOM 5756 N N . ASP B 1 39 ? 7.562 -8.258 4.492 1 82.75 39 ASP B N 1
ATOM 5757 C CA . ASP B 1 39 ? 8.859 -8.258 5.16 1 82.75 39 ASP B CA 1
ATOM 5758 C C . ASP B 1 39 ? 8.953 -9.398 6.176 1 82.75 39 ASP B C 1
ATOM 5760 O O . ASP B 1 39 ? 8.07 -9.555 7.02 1 82.75 39 ASP B O 1
ATOM 5764 N N . GLY B 1 40 ? 9.945 -10.227 6.043 1 77.62 40 GLY B N 1
ATOM 5765 C CA . GLY B 1 40 ? 10.203 -11.297 6.992 1 77.62 40 GLY B CA 1
ATOM 5766 C C . GLY B 1 40 ? 9.359 -12.531 6.746 1 77.62 40 GLY B C 1
ATOM 5767 O O . GLY B 1 40 ? 9.461 -13.516 7.484 1 77.62 40 GLY B O 1
ATOM 5768 N N . ASN B 1 41 ? 8.578 -12.508 5.734 1 83.44 41 ASN B N 1
ATOM 5769 C CA . ASN B 1 41 ? 7.664 -13.625 5.5 1 83.44 41 ASN B CA 1
ATOM 5770 C C . ASN B 1 41 ? 7.887 -14.25 4.129 1 83.44 41 ASN B C 1
ATOM 5772 O O . ASN B 1 41 ? 6.93 -14.625 3.449 1 83.44 41 ASN B O 1
ATOM 5776 N N . LYS B 1 42 ? 9.086 -14.297 3.779 1 86.31 42 LYS B N 1
ATOM 5777 C CA . LYS B 1 42 ? 9.414 -15.016 2.549 1 86.31 42 LYS B CA 1
ATOM 5778 C C . LYS B 1 42 ? 9.492 -16.516 2.789 1 86.31 42 LYS B C 1
ATOM 5780 O O . LYS B 1 42 ? 9.828 -16.953 3.889 1 86.31 42 LYS B O 1
ATOM 5785 N N . HIS B 1 43 ? 9.148 -17.25 1.817 1 90.25 43 HIS B N 1
ATOM 5786 C CA . HIS B 1 43 ? 9.266 -18.703 1.924 1 90.25 43 HIS B CA 1
ATOM 5787 C C . HIS B 1 43 ? 10.711 -19.125 2.105 1 90.25 43 HIS B C 1
ATOM 5789 O O . HIS B 1 43 ? 11.609 -18.578 1.458 1 90.25 43 HIS B O 1
ATOM 5795 N N . GLU B 1 44 ? 10.883 -20.016 2.98 1 90.12 44 GLU B N 1
ATOM 5796 C CA . GLU B 1 44 ? 12.195 -20.625 3.225 1 90.12 44 GLU B CA 1
ATOM 5797 C C . GLU B 1 44 ? 12.25 -22.047 2.705 1 90.12 44 GLU B C 1
ATOM 5799 O O . GLU B 1 44 ? 11.234 -22.734 2.643 1 90.12 44 GLU B O 1
ATOM 5804 N N . TYR B 1 45 ? 13.391 -22.453 2.404 1 89.88 45 TYR B N 1
ATOM 5805 C CA . TYR B 1 45 ? 13.57 -23.719 1.698 1 89.88 45 TYR B CA 1
ATOM 5806 C C . TYR B 1 45 ? 13.031 -24.875 2.52 1 89.88 45 TYR B C 1
ATOM 5808 O O . TYR B 1 45 ? 12.422 -25.797 1.974 1 89.88 45 TYR B O 1
ATOM 5816 N N . LEU B 1 46 ? 13.18 -24.844 3.832 1 93 46 LEU B N 1
ATOM 5817 C CA . LEU B 1 46 ? 12.836 -26 4.648 1 93 46 LEU B CA 1
ATOM 5818 C C . LEU B 1 46 ? 11.43 -25.859 5.223 1 93 46 LEU B C 1
ATOM 5820 O O . LEU B 1 46 ? 10.984 -26.719 6.004 1 93 46 LEU B O 1
ATOM 5824 N N . ASP B 1 47 ? 10.703 -24.875 4.781 1 91.81 47 ASP B N 1
ATOM 5825 C CA . ASP B 1 47 ? 9.336 -24.703 5.246 1 91.81 47 ASP B CA 1
ATOM 5826 C C . ASP B 1 47 ? 8.477 -25.922 4.914 1 91.81 47 ASP B C 1
ATOM 5828 O O . ASP B 1 47 ? 8.594 -26.484 3.824 1 91.81 47 ASP B O 1
ATOM 5832 N N . ASP B 1 48 ? 7.703 -26.312 5.848 1 90.12 48 ASP B N 1
ATOM 5833 C CA . ASP B 1 48 ? 6.672 -27.281 5.492 1 90.12 48 ASP B CA 1
ATOM 5834 C C . ASP B 1 48 ? 5.461 -26.594 4.875 1 90.12 48 ASP B C 1
ATOM 5836 O O . ASP B 1 48 ? 5.434 -25.375 4.742 1 90.12 48 ASP B O 1
ATOM 5840 N N . MET B 1 49 ? 4.488 -27.344 4.492 1 92.62 49 MET B N 1
ATOM 5841 C CA . MET B 1 49 ? 3.369 -26.766 3.742 1 92.62 49 MET B CA 1
ATOM 5842 C C . MET B 1 49 ? 2.576 -25.797 4.598 1 92.62 49 MET B C 1
ATOM 5844 O O . MET B 1 49 ? 2.146 -24.75 4.113 1 92.62 49 MET B O 1
ATOM 5848 N N . GLN B 1 50 ? 2.369 -26.125 5.828 1 92 50 GLN B N 1
ATOM 5849 C CA . GLN B 1 50 ? 1.612 -25.25 6.715 1 92 50 GLN B CA 1
ATOM 5850 C C . GLN B 1 50 ? 2.326 -23.922 6.91 1 92 50 GLN B C 1
ATOM 5852 O O . GLN B 1 50 ? 1.693 -22.859 6.895 1 92 50 GLN B O 1
ATOM 5857 N N . SER B 1 51 ? 3.574 -24.016 7.164 1 91.06 51 SER B N 1
ATOM 5858 C CA . SER B 1 51 ? 4.363 -22.797 7.324 1 91.06 51 SER B CA 1
ATOM 5859 C C . SER B 1 51 ? 4.316 -21.938 6.062 1 91.06 51 SER B C 1
ATOM 5861 O O . SER B 1 51 ? 4.18 -20.719 6.141 1 91.06 51 SER B O 1
ATOM 5863 N N . ARG B 1 52 ? 4.438 -22.547 4.949 1 93.81 52 ARG B N 1
ATOM 5864 C CA . ARG B 1 52 ? 4.367 -21.844 3.676 1 93.81 52 ARG B CA 1
ATOM 5865 C C . ARG B 1 52 ? 3.004 -21.188 3.486 1 93.81 52 ARG B C 1
ATOM 5867 O O . ARG B 1 52 ? 2.914 -20.047 3.027 1 93.81 52 ARG B O 1
ATOM 5874 N N . TYR B 1 53 ? 2.016 -21.953 3.83 1 95.69 53 TYR B N 1
ATOM 5875 C CA . TYR B 1 53 ? 0.659 -21.438 3.715 1 95.69 53 TYR B CA 1
ATOM 5876 C C . TYR B 1 53 ? 0.462 -20.219 4.617 1 95.69 53 TYR B C 1
ATOM 5878 O O . TYR B 1 53 ? -0.152 -19.234 4.211 1 95.69 53 TYR B O 1
ATOM 5886 N N . THR B 1 54 ? 0.958 -20.312 5.84 1 94.25 54 THR B N 1
ATOM 5887 C CA . THR B 1 54 ? 0.821 -19.219 6.793 1 94.25 54 THR B CA 1
ATOM 5888 C C . THR B 1 54 ? 1.447 -17.953 6.238 1 94.25 54 THR B C 1
ATOM 5890 O O . THR B 1 54 ? 0.853 -16.875 6.328 1 94.25 54 THR B O 1
ATOM 5893 N N . LYS B 1 55 ? 2.57 -18.094 5.715 1 94.12 55 LYS B N 1
ATOM 5894 C CA . LYS B 1 55 ? 3.252 -16.938 5.113 1 94.12 55 LYS B CA 1
ATOM 5895 C C . LYS B 1 55 ? 2.48 -16.422 3.904 1 94.12 55 LYS B C 1
ATOM 5897 O O . LYS B 1 55 ? 2.371 -15.211 3.709 1 94.12 55 LYS B O 1
ATOM 5902 N N . MET B 1 56 ? 1.971 -17.297 3.113 1 95.31 56 MET B N 1
ATOM 5903 C CA . MET B 1 56 ? 1.178 -16.938 1.944 1 95.31 56 MET B CA 1
ATOM 5904 C C . MET B 1 56 ? -0.091 -16.188 2.357 1 95.31 56 MET B C 1
ATOM 5906 O O . MET B 1 56 ? -0.515 -15.25 1.686 1 95.31 56 MET B O 1
ATOM 5910 N N . THR B 1 57 ? -0.666 -16.672 3.412 1 95.75 57 THR B N 1
ATOM 5911 C CA . THR B 1 57 ? -1.877 -16.031 3.92 1 95.75 57 THR B CA 1
ATOM 5912 C C . THR B 1 57 ? -1.608 -14.578 4.293 1 95.75 57 THR B C 1
ATOM 5914 O O . THR B 1 57 ? -2.426 -13.703 4.008 1 95.75 57 THR B O 1
ATOM 5917 N N . GLU B 1 58 ? -0.495 -14.367 4.898 1 94.62 58 GLU B N 1
ATOM 5918 C CA . GLU B 1 58 ? -0.125 -13 5.266 1 94.62 58 GLU B CA 1
ATOM 5919 C C . GLU B 1 58 ? 0.021 -12.117 4.031 1 94.62 58 GLU B C 1
ATOM 5921 O O . GLU B 1 58 ? -0.419 -10.969 4.031 1 94.62 58 GLU B O 1
ATOM 5926 N N . SER B 1 59 ? 0.539 -12.633 3.061 1 95.06 59 SER B N 1
ATOM 5927 C CA . SER B 1 59 ? 0.704 -11.898 1.81 1 95.06 59 SER B CA 1
ATOM 5928 C C . SER B 1 59 ? -0.643 -11.617 1.151 1 95.06 59 SER B C 1
ATOM 5930 O O . SER B 1 59 ? -0.885 -10.508 0.67 1 95.06 59 SER B O 1
ATOM 5932 N N . SER B 1 60 ? -1.474 -12.617 1.146 1 96.12 60 SER B N 1
ATOM 5933 C CA . SER B 1 60 ? -2.779 -12.492 0.506 1 96.12 60 SER B CA 1
ATOM 5934 C C . SER B 1 60 ? -3.633 -11.43 1.189 1 96.12 60 SER B C 1
ATOM 5936 O O . SER B 1 60 ? -4.43 -10.75 0.538 1 96.12 60 SER B O 1
ATOM 5938 N N . LYS B 1 61 ? -3.412 -11.305 2.438 1 94.81 61 LYS B N 1
ATOM 5939 C CA . LYS B 1 61 ? -4.148 -10.312 3.215 1 94.81 61 LYS B CA 1
ATOM 5940 C C . LYS B 1 61 ? -3.598 -8.914 2.979 1 94.81 61 LYS B C 1
ATOM 5942 O O . LYS B 1 61 ? -4.344 -7.934 3.012 1 94.81 61 LYS B O 1
ATOM 5947 N N . ALA B 1 62 ? -2.352 -8.883 2.777 1 95.94 62 ALA B N 1
ATOM 5948 C CA . ALA B 1 62 ? -1.65 -7.602 2.754 1 95.94 62 ALA B CA 1
ATOM 5949 C C . ALA B 1 62 ? -1.769 -6.938 1.385 1 95.94 62 ALA B C 1
ATOM 5951 O O . ALA B 1 62 ? -1.952 -5.723 1.292 1 95.94 62 ALA B O 1
ATOM 5952 N N . TYR B 1 63 ? -1.666 -7.629 0.311 1 97.5 63 TYR B N 1
ATOM 5953 C CA . TYR B 1 63 ? -1.601 -7.09 -1.042 1 97.5 63 TYR B CA 1
ATOM 5954 C C . TYR B 1 63 ? -2.928 -7.273 -1.768 1 97.5 63 TYR B C 1
ATOM 5956 O O . TYR B 1 63 ? -3.838 -7.926 -1.253 1 97.5 63 TYR B O 1
ATOM 5964 N N . ILE B 1 64 ? -3.057 -6.676 -2.961 1 97.75 64 ILE B N 1
ATOM 5965 C CA . ILE B 1 64 ? -4.293 -6.812 -3.723 1 97.75 64 ILE B CA 1
ATOM 5966 C C . ILE B 1 64 ? -3.973 -7.207 -5.16 1 97.75 64 ILE B C 1
ATOM 5968 O O . ILE B 1 64 ? -2.832 -7.07 -5.609 1 97.75 64 ILE B O 1
ATOM 5972 N N . ILE B 1 65 ? -5.031 -7.715 -5.801 1 98.19 65 ILE B N 1
ATOM 5973 C CA . ILE B 1 65 ? -4.973 -7.973 -7.234 1 98.19 65 ILE B CA 1
ATOM 5974 C C . ILE B 1 65 ? -5.398 -6.723 -8 1 98.19 65 ILE B C 1
ATOM 5976 O O . ILE B 1 65 ? -6.48 -6.184 -7.77 1 98.19 65 ILE B O 1
ATOM 5980 N N . THR B 1 66 ? -4.555 -6.27 -8.906 1 98.06 66 THR B N 1
ATOM 5981 C CA . THR B 1 66 ? -4.848 -5.055 -9.656 1 98.06 66 THR B CA 1
ATOM 5982 C C . THR B 1 66 ? -5.324 -5.391 -11.07 1 98.06 66 THR B C 1
ATOM 5984 O O . THR B 1 66 ? -5.941 -4.559 -11.734 1 98.06 66 THR B O 1
ATOM 5987 N N . GLN B 1 67 ? -4.977 -6.547 -11.484 1 98.12 67 GLN B N 1
ATOM 5988 C CA . GLN B 1 67 ? -5.398 -7.012 -12.805 1 98.12 67 GLN B CA 1
ATOM 5989 C C . GLN B 1 67 ? -5.684 -8.508 -12.789 1 98.12 67 GLN B C 1
ATOM 5991 O O . GLN B 1 67 ? -4.945 -9.281 -12.172 1 98.12 67 GLN B O 1
ATOM 5996 N N . TYR B 1 68 ? -6.742 -8.938 -13.398 1 98.56 68 TYR B N 1
ATOM 5997 C CA . TYR B 1 68 ? -7.141 -10.336 -13.508 1 98.56 68 TYR B CA 1
ATOM 5998 C C . TYR B 1 68 ? -7.391 -10.719 -14.961 1 98.56 68 TYR B C 1
ATOM 6000 O O . TYR B 1 68 ? -8.234 -10.117 -15.633 1 98.56 68 TYR B O 1
ATOM 6008 N N . GLY B 1 69 ? -6.641 -11.633 -15.469 1 98.38 69 GLY B N 1
ATOM 6009 C CA . GLY B 1 69 ? -6.871 -12.172 -16.797 1 98.38 69 GLY B CA 1
ATOM 6010 C C . GLY B 1 69 ? -7.711 -13.43 -16.797 1 98.38 69 GLY B C 1
ATOM 6011 O O . GLY B 1 69 ? -7.488 -14.336 -15.992 1 98.38 69 GLY B O 1
ATOM 6012 N N . LEU B 1 70 ? -8.703 -13.422 -17.656 1 98.62 70 LEU B N 1
ATOM 6013 C CA . LEU B 1 70 ? -9.562 -14.586 -17.859 1 98.62 70 LEU B CA 1
ATOM 6014 C C . LEU B 1 70 ? -9.633 -14.945 -19.344 1 98.62 70 LEU B C 1
ATOM 6016 O O . LEU B 1 70 ? -9.984 -14.109 -20.172 1 98.62 70 LEU B O 1
ATOM 6020 N N . SER B 1 71 ? -9.234 -16.094 -19.672 1 98.38 71 SER B N 1
ATOM 6021 C CA . SER B 1 71 ? -9.328 -16.578 -21.047 1 98.38 71 SER B CA 1
ATOM 6022 C C . SER B 1 71 ? -10.117 -17.875 -21.125 1 98.38 71 SER B C 1
ATOM 6024 O O . SER B 1 71 ? -9.75 -18.875 -20.5 1 98.38 71 SER B O 1
ATOM 6026 N N . CYS B 1 72 ? -11.18 -17.891 -21.859 1 98.44 72 CYS B N 1
ATOM 6027 C CA . CYS B 1 72 ? -12.055 -19.047 -22.031 1 98.44 72 CYS B CA 1
ATOM 6028 C C . CYS B 1 72 ? -11.773 -19.734 -23.359 1 98.44 72 CYS B C 1
ATOM 6030 O O . CYS B 1 72 ? -11.883 -19.109 -24.422 1 98.44 72 CYS B O 1
ATOM 6032 N N . PHE B 1 73 ? -11.438 -21.016 -23.312 1 97.94 73 PHE B N 1
ATOM 6033 C CA . PHE B 1 73 ? -11.102 -21.766 -24.516 1 97.94 73 PHE B CA 1
ATOM 6034 C C . PHE B 1 73 ? -12.227 -22.719 -24.875 1 97.94 73 PHE B C 1
ATOM 6036 O O . PHE B 1 73 ? -12.531 -23.641 -24.125 1 97.94 73 PHE B O 1
ATOM 6043 N N . GLU B 1 74 ? -12.82 -22.5 -26 1 97.19 74 GLU B N 1
ATOM 6044 C CA . GLU B 1 74 ? -13.883 -23.344 -26.531 1 97.19 74 GLU B CA 1
ATOM 6045 C C . GLU B 1 74 ? -13.367 -24.25 -27.641 1 97.19 74 GLU B C 1
ATOM 6047 O O . GLU B 1 74 ? -12.781 -23.781 -28.609 1 97.19 74 GLU B O 1
ATOM 6052 N N . ALA B 1 75 ? -13.539 -25.531 -27.469 1 95.19 75 ALA B N 1
ATOM 6053 C CA . ALA B 1 75 ? -13.172 -26.469 -28.531 1 95.19 75 ALA B CA 1
ATOM 6054 C C . ALA B 1 75 ? -14.078 -26.312 -29.75 1 95.19 75 ALA B C 1
ATOM 6056 O O . ALA B 1 75 ? -15.297 -26.406 -29.625 1 95.19 75 ALA B O 1
ATOM 6057 N N . THR B 1 76 ? -13.492 -26.016 -30.891 1 92.56 76 THR B N 1
ATOM 6058 C CA . THR B 1 76 ? -14.258 -25.812 -32.094 1 92.56 76 THR B CA 1
ATOM 6059 C C . THR B 1 76 ? -14.07 -26.969 -33.062 1 92.56 76 THR B C 1
ATOM 6061 O O . THR B 1 76 ? -14.719 -27.031 -34.125 1 92.56 76 THR B O 1
ATOM 6064 N N . GLY B 1 77 ? -13.18 -27.922 -32.781 1 87.44 77 GLY B N 1
ATOM 6065 C CA . GLY B 1 77 ? -12.859 -29.125 -33.531 1 87.44 77 GLY B CA 1
ATOM 6066 C C . GLY B 1 77 ? -11.883 -30.031 -32.812 1 87.44 77 GLY B C 1
ATOM 6067 O O . GLY B 1 77 ? -11.547 -29.797 -31.641 1 87.44 77 GLY B O 1
ATOM 6068 N N . PRO B 1 78 ? -11.438 -31.188 -33.406 1 81.19 78 PRO B N 1
ATOM 6069 C CA . PRO B 1 78 ? -10.562 -32.156 -32.719 1 81.19 78 PRO B CA 1
ATOM 6070 C C . PRO B 1 78 ? -9.242 -31.516 -32.281 1 81.19 78 PRO B C 1
ATOM 6072 O O . PRO B 1 78 ? -8.75 -31.828 -31.203 1 81.19 78 PRO B O 1
ATOM 6075 N N . ALA B 1 79 ? -8.75 -30.625 -32.969 1 89.88 79 ALA B N 1
ATOM 6076 C CA . ALA B 1 79 ? -7.488 -29.969 -32.625 1 89.88 79 ALA B CA 1
ATOM 6077 C C . ALA B 1 79 ? -7.566 -28.469 -32.875 1 89.88 79 ALA B C 1
ATOM 6079 O O . ALA B 1 79 ? -6.68 -27.891 -33.5 1 89.88 79 ALA B O 1
ATOM 6080 N N . ALA B 1 80 ? -8.602 -27.938 -32.281 1 94.19 80 ALA B N 1
ATOM 6081 C CA . ALA B 1 80 ? -8.773 -26.5 -32.469 1 94.19 80 ALA B CA 1
ATOM 6082 C C . ALA B 1 80 ? -9.531 -25.875 -31.312 1 94.19 80 ALA B C 1
ATOM 6084 O O . ALA B 1 80 ? -10.5 -26.453 -30.812 1 94.19 80 ALA B O 1
ATOM 6085 N N . TYR B 1 81 ? -9.07 -24.75 -30.828 1 95.31 81 TYR B N 1
ATOM 6086 C CA . TYR B 1 81 ? -9.734 -23.984 -29.781 1 95.31 81 TYR B CA 1
ATOM 6087 C C . TYR B 1 81 ? -9.922 -22.531 -30.219 1 95.31 81 TYR B C 1
ATOM 6089 O O . TYR B 1 81 ? -9.109 -21.984 -30.969 1 95.31 81 TYR B O 1
ATOM 6097 N N . GLU B 1 82 ? -10.984 -22 -29.781 1 96.19 82 GLU B N 1
ATOM 6098 C CA . GLU B 1 82 ? -11.219 -20.562 -29.875 1 96.19 82 GLU B CA 1
ATOM 6099 C C . GLU B 1 82 ? -11.172 -19.906 -28.5 1 96.19 82 GLU B C 1
ATOM 6101 O O . GLU B 1 82 ? -11.859 -20.344 -27.578 1 96.19 82 GLU B O 1
ATOM 6106 N N . ALA B 1 83 ? -10.328 -18.859 -28.453 1 96.38 83 ALA B N 1
ATOM 6107 C CA . ALA B 1 83 ? -10.109 -18.234 -27.156 1 96.38 83 ALA B CA 1
ATOM 6108 C C . ALA B 1 83 ? -10.867 -16.906 -27.047 1 96.38 83 ALA B C 1
ATOM 6110 O O . ALA B 1 83 ? -10.867 -16.109 -28 1 96.38 83 ALA B O 1
ATOM 6111 N N . ARG B 1 84 ? -11.609 -16.719 -26 1 97.19 84 ARG B N 1
ATOM 6112 C CA . ARG B 1 84 ? -12.172 -15.445 -25.594 1 97.19 84 ARG B CA 1
ATOM 6113 C C . ARG B 1 84 ? -11.5 -14.922 -24.328 1 97.19 84 ARG B C 1
ATOM 6115 O O . ARG B 1 84 ? -11.727 -15.453 -23.234 1 97.19 84 ARG B O 1
ATOM 6122 N N . THR B 1 85 ? -10.68 -13.805 -24.531 1 97.31 85 THR B N 1
ATOM 6123 C CA . THR B 1 85 ? -9.859 -13.336 -23.422 1 97.31 85 THR B CA 1
ATOM 6124 C C . THR B 1 85 ? -10.344 -11.984 -22.922 1 97.31 85 THR B C 1
ATOM 6126 O O . THR B 1 85 ? -10.633 -11.086 -23.719 1 97.31 85 THR B O 1
ATOM 6129 N N . PHE B 1 86 ? -10.469 -11.875 -21.609 1 97.75 86 PHE B N 1
ATOM 6130 C CA . PHE B 1 86 ? -10.852 -10.648 -20.922 1 97.75 86 PHE B CA 1
ATOM 6131 C C . PHE B 1 86 ? -9.766 -10.211 -19.953 1 97.75 86 PHE B C 1
ATOM 6133 O O . PHE B 1 86 ? -9.328 -10.984 -19.094 1 97.75 86 PHE B O 1
ATOM 6140 N N . ASN B 1 87 ? -9.273 -8.977 -20.109 1 97.5 87 ASN B N 1
ATOM 6141 C CA . ASN B 1 87 ? -8.297 -8.375 -19.203 1 97.5 87 ASN B CA 1
ATOM 6142 C C . ASN B 1 87 ? -8.953 -7.363 -18.266 1 97.5 87 ASN B C 1
ATOM 6144 O O . ASN B 1 87 ? -9.211 -6.223 -18.672 1 97.5 87 ASN B O 1
ATOM 6148 N N . PHE B 1 88 ? -9.141 -7.715 -16.984 1 98.5 88 PHE B N 1
ATOM 6149 C CA . PHE B 1 88 ? -9.852 -6.871 -16.031 1 98.5 88 PHE B CA 1
ATOM 6150 C C . PHE B 1 88 ? -8.883 -5.973 -15.281 1 98.5 88 PHE B C 1
ATOM 6152 O O . PHE B 1 88 ? -7.953 -6.457 -14.633 1 98.5 88 PHE B O 1
ATOM 6159 N N . TYR B 1 89 ? -9.055 -4.672 -15.359 1 98.19 89 TYR B N 1
ATOM 6160 C CA . TYR B 1 89 ? -8.5 -3.789 -14.344 1 98.19 89 TYR B CA 1
ATOM 6161 C C . TYR B 1 89 ? -9.359 -3.805 -13.086 1 98.19 89 TYR B C 1
ATOM 6163 O O . TYR B 1 89 ? -10.586 -3.695 -13.156 1 98.19 89 TYR B O 1
ATOM 6171 N N . LEU B 1 90 ? -8.703 -3.984 -11.969 1 98.5 90 LEU B N 1
ATOM 6172 C CA . LEU B 1 90 ? -9.469 -4.113 -10.734 1 98.5 90 LEU B CA 1
ATOM 6173 C C . LEU B 1 90 ? -9.008 -3.09 -9.703 1 98.5 90 LEU B C 1
ATOM 6175 O O . LEU B 1 90 ? -7.812 -2.807 -9.594 1 98.5 90 LEU B O 1
ATOM 6179 N N . PHE B 1 91 ? -9.906 -2.51 -8.945 1 98.12 91 PHE B N 1
ATOM 6180 C CA . PHE B 1 91 ? -9.617 -1.646 -7.805 1 98.12 91 PHE B CA 1
ATOM 6181 C C . PHE B 1 91 ? -10.734 -1.719 -6.77 1 98.12 91 PHE B C 1
ATOM 6183 O O . PHE B 1 91 ? -11.914 -1.626 -7.113 1 98.12 91 PHE B O 1
ATOM 6190 N N . PRO B 1 92 ? -10.359 -1.92 -5.52 1 96.31 92 PRO B N 1
ATOM 6191 C CA . PRO B 1 92 ? -11.383 -2.025 -4.477 1 96.31 92 PRO B CA 1
ATOM 6192 C C . PRO B 1 92 ? -11.969 -0.67 -4.086 1 96.31 92 PRO B C 1
ATOM 6194 O O . PRO B 1 92 ? -11.688 -0.163 -2.996 1 96.31 92 PRO B O 1
ATOM 6197 N N . GLN B 1 93 ? -12.859 -0.225 -4.871 1 94.88 93 GLN B N 1
ATOM 6198 C CA . GLN B 1 93 ? -13.508 1.053 -4.602 1 94.88 93 GLN B CA 1
ATOM 6199 C C . GLN B 1 93 ? -14.266 1.017 -3.277 1 94.88 93 GLN B C 1
ATOM 6201 O O . GLN B 1 93 ? -14.984 0.056 -2.992 1 94.88 93 GLN B O 1
ATOM 6206 N N . PRO B 1 94 ? -14.07 2.088 -2.52 1 91.44 94 PRO B N 1
ATOM 6207 C CA . PRO B 1 94 ? -14.797 2.119 -1.25 1 91.44 94 PRO B CA 1
ATOM 6208 C C . PRO B 1 94 ? -16.312 2.182 -1.442 1 91.44 94 PRO B C 1
ATOM 6210 O O . PRO B 1 94 ? -16.797 2.857 -2.355 1 91.44 94 PRO B O 1
ATOM 6213 N N . HIS B 1 95 ? -17 1.397 -0.633 1 87.25 95 HIS B N 1
ATOM 6214 C CA . HIS B 1 95 ? -18.453 1.381 -0.676 1 87.25 95 HIS B CA 1
ATOM 6215 C C . HIS B 1 95 ? -19.047 0.897 0.646 1 87.25 95 HIS B C 1
ATOM 6217 O O . HIS B 1 95 ? -18.641 -0.145 1.166 1 87.25 95 HIS B O 1
ATOM 6223 N N . GLY B 1 96 ? -20.047 1.55 1.102 1 77.69 96 GLY B N 1
ATOM 6224 C CA . GLY B 1 96 ? -20.812 1.121 2.262 1 77.69 96 GLY B CA 1
ATOM 6225 C C . GLY B 1 96 ? -19.938 0.704 3.43 1 77.69 96 GLY B C 1
ATOM 6226 O O . GLY B 1 96 ? -20.125 -0.377 3.994 1 77.69 96 GLY B O 1
ATOM 6227 N N . GLY B 1 97 ? -18.969 1.345 3.693 1 78.06 97 GLY B N 1
ATOM 6228 C CA . GLY B 1 97 ? -18.125 1.03 4.828 1 78.06 97 GLY B CA 1
ATOM 6229 C C . GLY B 1 97 ? -16.938 0.149 4.465 1 78.06 97 GLY B C 1
ATOM 6230 O O . GLY B 1 97 ? -16.016 -0.025 5.266 1 78.06 97 GLY B O 1
ATOM 6231 N N . TYR B 1 98 ? -17.062 -0.454 3.318 1 83.88 98 TYR B N 1
ATOM 6232 C CA . TYR B 1 98 ? -15.93 -1.241 2.842 1 83.88 98 TYR B CA 1
ATOM 6233 C C . TYR B 1 98 ? -14.836 -0.341 2.281 1 83.88 98 TYR B C 1
ATOM 6235 O O . TYR B 1 98 ? -15.062 0.381 1.307 1 83.88 98 TYR B O 1
ATOM 6243 N N . ASN B 1 99 ? -13.719 -0.292 2.92 1 90.62 99 ASN B N 1
ATOM 6244 C CA . ASN B 1 99 ? -12.539 0.459 2.496 1 90.62 99 ASN B CA 1
ATOM 6245 C C . ASN B 1 99 ? -11.258 -0.333 2.73 1 90.62 99 ASN B C 1
ATOM 6247 O O . ASN B 1 99 ? -10.82 -0.493 3.871 1 90.62 99 ASN B O 1
ATOM 6251 N N . ARG B 1 100 ? -10.688 -0.722 1.658 1 93.12 100 ARG B N 1
ATOM 6252 C CA . ARG B 1 100 ? -9.531 -1.606 1.777 1 93.12 100 ARG B CA 1
ATOM 6253 C C . ARG B 1 100 ? -8.242 -0.807 1.924 1 93.12 100 ARG B C 1
ATOM 6255 O O . ARG B 1 100 ? -8.039 0.19 1.228 1 93.12 100 ARG B O 1
ATOM 6262 N N . ARG B 1 101 ? -7.461 -1.133 2.883 1 95.69 101 ARG B N 1
ATOM 6263 C CA . ARG B 1 101 ? -6.07 -0.712 3.002 1 95.69 101 ARG B CA 1
ATOM 6264 C C . ARG B 1 101 ? -5.121 -1.852 2.645 1 95.69 101 ARG B C 1
ATOM 6266 O O . ARG B 1 101 ? -5.25 -2.961 3.168 1 95.69 101 ARG B O 1
ATOM 6273 N N . PHE B 1 102 ? -4.223 -1.595 1.723 1 97.12 102 PHE B N 1
ATOM 6274 C CA . PHE B 1 102 ? -3.41 -2.693 1.213 1 97.12 102 PHE B CA 1
ATOM 6275 C C . PHE B 1 102 ? -1.959 -2.26 1.047 1 97.12 102 PHE B C 1
ATOM 6277 O O . PHE B 1 102 ? -1.669 -1.065 0.949 1 97.12 102 PHE B O 1
ATOM 6284 N N . LEU B 1 103 ? -1.128 -3.199 1.035 1 97.56 103 LEU B N 1
ATOM 6285 C CA . LEU B 1 103 ? 0.307 -2.967 0.905 1 97.56 103 LEU B CA 1
ATOM 6286 C C . LEU B 1 103 ? 0.715 -2.896 -0.563 1 97.56 103 LEU B C 1
ATOM 6288 O O . LEU B 1 103 ? 0.131 -3.58 -1.407 1 97.56 103 LEU B O 1
ATOM 6292 N N . CYS B 1 104 ? 1.662 -2.1 -0.814 1 98 104 CYS B N 1
ATOM 6293 C CA . CYS B 1 104 ? 2.322 -2.02 -2.111 1 98 104 CYS B CA 1
ATOM 6294 C C . CYS B 1 104 ? 3.83 -2.195 -1.969 1 98 104 CYS B C 1
ATOM 6296 O O . CYS B 1 104 ? 4.449 -1.586 -1.096 1 98 104 CYS B O 1
ATOM 6298 N N . ASP B 1 105 ? 4.336 -3.088 -2.684 1 96.88 105 ASP B N 1
ATOM 6299 C CA . ASP B 1 105 ? 5.781 -3.268 -2.805 1 96.88 105 ASP B CA 1
ATOM 6300 C C . ASP B 1 105 ? 6.352 -2.393 -3.918 1 96.88 105 ASP B C 1
ATOM 6302 O O . ASP B 1 105 ? 6.016 -2.57 -5.09 1 96.88 105 ASP B O 1
ATOM 6306 N N . ALA B 1 106 ? 7.25 -1.448 -3.598 1 96.69 106 ALA B N 1
ATOM 6307 C CA . ALA B 1 106 ? 7.762 -0.492 -4.578 1 96.69 106 ALA B CA 1
ATOM 6308 C C . ALA B 1 106 ? 8.383 -1.209 -5.77 1 96.69 106 ALA B C 1
ATOM 6310 O O . ALA B 1 106 ? 8.164 -0.816 -6.922 1 96.69 106 ALA B O 1
ATOM 6311 N N . SER B 1 107 ? 9.086 -2.236 -5.559 1 94.69 107 SER B N 1
ATOM 6312 C CA . SER B 1 107 ? 9.727 -2.988 -6.633 1 94.69 107 SER B CA 1
ATOM 6313 C C . SER B 1 107 ? 8.688 -3.607 -7.566 1 94.69 107 SER B C 1
ATOM 6315 O O . SER B 1 107 ? 8.867 -3.615 -8.789 1 94.69 107 SER B O 1
ATOM 6317 N N . SER B 1 108 ? 7.637 -4.125 -6.973 1 95.31 108 SER B N 1
ATOM 6318 C CA . SER B 1 108 ? 6.57 -4.719 -7.77 1 95.31 108 SER B CA 1
ATOM 6319 C C . SER B 1 108 ? 5.883 -3.676 -8.648 1 95.31 108 SER B C 1
ATOM 6321 O O . SER B 1 108 ? 5.578 -3.936 -9.812 1 95.31 108 SER B O 1
ATOM 6323 N N . LEU B 1 109 ? 5.66 -2.48 -8.078 1 97.56 109 LEU B N 1
ATOM 6324 C CA . LEU B 1 109 ? 5 -1.422 -8.836 1 97.56 109 LEU B CA 1
ATOM 6325 C C . LEU B 1 109 ? 5.895 -0.928 -9.969 1 97.56 109 LEU B C 1
ATOM 6327 O O . LEU B 1 109 ? 5.41 -0.667 -11.07 1 97.56 109 LEU B O 1
ATOM 6331 N N . VAL B 1 110 ? 7.152 -0.789 -9.688 1 95.88 110 VAL B N 1
ATOM 6332 C CA . VAL B 1 110 ? 8.102 -0.365 -10.711 1 95.88 110 VAL B CA 1
ATOM 6333 C C . VAL B 1 110 ? 8.148 -1.401 -11.836 1 95.88 110 VAL B C 1
ATOM 6335 O O . VAL B 1 110 ? 8.211 -1.047 -13.016 1 95.88 110 VAL B O 1
ATOM 6338 N N . PHE B 1 111 ? 8.094 -2.697 -11.477 1 94 111 PHE B N 1
ATOM 6339 C CA . PHE B 1 111 ? 8.055 -3.789 -12.445 1 94 111 PHE B CA 1
ATOM 6340 C C . PHE B 1 111 ? 6.816 -3.682 -13.336 1 94 111 PHE B C 1
ATOM 6342 O O . PHE B 1 111 ? 6.918 -3.744 -14.562 1 94 111 PHE B O 1
ATOM 6349 N N . LEU B 1 112 ? 5.703 -3.496 -12.719 1 96 112 LEU B N 1
ATOM 6350 C CA . LEU B 1 112 ? 4.465 -3.361 -13.477 1 96 112 LEU B CA 1
ATOM 6351 C C . LEU B 1 112 ? 4.52 -2.152 -14.406 1 96 112 LEU B C 1
ATOM 6353 O O . LEU B 1 112 ? 4.105 -2.232 -15.562 1 96 112 LEU B O 1
ATOM 6357 N N . ALA B 1 113 ? 5.035 -1.045 -13.875 1 95.88 113 ALA B N 1
ATOM 6358 C CA . ALA B 1 113 ? 5.164 0.169 -14.68 1 95.88 113 ALA B CA 1
ATOM 6359 C C . ALA B 1 113 ? 6.055 -0.068 -15.898 1 95.88 113 ALA B C 1
ATOM 6361 O O . ALA B 1 113 ? 5.754 0.404 -17 1 95.88 113 ALA B O 1
ATOM 6362 N N . SER B 1 114 ? 7.113 -0.813 -15.711 1 93.69 114 SER B N 1
ATOM 6363 C CA . SER B 1 114 ? 8.062 -1.083 -16.781 1 93.69 114 SER B CA 1
ATOM 6364 C C . SER B 1 114 ? 7.438 -1.955 -17.859 1 93.69 114 SER B C 1
ATOM 6366 O O . SER B 1 114 ? 7.918 -1.984 -19 1 93.69 114 SER B O 1
ATOM 6368 N N . HIS B 1 115 ? 6.359 -2.619 -17.531 1 92.56 115 HIS B N 1
ATOM 6369 C CA . HIS B 1 115 ? 5.668 -3.457 -18.516 1 92.56 115 HIS B CA 1
ATOM 6370 C C . HIS B 1 115 ? 4.379 -2.799 -18.984 1 92.56 115 HIS B C 1
ATOM 6372 O O . HIS B 1 115 ? 3.469 -3.48 -19.469 1 92.56 115 HIS B O 1
ATOM 6378 N N . GLY B 1 116 ? 4.25 -1.541 -18.719 1 93.31 116 GLY B N 1
ATOM 6379 C CA . GLY B 1 116 ? 3.201 -0.748 -19.344 1 93.31 116 GLY B CA 1
ATOM 6380 C C . GLY B 1 116 ? 1.902 -0.762 -18.547 1 93.31 116 GLY B C 1
ATOM 6381 O O . GLY B 1 116 ? 0.849 -0.396 -19.078 1 93.31 116 GLY B O 1
ATOM 6382 N N . PHE B 1 117 ? 1.96 -1.149 -17.344 1 96.5 117 PHE B N 1
ATOM 6383 C CA . PHE B 1 117 ? 0.747 -1.138 -16.531 1 96.5 117 PHE B CA 1
ATOM 6384 C C . PHE B 1 117 ? 0.232 0.285 -16.359 1 96.5 117 PHE B C 1
ATOM 6386 O O . PHE B 1 117 ? 1.013 1.206 -16.109 1 96.5 117 PHE B O 1
ATOM 6393 N N . ASP B 1 118 ? -1.017 0.45 -16.484 1 97.25 118 ASP B N 1
ATOM 6394 C CA . ASP B 1 118 ? -1.653 1.758 -16.359 1 97.25 118 ASP B CA 1
ATOM 6395 C C . ASP B 1 118 ? -2.305 1.922 -14.992 1 97.25 118 ASP B C 1
ATOM 6397 O O . ASP B 1 118 ? -3.461 1.543 -14.805 1 97.25 118 ASP B O 1
ATOM 6401 N N . PHE B 1 119 ? -1.645 2.625 -14.141 1 98 119 PHE B N 1
ATOM 6402 C CA . PHE B 1 119 ? -2.113 2.785 -12.766 1 98 119 PHE B CA 1
ATOM 6403 C C . PHE B 1 119 ? -3.283 3.758 -12.703 1 98 119 PHE B C 1
ATOM 6405 O O . PHE B 1 119 ? -4.172 3.613 -11.859 1 98 119 PHE B O 1
ATOM 6412 N N . ASN B 1 120 ? -3.299 4.785 -13.523 1 97.75 120 ASN B N 1
ATOM 6413 C CA . ASN B 1 120 ? -4.426 5.711 -13.562 1 97.75 120 ASN B CA 1
ATOM 6414 C C . ASN B 1 120 ? -5.727 4.996 -13.906 1 97.75 120 ASN B C 1
ATOM 6416 O O . ASN B 1 120 ? -6.75 5.199 -13.25 1 97.75 120 ASN B O 1
ATOM 6420 N N . ARG B 1 121 ? -5.637 4.176 -14.898 1 96.25 121 ARG B N 1
ATOM 6421 C CA . ARG B 1 121 ? -6.805 3.408 -15.32 1 96.25 121 ARG B CA 1
ATOM 6422 C C . ARG B 1 121 ? -7.246 2.438 -14.227 1 96.25 121 ARG B C 1
ATOM 6424 O O . ARG B 1 121 ? -8.445 2.271 -13.984 1 96.25 121 ARG B O 1
ATOM 6431 N N . CYS B 1 122 ? -6.293 1.814 -13.617 1 97.5 122 CYS B N 1
ATOM 6432 C CA . CYS B 1 122 ? -6.57 0.86 -12.555 1 97.5 122 CYS B CA 1
ATOM 6433 C C . CYS B 1 122 ? -7.332 1.523 -11.406 1 97.5 122 CYS B C 1
ATOM 6435 O O . CYS B 1 122 ? -8.383 1.037 -10.992 1 97.5 122 CYS B O 1
ATOM 6437 N N . ILE B 1 123 ? -6.906 2.686 -10.945 1 97.69 123 ILE B N 1
ATOM 6438 C CA . ILE B 1 123 ? -7.453 3.324 -9.75 1 97.69 123 ILE B CA 1
ATOM 6439 C C . ILE B 1 123 ? -8.734 4.066 -10.109 1 97.69 123 ILE B C 1
ATOM 6441 O O . ILE B 1 123 ? -9.734 3.982 -9.383 1 97.69 123 ILE B O 1
ATOM 6445 N N . SER B 1 124 ? -8.836 4.695 -11.227 1 96.31 124 SER B N 1
ATOM 6446 C CA . SER B 1 124 ? -9.969 5.547 -11.578 1 96.31 124 SER B CA 1
ATOM 6447 C C . SER B 1 124 ? -11.078 4.746 -12.25 1 96.31 124 SER B C 1
ATOM 6449 O O . SER B 1 124 ? -12.258 5.051 -12.086 1 96.31 124 SER B O 1
ATOM 6451 N N . GLN B 1 125 ? -10.648 3.713 -12.992 1 95.94 125 GLN B N 1
ATOM 6452 C CA . GLN B 1 125 ? -11.633 3.033 -13.828 1 95.94 125 GLN B CA 1
ATOM 6453 C C . GLN B 1 125 ? -11.656 1.534 -13.547 1 95.94 125 GLN B C 1
ATOM 6455 O O . GLN B 1 125 ? -12.344 0.778 -14.227 1 95.94 125 GLN B O 1
ATOM 6460 N N . GLY B 1 126 ? -10.93 1.054 -12.648 1 97.62 126 GLY B N 1
ATOM 6461 C CA . GLY B 1 126 ? -10.93 -0.367 -12.344 1 97.62 126 GLY B CA 1
ATOM 6462 C C . GLY B 1 126 ? -12.297 -0.888 -11.938 1 97.62 126 GLY B C 1
ATOM 6463 O O . GLY B 1 126 ? -13.055 -0.193 -11.258 1 97.62 126 GLY B O 1
ATOM 6464 N N . VAL B 1 127 ? -12.625 -2.039 -12.383 1 98.25 127 VAL B N 1
ATOM 6465 C CA . VAL B 1 127 ? -13.844 -2.701 -11.914 1 98.25 127 VAL B CA 1
ATOM 6466 C C . VAL B 1 127 ? -13.797 -2.861 -10.398 1 98.25 127 VAL B C 1
ATOM 6468 O O . VAL B 1 127 ? -12.828 -3.406 -9.852 1 98.25 127 VAL B O 1
ATOM 6471 N N . PRO B 1 128 ? -14.789 -2.324 -9.727 1 97.5 128 PRO B N 1
ATOM 6472 C CA . PRO B 1 128 ? -14.797 -2.508 -8.273 1 97.5 128 PRO B CA 1
ATOM 6473 C C . PRO B 1 128 ? -14.984 -3.967 -7.863 1 97.5 128 PRO B C 1
ATOM 6475 O O . PRO B 1 128 ? -15.406 -4.789 -8.68 1 97.5 128 PRO B O 1
ATOM 6478 N N . TYR B 1 129 ? -14.562 -4.227 -6.68 1 96.75 129 TYR B N 1
ATOM 6479 C CA . TYR B 1 129 ? -14.828 -5.566 -6.16 1 96.75 129 TYR B CA 1
ATOM 6480 C C . TYR B 1 129 ? -14.898 -5.559 -4.641 1 96.75 129 TYR B C 1
ATOM 6482 O O . TYR B 1 129 ? -14.352 -4.66 -3.992 1 96.75 129 TYR B O 1
ATOM 6490 N N . MET B 1 130 ? -15.641 -6.43 -4.137 1 95.25 130 MET B N 1
ATOM 6491 C CA . MET B 1 130 ? -15.672 -6.887 -2.75 1 95.25 130 MET B CA 1
ATOM 6492 C C . MET B 1 130 ? -15.875 -8.398 -2.676 1 95.25 130 MET B C 1
ATOM 6494 O O . MET B 1 130 ? -16.375 -9 -3.623 1 95.25 130 MET B O 1
ATOM 6498 N N . PRO B 1 131 ? -15.438 -8.992 -1.669 1 95.06 131 PRO B N 1
ATOM 6499 C CA . PRO B 1 131 ? -15.656 -10.438 -1.602 1 95.06 131 PRO B CA 1
ATOM 6500 C C . PRO B 1 131 ? -17.141 -10.812 -1.682 1 95.06 131 PRO B C 1
ATOM 6502 O O . PRO B 1 131 ? -17.984 -10.078 -1.178 1 95.06 131 PRO B O 1
ATOM 6505 N N . VAL B 1 132 ? -17.422 -11.906 -2.266 1 95.75 132 VAL B N 1
ATOM 6506 C CA . VAL B 1 132 ? -18.781 -12.43 -2.428 1 95.75 132 VAL B CA 1
ATOM 6507 C C . VAL B 1 132 ? -19.469 -12.492 -1.069 1 95.75 132 VAL B C 1
ATOM 6509 O O . VAL B 1 132 ? -20.656 -12.133 -0.947 1 95.75 132 VAL B O 1
ATOM 6512 N N . ARG B 1 133 ? -18.797 -12.914 -0.084 1 92.44 133 ARG B N 1
ATOM 6513 C CA . ARG B 1 133 ? -19.375 -13.008 1.256 1 92.44 133 ARG B CA 1
ATOM 6514 C C . ARG B 1 133 ? -19.828 -11.633 1.752 1 92.44 133 ARG B C 1
ATOM 6516 O O . ARG B 1 133 ? -20.891 -11.508 2.359 1 92.44 133 ARG B O 1
ATOM 6523 N N . THR B 1 134 ? -19 -10.633 1.533 1 92.5 134 THR B N 1
ATOM 6524 C CA . THR B 1 134 ? -19.328 -9.273 1.942 1 92.5 134 THR B CA 1
ATOM 6525 C C . THR B 1 134 ? -20.547 -8.758 1.176 1 92.5 134 THR B C 1
ATOM 6527 O O . THR B 1 134 ? -21.422 -8.117 1.757 1 92.5 134 THR B O 1
ATOM 6530 N N . ARG B 1 135 ? -20.547 -8.992 -0.102 1 93.31 135 ARG B N 1
ATOM 6531 C CA . ARG B 1 135 ? -21.703 -8.641 -0.931 1 93.31 135 ARG B CA 1
ATOM 6532 C C . ARG B 1 135 ? -22.984 -9.266 -0.388 1 93.31 135 ARG B C 1
ATOM 6534 O O . ARG B 1 135 ? -23.969 -8.57 -0.185 1 93.31 135 ARG B O 1
ATOM 6541 N N . ASP B 1 136 ? -22.906 -10.531 -0.133 1 93.12 136 ASP B N 1
ATOM 6542 C CA . ASP B 1 136 ? -24.078 -11.266 0.329 1 93.12 136 ASP B CA 1
ATOM 6543 C C . ASP B 1 136 ? -24.547 -10.758 1.693 1 93.12 136 ASP B C 1
ATOM 6545 O O . ASP B 1 136 ? -25.75 -10.68 1.96 1 93.12 136 ASP B O 1
ATOM 6549 N N . PHE B 1 137 ? -23.609 -10.43 2.506 1 90.75 137 PHE B N 1
ATOM 6550 C CA . PHE B 1 137 ? -23.922 -9.875 3.812 1 90.75 137 PHE B CA 1
ATOM 6551 C C . PHE B 1 137 ? -24.641 -8.539 3.666 1 90.75 137 PHE B C 1
ATOM 6553 O O . PHE B 1 137 ? -25.641 -8.281 4.355 1 90.75 137 PHE B O 1
ATOM 6560 N N . GLN B 1 138 ? -24.156 -7.684 2.812 1 90.5 138 GLN B N 1
ATOM 6561 C CA . GLN B 1 138 ? -24.781 -6.383 2.586 1 90.5 138 GLN B CA 1
ATOM 6562 C C . GLN B 1 138 ? -26.188 -6.539 2.008 1 90.5 138 GLN B C 1
ATOM 6564 O O . GLN B 1 138 ? -27.094 -5.793 2.369 1 90.5 138 GLN B O 1
ATOM 6569 N N . LEU B 1 139 ? -26.312 -7.5 1.129 1 91.56 139 LEU B N 1
ATOM 6570 C CA . LEU B 1 139 ? -27.625 -7.762 0.54 1 91.56 139 LEU B CA 1
ATOM 6571 C C . LEU B 1 139 ? -28.609 -8.242 1.6 1 91.56 139 LEU B C 1
ATOM 6573 O O . LEU B 1 139 ? -29.781 -7.863 1.581 1 91.56 139 LEU B O 1
ATOM 6577 N N . LEU B 1 140 ? -28.125 -9.047 2.527 1 89.94 140 LEU B N 1
ATOM 6578 C CA . LEU B 1 140 ? -28.969 -9.531 3.619 1 89.94 140 LEU B CA 1
ATOM 6579 C C . LEU B 1 140 ? -29.406 -8.383 4.523 1 89.94 140 LEU B C 1
ATOM 6581 O O . LEU B 1 140 ? -30.531 -8.375 5.027 1 89.94 140 LEU B O 1
ATOM 6585 N N . GLN B 1 141 ? -28.516 -7.438 4.746 1 84.31 141 GLN B N 1
ATOM 6586 C CA . GLN B 1 141 ? -28.812 -6.301 5.613 1 84.31 141 GLN B CA 1
ATOM 6587 C C . GLN B 1 141 ? -29.875 -5.395 5 1 84.31 141 GLN B C 1
ATOM 6589 O O . GLN B 1 141 ? -30.656 -4.773 5.719 1 84.31 141 GLN B O 1
ATOM 6594 N N . VAL B 1 142 ? -29.797 -5.23 3.758 1 82.94 142 VAL B N 1
ATOM 6595 C CA . VAL B 1 142 ? -30.812 -4.418 3.088 1 82.94 142 VAL B CA 1
ATOM 6596 C C . VAL B 1 142 ? -32.188 -5.012 3.326 1 82.94 142 VAL B C 1
ATOM 6598 O O . VAL B 1 142 ? -33.188 -4.277 3.498 1 82.94 142 VAL B O 1
ATOM 6601 N N . ASN B 1 143 ? -32.188 -6.199 3.451 1 73.44 143 ASN B N 1
ATOM 6602 C CA . ASN B 1 143 ? -33.469 -6.883 3.635 1 73.44 143 ASN B CA 1
ATOM 6603 C C . ASN B 1 143 ? -33.906 -6.848 5.094 1 73.44 143 ASN B C 1
ATOM 6605 O O . ASN B 1 143 ? -35.094 -6.93 5.379 1 73.44 143 ASN B O 1
ATOM 6609 N N . ARG B 1 144 ? -32.906 -6.703 6.094 1 64.44 144 ARG B N 1
ATOM 6610 C CA . ARG B 1 144 ? -33.25 -6.664 7.516 1 64.44 144 ARG B CA 1
ATOM 6611 C C . ARG B 1 144 ? -33.656 -5.262 7.949 1 64.44 144 ARG B C 1
ATOM 6613 O O . ARG B 1 144 ? -34.375 -5.09 8.938 1 64.44 144 ARG B O 1
ATOM 6620 N N . SER B 1 145 ? -32.969 -4.211 7.5 1 55.66 145 SER B N 1
ATOM 6621 C CA . SER B 1 145 ? -32.938 -2.867 8.062 1 55.66 145 SER B CA 1
ATOM 6622 C C . SER B 1 145 ? -34.312 -2.418 8.531 1 55.66 145 SER B C 1
ATOM 6624 O O . SER B 1 145 ? -34.406 -1.562 9.414 1 55.66 145 SER B O 1
ATOM 6626 N N . ASN B 1 146 ? -35.5 -2.312 7.91 1 54.81 146 ASN B N 1
ATOM 6627 C CA . ASN B 1 146 ? -36.531 -1.376 8.375 1 54.81 146 ASN B CA 1
ATOM 6628 C C . ASN B 1 146 ? -37.156 -1.842 9.688 1 54.81 146 ASN B C 1
ATOM 6630 O O . ASN B 1 146 ? -38.062 -1.195 10.211 1 54.81 146 ASN B O 1
ATOM 6634 N N . GLU B 1 147 ? -36.562 -2.994 10.141 1 55.44 147 GLU B N 1
ATOM 6635 C CA . GLU B 1 147 ? -37.25 -3.426 11.352 1 55.44 147 GLU B CA 1
ATOM 6636 C C . GLU B 1 147 ? -36.531 -2.914 12.602 1 55.44 147 GLU B C 1
ATOM 6638 O O . GLU B 1 147 ? -35.312 -2.885 12.656 1 55.44 147 GLU B O 1
ATOM 6643 N N . PRO B 1 148 ? -37.219 -2.082 13.359 1 57.28 148 PRO B N 1
ATOM 6644 C CA . PRO B 1 148 ? -36.625 -1.593 14.609 1 57.28 148 PRO B CA 1
ATOM 6645 C C . PRO B 1 148 ? -35.844 -2.672 15.352 1 57.28 148 PRO B C 1
ATOM 6647 O O . PRO B 1 148 ? -36.312 -3.805 15.484 1 57.28 148 PRO B O 1
ATOM 6650 N N . ARG B 1 149 ? -34.5 -2.562 15.391 1 53.56 149 ARG B N 1
ATOM 6651 C CA . ARG B 1 149 ? -33.688 -3.498 16.156 1 53.56 149 ARG B CA 1
ATOM 6652 C C . ARG B 1 149 ? -33.688 -3.152 17.641 1 53.56 149 ARG B C 1
ATOM 6654 O O . ARG B 1 149 ? -33.344 -2.033 18.031 1 53.56 149 ARG B O 1
ATOM 6661 N N . GLY B 1 150 ? -34.312 -4.004 18.5 1 60.72 150 GLY B N 1
ATOM 6662 C CA . GLY B 1 150 ? -34.188 -3.939 19.953 1 60.72 150 GLY B CA 1
ATOM 6663 C C . GLY B 1 150 ? -35.312 -3.17 20.609 1 60.72 150 GLY B C 1
ATOM 6664 O O . GLY B 1 150 ? -36.25 -2.756 19.953 1 60.72 150 GLY B O 1
ATOM 6665 N N . ASP B 1 151 ? -35.281 -3.02 21.875 1 67.56 151 ASP B N 1
ATOM 6666 C CA . ASP B 1 151 ? -36.25 -2.328 22.719 1 67.56 151 ASP B CA 1
ATOM 6667 C C . ASP B 1 151 ? -36.156 -0.816 22.516 1 67.56 151 ASP B C 1
ATOM 6669 O O . ASP B 1 151 ? -35.094 -0.258 22.375 1 67.56 151 ASP B O 1
ATOM 6673 N N . PRO B 1 152 ? -37.281 -0.209 22.172 1 74.19 152 PRO B N 1
ATOM 6674 C CA . PRO B 1 152 ? -37.281 1.249 22.031 1 74.19 152 PRO B CA 1
ATOM 6675 C C . PRO B 1 152 ? -36.531 1.949 23.156 1 74.19 152 PRO B C 1
ATOM 6677 O O . PRO B 1 152 ? -36.562 1.504 24.297 1 74.19 152 PRO B O 1
ATOM 6680 N N . VAL B 1 153 ? -35.719 2.891 22.797 1 77 153 VAL B N 1
ATOM 6681 C CA . VAL B 1 153 ? -34.969 3.682 23.75 1 77 153 VAL B CA 1
ATOM 6682 C C . VAL B 1 153 ? -35.906 4.605 24.516 1 77 153 VAL B C 1
ATOM 6684 O O . VAL B 1 153 ? -36.719 5.309 23.922 1 77 153 VAL B O 1
ATOM 6687 N N . VAL B 1 154 ? -35.938 4.402 25.812 1 77.25 154 VAL B N 1
ATOM 6688 C CA . VAL B 1 154 ? -36.75 5.285 26.656 1 77.25 154 VAL B CA 1
ATOM 6689 C C . VAL B 1 154 ? -36 6.609 26.859 1 77.25 154 VAL B C 1
ATOM 6691 O O . VAL B 1 154 ? -34.875 6.633 27.359 1 77.25 154 VAL B O 1
ATOM 6694 N N . VAL B 1 155 ? -36.531 7.668 26.281 1 79.88 155 VAL B N 1
ATOM 6695 C CA . VAL B 1 155 ? -35.969 9 26.391 1 79.88 155 VAL B CA 1
ATOM 6696 C C . VAL B 1 155 ? -36.125 9.523 27.812 1 79.88 155 VAL B C 1
ATOM 6698 O O . VAL B 1 155 ? -37.25 9.781 28.266 1 79.88 155 VAL B O 1
ATOM 6701 N N . SER B 1 156 ? -35.031 9.555 28.609 1 73.56 156 SER B N 1
ATOM 6702 C CA . SER B 1 156 ? -35.125 9.922 30.016 1 73.56 156 SER B CA 1
ATOM 6703 C C . SER B 1 156 ? -34.5 11.297 30.266 1 73.56 156 SER B C 1
ATOM 6705 O O . SER B 1 156 ? -35 12.07 31.094 1 73.56 156 SER B O 1
ATOM 6707 N N . SER B 1 157 ? -33.531 11.695 29.562 1 76.19 157 SER B N 1
ATOM 6708 C CA . SER B 1 157 ? -32.875 12.961 29.812 1 76.19 157 SER B CA 1
ATOM 6709 C C . SER B 1 157 ? -33.656 14.141 29.281 1 76.19 157 SER B C 1
ATOM 6711 O O . SER B 1 157 ? -34.375 14.008 28.281 1 76.19 157 SER B O 1
ATOM 6713 N N . ASP B 1 158 ? -33.625 15.258 29.953 1 78.38 158 ASP B N 1
ATOM 6714 C CA . ASP B 1 158 ? -34.375 16.453 29.562 1 78.38 158 ASP B CA 1
ATOM 6715 C C . ASP B 1 158 ? -33.906 16.953 28.188 1 78.38 158 ASP B C 1
ATOM 6717 O O . ASP B 1 158 ? -34.719 17.453 27.406 1 78.38 158 ASP B O 1
ATOM 6721 N N . GLU B 1 159 ? -32.625 16.734 27.969 1 79.81 159 GLU B N 1
ATOM 6722 C CA . GLU B 1 159 ? -32.094 17.156 26.672 1 79.81 159 GLU B CA 1
ATOM 6723 C C . GLU B 1 159 ? -32.719 16.344 25.547 1 79.81 159 GLU B C 1
ATOM 6725 O O . GLU B 1 159 ? -33.094 16.906 24.5 1 79.81 159 GLU B O 1
ATOM 6730 N N . ASP B 1 160 ? -32.875 15.07 25.844 1 86.06 160 ASP B N 1
ATOM 6731 C CA . ASP B 1 160 ? -33.438 14.188 24.812 1 86.06 160 ASP B CA 1
ATOM 6732 C C . ASP B 1 160 ? -34.938 14.438 24.641 1 86.06 160 ASP B C 1
ATOM 6734 O O . ASP B 1 160 ? -35.469 14.391 23.516 1 86.06 160 ASP B O 1
ATOM 6738 N N . LYS B 1 161 ? -35.625 14.758 25.703 1 88.5 161 LYS B N 1
ATOM 6739 C CA . LYS B 1 161 ? -37.031 15.078 25.625 1 88.5 161 LYS B CA 1
ATOM 6740 C C . LYS B 1 161 ? -37.281 16.344 24.812 1 88.5 161 LYS B C 1
ATOM 6742 O O . LYS B 1 161 ? -38.219 16.406 24.016 1 88.5 161 LYS B O 1
ATOM 6747 N N . ALA B 1 162 ? -36.344 17.25 25.125 1 89.25 162 ALA B N 1
ATOM 6748 C CA . ALA B 1 162 ? -36.469 18.5 24.391 1 89.25 162 ALA B CA 1
ATOM 6749 C C . ALA B 1 162 ? -36.219 18.297 22.906 1 89.25 162 ALA B C 1
ATOM 6751 O O . ALA B 1 162 ? -36.906 18.875 22.062 1 89.25 162 ALA B O 1
ATOM 6752 N N . PHE B 1 163 ? -35.281 17.516 22.625 1 89.62 163 PHE B N 1
ATOM 6753 C CA . PHE B 1 163 ? -35 17.203 21.234 1 89.62 163 PHE B CA 1
ATOM 6754 C C . PHE B 1 163 ? -36.188 16.562 20.547 1 89.62 163 PHE B C 1
ATOM 6756 O O . PHE B 1 163 ? -36.594 16.953 19.438 1 89.62 163 PHE B O 1
ATOM 6763 N N . VAL B 1 164 ? -36.719 15.586 21.188 1 89.56 164 VAL B N 1
ATOM 6764 C CA . VAL B 1 164 ? -37.844 14.852 20.625 1 89.56 164 VAL B CA 1
ATOM 6765 C C . VAL B 1 164 ? -39.031 15.797 20.438 1 89.56 164 VAL B C 1
ATOM 6767 O O . VAL B 1 164 ? -39.719 15.758 19.406 1 89.56 164 VAL B O 1
ATOM 6770 N N . ALA B 1 165 ? -39.281 16.641 21.375 1 87.94 165 ALA B N 1
ATOM 6771 C CA . ALA B 1 165 ? -40.375 17.594 21.281 1 87.94 165 ALA B CA 1
ATOM 6772 C C . ALA B 1 165 ? -40.188 18.547 20.109 1 87.94 165 ALA B C 1
ATOM 6774 O O . ALA B 1 165 ? -41.156 18.844 19.391 1 87.94 165 ALA B O 1
ATOM 6775 N N . GLU B 1 166 ? -38.969 18.969 19.938 1 88.94 166 GLU B N 1
ATOM 6776 C CA . GLU B 1 166 ? -38.688 19.859 18.828 1 88.94 166 GLU B CA 1
ATOM 6777 C C . GLU B 1 166 ? -38.875 19.172 17.484 1 88.94 166 GLU B C 1
ATOM 6779 O O . GLU B 1 166 ? -39.375 19.766 16.547 1 88.94 166 GLU B O 1
ATOM 6784 N N . LEU B 1 167 ? -38.406 17.984 17.453 1 89.31 167 LEU B N 1
ATOM 6785 C CA . LEU B 1 167 ? -38.531 17.188 16.234 1 89.31 167 LEU B CA 1
ATOM 6786 C C . LEU B 1 167 ? -40 17.016 15.867 1 89.31 167 LEU B C 1
ATOM 6788 O O . LEU B 1 167 ? -40.406 17.219 14.711 1 89.31 167 LEU B O 1
ATOM 6792 N N . VAL B 1 168 ? -40.812 16.641 16.812 1 87.12 168 VAL B N 1
ATOM 6793 C CA . VAL B 1 168 ? -42.25 16.391 16.594 1 87.12 168 VAL B CA 1
ATOM 6794 C C . VAL B 1 168 ? -42.938 17.672 16.141 1 87.12 168 VAL B C 1
ATOM 6796 O O . VAL B 1 168 ? -43.781 17.656 15.227 1 87.12 168 VAL B O 1
ATOM 6799 N N . GLN B 1 169 ? -42.531 18.703 16.797 1 86.69 169 GLN B N 1
ATOM 6800 C CA . GLN B 1 169 ? -43.125 20 16.422 1 86.69 169 GLN B CA 1
ATOM 6801 C C . GLN B 1 169 ? -42.75 20.391 15 1 86.69 169 GLN B C 1
ATOM 6803 O O . GLN B 1 169 ? -43.594 20.844 14.234 1 86.69 169 GLN B O 1
ATOM 6808 N N . MET B 1 170 ? -41.5 20.234 14.648 1 87.38 170 MET B N 1
ATOM 6809 C CA . MET B 1 170 ? -41 20.578 13.32 1 87.38 170 MET B CA 1
ATOM 6810 C C . MET B 1 170 ? -41.75 19.797 12.234 1 87.38 170 MET B C 1
ATOM 6812 O O . MET B 1 170 ? -42.156 20.359 11.227 1 87.38 170 MET B O 1
ATOM 6816 N N . VAL B 1 171 ? -41.875 18.531 12.445 1 88.81 171 VAL B N 1
ATOM 6817 C CA . VAL B 1 171 ? -42.531 17.641 11.469 1 88.81 171 VAL B CA 1
ATOM 6818 C C . VAL B 1 171 ? -44 17.953 11.391 1 88.81 171 VAL B C 1
ATOM 6820 O O . VAL B 1 171 ? -44.594 18 10.297 1 88.81 171 VAL B O 1
ATOM 6823 N N . SER B 1 172 ? -44.625 18.219 12.523 1 84.44 172 SER B N 1
ATOM 6824 C CA . SER B 1 172 ? -46.062 18.547 12.562 1 84.44 172 SER B CA 1
ATOM 6825 C C . SER B 1 172 ? -46.312 19.859 11.828 1 84.44 172 SER B C 1
ATOM 6827 O O . SER B 1 172 ? -47.312 19.969 11.094 1 84.44 172 SER B O 1
ATOM 6829 N N . ASP B 1 173 ? -45.406 20.766 12.086 1 84.75 173 ASP B N 1
ATOM 6830 C CA . ASP B 1 173 ? -45.562 22.047 11.414 1 84.75 173 ASP B CA 1
ATOM 6831 C C . ASP B 1 173 ? -45.406 21.891 9.898 1 84.75 173 ASP B C 1
ATOM 6833 O O . ASP B 1 173 ? -46.156 22.5 9.133 1 84.75 173 ASP B O 1
ATOM 6837 N N . TRP B 1 174 ? -44.5 21.141 9.492 1 86.69 174 TRP B N 1
ATOM 6838 C CA . TRP B 1 174 ? -44.25 20.875 8.078 1 86.69 174 TRP B CA 1
ATOM 6839 C C . TRP B 1 174 ? -45.438 20.172 7.441 1 86.69 174 TRP B C 1
ATOM 6841 O O . TRP B 1 174 ? -45.875 20.531 6.34 1 86.69 174 TRP B O 1
ATOM 6851 N N . LEU B 1 175 ? -46 19.234 8.156 1 84.88 175 LEU B N 1
ATOM 6852 C CA . LEU B 1 175 ? -47.156 18.484 7.641 1 84.88 175 LEU B CA 1
ATOM 6853 C C . LEU B 1 175 ? -48.406 19.375 7.551 1 84.88 175 LEU B C 1
ATOM 6855 O O . LEU B 1 175 ? -49.25 19.172 6.684 1 84.88 175 LEU B O 1
ATOM 6859 N N . ALA B 1 176 ? -48.406 20.406 8.453 1 79.62 176 ALA B N 1
ATOM 6860 C CA . ALA B 1 176 ? -49.562 21.328 8.477 1 79.62 176 ALA B CA 1
ATOM 6861 C C . ALA B 1 176 ? -49.375 22.438 7.434 1 79.62 176 ALA B C 1
ATOM 6863 O O . ALA B 1 176 ? -50.281 23.266 7.254 1 79.62 176 ALA B O 1
ATOM 6864 N N . GLY B 1 177 ? -48.281 22.375 6.645 1 74.12 177 GLY B N 1
ATOM 6865 C CA . GLY B 1 177 ? -48.062 23.328 5.582 1 74.12 177 GLY B CA 1
ATOM 6866 C C . GLY B 1 177 ? -47.344 24.594 6.051 1 74.12 177 GLY B C 1
ATOM 6867 O O . GLY B 1 177 ? -47.344 25.609 5.352 1 74.12 177 GLY B O 1
ATOM 6868 N N . ARG B 1 178 ? -46.875 24.703 7.273 1 65.5 178 ARG B N 1
ATOM 6869 C CA . ARG B 1 178 ? -46.156 25.859 7.781 1 65.5 178 ARG B CA 1
ATOM 6870 C C . ARG B 1 178 ? -44.656 25.766 7.445 1 65.5 178 ARG B C 1
ATOM 6872 O O . ARG B 1 178 ? -44.062 24.703 7.621 1 65.5 178 ARG B O 1
ATOM 6879 N N . PRO B 1 179 ? -44.156 26.516 6.5 1 57.25 179 PRO B N 1
ATOM 6880 C CA . PRO B 1 179 ? -42.75 26.391 6.102 1 57.25 179 PRO B CA 1
ATOM 6881 C C . PRO B 1 179 ? -41.812 26.406 7.289 1 57.25 179 PRO B C 1
ATOM 6883 O O . PRO B 1 179 ? -42.031 27.109 8.273 1 57.25 179 PRO B O 1
ATOM 6886 N N . PRO B 1 180 ? -40.969 25.406 7.465 1 55.06 180 PRO B N 1
ATOM 6887 C CA . PRO B 1 180 ? -40 25.438 8.555 1 55.06 180 PRO B CA 1
ATOM 6888 C C . PRO B 1 180 ? -39.219 26.75 8.609 1 55.06 180 PRO B C 1
ATOM 6890 O O . PRO B 1 180 ? -39.062 27.422 7.59 1 55.06 180 PRO B O 1
ATOM 6893 N N . SER B 1 181 ? -39.094 27.406 9.742 1 46.88 181 SER B N 1
ATOM 6894 C CA . SER B 1 181 ? -38.281 28.625 9.867 1 46.88 181 SER B CA 1
ATOM 6895 C C . SER B 1 181 ? -36.969 28.5 9.078 1 46.88 181 SER B C 1
ATOM 6897 O O . SER B 1 181 ? -36.375 27.422 9.031 1 46.88 181 SER B O 1
ATOM 6899 N N . PRO B 1 182 ? -36.656 29.453 8.133 1 42.19 182 PRO B N 1
ATOM 6900 C CA . PRO B 1 182 ? -35.5 29.5 7.234 1 42.19 182 PRO B CA 1
ATOM 6901 C C . PRO B 1 182 ? -34.219 28.984 7.891 1 42.19 182 PRO B C 1
ATOM 6903 O O . PRO B 1 182 ? -33.25 28.672 7.199 1 42.19 182 PRO B O 1
ATOM 6906 N N . SER B 1 183 ? -33.969 29.172 9.109 1 41 183 SER B N 1
ATOM 6907 C CA . SER B 1 183 ? -32.625 28.938 9.672 1 41 183 SER B CA 1
ATOM 6908 C C . SER B 1 183 ? -32.219 27.469 9.531 1 41 183 SER B C 1
ATOM 6910 O O . SER B 1 183 ? -31.047 27.172 9.352 1 41 183 SER B O 1
ATOM 6912 N N . SER B 1 184 ? -33.094 26.547 9.727 1 42.38 184 SER B N 1
ATOM 6913 C CA . SER B 1 184 ? -32.719 25.156 9.852 1 42.38 184 SER B CA 1
ATOM 6914 C C . SER B 1 184 ? -32.5 24.5 8.484 1 42.38 184 SER B C 1
ATOM 6916 O O . SER B 1 184 ? -31.609 23.672 8.305 1 42.38 184 SER B O 1
ATOM 6918 N N . SER B 1 185 ? -33.312 24.859 7.52 1 43.47 185 SER B N 1
ATOM 6919 C CA . SER B 1 185 ? -33.312 24.156 6.242 1 43.47 185 SER B CA 1
ATOM 6920 C C . SER B 1 185 ? -32.094 24.562 5.414 1 43.47 185 SER B C 1
ATOM 6922 O O . SER B 1 185 ? -31.547 23.75 4.66 1 43.47 185 SER B O 1
ATOM 6924 N N . ALA B 1 186 ? -31.781 25.812 5.371 1 42.47 186 ALA B N 1
ATOM 6925 C CA . ALA B 1 186 ? -30.656 26.312 4.582 1 42.47 186 ALA B CA 1
ATOM 6926 C C . ALA B 1 186 ? -29.328 25.781 5.129 1 42.47 186 ALA B C 1
ATOM 6928 O O . ALA B 1 186 ? -28.422 25.453 4.363 1 42.47 186 ALA B O 1
ATOM 6929 N N . VAL B 1 187 ? -29.266 25.734 6.391 1 43.41 187 VAL B N 1
ATOM 6930 C CA . VAL B 1 187 ? -28.031 25.281 7.008 1 43.41 187 VAL B CA 1
ATOM 6931 C C . VAL B 1 187 ? -27.812 23.797 6.695 1 43.41 187 VAL B C 1
ATOM 6933 O O . VAL B 1 187 ? -26.688 23.391 6.379 1 43.41 187 VAL B O 1
ATOM 6936 N N . VAL B 1 188 ? -28.953 23.078 6.648 1 45.78 188 VAL B N 1
ATOM 6937 C CA . VAL B 1 188 ? -28.828 21.641 6.41 1 45.78 188 VAL B CA 1
ATOM 6938 C C . VAL B 1 188 ? -28.406 21.391 4.965 1 45.78 188 VAL B C 1
ATOM 6940 O O . VAL B 1 188 ? -27.578 20.516 4.691 1 45.78 188 VAL B O 1
ATOM 6943 N N . LYS B 1 189 ? -29.031 22.234 4.125 1 44.62 189 LYS B N 1
ATOM 6944 C CA . LYS B 1 189 ? -28.641 22.031 2.732 1 44.62 189 LYS B CA 1
ATOM 6945 C C . LYS B 1 189 ? -27.156 22.328 2.523 1 44.62 189 LYS B C 1
ATOM 6947 O O . LYS B 1 189 ? -26.469 21.609 1.809 1 44.62 189 LYS B O 1
ATOM 6952 N N . ASP B 1 190 ? -26.797 23.422 3.045 1 44.06 190 ASP B N 1
ATOM 6953 C CA . ASP B 1 190 ? -25.406 23.797 2.926 1 44.06 190 ASP B CA 1
ATOM 6954 C C . ASP B 1 190 ? -24.5 22.766 3.598 1 44.06 190 ASP B C 1
ATOM 6956 O O . ASP B 1 190 ? -23.453 22.406 3.053 1 44.06 190 ASP B O 1
ATOM 6960 N N . GLU B 1 191 ? -25.016 22.312 4.719 1 44.94 191 GLU B N 1
ATOM 6961 C CA . GLU B 1 191 ? -24.234 21.312 5.434 1 44.94 191 GLU B CA 1
ATOM 6962 C C . GLU B 1 191 ? -24.266 19.969 4.715 1 44.94 191 GLU B C 1
ATOM 6964 O O . GLU B 1 191 ? -23.297 19.219 4.723 1 44.94 191 GLU B O 1
ATOM 6969 N N . LEU B 1 192 ? -25.5 19.734 4.188 1 44.31 192 LEU B N 1
ATOM 6970 C CA . LEU B 1 192 ? -25.609 18.531 3.377 1 44.31 192 LEU B CA 1
ATOM 6971 C C . LEU B 1 192 ? -24.672 18.594 2.176 1 44.31 192 LEU B C 1
ATOM 6973 O O . LEU B 1 192 ? -24.016 17.594 1.83 1 44.31 192 LEU B O 1
ATOM 6977 N N . GLU B 1 193 ? -24.75 19.75 1.572 1 41.78 193 GLU B N 1
ATOM 6978 C CA . GLU B 1 193 ? -23.812 19.938 0.464 1 41.78 193 GLU B CA 1
ATOM 6979 C C . GLU B 1 193 ? -22.375 19.859 0.942 1 41.78 193 GLU B C 1
ATOM 6981 O O . GLU B 1 193 ? -21.516 19.266 0.275 1 41.78 193 GLU B O 1
ATOM 6986 N N . GLU B 1 194 ? -22.234 20.453 2.068 1 40.41 194 GLU B N 1
ATOM 6987 C CA . GLU B 1 194 ? -20.906 20.406 2.664 1 40.41 194 GLU B CA 1
ATOM 6988 C C . GLU B 1 194 ? -20.578 19 3.18 1 40.41 194 GLU B C 1
ATOM 6990 O O . GLU B 1 194 ? -19.438 18.547 3.064 1 40.41 194 GLU B O 1
ATOM 6995 N N . ALA B 1 195 ? -21.609 18.438 3.877 1 38.69 195 ALA B N 1
ATOM 6996 C CA . ALA B 1 195 ? -21.422 17.078 4.348 1 38.69 195 ALA B CA 1
ATOM 6997 C C . ALA B 1 195 ? -21.203 16.125 3.178 1 38.69 195 ALA B C 1
ATOM 6999 O O . ALA B 1 195 ? -20.375 15.203 3.264 1 38.69 195 ALA B O 1
ATOM 7000 N N . ALA B 1 196 ? -22.047 16.312 2.16 1 37.59 196 ALA B N 1
ATOM 7001 C CA . ALA B 1 196 ? -21.781 15.539 0.949 1 37.59 196 ALA B CA 1
ATOM 7002 C C . ALA B 1 196 ? -20.344 15.75 0.475 1 37.59 196 ALA B C 1
ATOM 7004 O O . ALA B 1 196 ? -19.688 14.805 0.041 1 37.59 196 ALA B O 1
ATOM 7005 N N . THR B 1 197 ? -20 17.031 0.539 1 35.03 197 THR B N 1
ATOM 7006 C CA . THR B 1 197 ? -18.609 17.359 0.206 1 35.03 197 THR B CA 1
ATOM 7007 C C . THR B 1 197 ? -17.672 16.922 1.324 1 35.03 197 THR B C 1
ATOM 7009 O O . THR B 1 197 ? -16.562 16.453 1.061 1 35.03 197 THR B O 1
ATOM 7012 N N . ALA B 1 198 ? -18.172 17.203 2.588 1 33.91 198 ALA B N 1
ATOM 7013 C CA . ALA B 1 198 ? -17.344 16.875 3.752 1 33.91 198 ALA B CA 1
ATOM 7014 C C . ALA B 1 198 ? -17.203 15.367 3.914 1 33.91 198 ALA B C 1
ATOM 7016 O O . ALA B 1 198 ? -16.172 14.891 4.395 1 33.91 198 ALA B O 1
ATOM 7017 N N . MET B 1 199 ? -18.422 14.586 3.795 1 32.19 199 MET B N 1
ATOM 7018 C CA . MET B 1 199 ? -18.234 13.141 3.844 1 32.19 199 MET B CA 1
ATOM 7019 C C . MET B 1 199 ? -17.094 12.703 2.934 1 32.19 199 MET B C 1
ATOM 7021 O O . MET B 1 199 ? -16.469 11.672 3.176 1 32.19 199 MET B O 1
ATOM 7025 N N . GLN B 1 200 ? -17.062 13.398 1.784 1 31.23 200 GLN B N 1
ATOM 7026 C CA . GLN B 1 200 ? -15.844 13.172 1.015 1 31.23 200 GLN B CA 1
ATOM 7027 C C . GLN B 1 200 ? -14.617 13.641 1.785 1 31.23 200 GLN B C 1
ATOM 7029 O O . GLN B 1 200 ? -13.531 13.078 1.629 1 31.23 200 GLN B O 1
ATOM 7034 N N . GLU B 1 201 ? -14.844 14.742 2.525 1 31.25 201 GLU B N 1
ATOM 7035 C CA . GLU B 1 201 ? -13.742 15.344 3.273 1 31.25 201 GLU B CA 1
ATOM 7036 C C . GLU B 1 201 ? -13.398 14.508 4.508 1 31.25 201 GLU B C 1
ATOM 7038 O O . GLU B 1 201 ? -12.281 14.594 5.023 1 31.25 201 GLU B O 1
ATOM 7043 N N . ASP B 1 202 ? -14.43 14.148 5.387 1 30.5 202 ASP B N 1
ATOM 7044 C CA . ASP B 1 202 ? -14.07 13.492 6.641 1 30.5 202 ASP B CA 1
ATOM 7045 C C . ASP B 1 202 ? -13.086 12.344 6.402 1 30.5 202 ASP B C 1
ATOM 7047 O O . ASP B 1 202 ? -12.594 11.734 7.355 1 30.5 202 ASP B O 1
ATOM 7051 N N . VAL B 1 203 ? -13.406 11.5 5.363 1 29.81 203 VAL B N 1
ATOM 7052 C CA . VAL B 1 203 ? -12.234 10.633 5.211 1 29.81 203 VAL B CA 1
ATOM 7053 C C . VAL B 1 203 ? -11 11.484 4.914 1 29.81 203 VAL B C 1
ATOM 7055 O O . VAL B 1 203 ? -9.914 11.219 5.43 1 29.81 203 VAL B O 1
ATOM 7058 N N . MET B 1 204 ? -10.789 12.133 3.689 1 28.83 204 MET B N 1
ATOM 7059 C CA . MET B 1 204 ? -9.703 13.094 3.484 1 28.83 204 MET B CA 1
ATOM 7060 C C . MET B 1 204 ? -10.102 14.477 3.984 1 28.83 204 MET B C 1
ATOM 7062 O O . MET B 1 204 ? -11.289 14.773 4.105 1 28.83 204 MET B O 1
ATOM 7066 N N . GLY B 1 205 ? -9.297 15.367 4.605 1 24.08 205 GLY B N 1
ATOM 7067 C CA . GLY B 1 205 ? -9.398 16.75 5.039 1 24.08 205 GLY B CA 1
ATOM 7068 C C . GLY B 1 205 ? -10.352 17.578 4.199 1 24.08 205 GLY B C 1
ATOM 7069 O O . GLY B 1 205 ? -10.773 17.141 3.125 1 24.08 205 GLY B O 1
ATOM 7070 N N . SER B 1 206 ? -10.75 18.828 4.566 1 26.16 206 SER B N 1
ATOM 7071 C CA . SER B 1 206 ? -11.742 19.875 4.32 1 26.16 206 SER B CA 1
ATOM 7072 C C . SER B 1 206 ? -11.742 20.297 2.855 1 26.16 206 SER B C 1
ATOM 7074 O O . SER B 1 206 ? -10.812 20.969 2.398 1 26.16 206 SER B O 1
ATOM 7076 N N . GLU B 1 207 ? -11.914 19.594 1.727 1 24.52 207 GLU B N 1
ATOM 7077 C CA . GLU B 1 207 ? -11.93 20.422 0.528 1 24.52 207 GLU B CA 1
ATOM 7078 C C . GLU B 1 207 ? -13.133 21.375 0.528 1 24.52 207 GLU B C 1
ATOM 7080 O O . GLU B 1 207 ? -14.211 21 1.001 1 24.52 207 GLU B O 1
ATOM 7085 N N . PRO B 1 208 ? -12.859 22.734 0.217 1 23.98 208 PRO B N 1
ATOM 7086 C CA . PRO B 1 208 ? -13.742 23.906 0.091 1 23.98 208 PRO B CA 1
ATOM 7087 C C . PRO B 1 208 ? -14.898 23.656 -0.877 1 23.98 208 PRO B C 1
ATOM 7089 O O . PRO B 1 208 ? -14.805 22.797 -1.757 1 23.98 208 PRO B O 1
ATOM 7092 N N . ASP B 1 209 ? -15.984 24.281 -0.614 1 26.53 209 ASP B N 1
ATOM 7093 C CA . ASP B 1 209 ? -17.312 24.484 -1.203 1 26.53 209 ASP B CA 1
ATOM 7094 C C . ASP B 1 209 ? -17.203 25.062 -2.613 1 26.53 209 ASP B C 1
ATOM 7096 O O . ASP B 1 209 ? -16.484 26.047 -2.838 1 26.53 209 ASP B O 1
ATOM 7100 N N . GLU B 1 210 ? -17.25 24.359 -3.654 1 25.33 210 GLU B N 1
ATOM 7101 C CA . GLU B 1 210 ? -17.438 24.906 -4.996 1 25.33 210 GLU B CA 1
ATOM 7102 C C . GLU B 1 210 ? -18.656 25.812 -5.059 1 25.33 210 GLU B C 1
ATOM 7104 O O . GLU B 1 210 ? -19.781 25.375 -4.789 1 25.33 210 GLU B O 1
ATOM 7109 N N . ALA B 1 211 ? -18.484 27.281 -4.988 1 23.69 211 ALA B N 1
ATOM 7110 C CA . ALA B 1 211 ? -19.297 28.5 -5.02 1 23.69 211 ALA B CA 1
ATOM 7111 C C . ALA B 1 211 ? -20.125 28.578 -6.293 1 23.69 211 ALA B C 1
ATOM 7113 O O . ALA B 1 211 ? -21.328 28.859 -6.238 1 23.69 211 ALA B O 1
ATOM 7114 N N . PRO B 1 212 ? -19.531 28.859 -7.547 1 24.14 212 PRO B N 1
ATOM 7115 C CA . PRO B 1 212 ? -20.125 29.922 -8.359 1 24.14 212 PRO B CA 1
ATOM 7116 C C . PRO B 1 212 ? -21.438 29.5 -9.023 1 24.14 212 PRO B C 1
ATOM 7118 O O . PRO B 1 212 ? -22.25 30.344 -9.391 1 24.14 212 PRO B O 1
ATOM 7121 N N . ALA B 1 213 ? -21.547 28.375 -9.625 1 25.14 213 ALA B N 1
ATOM 7122 C CA . ALA B 1 213 ? -22.625 28.266 -10.602 1 25.14 213 ALA B CA 1
ATOM 7123 C C . ALA B 1 213 ? -23.984 28.344 -9.922 1 25.14 213 ALA B C 1
ATOM 7125 O O . ALA B 1 213 ? -25.016 28.156 -10.57 1 25.14 213 ALA B O 1
ATOM 7126 N N . ALA B 1 214 ? -24 28.547 -8.641 1 26.36 214 ALA B N 1
ATOM 7127 C CA . ALA B 1 214 ? -25.234 28.578 -7.844 1 26.36 214 ALA B CA 1
ATOM 7128 C C . ALA B 1 214 ? -25.906 29.953 -7.953 1 26.36 214 ALA B C 1
ATOM 7130 O O . ALA B 1 214 ? -27.016 30.141 -7.453 1 26.36 214 ALA B O 1
ATOM 7131 N N . ALA B 1 215 ? -25.312 31.031 -8.508 1 26.34 215 ALA B N 1
ATOM 7132 C CA . ALA B 1 215 ? -25.969 32.312 -8.422 1 26.34 215 ALA B CA 1
ATOM 7133 C C . ALA B 1 215 ? -27.203 32.375 -9.312 1 26.34 215 ALA B C 1
ATOM 7135 O O . ALA B 1 215 ? -28.25 32.875 -8.898 1 26.34 215 ALA B O 1
ATOM 7136 N N . ALA B 1 216 ? -27.109 32.219 -10.688 1 26.45 216 ALA B N 1
ATOM 7137 C CA . ALA B 1 216 ? -28.188 32.5 -11.633 1 26.45 216 ALA B CA 1
ATOM 7138 C C . ALA B 1 216 ? -29.391 31.594 -11.398 1 26.45 216 ALA B C 1
ATOM 7140 O O . ALA B 1 216 ? -30.531 32.031 -11.484 1 26.45 216 ALA B O 1
ATOM 7141 N N . ALA B 1 217 ? -29.203 30.234 -11.234 1 28.53 217 ALA B N 1
ATOM 7142 C CA . ALA B 1 217 ? -30.281 29.266 -11.07 1 28.53 217 ALA B CA 1
ATOM 7143 C C . ALA B 1 217 ? -31.016 29.484 -9.75 1 28.53 217 ALA B C 1
ATOM 7145 O O . ALA B 1 217 ? -32 28.828 -9.469 1 28.53 217 ALA B O 1
ATOM 7146 N N . ALA B 1 218 ? -30.75 30.438 -8.938 1 30.03 218 ALA B N 1
ATOM 7147 C CA . ALA B 1 218 ? -31.25 30.938 -7.656 1 30.03 218 ALA B CA 1
ATOM 7148 C C . ALA B 1 218 ? -32.625 31.547 -7.812 1 30.03 218 ALA B C 1
ATOM 7150 O O . ALA B 1 218 ? -33.5 31.359 -6.957 1 30.03 218 ALA B O 1
ATOM 7151 N N . ALA B 1 219 ? -32.938 32.375 -8.836 1 31.62 219 ALA B N 1
ATOM 7152 C CA . ALA B 1 219 ? -34.219 33.062 -8.969 1 31.62 219 ALA B CA 1
ATOM 7153 C C . ALA B 1 219 ? -35.344 32.062 -9.219 1 31.62 219 ALA B C 1
ATOM 7155 O O . ALA B 1 219 ? -36.406 32.156 -8.602 1 31.62 219 ALA B O 1
ATOM 7156 N N . ALA B 1 220 ? -35.469 31.266 -10.398 1 33.97 220 ALA B N 1
ATOM 7157 C CA . ALA B 1 220 ? -36.438 30.219 -10.695 1 33.97 220 ALA B CA 1
ATOM 7158 C C . ALA B 1 220 ? -36.406 29.125 -9.633 1 33.97 220 ALA B C 1
ATOM 7160 O O . ALA B 1 220 ? -37.406 28.406 -9.453 1 33.97 220 ALA B O 1
ATOM 7161 N N . ALA B 1 221 ? -35.438 28.781 -8.797 1 36.91 221 ALA B N 1
ATOM 7162 C CA . ALA B 1 221 ? -35.125 27.859 -7.695 1 36.91 221 ALA B CA 1
ATOM 7163 C C . ALA B 1 221 ? -35.844 28.297 -6.41 1 36.91 221 ALA B C 1
ATOM 7165 O O . ALA B 1 221 ? -36.062 27.5 -5.508 1 36.91 221 ALA B O 1
ATOM 7166 N N . ALA B 1 222 ? -36.156 29.453 -6.258 1 39.03 222 ALA B N 1
ATOM 7167 C CA . ALA B 1 222 ? -36.938 29.906 -5.102 1 39.03 222 ALA B CA 1
ATOM 7168 C C . ALA B 1 222 ? -38.344 29.312 -5.086 1 39.03 222 ALA B C 1
ATOM 7170 O O . ALA B 1 222 ? -38.812 28.875 -4.039 1 39.03 222 ALA B O 1
ATOM 7171 N N . SER B 1 223 ? -39.031 29.484 -6.141 1 41.88 223 SER B N 1
ATOM 7172 C CA . SER B 1 223 ? -40.344 28.828 -6.199 1 41.88 223 SER B CA 1
ATOM 7173 C C . SER B 1 223 ? -40.219 27.312 -6.102 1 41.88 223 SER B C 1
ATOM 7175 O O . SER B 1 223 ? -41 26.656 -5.41 1 41.88 223 SER B O 1
ATOM 7177 N N . GLU B 1 224 ? -39.406 26.641 -6.914 1 44.72 224 GLU B N 1
ATOM 7178 C CA . GLU B 1 224 ? -39.094 25.219 -6.84 1 44.72 224 GLU B CA 1
ATOM 7179 C C . GLU B 1 224 ? -38.5 24.859 -5.484 1 44.72 224 GLU B C 1
ATOM 7181 O O . GLU B 1 224 ? -38.75 23.766 -4.957 1 44.72 224 GLU B O 1
ATOM 7186 N N . GLN B 1 225 ? -37.75 25.688 -4.973 1 47.75 225 GLN B N 1
ATOM 7187 C CA . GLN B 1 225 ? -37.25 25.531 -3.609 1 47.75 225 GLN B CA 1
ATOM 7188 C C . GLN B 1 225 ? -38.375 25.562 -2.6 1 47.75 225 GLN B C 1
ATOM 7190 O O . GLN B 1 225 ? -38.406 24.781 -1.643 1 47.75 225 GLN B O 1
ATOM 7195 N N . GLN B 1 226 ? -39.281 26.562 -2.807 1 50.47 226 GLN B N 1
ATOM 7196 C CA . GLN B 1 226 ? -40.438 26.578 -1.944 1 50.47 226 GLN B CA 1
ATOM 7197 C C . GLN B 1 226 ? -41.25 25.297 -2.088 1 50.47 226 GLN B C 1
ATOM 7199 O O . GLN B 1 226 ? -41.719 24.734 -1.095 1 50.47 226 GLN B O 1
ATOM 7204 N N . GLN B 1 227 ? -41.594 24.953 -3.33 1 53.34 227 GLN B N 1
ATOM 7205 C CA . GLN B 1 227 ? -42.312 23.703 -3.561 1 53.34 227 GLN B CA 1
ATOM 7206 C C . GLN B 1 227 ? -41.5 22.516 -3.035 1 53.34 227 GLN B C 1
ATOM 7208 O O . GLN B 1 227 ? -42.062 21.578 -2.477 1 53.34 227 GLN B O 1
ATOM 7213 N N . GLN B 1 228 ? -40.25 22.562 -3.279 1 58.69 228 GLN B N 1
ATOM 7214 C CA . GLN B 1 228 ? -39.375 21.516 -2.768 1 58.69 228 GLN B CA 1
ATOM 7215 C C . GLN B 1 228 ? -39.344 21.516 -1.242 1 58.69 228 GLN B C 1
ATOM 7217 O O . GLN B 1 228 ? -39.312 20.453 -0.618 1 58.69 228 GLN B O 1
ATOM 7222 N N . GLN B 1 229 ? -39.438 22.703 -0.662 1 60.44 229 GLN B N 1
ATOM 7223 C CA . GLN B 1 229 ? -39.5 22.797 0.793 1 60.44 229 GLN B CA 1
ATOM 7224 C C . GLN B 1 229 ? -40.812 22.25 1.334 1 60.44 229 GLN B C 1
ATOM 7226 O O . GLN B 1 229 ? -40.875 21.781 2.475 1 60.44 229 GLN B O 1
ATOM 7231 N N . TRP B 1 230 ? -41.812 22.344 0.474 1 69.38 230 TRP B N 1
ATOM 7232 C CA . TRP B 1 230 ? -43.094 21.781 0.875 1 69.38 230 TRP B CA 1
ATOM 7233 C C . TRP B 1 230 ? -43.125 20.266 0.722 1 69.38 230 TRP B C 1
ATOM 7235 O O . TRP B 1 230 ? -43.75 19.562 1.509 1 69.38 230 TRP B O 1
ATOM 7245 N N . GLN B 1 231 ? -42.312 19.797 -0.175 1 81.81 231 GLN B N 1
ATOM 7246 C CA . GLN B 1 231 ? -42.344 18.375 -0.459 1 81.81 231 GLN B CA 1
ATOM 7247 C C . GLN B 1 231 ? -41.344 17.609 0.398 1 81.81 231 GLN B C 1
ATOM 7249 O O . GLN B 1 231 ? -41.562 16.469 0.775 1 81.81 231 GLN B O 1
ATOM 7254 N N . GLU B 1 232 ? -40.312 18.297 0.763 1 88 232 GLU B N 1
ATOM 7255 C CA . GLU B 1 232 ? -39.25 17.625 1.525 1 88 232 GLU B CA 1
ATOM 7256 C C . GLU B 1 232 ? -38.844 18.453 2.746 1 88 232 GLU B C 1
ATOM 7258 O O . GLU B 1 232 ? -38.812 19.688 2.688 1 88 232 GLU B O 1
ATOM 7263 N N . LEU B 1 233 ? -38.719 17.766 3.84 1 86.62 233 LEU B N 1
ATOM 7264 C CA . LEU B 1 233 ? -38.219 18.375 5.059 1 86.62 233 LEU B CA 1
ATOM 7265 C C . LEU B 1 233 ? -36.875 17.797 5.43 1 86.62 233 LEU B C 1
ATOM 726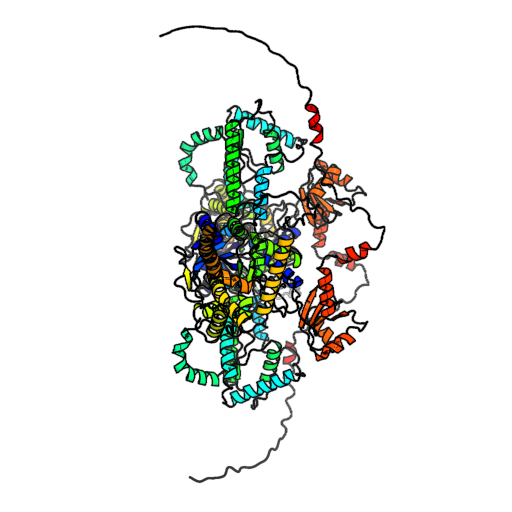7 O O . LEU B 1 233 ? -36.75 16.609 5.719 1 86.62 233 LEU B O 1
ATOM 7271 N N . ALA B 1 234 ? -35.844 18.609 5.352 1 85.5 234 ALA B N 1
ATOM 7272 C CA . ALA B 1 234 ? -34.531 18.188 5.801 1 85.5 234 ALA B CA 1
ATOM 7273 C C . ALA B 1 234 ? -34.344 18.469 7.289 1 85.5 234 ALA B C 1
ATOM 7275 O O . ALA B 1 234 ? -34.469 19.625 7.73 1 85.5 234 ALA B O 1
ATOM 7276 N N . LEU B 1 235 ? -34.062 17.438 8.016 1 85.25 235 LEU B N 1
ATOM 7277 C CA . LEU B 1 235 ? -33.844 17.578 9.445 1 85.25 235 LEU B CA 1
ATOM 7278 C C . LEU B 1 235 ? -32.406 18.031 9.711 1 85.25 235 LEU B C 1
ATOM 7280 O O . LEU B 1 235 ? -31.516 17.812 8.875 1 85.25 235 LEU B O 1
ATOM 7284 N N . PRO B 1 236 ? -32.188 18.688 10.758 1 80.94 236 PRO B N 1
ATOM 7285 C CA . PRO B 1 236 ? -30.812 19.031 11.133 1 80.94 236 PRO B CA 1
ATOM 7286 C C . PRO B 1 236 ? -29.922 17.797 11.32 1 80.94 236 PRO B C 1
ATOM 7288 O O . PRO B 1 236 ? -30.438 16.688 11.523 1 80.94 236 PRO B O 1
ATOM 7291 N N . PRO B 1 237 ? -28.625 17.969 11.227 1 79.56 237 PRO B N 1
ATOM 7292 C CA . PRO B 1 237 ? -27.703 16.828 11.375 1 79.56 237 PRO B CA 1
ATOM 7293 C C . PRO B 1 237 ? -27.844 16.141 12.727 1 79.56 237 PRO B C 1
ATOM 7295 O O . PRO B 1 237 ? -27.984 16.797 13.758 1 79.56 237 PRO B O 1
ATOM 7298 N N . LEU B 1 238 ? -27.859 14.852 12.656 1 80.44 238 LEU B N 1
ATOM 7299 C CA . LEU B 1 238 ? -28.094 14.023 13.836 1 80.44 238 LEU B CA 1
ATOM 7300 C C . LEU B 1 238 ? -26.922 13.086 14.086 1 80.44 238 LEU B C 1
ATOM 7302 O O . LEU B 1 238 ? -26.312 12.578 13.141 1 80.44 238 LEU B O 1
ATOM 7306 N N . ASN B 1 239 ? -26.438 13.008 15.344 1 71.88 239 ASN B N 1
ATOM 7307 C CA . ASN B 1 239 ? -25.531 11.914 15.672 1 71.88 239 ASN B CA 1
ATOM 7308 C C . ASN B 1 239 ? -26.266 10.578 15.734 1 71.88 239 ASN B C 1
ATOM 7310 O O . ASN B 1 239 ? -27.484 10.531 15.562 1 71.88 239 ASN B O 1
ATOM 7314 N N . SER B 1 240 ? -25.641 9.484 15.914 1 73.31 240 SER B N 1
ATOM 7315 C CA . SER B 1 240 ? -26.203 8.148 15.812 1 73.31 240 SER B CA 1
ATOM 7316 C C . SER B 1 240 ? -27.328 7.953 16.828 1 73.31 240 SER B C 1
ATOM 7318 O O . SER B 1 240 ? -28.359 7.352 16.516 1 73.31 240 SER B O 1
ATOM 7320 N N . TYR B 1 241 ? -27.203 8.547 17.984 1 73.94 241 TYR B N 1
ATOM 7321 C CA . TYR B 1 241 ? -28.203 8.398 19.031 1 73.94 241 TYR B CA 1
ATOM 7322 C C . TYR B 1 241 ? -29.453 9.203 18.703 1 73.94 241 TYR B C 1
ATOM 7324 O O . TYR B 1 241 ? -30.562 8.688 18.797 1 73.94 241 TYR B O 1
ATOM 7332 N N . LYS B 1 242 ? -29.25 10.383 18.312 1 82.44 242 LYS B N 1
ATOM 7333 C CA . LYS B 1 242 ? -30.375 11.234 17.969 1 82.44 242 LYS B CA 1
ATOM 7334 C C . LYS B 1 242 ? -31.125 10.695 16.75 1 82.44 242 LYS B C 1
ATOM 7336 O O . LYS B 1 242 ? -32.344 10.836 16.641 1 82.44 242 LYS B O 1
ATOM 7341 N N . ARG B 1 243 ? -30.297 10.117 15.945 1 84.69 243 ARG B N 1
ATOM 7342 C CA . ARG B 1 243 ? -30.922 9.5 14.781 1 84.69 243 ARG B CA 1
ATOM 7343 C C . ARG B 1 243 ? -31.828 8.352 15.188 1 84.69 243 ARG B C 1
ATOM 7345 O O . ARG B 1 243 ? -32.938 8.188 14.633 1 84.69 243 ARG B O 1
ATOM 7352 N N . LEU B 1 244 ? -31.375 7.555 16.062 1 80.81 244 LEU B N 1
ATOM 7353 C CA . LEU B 1 244 ? -32.188 6.469 16.594 1 80.81 244 LEU B CA 1
ATOM 7354 C C . LEU B 1 244 ? -33.5 7.004 17.188 1 80.81 244 LEU B C 1
ATOM 7356 O O . LEU B 1 244 ? -34.562 6.469 16.938 1 80.81 244 LEU B O 1
ATOM 7360 N N . LEU B 1 245 ? -33.375 8.062 17.938 1 84.88 245 LEU B N 1
ATOM 7361 C CA . LEU B 1 245 ? -34.562 8.672 18.547 1 84.88 245 LEU B CA 1
ATOM 7362 C C . LEU B 1 245 ? -35.5 9.211 17.5 1 84.88 245 LEU B C 1
ATOM 7364 O O . LEU B 1 245 ? -36.719 9.062 17.625 1 84.88 245 LEU B O 1
ATOM 7368 N N . ALA B 1 246 ? -34.875 9.82 16.531 1 86.25 246 ALA B N 1
ATOM 7369 C CA . ALA B 1 246 ? -35.688 10.383 15.461 1 86.25 246 ALA B CA 1
ATOM 7370 C C . ALA B 1 246 ? -36.5 9.289 14.75 1 86.25 246 ALA B C 1
ATOM 7372 O O . ALA B 1 246 ? -37.719 9.422 14.555 1 86.25 246 ALA B O 1
ATOM 7373 N N . TYR B 1 247 ? -35.844 8.211 14.453 1 83.31 247 TYR B N 1
ATOM 7374 C CA . TYR B 1 247 ? -36.531 7.109 13.781 1 83.31 247 TYR B CA 1
ATOM 7375 C C . TYR B 1 247 ? -37.656 6.547 14.641 1 83.31 247 TYR B C 1
ATOM 7377 O O . TYR B 1 247 ? -38.719 6.23 14.133 1 83.31 247 TYR B O 1
ATOM 7385 N N . GLN B 1 248 ? -37.312 6.398 15.852 1 82.69 248 GLN B N 1
ATOM 7386 C CA . GLN B 1 248 ? -38.281 5.867 16.781 1 82.69 248 GLN B CA 1
ATOM 7387 C C . GLN B 1 248 ? -39.531 6.77 16.844 1 82.69 248 GLN B C 1
ATOM 7389 O O . GLN B 1 248 ? -40.656 6.285 16.844 1 82.69 248 GLN B O 1
ATOM 7394 N N . GLU B 1 249 ? -39.25 8.031 16.922 1 84.25 249 GLU B N 1
ATOM 7395 C CA . GLU B 1 249 ? -40.344 8.984 17.062 1 84.25 249 GLU B CA 1
ATOM 7396 C C . GLU B 1 249 ? -41.156 9.086 15.773 1 84.25 249 GLU B C 1
ATOM 7398 O O . GLU B 1 249 ? -42.375 9.25 15.812 1 84.25 249 GLU B O 1
ATOM 7403 N N . LEU B 1 250 ? -40.531 9.023 14.695 1 85.12 250 LEU B N 1
ATOM 7404 C CA . LEU B 1 250 ? -41.188 9.188 13.398 1 85.12 250 LEU B CA 1
ATOM 7405 C C . LEU B 1 250 ? -42.062 7.988 13.086 1 85.12 250 LEU B C 1
ATOM 7407 O O . LEU B 1 250 ? -42.969 8.078 12.25 1 85.12 250 LEU B O 1
ATOM 7411 N N . ARG B 1 251 ? -41.812 6.965 13.719 1 78.56 251 ARG B N 1
ATOM 7412 C CA . ARG B 1 251 ? -42.562 5.746 13.484 1 78.56 251 ARG B CA 1
ATOM 7413 C C . ARG B 1 251 ? -43.844 5.711 14.359 1 78.56 251 ARG B C 1
ATOM 7415 O O . ARG B 1 251 ? -44.75 4.945 14.094 1 78.56 251 ARG B O 1
ATOM 7422 N N . LYS B 1 252 ? -43.844 6.559 15.383 1 76.81 252 LYS B N 1
ATOM 7423 C CA . LYS B 1 252 ? -45 6.566 16.281 1 76.81 252 LYS B CA 1
ATOM 7424 C C . LYS B 1 252 ? -46.219 7.172 15.609 1 76.81 252 LYS B C 1
ATOM 7426 O O . LYS B 1 252 ? -46.094 8.023 14.727 1 76.81 252 LYS B O 1
ATOM 7431 N N . PRO B 1 253 ? -47.438 6.805 15.938 1 70.06 253 PRO B N 1
ATOM 7432 C CA . PRO B 1 253 ? -48.656 7.281 15.32 1 70.06 253 PRO B CA 1
ATOM 7433 C C . PRO B 1 253 ? -48.969 8.734 15.68 1 70.06 253 PRO B C 1
ATOM 7435 O O . PRO B 1 253 ? -50.062 9.227 15.375 1 70.06 253 PRO B O 1
ATOM 7438 N N . GLN B 1 254 ? -48.125 9.508 16.172 1 64.5 254 GLN B N 1
ATOM 7439 C CA . GLN B 1 254 ? -48.438 10.82 16.719 1 64.5 254 GLN B CA 1
ATOM 7440 C C . GLN B 1 254 ? -48.625 11.852 15.617 1 64.5 254 GLN B C 1
ATOM 7442 O O . GLN B 1 254 ? -49.031 12.984 15.875 1 64.5 254 GLN B O 1
ATOM 7447 N N . PHE B 1 255 ? -48.375 11.594 14.492 1 63.94 255 PHE B N 1
ATOM 7448 C CA . PHE B 1 255 ? -48.469 12.648 13.484 1 63.94 255 PHE B CA 1
ATOM 7449 C C . PHE B 1 255 ? -49.844 12.664 12.836 1 63.94 255 PHE B C 1
ATOM 7451 O O . PHE B 1 255 ? -49.969 13.047 11.672 1 63.94 255 PHE B O 1
ATOM 7458 N N . GLY B 1 256 ? -50.875 12.453 13.906 1 50.94 256 GLY B N 1
ATOM 7459 C CA . GLY B 1 256 ? -52.281 12.703 13.688 1 50.94 256 GLY B CA 1
ATOM 7460 C C . GLY B 1 256 ? -52.969 11.602 12.898 1 50.94 256 GLY B C 1
ATOM 7461 O O . GLY B 1 256 ? -54.156 11.695 12.594 1 50.94 256 GLY B O 1
ATOM 7462 N N . VAL B 1 257 ? -52.344 10.906 12.023 1 51.72 257 VAL B N 1
ATOM 7463 C CA . VAL B 1 257 ? -53.219 10.141 11.141 1 51.72 257 VAL B CA 1
ATOM 7464 C C . VAL B 1 257 ? -53.25 8.68 11.602 1 51.72 257 VAL B C 1
ATOM 7466 O O . VAL B 1 257 ? -52.312 8.188 12.227 1 51.72 257 VAL B O 1
ATOM 7469 N N . GLU B 1 258 ? -54.344 8.195 11.82 1 56.09 258 GLU B N 1
ATOM 7470 C CA . GLU B 1 258 ? -54.656 6.762 11.875 1 56.09 258 GLU B CA 1
ATOM 7471 C C . GLU B 1 258 ? -54 6.023 10.703 1 56.09 258 GLU B C 1
ATOM 7473 O O . GLU B 1 258 ? -54.406 6.219 9.547 1 56.09 258 GLU B O 1
ATOM 7478 N N . GLY B 1 259 ? -52.625 5.531 10.797 1 62.56 259 GLY B N 1
ATOM 7479 C CA . GLY B 1 259 ? -52 4.777 9.719 1 62.56 259 GLY B CA 1
ATOM 7480 C C . GLY B 1 259 ? -50.625 5.285 9.359 1 62.56 259 GLY B C 1
ATOM 7481 O O . GLY B 1 259 ? -49.781 5.465 10.227 1 62.56 259 GLY B O 1
ATOM 7482 N N . HIS B 1 260 ? -50.562 5.723 8 1 73.38 260 HIS B N 1
ATOM 7483 C CA . HIS B 1 260 ? -49.312 6.195 7.414 1 73.38 260 HIS B CA 1
ATOM 7484 C C . HIS B 1 260 ? -49.062 7.664 7.746 1 73.38 260 HIS B C 1
ATOM 7486 O O . HIS B 1 260 ? -49.938 8.5 7.59 1 73.38 260 HIS B O 1
ATOM 7492 N N . PRO B 1 261 ? -47.938 8.086 8.422 1 78.56 261 PRO B N 1
ATOM 7493 C CA . PRO B 1 261 ? -47.688 9.422 8.969 1 78.56 261 PRO B CA 1
ATOM 7494 C C . PRO B 1 261 ? -47.688 10.508 7.895 1 78.56 261 PRO B C 1
ATOM 7496 O O . PRO B 1 261 ? -47.688 11.695 8.219 1 78.56 261 PRO B O 1
ATOM 7499 N N . GLY B 1 262 ? -47.75 10.031 6.605 1 81.38 262 GLY B N 1
ATOM 7500 C CA . GLY B 1 262 ? -47.844 11 5.523 1 81.38 262 GLY B CA 1
ATOM 7501 C C . GLY B 1 262 ? -46.469 11.344 4.93 1 81.38 262 GLY B C 1
ATOM 7502 O O . GLY B 1 262 ? -46.344 12.312 4.184 1 81.38 262 GLY B O 1
ATOM 7503 N N . PHE B 1 263 ? -45.438 10.648 5.379 1 88 263 PHE B N 1
ATOM 7504 C CA . PHE B 1 263 ? -44.125 10.93 4.812 1 88 263 PHE B CA 1
ATOM 7505 C C . PHE B 1 263 ? -43.281 9.664 4.738 1 88 263 PHE B C 1
ATOM 7507 O O . PHE B 1 263 ? -43.625 8.656 5.367 1 88 263 PHE B O 1
ATOM 7514 N N . TRP B 1 264 ? -42.406 9.695 3.891 1 89.5 264 TRP B N 1
ATOM 7515 C CA . TRP B 1 264 ? -41.375 8.688 3.738 1 89.5 264 TRP B CA 1
ATOM 7516 C C . TRP B 1 264 ? -40 9.242 4.148 1 89.5 264 TRP B C 1
ATOM 7518 O O . TRP B 1 264 ? -39.688 10.383 3.828 1 89.5 264 TRP B O 1
ATOM 7528 N N . VAL B 1 265 ? -39.375 8.469 4.93 1 87.5 265 VAL B N 1
ATOM 7529 C CA . VAL B 1 265 ? -38.031 8.891 5.383 1 87.5 265 VAL B CA 1
ATOM 7530 C C . VAL B 1 265 ? -37 8.5 4.352 1 87.5 265 VAL B C 1
ATOM 7532 O O . VAL B 1 265 ? -36.75 7.312 4.125 1 87.5 265 VAL B O 1
ATOM 7535 N N . LYS B 1 266 ? -36.438 9.445 3.758 1 85.31 266 LYS B N 1
ATOM 7536 C CA . LYS B 1 266 ? -35.375 9.219 2.781 1 85.31 266 LYS B CA 1
ATOM 7537 C C . LYS B 1 266 ? -34 9.141 3.463 1 85.31 266 LYS B C 1
ATOM 7539 O O . LYS B 1 266 ? -33.594 10.086 4.137 1 85.31 266 LYS B O 1
ATOM 7544 N N . ARG B 1 267 ? -33.344 8.078 3.26 1 77.44 267 ARG B N 1
ATOM 7545 C CA . ARG B 1 267 ? -31.984 7.906 3.799 1 77.44 267 ARG B CA 1
ATOM 7546 C C . ARG B 1 267 ? -30.938 8.461 2.836 1 77.44 267 ARG B C 1
ATOM 7548 O O . ARG B 1 267 ? -31 8.211 1.631 1 77.44 267 ARG B O 1
ATOM 7555 N N . LEU B 1 268 ? -30.062 9.297 3.422 1 75.94 268 LEU B N 1
ATOM 7556 C CA . LEU B 1 268 ? -28.969 9.859 2.633 1 75.94 268 LEU B CA 1
ATOM 7557 C C . LEU B 1 268 ? -27.672 9.117 2.898 1 75.94 268 LEU B C 1
ATOM 7559 O O . LEU B 1 268 ? -27.547 8.391 3.889 1 75.94 268 LEU B O 1
ATOM 7563 N N . PRO B 1 269 ? -26.688 9.156 1.965 1 68.69 269 PRO B N 1
ATOM 7564 C CA . PRO B 1 269 ? -25.391 8.523 2.188 1 68.69 269 PRO B CA 1
ATOM 7565 C C . PRO B 1 269 ? -24.75 8.945 3.504 1 68.69 269 PRO B C 1
ATOM 7567 O O . PRO B 1 269 ? -24.125 8.125 4.188 1 68.69 269 PRO B O 1
ATOM 7570 N N . ASP B 1 270 ? -24.875 10.188 3.727 1 67.12 270 ASP B N 1
ATOM 7571 C CA . ASP B 1 270 ? -24.438 10.664 5.039 1 67.12 270 ASP B CA 1
ATOM 7572 C C . ASP B 1 270 ? -25.531 10.461 6.082 1 67.12 270 ASP B C 1
ATOM 7574 O O . ASP B 1 270 ? -26.531 11.18 6.09 1 67.12 270 ASP B O 1
ATOM 7578 N N . SER B 1 271 ? -25.297 9.508 6.906 1 69.94 271 SER B N 1
ATOM 7579 C CA . SER B 1 271 ? -26.328 9.062 7.836 1 69.94 271 SER B CA 1
ATOM 7580 C C . SER B 1 271 ? -26.688 10.164 8.828 1 69.94 271 SER B C 1
ATOM 7582 O O . SER B 1 271 ? -27.703 10.07 9.523 1 69.94 271 SER B O 1
ATOM 7584 N N . ARG B 1 272 ? -25.953 11.219 8.797 1 73.62 272 ARG B N 1
ATOM 7585 C CA . ARG B 1 272 ? -26.25 12.289 9.742 1 73.62 272 ARG B CA 1
ATOM 7586 C C . ARG B 1 272 ? -27.484 13.078 9.32 1 73.62 272 ARG B C 1
ATOM 7588 O O . ARG B 1 272 ? -28.094 13.781 10.133 1 73.62 272 ARG B O 1
ATOM 7595 N N . PHE B 1 273 ? -27.875 12.828 8.07 1 78.5 273 PHE B N 1
ATOM 7596 C CA . PHE B 1 273 ? -28.969 13.641 7.547 1 78.5 273 PHE B CA 1
ATOM 7597 C C . PHE B 1 273 ? -30.172 12.773 7.227 1 78.5 273 PHE B C 1
ATOM 7599 O O . PHE B 1 273 ? -30.031 11.664 6.715 1 78.5 273 PHE B O 1
ATOM 7606 N N . LEU B 1 274 ? -31.344 13.227 7.684 1 84.44 274 LEU B N 1
ATOM 7607 C CA . LEU B 1 274 ? -32.625 12.594 7.363 1 84.44 274 LEU B CA 1
ATOM 7608 C C . LEU B 1 274 ? -33.531 13.562 6.625 1 84.44 274 LEU B C 1
ATOM 7610 O O . LEU B 1 274 ? -33.625 14.742 6.98 1 84.44 274 LEU B O 1
ATOM 7614 N N . VAL B 1 275 ? -34.062 13.109 5.531 1 87.69 275 VAL B N 1
ATOM 7615 C CA . VAL B 1 275 ? -35 13.922 4.766 1 87.69 275 VAL B CA 1
ATOM 7616 C C . VAL B 1 275 ? -36.375 13.25 4.73 1 87.69 275 VAL B C 1
ATOM 7618 O O . VAL B 1 275 ? -36.469 12.047 4.477 1 87.69 275 VAL B O 1
ATOM 7621 N N . LEU B 1 276 ? -37.375 13.992 5.117 1 89.12 276 LEU B N 1
ATOM 7622 C CA . LEU B 1 276 ? -38.75 13.508 5.027 1 89.12 276 LEU B CA 1
ATOM 7623 C C . LEU B 1 276 ? -39.406 13.984 3.736 1 89.12 276 LEU B C 1
ATOM 7625 O O . LEU B 1 276 ? -39.281 15.148 3.363 1 89.12 276 LEU B O 1
ATOM 7629 N N . VAL B 1 277 ? -40 13.078 3.059 1 89.75 277 VAL B N 1
ATOM 7630 C CA . VAL B 1 277 ? -40.688 13.375 1.812 1 89.75 277 VAL B CA 1
ATOM 7631 C C . VAL B 1 277 ? -42.188 13.109 1.984 1 89.75 277 VAL B C 1
ATOM 7633 O O . VAL B 1 277 ? -42.594 12.016 2.389 1 89.75 277 VAL B O 1
ATOM 7636 N N . ARG B 1 278 ? -42.938 14.094 1.67 1 88.44 278 ARG B N 1
ATOM 7637 C CA . ARG B 1 278 ? -44.375 13.906 1.745 1 88.44 278 ARG B CA 1
ATOM 7638 C C . ARG B 1 278 ? -44.844 12.797 0.801 1 88.44 278 ARG B C 1
ATOM 7640 O O . ARG B 1 278 ? -44.469 12.789 -0.376 1 88.44 278 ARG B O 1
ATOM 7647 N N . ALA B 1 279 ? -45.5 11.883 1.346 1 88.06 279 ALA B N 1
ATOM 7648 C CA . ALA B 1 279 ? -45.938 10.758 0.534 1 88.06 279 ALA B CA 1
ATOM 7649 C C . ALA B 1 279 ? -47.125 10.055 1.19 1 88.06 279 ALA B C 1
ATOM 7651 O O . ALA B 1 279 ? -47.188 9.945 2.418 1 88.06 279 ALA B O 1
ATOM 7652 N N . THR B 1 280 ? -48 9.648 0.321 1 85.19 280 THR B N 1
ATOM 7653 C CA . THR B 1 280 ? -49.062 8.766 0.791 1 85.19 280 THR B CA 1
ATOM 7654 C C . THR B 1 280 ? -48.5 7.391 1.15 1 85.19 280 THR B C 1
ATOM 7656 O O . THR B 1 280 ? -47.312 7.109 0.907 1 85.19 280 THR B O 1
ATOM 7659 N N . ALA B 1 281 ? -49.344 6.629 1.678 1 83.44 281 ALA B N 1
ATOM 7660 C CA . ALA B 1 281 ? -48.906 5.285 2.066 1 83.44 281 ALA B CA 1
ATOM 7661 C C . ALA B 1 281 ? -48.438 4.488 0.854 1 83.44 281 ALA B C 1
ATOM 7663 O O . ALA B 1 281 ? -47.406 3.803 0.914 1 83.44 281 ALA B O 1
ATOM 7664 N N . GLN B 1 282 ? -49.219 4.625 -0.223 1 87.25 282 GLN B N 1
ATOM 7665 C CA . GLN B 1 282 ? -48.875 3.912 -1.446 1 87.25 282 GLN B CA 1
ATOM 7666 C C . GLN B 1 282 ? -47.594 4.469 -2.061 1 87.25 282 GLN B C 1
ATOM 7668 O O . GLN B 1 282 ? -46.75 3.705 -2.51 1 87.25 282 GLN B O 1
ATOM 7673 N N . GLN B 1 283 ? -47.531 5.746 -2.057 1 89.06 283 GLN B N 1
ATOM 7674 C CA . GLN B 1 283 ? -46.344 6.383 -2.596 1 89.06 283 GLN B CA 1
ATOM 7675 C C . GLN B 1 283 ? -45.094 6.039 -1.759 1 89.06 283 GLN B C 1
ATOM 7677 O O . GLN B 1 283 ? -44 5.848 -2.299 1 89.06 283 GLN B O 1
ATOM 7682 N N . ALA B 1 284 ? -45.281 6.004 -0.499 1 87.12 284 ALA B N 1
ATOM 7683 C CA . ALA B 1 284 ? -44.188 5.676 0.409 1 87.12 284 ALA B CA 1
ATOM 7684 C C . ALA B 1 284 ? -43.688 4.258 0.163 1 87.12 284 ALA B C 1
ATOM 7686 O O . ALA B 1 284 ? -42.469 4.012 0.202 1 87.12 284 ALA B O 1
ATOM 7687 N N . GLU B 1 285 ? -44.594 3.377 -0.032 1 87.44 285 GLU B N 1
ATOM 7688 C CA . GLU B 1 285 ? -44.219 1.999 -0.326 1 87.44 285 GLU B CA 1
ATOM 7689 C C . GLU B 1 285 ? -43.438 1.909 -1.638 1 87.44 285 GLU B C 1
ATOM 7691 O O . GLU B 1 285 ? -42.469 1.149 -1.744 1 87.44 285 GLU B O 1
ATOM 7696 N N . GLN B 1 286 ? -43.938 2.637 -2.604 1 91.44 286 GLN B N 1
ATOM 7697 C CA . GLN B 1 286 ? -43.281 2.652 -3.896 1 91.44 286 GLN B CA 1
ATOM 7698 C C . GLN B 1 286 ? -41.875 3.266 -3.777 1 91.44 286 GLN B C 1
ATOM 7700 O O . GLN B 1 286 ? -40.906 2.742 -4.344 1 91.44 286 GLN B O 1
ATOM 7705 N N . LEU B 1 287 ? -41.844 4.348 -3.035 1 90 287 LEU B N 1
ATOM 7706 C CA . LEU B 1 287 ? -40.562 5.012 -2.836 1 90 287 LEU B CA 1
ATOM 7707 C C . LEU B 1 287 ? -39.594 4.109 -2.078 1 90 287 LEU B C 1
ATOM 7709 O O . LEU B 1 287 ? -38.406 4.07 -2.387 1 90 287 LEU B O 1
ATOM 7713 N N . GLU B 1 288 ? -40.094 3.412 -1.209 1 86.25 288 GLU B N 1
ATOM 7714 C CA . GLU B 1 288 ? -39.25 2.482 -0.449 1 86.25 288 GLU B CA 1
ATOM 7715 C C . GLU B 1 288 ? -38.75 1.336 -1.327 1 86.25 288 GLU B C 1
ATOM 7717 O O . GLU B 1 288 ? -37.625 0.901 -1.205 1 86.25 288 GLU B O 1
ATOM 7722 N N . ALA B 1 289 ? -39.656 0.836 -2.117 1 89.56 289 ALA B N 1
ATOM 7723 C CA . ALA B 1 289 ? -39.281 -0.239 -3.033 1 89.56 289 ALA B CA 1
ATOM 7724 C C . ALA B 1 289 ? -38.219 0.223 -4.012 1 89.56 289 ALA B C 1
ATOM 7726 O O . ALA B 1 289 ? -37.281 -0.521 -4.312 1 89.56 289 ALA B O 1
ATOM 7727 N N . GLU B 1 290 ? -38.375 1.419 -4.469 1 91.25 290 GLU B N 1
ATOM 7728 C CA . GLU B 1 290 ? -37.406 1.984 -5.391 1 91.25 290 GLU B CA 1
ATOM 7729 C C . GLU B 1 290 ? -36.062 2.215 -4.695 1 91.25 290 GLU B C 1
ATOM 7731 O O . GLU B 1 290 ? -35 1.963 -5.277 1 91.25 290 GLU B O 1
ATOM 7736 N N . ALA B 1 291 ? -36.156 2.707 -3.516 1 87.44 291 ALA B N 1
ATOM 7737 C CA . ALA B 1 291 ? -34.938 2.932 -2.74 1 87.44 291 ALA B CA 1
ATOM 7738 C C . ALA B 1 291 ? -34.219 1.615 -2.455 1 87.44 291 ALA B C 1
ATOM 7740 O O . ALA B 1 291 ? -33 1.549 -2.51 1 87.44 291 ALA B O 1
ATOM 7741 N N . ARG B 1 292 ? -34.969 0.713 -2.16 1 88.56 292 ARG B N 1
ATOM 7742 C CA . ARG B 1 292 ? -34.406 -0.612 -1.902 1 88.56 292 ARG B CA 1
ATOM 7743 C C . ARG B 1 292 ? -33.75 -1.187 -3.156 1 88.56 292 ARG B C 1
ATOM 7745 O O . ARG B 1 292 ? -32.656 -1.733 -3.094 1 88.56 292 ARG B O 1
ATOM 7752 N N . ALA B 1 293 ? -34.469 -1.142 -4.215 1 92.06 293 ALA B N 1
ATOM 7753 C CA . ALA B 1 293 ? -33.938 -1.627 -5.48 1 92.06 293 ALA B CA 1
ATOM 7754 C C . ALA B 1 293 ? -32.656 -0.894 -5.848 1 92.06 293 ALA B C 1
ATOM 7756 O O . ALA B 1 293 ? -31.703 -1.499 -6.371 1 92.06 293 ALA B O 1
ATOM 7757 N N . ALA B 1 294 ? -32.688 0.362 -5.555 1 91.06 294 ALA B N 1
ATOM 7758 C CA . ALA B 1 294 ? -31.516 1.168 -5.836 1 91.06 294 ALA B CA 1
ATOM 7759 C C . ALA B 1 294 ? -30.344 0.748 -4.953 1 91.06 294 ALA B C 1
ATOM 7761 O O . ALA B 1 294 ? -29.188 0.728 -5.402 1 91.06 294 ALA B O 1
ATOM 7762 N N . ARG B 1 295 ? -30.625 0.431 -3.809 1 89.75 295 ARG B N 1
ATOM 7763 C CA . ARG B 1 295 ? -29.578 -0.025 -2.889 1 89.75 295 ARG B CA 1
ATOM 7764 C C . ARG B 1 295 ? -29.016 -1.372 -3.328 1 89.75 295 ARG B C 1
ATOM 7766 O O . ARG B 1 295 ? -27.797 -1.588 -3.275 1 89.75 295 ARG B O 1
ATOM 7773 N N . ILE B 1 296 ? -29.859 -2.223 -3.66 1 93.25 296 ILE B N 1
ATOM 7774 C CA . ILE B 1 296 ? -29.453 -3.543 -4.129 1 93.25 296 ILE B CA 1
ATOM 7775 C C . ILE B 1 296 ? -28.594 -3.404 -5.375 1 93.25 296 ILE B C 1
ATOM 7777 O O . ILE B 1 296 ? -27.531 -4.027 -5.473 1 93.25 296 ILE B O 1
ATOM 7781 N N . ALA B 1 297 ? -29.031 -2.566 -6.262 1 93.5 297 ALA B N 1
ATOM 7782 C CA . ALA B 1 297 ? -28.25 -2.322 -7.477 1 93.5 297 ALA B CA 1
ATOM 7783 C C . ALA B 1 297 ? -26.891 -1.721 -7.152 1 93.5 297 ALA B C 1
ATOM 7785 O O . ALA B 1 297 ? -25.891 -2.051 -7.793 1 93.5 297 ALA B O 1
ATOM 7786 N N . GLY B 1 298 ? -26.938 -0.847 -6.152 1 92.56 298 GLY B N 1
ATOM 7787 C CA . GLY B 1 298 ? -25.688 -0.234 -5.723 1 92.56 298 GLY B CA 1
ATOM 7788 C C . GLY B 1 298 ? -24.688 -1.234 -5.164 1 92.56 298 GLY B C 1
ATOM 7789 O O . GLY B 1 298 ? -23.484 -1.118 -5.406 1 92.56 298 GLY B O 1
ATOM 7790 N N . ILE B 1 299 ? -25.188 -2.201 -4.504 1 94.19 299 ILE B N 1
ATOM 7791 C CA . ILE B 1 299 ? -24.344 -3.244 -3.934 1 94.19 299 ILE B CA 1
ATOM 7792 C C . ILE B 1 299 ? -23.766 -4.105 -5.051 1 94.19 299 ILE B C 1
ATOM 7794 O O . ILE B 1 299 ? -22.562 -4.418 -5.039 1 94.19 299 ILE B O 1
ATOM 7798 N N . HIS B 1 300 ? -24.562 -4.465 -6 1 94.19 300 HIS B N 1
ATOM 7799 C CA . HIS B 1 300 ? -24.078 -5.273 -7.117 1 94.19 300 HIS B CA 1
ATOM 7800 C C . HIS B 1 300 ? -23.047 -4.52 -7.934 1 94.19 300 HIS B C 1
ATOM 7802 O O . HIS B 1 300 ? -22.047 -5.105 -8.375 1 94.19 300 HIS B O 1
ATOM 7808 N N . ASP B 1 301 ? -23.281 -3.236 -8.062 1 94.5 301 ASP B N 1
ATOM 7809 C CA . ASP B 1 301 ? -22.328 -2.41 -8.781 1 94.5 301 ASP B CA 1
ATOM 7810 C C . ASP B 1 301 ? -21 -2.34 -8.031 1 94.5 301 ASP B C 1
ATOM 7812 O O . ASP B 1 301 ? -19.922 -2.43 -8.633 1 94.5 301 ASP B O 1
ATOM 7816 N N . ALA B 1 302 ? -21.109 -2.229 -6.77 1 94.69 302 ALA B N 1
ATOM 7817 C CA . ALA B 1 302 ? -19.922 -2.121 -5.934 1 94.69 302 ALA B CA 1
ATOM 7818 C C . ALA B 1 302 ? -19.172 -3.453 -5.867 1 94.69 302 ALA B C 1
ATOM 7820 O O . ALA B 1 302 ? -17.953 -3.48 -5.762 1 94.69 302 ALA B O 1
ATOM 7821 N N . ALA B 1 303 ? -19.922 -4.527 -5.941 1 95.25 303 ALA B N 1
ATOM 7822 C CA . ALA B 1 303 ? -19.312 -5.852 -5.871 1 95.25 303 ALA B CA 1
ATOM 7823 C C . ALA B 1 303 ? -18.578 -6.184 -7.16 1 95.25 303 ALA B C 1
ATOM 7825 O O . ALA B 1 303 ? -17.609 -6.949 -7.148 1 95.25 303 ALA B O 1
ATOM 7826 N N . GLY B 1 304 ? -19.062 -5.688 -8.305 1 96.75 304 GLY B N 1
ATOM 7827 C CA . GLY B 1 304 ? -18.391 -5.742 -9.594 1 96.75 304 GLY B CA 1
ATOM 7828 C C . GLY B 1 304 ? -17.828 -7.117 -9.922 1 96.75 304 GLY B C 1
ATOM 7829 O O . GLY B 1 304 ? -18.578 -8.047 -10.211 1 96.75 304 GLY B O 1
ATOM 7830 N N . PHE B 1 305 ? -16.516 -7.336 -9.703 1 98 305 PHE B N 1
ATOM 7831 C CA . PHE B 1 305 ? -15.797 -8.523 -10.148 1 98 305 PHE B CA 1
ATOM 7832 C C . PHE B 1 305 ? -16.25 -9.75 -9.367 1 98 305 PHE B C 1
ATOM 7834 O O . PHE B 1 305 ? -16.047 -10.883 -9.812 1 98 305 PHE B O 1
ATOM 7841 N N . ALA B 1 306 ? -16.828 -9.602 -8.25 1 96.06 306 ALA B N 1
ATOM 7842 C CA . ALA B 1 306 ? -17.391 -10.727 -7.512 1 96.06 306 ALA B CA 1
ATOM 7843 C C . ALA B 1 306 ? -18.359 -11.523 -8.383 1 96.06 306 ALA B C 1
ATOM 7845 O O . ALA B 1 306 ? -18.469 -12.75 -8.25 1 96.06 306 ALA B O 1
ATOM 7846 N N . ALA B 1 307 ? -19.078 -10.836 -9.219 1 96.88 307 ALA B N 1
ATOM 7847 C CA . ALA B 1 307 ? -20 -11.508 -10.125 1 96.88 307 ALA B CA 1
ATOM 7848 C C . ALA B 1 307 ? -19.266 -12.461 -11.062 1 96.88 307 ALA B C 1
ATOM 7850 O O . ALA B 1 307 ? -19.734 -13.57 -11.32 1 96.88 307 ALA B O 1
ATOM 7851 N N . VAL B 1 308 ? -18.141 -12.023 -11.555 1 98.31 308 VAL B N 1
ATOM 7852 C CA . VAL B 1 308 ? -17.344 -12.844 -12.461 1 98.31 308 VAL B CA 1
ATOM 7853 C C . VAL B 1 308 ? -16.781 -14.047 -11.711 1 98.31 308 VAL B C 1
ATOM 7855 O O . VAL B 1 308 ? -16.812 -15.172 -12.219 1 98.31 308 VAL B O 1
ATOM 7858 N N . PHE B 1 309 ? -16.25 -13.797 -10.562 1 98.06 309 PHE B N 1
ATOM 7859 C CA . PHE B 1 309 ? -15.688 -14.867 -9.758 1 98.06 309 PHE B CA 1
ATOM 7860 C C . PHE B 1 309 ? -16.734 -15.922 -9.438 1 98.06 309 PHE B C 1
ATOM 7862 O O . PHE B 1 309 ? -16.453 -17.125 -9.453 1 98.06 309 PHE B O 1
ATOM 7869 N N . ASP B 1 310 ? -17.938 -15.508 -9.203 1 96.56 310 ASP B N 1
ATOM 7870 C CA . ASP B 1 310 ? -19.062 -16.406 -8.984 1 96.56 310 ASP B CA 1
ATOM 7871 C C . ASP B 1 310 ? -19.375 -17.219 -10.242 1 96.56 310 ASP B C 1
ATOM 7873 O O . ASP B 1 310 ? -19.688 -18.406 -10.164 1 96.56 310 ASP B O 1
ATOM 7877 N N . LEU B 1 311 ? -19.375 -16.516 -11.312 1 97.81 311 LEU B N 1
ATOM 7878 C CA . LEU B 1 311 ? -19.641 -17.188 -12.578 1 97.81 311 LEU B CA 1
ATOM 7879 C C . LEU B 1 311 ? -18.609 -18.266 -12.859 1 97.81 311 LEU B C 1
ATOM 7881 O O . LEU B 1 311 ? -18.938 -19.328 -13.383 1 97.81 311 LEU B O 1
ATOM 7885 N N . MET B 1 312 ? -17.375 -17.984 -12.547 1 98.44 312 MET B N 1
ATOM 7886 C CA . MET B 1 312 ? -16.312 -18.953 -12.719 1 98.44 312 MET B CA 1
ATOM 7887 C C . MET B 1 312 ? -16.594 -20.219 -11.891 1 98.44 312 MET B C 1
ATOM 7889 O O . MET B 1 312 ? -16.484 -21.328 -12.406 1 98.44 312 MET B O 1
ATOM 7893 N N . ARG B 1 313 ? -16.938 -20.031 -10.664 1 97.44 313 ARG B N 1
ATOM 7894 C CA . ARG B 1 313 ? -17.25 -21.141 -9.766 1 97.44 313 ARG B CA 1
ATOM 7895 C C . ARG B 1 313 ? -18.453 -21.922 -10.289 1 97.44 313 ARG B C 1
ATOM 7897 O O . ARG B 1 313 ? -18.406 -23.156 -10.352 1 97.44 313 ARG B O 1
ATOM 7904 N N . ARG B 1 314 ? -19.453 -21.266 -10.758 1 96.56 314 ARG B N 1
ATOM 7905 C CA . ARG B 1 314 ? -20.703 -21.891 -11.164 1 96.56 314 ARG B CA 1
ATOM 7906 C C . ARG B 1 314 ? -20.547 -22.609 -12.492 1 96.56 314 ARG B C 1
ATOM 7908 O O . ARG B 1 314 ? -21.297 -23.547 -12.789 1 96.56 314 ARG B O 1
ATOM 7915 N N . SER B 1 315 ? -19.656 -22.125 -13.273 1 97.31 315 SER B N 1
ATOM 7916 C CA . SER B 1 315 ? -19.453 -22.766 -14.57 1 97.31 315 SER B CA 1
ATOM 7917 C C . SER B 1 315 ? -19.016 -24.219 -14.414 1 97.31 315 SER B C 1
ATOM 7919 O O . SER B 1 315 ? -19.234 -25.031 -15.32 1 97.31 315 SER B O 1
ATOM 7921 N N . ASN B 1 316 ? -18.375 -24.516 -13.328 1 97.44 316 ASN B N 1
ATOM 7922 C CA . ASN B 1 316 ? -17.891 -25.859 -13.016 1 97.44 316 ASN B CA 1
ATOM 7923 C C . ASN B 1 316 ? -16.938 -26.375 -14.086 1 97.44 316 ASN B C 1
ATOM 7925 O O . ASN B 1 316 ? -16.891 -27.578 -14.367 1 97.44 316 ASN B O 1
ATOM 7929 N N . LYS B 1 317 ? -16.297 -25.438 -14.797 1 98 317 LYS B N 1
ATOM 7930 C CA . LYS B 1 317 ? -15.312 -25.797 -15.82 1 98 317 LYS B CA 1
ATOM 7931 C C . LYS B 1 317 ? -13.914 -25.922 -15.227 1 98 317 LYS B C 1
ATOM 7933 O O . LYS B 1 317 ? -13.617 -25.328 -14.195 1 98 317 LYS B O 1
ATOM 7938 N N . PRO B 1 318 ? -13.008 -26.719 -15.867 1 98.19 318 PRO B N 1
ATOM 7939 C CA . PRO B 1 318 ? -11.617 -26.797 -15.422 1 98.19 318 PRO B CA 1
ATOM 7940 C C . PRO B 1 318 ? -10.922 -25.422 -15.43 1 98.19 318 PRO B C 1
ATOM 7942 O O . PRO B 1 318 ? -11 -24.703 -16.422 1 98.19 318 PRO B O 1
ATOM 7945 N N . ALA B 1 319 ? -10.359 -25.094 -14.297 1 98.81 319 ALA B N 1
ATOM 7946 C CA . ALA B 1 319 ? -9.57 -23.875 -14.164 1 98.81 319 ALA B CA 1
ATOM 7947 C C . ALA B 1 319 ? -8.078 -24.172 -14.359 1 98.81 319 ALA B C 1
ATOM 7949 O O . ALA B 1 319 ? -7.57 -25.172 -13.875 1 98.81 319 ALA B O 1
ATOM 7950 N N . VAL B 1 320 ? -7.418 -23.281 -15.102 1 98.88 320 VAL B N 1
ATOM 7951 C CA . VAL B 1 320 ? -6.016 -23.531 -15.43 1 98.88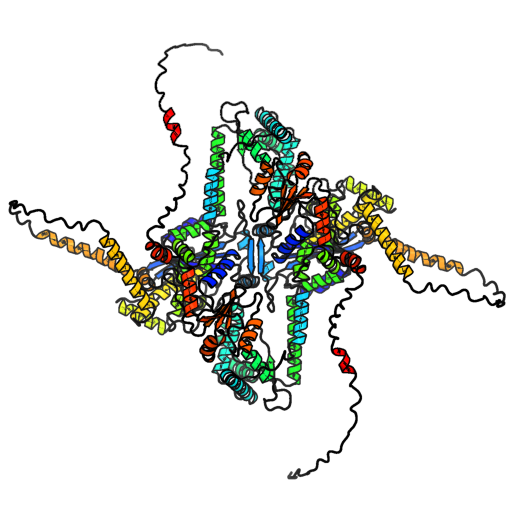 320 VAL B CA 1
ATOM 7952 C C . VAL B 1 320 ? -5.188 -22.297 -15.086 1 98.88 320 VAL B C 1
ATOM 7954 O O . VAL B 1 320 ? -5.543 -21.172 -15.461 1 98.88 320 VAL B O 1
ATOM 7957 N N . GLY B 1 321 ? -4.141 -22.422 -14.305 1 98.69 321 GLY B N 1
ATOM 7958 C CA . GLY B 1 321 ? -3.172 -21.375 -14.023 1 98.69 321 GLY B CA 1
ATOM 7959 C C . GLY B 1 321 ? -1.741 -21.797 -14.312 1 98.69 321 GLY B C 1
ATOM 7960 O O . GLY B 1 321 ? -1.488 -22.922 -14.727 1 98.69 321 GLY B O 1
ATOM 7961 N N . HIS B 1 322 ? -0.832 -20.891 -14.234 1 98.31 322 HIS B N 1
ATOM 7962 C CA . HIS B 1 322 ? 0.604 -21.125 -14.328 1 98.31 322 HIS B CA 1
ATOM 7963 C C . HIS B 1 322 ? 1.322 -20.672 -13.062 1 98.31 322 HIS B C 1
ATOM 7965 O O . HIS B 1 322 ? 1.409 -19.469 -12.797 1 98.31 322 HIS B O 1
ATOM 7971 N N . ASN B 1 323 ? 1.827 -21.672 -12.367 1 96.44 323 ASN B N 1
ATOM 7972 C CA . ASN B 1 323 ? 2.395 -21.312 -11.078 1 96.44 323 ASN B CA 1
ATOM 7973 C C . ASN B 1 323 ? 1.427 -20.469 -10.25 1 96.44 323 ASN B C 1
ATOM 7975 O O . ASN B 1 323 ? 1.779 -19.375 -9.797 1 96.44 323 ASN B O 1
ATOM 7979 N N . CYS B 1 324 ? 0.265 -21.031 -10.008 1 97.75 324 CYS B N 1
ATOM 7980 C CA . CYS B 1 324 ? -0.871 -20.156 -9.727 1 97.75 324 CYS B CA 1
ATOM 7981 C C . CYS B 1 324 ? -1.287 -20.25 -8.266 1 97.75 324 CYS B C 1
ATOM 7983 O O . CYS B 1 324 ? -2.396 -19.859 -7.906 1 97.75 324 CYS B O 1
ATOM 7985 N N . LEU B 1 325 ? -0.455 -20.766 -7.41 1 97.06 325 LEU B N 1
ATOM 7986 C CA . LEU B 1 325 ? -0.872 -20.922 -6.02 1 97.06 325 LEU B CA 1
ATOM 7987 C C . LEU B 1 325 ? -1.184 -19.562 -5.395 1 97.06 325 LEU B C 1
ATOM 7989 O O . LEU B 1 325 ? -2.195 -19.422 -4.703 1 97.06 325 LEU B O 1
ATOM 7993 N N . PHE B 1 326 ? -0.371 -18.609 -5.602 1 96.5 326 PHE B N 1
ATOM 7994 C CA . PHE B 1 326 ? -0.618 -17.281 -5.074 1 96.5 326 PHE B CA 1
ATOM 7995 C C . PHE B 1 326 ? -1.863 -16.672 -5.707 1 96.5 326 PHE B C 1
ATOM 7997 O O . PHE B 1 326 ? -2.643 -15.992 -5.031 1 96.5 326 PHE B O 1
ATOM 8004 N N . ASP B 1 327 ? -2.07 -16.875 -7 1 97.94 327 ASP B N 1
ATOM 8005 C CA . ASP B 1 327 ? -3.266 -16.375 -7.68 1 97.94 327 ASP B CA 1
ATOM 8006 C C . ASP B 1 327 ? -4.535 -16.891 -6.996 1 97.94 327 ASP B C 1
ATOM 8008 O O . ASP B 1 327 ? -5.473 -16.125 -6.773 1 97.94 327 ASP B O 1
ATOM 8012 N N . VAL B 1 328 ? -4.434 -18.141 -6.73 1 98.12 328 VAL B N 1
ATOM 8013 C CA . VAL B 1 328 ? -5.59 -18.781 -6.105 1 98.12 328 VAL B CA 1
ATOM 8014 C C . VAL B 1 328 ? -5.812 -18.188 -4.715 1 98.12 328 VAL B C 1
ATOM 8016 O O . VAL B 1 328 ? -6.938 -17.828 -4.359 1 98.12 328 VAL B O 1
ATOM 8019 N N . SER B 1 329 ? -4.762 -18.141 -3.947 1 97.62 329 SER B N 1
ATOM 8020 C CA . SER B 1 329 ? -4.859 -17.625 -2.582 1 97.62 329 SER B CA 1
ATOM 8021 C C . SER B 1 329 ? -5.35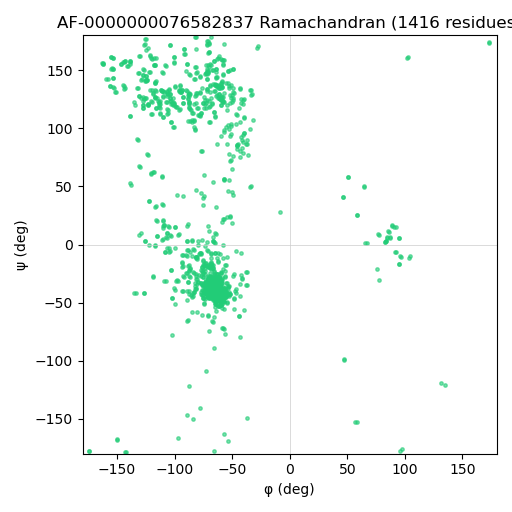9 -16.188 -2.559 1 97.62 329 SER B C 1
ATOM 8023 O O . SER B 1 329 ? -6.27 -15.852 -1.802 1 97.62 329 SER B O 1
ATOM 8025 N N . TYR B 1 330 ? -4.809 -15.312 -3.396 1 97.69 330 TYR B N 1
ATOM 8026 C CA . TYR B 1 330 ? -5.215 -13.914 -3.486 1 97.69 330 TYR B CA 1
ATOM 8027 C C . TYR B 1 330 ? -6.672 -13.797 -3.922 1 97.69 330 TYR B C 1
ATOM 8029 O O . TYR B 1 330 ? -7.422 -12.977 -3.383 1 97.69 330 TYR B O 1
ATOM 8037 N N . GLY B 1 331 ? -6.992 -14.586 -4.883 1 97.94 331 GLY B N 1
ATOM 8038 C CA . GLY B 1 331 ? -8.359 -14.562 -5.375 1 97.94 331 GLY B CA 1
ATOM 8039 C C . GLY B 1 331 ? -9.383 -14.961 -4.324 1 97.94 331 GLY B C 1
ATOM 8040 O O . GLY B 1 331 ? -10.422 -14.312 -4.184 1 97.94 331 GLY B O 1
ATOM 8041 N N . LEU B 1 332 ? -9.062 -16.016 -3.645 1 98 332 LEU B N 1
ATOM 8042 C CA . LEU B 1 332 ? -9.992 -16.5 -2.629 1 98 332 LEU B CA 1
ATOM 8043 C C . LEU B 1 332 ? -10.156 -15.477 -1.51 1 98 332 LEU B C 1
ATOM 8045 O O . LEU B 1 332 ? -11.258 -15.289 -0.989 1 98 332 LEU B O 1
ATOM 8049 N N . TYR B 1 333 ? -9.086 -14.828 -1.153 1 97.12 333 TYR B N 1
ATOM 8050 C CA . TYR B 1 333 ? -9.195 -13.789 -0.139 1 97.12 333 TYR B CA 1
ATOM 8051 C C . TYR B 1 333 ? -9.93 -12.57 -0.682 1 97.12 333 TYR B C 1
ATOM 8053 O O . TYR B 1 333 ? -10.859 -12.062 -0.044 1 97.12 333 TYR B O 1
ATOM 8061 N N . GLY B 1 334 ? -9.609 -12.133 -1.834 1 96.12 334 GLY B N 1
ATOM 8062 C CA . GLY B 1 334 ? -10.078 -10.867 -2.369 1 96.12 334 GLY B CA 1
ATOM 8063 C C . GLY B 1 334 ? -11.484 -10.938 -2.926 1 96.12 334 GLY B C 1
ATOM 8064 O O . GLY B 1 334 ? -12.234 -9.953 -2.871 1 96.12 334 GLY B O 1
ATOM 8065 N N . PHE B 1 335 ? -11.828 -12.086 -3.451 1 97.62 335 PHE B N 1
ATOM 8066 C CA . PHE B 1 335 ? -13.078 -12.117 -4.203 1 97.62 335 PHE B CA 1
ATOM 8067 C C . PHE B 1 335 ? -14.07 -13.086 -3.574 1 97.62 335 PHE B C 1
ATOM 8069 O O . PHE B 1 335 ? -15.281 -12.969 -3.775 1 97.62 335 PHE B O 1
ATOM 8076 N N . ALA B 1 336 ? -13.555 -14.094 -2.887 1 95.56 336 ALA B N 1
ATOM 8077 C CA . ALA B 1 336 ? -14.445 -15.109 -2.326 1 95.56 336 ALA B CA 1
ATOM 8078 C C . ALA B 1 336 ? -14.898 -14.719 -0.923 1 95.56 336 ALA B C 1
ATOM 8080 O O . ALA B 1 336 ? -16.094 -14.484 -0.696 1 95.56 336 ALA B O 1
ATOM 8081 N N . ASP B 1 337 ? -13.695 -14.727 -0.054 1 86.56 337 ASP B N 1
ATOM 8082 C CA . ASP B 1 337 ? -13.969 -14.508 1.364 1 86.56 337 ASP B CA 1
ATOM 8083 C C . ASP B 1 337 ? -12.992 -13.492 1.959 1 86.56 337 ASP B C 1
ATOM 8085 O O . ASP B 1 337 ? -11.914 -13.258 1.408 1 86.56 337 ASP B O 1
ATOM 8089 N N . ALA B 1 338 ? -13.32 -12.414 2.49 1 84.38 338 ALA B N 1
ATOM 8090 C CA . ALA B 1 338 ? -12.453 -11.492 3.215 1 84.38 338 ALA B CA 1
ATOM 8091 C C . ALA B 1 338 ? -11.672 -12.211 4.312 1 84.38 338 ALA B C 1
ATOM 8093 O O . ALA B 1 338 ? -11.305 -11.602 5.32 1 84.38 338 ALA B O 1
ATOM 8094 N N . PHE B 1 339 ? -11.516 -13.656 4.055 1 89.94 339 PHE B N 1
ATOM 8095 C CA . PHE B 1 339 ? -10.875 -14.5 5.059 1 89.94 339 PHE B CA 1
ATOM 8096 C C . PHE B 1 339 ? -10.242 -15.727 4.414 1 89.94 339 PHE B C 1
ATOM 8098 O O . PHE B 1 339 ? -10.734 -16.219 3.395 1 89.94 339 PHE B O 1
ATOM 8105 N N . LEU B 1 340 ? -9.07 -16.141 4.945 1 95.88 340 LEU B N 1
ATOM 8106 C CA . LEU B 1 340 ? -8.469 -17.438 4.625 1 95.88 340 LEU B CA 1
ATOM 8107 C C . LEU B 1 340 ? -8.391 -18.312 5.867 1 95.88 340 LEU B C 1
ATOM 8109 O O . LEU B 1 340 ? -8.102 -17.828 6.965 1 95.88 340 LEU B O 1
ATOM 8113 N N . PRO B 1 341 ? -8.656 -19.562 5.672 1 95.69 341 PRO B N 1
ATOM 8114 C CA . PRO B 1 341 ? -8.602 -20.469 6.824 1 95.69 341 PRO B CA 1
ATOM 8115 C C . PRO B 1 341 ? -7.234 -20.469 7.512 1 95.69 341 PRO B C 1
ATOM 8117 O O . PRO B 1 341 ? -6.227 -20.125 6.891 1 95.69 341 PRO B O 1
ATOM 8120 N N . ALA B 1 342 ? -7.227 -20.875 8.719 1 93.5 342 ALA B N 1
ATOM 8121 C CA . ALA B 1 342 ? -6 -20.875 9.516 1 93.5 342 ALA B CA 1
ATOM 8122 C C . ALA B 1 342 ? -5.082 -22.031 9.102 1 93.5 342 ALA B C 1
ATOM 8124 O O . ALA B 1 342 ? -3.865 -21.953 9.281 1 93.5 342 ALA B O 1
ATOM 8125 N N . THR B 1 343 ? -5.672 -23.047 8.539 1 94.56 343 THR B N 1
ATOM 8126 C CA . THR B 1 343 ? -4.867 -24.219 8.234 1 94.56 343 THR B CA 1
ATOM 8127 C C . THR B 1 343 ? -4.824 -24.484 6.73 1 94.56 343 THR B C 1
ATOM 8129 O O . THR B 1 343 ? -5.781 -24.172 6.02 1 94.56 343 THR B O 1
ATOM 8132 N N . TRP B 1 344 ? -3.742 -25.156 6.301 1 95.56 344 TRP B N 1
ATOM 8133 C CA . TRP B 1 344 ? -3.586 -25.578 4.91 1 95.56 344 TRP B CA 1
ATOM 8134 C C . TRP B 1 344 ? -4.684 -26.562 4.512 1 95.56 344 TRP B C 1
ATOM 8136 O O . TRP B 1 344 ? -5.234 -26.469 3.41 1 95.56 344 TRP B O 1
ATOM 8146 N N . ARG B 1 345 ? -5.07 -27.406 5.336 1 93.62 345 ARG B N 1
ATOM 8147 C CA . ARG B 1 345 ? -6.109 -28.406 5.09 1 93.62 345 ARG B CA 1
ATOM 8148 C C . ARG B 1 345 ? -7.441 -27.734 4.762 1 93.62 345 ARG B C 1
ATOM 8150 O O . ARG B 1 345 ? -8.109 -28.109 3.799 1 93.62 345 ARG B O 1
ATOM 8157 N N . ASP B 1 346 ? -7.762 -26.766 5.59 1 95.12 346 ASP B N 1
ATOM 8158 C CA . ASP B 1 346 ? -9.023 -26.078 5.367 1 95.12 346 ASP B CA 1
ATOM 8159 C C . ASP B 1 346 ? -8.961 -25.188 4.121 1 95.12 346 ASP B C 1
ATOM 8161 O O . ASP B 1 346 ? -9.969 -24.984 3.453 1 95.12 346 ASP B O 1
ATOM 8165 N N . PHE B 1 347 ? -7.867 -24.719 3.854 1 97.06 347 PHE B N 1
ATOM 8166 C CA . PHE B 1 347 ? -7.684 -23.953 2.631 1 97.06 347 PHE B CA 1
ATOM 8167 C C . PHE B 1 347 ? -7.922 -24.812 1.399 1 97.06 347 PHE B C 1
ATOM 8169 O O . PHE B 1 347 ? -8.539 -24.375 0.431 1 97.06 347 PHE B O 1
ATOM 8176 N N . LYS B 1 348 ? -7.402 -26.062 1.415 1 97.31 348 LYS B N 1
ATOM 8177 C CA . LYS B 1 348 ? -7.629 -26.984 0.315 1 97.31 348 LYS B CA 1
ATOM 8178 C C . LYS B 1 348 ? -9.117 -27.156 0.034 1 97.31 348 LYS B C 1
ATOM 8180 O O . LYS B 1 348 ? -9.539 -27.141 -1.124 1 97.31 348 LYS B O 1
ATOM 8185 N N . LYS B 1 349 ? -9.828 -27.266 1.086 1 96.75 349 LYS B N 1
ATOM 8186 C CA . LYS B 1 349 ? -11.273 -27.438 0.952 1 96.75 349 LYS B CA 1
ATOM 8187 C C . LYS B 1 349 ? -11.906 -26.203 0.289 1 96.75 349 LYS B C 1
ATOM 8189 O O . LYS B 1 349 ? -12.75 -26.344 -0.598 1 96.75 349 LYS B O 1
ATOM 8194 N N . MET B 1 350 ? -11.453 -25.094 0.741 1 97.31 350 MET B N 1
ATOM 8195 C CA . MET B 1 350 ? -11.977 -23.859 0.181 1 97.31 350 MET B CA 1
ATOM 8196 C C . MET B 1 350 ? -11.625 -23.734 -1.298 1 97.31 350 MET B C 1
ATOM 8198 O O . MET B 1 350 ? -12.477 -23.391 -2.117 1 97.31 350 MET B O 1
ATOM 8202 N N . ALA B 1 351 ? -10.422 -24 -1.604 1 98 351 ALA B N 1
ATOM 8203 C CA . ALA B 1 351 ? -9.953 -23.891 -2.982 1 98 351 ALA B CA 1
ATOM 8204 C C . ALA B 1 351 ? -10.75 -24.812 -3.902 1 98 351 ALA B C 1
ATOM 8206 O O . ALA B 1 351 ? -11.125 -24.422 -5.008 1 98 351 ALA B O 1
ATOM 8207 N N . ARG B 1 352 ? -11.07 -26 -3.451 1 97.5 352 ARG B N 1
ATOM 8208 C CA . ARG B 1 352 ? -11.844 -26.953 -4.238 1 97.5 352 ARG B CA 1
ATOM 8209 C C . ARG B 1 352 ? -13.289 -26.5 -4.395 1 97.5 352 ARG B C 1
ATOM 8211 O O . ARG B 1 352 ? -13.891 -26.688 -5.457 1 97.5 352 ARG B O 1
ATOM 8218 N N . SER B 1 353 ? -13.758 -25.922 -3.367 1 96.69 353 SER B N 1
ATOM 8219 C CA . SER B 1 353 ? -15.148 -25.484 -3.408 1 96.69 353 SER B CA 1
ATOM 8220 C C . SER B 1 353 ? -15.336 -24.359 -4.426 1 96.69 353 SER B C 1
ATOM 8222 O O . SER B 1 353 ? -16.406 -24.234 -5.039 1 96.69 353 SER B O 1
ATOM 8224 N N . TRP B 1 354 ? -14.367 -23.594 -4.617 1 97.62 354 TRP B N 1
ATOM 8225 C CA . TRP B 1 354 ? -14.477 -22.453 -5.523 1 97.62 354 TRP B CA 1
ATOM 8226 C C . TRP B 1 354 ? -14.008 -22.828 -6.926 1 97.62 354 TRP B C 1
ATOM 8228 O O . TRP B 1 354 ? -14.172 -22.047 -7.867 1 97.62 354 TRP B O 1
ATOM 8238 N N . HIS B 1 355 ? -13.422 -24.031 -7.047 1 97.94 355 HIS B N 1
ATOM 8239 C CA . HIS B 1 355 ? -13.039 -24.578 -8.344 1 97.94 355 HIS B CA 1
ATOM 8240 C C . HIS B 1 355 ? -13.547 -26.016 -8.5 1 97.94 355 HIS B C 1
ATOM 8242 O O . HIS B 1 355 ? -12.758 -26.938 -8.688 1 97.94 355 HIS B O 1
ATOM 8248 N N . PRO B 1 356 ? -14.844 -26.125 -8.578 1 97.12 356 PRO B N 1
ATOM 8249 C CA . PRO B 1 356 ? -15.43 -27.469 -8.586 1 97.12 356 PRO B CA 1
ATOM 8250 C C . PRO B 1 356 ? -15.055 -28.266 -9.828 1 97.12 356 PRO B C 1
ATOM 8252 O O . PRO B 1 356 ? -15.047 -29.5 -9.797 1 97.12 356 PRO B O 1
ATOM 8255 N N . GLY B 1 357 ? -14.742 -27.625 -10.914 1 96.94 357 GLY B N 1
ATOM 8256 C CA . GLY B 1 357 ? -14.328 -28.312 -12.125 1 96.94 357 GLY B CA 1
ATOM 8257 C C . GLY B 1 357 ? -12.891 -28.812 -12.078 1 96.94 357 GLY B C 1
ATOM 8258 O O . GLY B 1 357 ? -12.438 -29.516 -12.977 1 96.94 357 GLY B O 1
ATOM 8259 N N . GLY B 1 358 ? -12.227 -28.422 -11.062 1 97.44 358 GLY B N 1
ATOM 8260 C CA . GLY B 1 358 ? -10.82 -28.797 -10.914 1 97.44 358 GLY B CA 1
ATOM 8261 C C . GLY B 1 358 ? -9.875 -27.656 -11.273 1 97.44 358 GLY B C 1
ATOM 8262 O O . GLY B 1 358 ? -10.266 -26.703 -11.945 1 97.44 358 GLY B O 1
ATOM 8263 N N . LEU B 1 359 ? -8.625 -27.781 -10.797 1 98.44 359 LEU B N 1
ATOM 8264 C CA . LEU B 1 359 ? -7.59 -26.781 -11.023 1 98.44 359 LEU B CA 1
ATOM 8265 C C . LEU B 1 359 ? -6.305 -27.438 -11.516 1 98.44 359 LEU B C 1
ATOM 8267 O O . LEU B 1 359 ? -5.844 -28.422 -10.938 1 98.44 359 LEU B O 1
ATOM 8271 N N . TRP B 1 360 ? -5.758 -26.984 -12.594 1 98.69 360 TRP B N 1
ATOM 8272 C CA . TRP B 1 360 ? -4.508 -27.484 -13.141 1 98.69 360 TRP B CA 1
ATOM 8273 C C . TRP B 1 360 ? -3.467 -26.375 -13.25 1 98.69 360 TRP B C 1
ATOM 8275 O O . TRP B 1 360 ? -3.812 -25.219 -13.469 1 98.69 360 TRP B O 1
ATOM 8285 N N . ASP B 1 361 ? -2.234 -26.703 -13.102 1 98.62 361 ASP B N 1
ATOM 8286 C CA . ASP B 1 361 ? -1.107 -25.781 -13.211 1 98.62 361 ASP B CA 1
ATOM 8287 C C . ASP B 1 361 ? -0.202 -26.156 -14.383 1 98.62 361 ASP B C 1
ATOM 8289 O O . ASP B 1 361 ? 0.453 -27.203 -14.359 1 98.62 361 ASP B O 1
ATOM 8293 N N . THR B 1 362 ? -0.087 -25.297 -15.336 1 98.19 362 THR B N 1
ATOM 8294 C CA . THR B 1 362 ? 0.673 -25.594 -16.547 1 98.19 362 THR B CA 1
ATOM 8295 C C . THR B 1 362 ? 2.16 -25.734 -16.219 1 98.19 362 THR B C 1
ATOM 8297 O O . THR B 1 362 ? 2.873 -26.5 -16.891 1 98.19 362 THR B O 1
ATOM 8300 N N . LYS B 1 363 ? 2.588 -24.984 -15.219 1 97.44 363 LYS B N 1
ATOM 8301 C CA . LYS B 1 363 ? 3.998 -25.125 -14.867 1 97.44 363 LYS B CA 1
ATOM 8302 C C . LYS B 1 363 ? 4.293 -26.516 -14.312 1 97.44 363 LYS B C 1
ATOM 8304 O O . LYS B 1 363 ? 5.336 -27.094 -14.609 1 97.44 363 LYS B O 1
ATOM 8309 N N . HIS B 1 364 ? 3.455 -27.016 -13.484 1 96.81 364 HIS B N 1
ATOM 8310 C CA . HIS B 1 364 ? 3.617 -28.375 -12.977 1 96.81 364 HIS B CA 1
ATOM 8311 C C . HIS B 1 364 ? 3.658 -29.375 -14.117 1 96.81 364 HIS B C 1
ATOM 8313 O O . HIS B 1 364 ? 4.496 -30.281 -14.117 1 96.81 364 HIS B O 1
ATOM 8319 N N . LEU B 1 365 ? 2.768 -29.266 -15.102 1 97.19 365 LEU B N 1
ATOM 8320 C CA . LEU B 1 365 ? 2.703 -30.156 -16.25 1 97.19 365 LEU B CA 1
ATOM 8321 C C . LEU B 1 365 ? 3.969 -30.062 -17.094 1 97.19 365 LEU B C 1
ATOM 8323 O O . LEU B 1 365 ? 4.535 -31.078 -17.5 1 97.19 365 LEU B O 1
ATOM 8327 N N . ALA B 1 366 ? 4.375 -28.828 -17.312 1 96.06 366 ALA B N 1
ATOM 8328 C CA . ALA B 1 366 ? 5.559 -28.594 -18.125 1 96.06 366 ALA B CA 1
ATOM 8329 C C . ALA B 1 366 ? 6.801 -29.219 -17.5 1 96.06 366 ALA B C 1
ATOM 8331 O O . ALA B 1 366 ? 7.656 -29.766 -18.203 1 96.06 366 ALA B O 1
ATOM 8332 N N . ARG B 1 367 ? 6.867 -29.172 -16.234 1 94.06 367 ARG B N 1
ATOM 8333 C CA . ARG B 1 367 ? 8.016 -29.719 -15.508 1 94.06 367 ARG B CA 1
ATOM 8334 C C . ARG B 1 367 ? 8.094 -31.234 -15.641 1 94.06 367 ARG B C 1
ATOM 8336 O O . ARG B 1 367 ? 9.156 -31.828 -15.453 1 94.06 367 ARG B O 1
ATOM 8343 N N . GLN B 1 368 ? 6.977 -31.891 -15.984 1 94.06 368 GLN B N 1
ATOM 8344 C CA . GLN B 1 368 ? 6.938 -33.344 -16.156 1 94.06 368 GLN B CA 1
ATOM 8345 C C . GLN B 1 368 ? 7.41 -33.75 -17.547 1 94.06 368 GLN B C 1
ATOM 8347 O O . GLN B 1 368 ? 7.512 -34.938 -17.859 1 94.06 368 GLN B O 1
ATOM 8352 N N . LEU B 1 369 ? 7.68 -32.781 -18.422 1 94.25 369 LEU B N 1
ATOM 8353 C CA . LEU B 1 369 ? 8.133 -33 -19.781 1 94.25 369 LEU B CA 1
ATOM 8354 C C . LEU B 1 369 ? 9.492 -32.344 -20.016 1 94.25 369 LEU B C 1
ATOM 8356 O O . LEU B 1 369 ? 9.625 -31.5 -20.891 1 94.25 369 LEU B O 1
ATOM 8360 N N . PRO B 1 370 ? 10.516 -32.75 -19.312 1 90.25 370 PRO B N 1
ATOM 8361 C CA . PRO B 1 370 ? 11.828 -32.125 -19.422 1 90.25 370 PRO B CA 1
ATOM 8362 C C . PRO B 1 370 ? 12.422 -32.25 -20.828 1 90.25 370 PRO B C 1
ATOM 8364 O O . PRO B 1 370 ? 13.227 -31.406 -21.25 1 90.25 370 PRO B O 1
ATOM 8367 N N . GLU B 1 371 ? 12.062 -33.281 -21.547 1 88.94 371 GLU B N 1
ATOM 8368 C CA . GLU B 1 371 ? 12.562 -33.5 -22.906 1 88.94 371 GLU B CA 1
ATOM 8369 C C . GLU B 1 371 ? 12.109 -32.375 -23.828 1 88.94 371 GLU B C 1
ATOM 8371 O O . GLU B 1 371 ? 12.797 -32.031 -24.797 1 88.94 371 GLU B O 1
ATOM 8376 N N . VAL B 1 372 ? 10.977 -31.812 -23.531 1 90.44 372 VAL B N 1
ATOM 8377 C CA . VAL B 1 372 ? 10.43 -30.75 -24.375 1 90.44 372 VAL B CA 1
ATOM 8378 C C . VAL B 1 372 ? 10.938 -29.406 -23.891 1 90.44 372 VAL B C 1
ATOM 8380 O O . VAL B 1 372 ? 11.266 -28.531 -24.703 1 90.44 372 VAL B O 1
ATOM 8383 N N . PHE B 1 373 ? 11.008 -29.25 -22.5 1 87.5 373 PHE B N 1
ATOM 8384 C CA . PHE B 1 373 ? 11.297 -27.938 -21.922 1 87.5 373 PHE B CA 1
ATOM 8385 C C . PHE B 1 373 ? 12.672 -27.906 -21.281 1 87.5 373 PHE B C 1
ATOM 8387 O O . PHE B 1 373 ? 12.797 -28.109 -20.062 1 87.5 373 PHE B O 1
ATOM 8394 N N . MET B 1 374 ? 13.828 -28.141 -21.812 1 70.62 374 MET B N 1
ATOM 8395 C CA . MET B 1 374 ? 15.195 -28.359 -21.328 1 70.62 374 MET B CA 1
ATOM 8396 C C . MET B 1 374 ? 15.656 -27.188 -20.453 1 70.62 374 MET B C 1
ATOM 8398 O O . MET B 1 374 ? 16.516 -27.359 -19.594 1 70.62 374 MET B O 1
ATOM 8402 N N . GLY B 1 375 ? 15 -26.109 -20.562 1 66.31 375 GLY B N 1
ATOM 8403 C CA . GLY B 1 375 ? 15.68 -25.016 -19.875 1 66.31 375 GLY B CA 1
ATOM 8404 C C . GLY B 1 375 ? 14.75 -24.188 -19.016 1 66.31 375 GLY B C 1
ATOM 8405 O O . GLY B 1 375 ? 15.125 -23.766 -17.922 1 66.31 375 GLY B O 1
ATOM 8406 N N . SER B 1 376 ? 13.656 -23.891 -19.422 1 83.25 376 SER B N 1
ATOM 8407 C CA . SER B 1 376 ? 12.82 -22.953 -18.688 1 83.25 376 SER B CA 1
ATOM 8408 C C . SER B 1 376 ? 11.352 -23.344 -18.766 1 83.25 376 SER B C 1
ATOM 8410 O O . SER B 1 376 ? 10.875 -23.797 -19.812 1 83.25 376 SER B O 1
ATOM 8412 N N . THR B 1 377 ? 10.727 -23.297 -17.609 1 89.94 377 THR B N 1
ATOM 8413 C CA . THR B 1 377 ? 9.289 -23.562 -17.562 1 89.94 377 THR B CA 1
ATOM 8414 C C . THR B 1 377 ? 8.523 -22.281 -17.25 1 89.94 377 THR B C 1
ATOM 8416 O O . THR B 1 377 ? 7.398 -22.328 -16.75 1 89.94 377 THR B O 1
ATOM 8419 N N . ALA B 1 378 ? 9.195 -21.156 -17.5 1 90 378 ALA B N 1
ATOM 8420 C CA . ALA B 1 378 ? 8.492 -19.875 -17.406 1 90 378 ALA B CA 1
ATOM 8421 C C . ALA B 1 378 ? 7.387 -19.781 -18.453 1 90 378 ALA B C 1
ATOM 8423 O O . ALA B 1 378 ? 7.488 -20.375 -19.531 1 90 378 ALA B O 1
ATOM 8424 N N . LEU B 1 379 ? 6.387 -19.078 -18.188 1 92.56 379 LEU B N 1
ATOM 8425 C CA . LEU B 1 379 ? 5.18 -19.062 -19 1 92.56 379 LEU B CA 1
ATOM 8426 C C . LEU B 1 379 ? 5.512 -18.672 -20.438 1 92.56 379 LEU B C 1
ATOM 8428 O O . LEU B 1 379 ? 5.094 -19.344 -21.391 1 92.56 379 LEU B O 1
ATOM 8432 N N . ALA B 1 380 ? 6.266 -17.562 -20.594 1 88.69 380 ALA B N 1
ATOM 8433 C CA . ALA B 1 380 ? 6.602 -17.078 -21.938 1 88.69 380 ALA B CA 1
ATOM 8434 C C . ALA B 1 380 ? 7.371 -18.141 -22.719 1 88.69 380 ALA B C 1
ATOM 8436 O O . ALA B 1 380 ? 7.141 -18.328 -23.922 1 88.69 380 ALA B O 1
ATOM 8437 N N . GLU B 1 381 ? 8.266 -18.859 -22.094 1 88.06 381 GLU B N 1
ATOM 8438 C CA . GLU B 1 381 ? 9.078 -19.891 -22.734 1 88.06 381 GLU B CA 1
ATOM 8439 C C . GLU B 1 381 ? 8.234 -21.125 -23.078 1 88.06 381 GLU B C 1
ATOM 8441 O O . GLU B 1 381 ? 8.375 -21.688 -24.156 1 88.06 381 GLU B O 1
ATOM 8446 N N . VAL B 1 382 ? 7.402 -21.484 -22.141 1 92.19 382 VAL B N 1
ATOM 8447 C CA . VAL B 1 382 ? 6.516 -22.609 -22.391 1 92.19 382 VAL B CA 1
ATOM 8448 C C . VAL B 1 382 ? 5.617 -22.312 -23.578 1 92.19 382 VAL B C 1
ATOM 8450 O O . VAL B 1 382 ? 5.457 -23.156 -24.469 1 92.19 382 VAL B O 1
ATOM 8453 N N . TYR B 1 383 ? 5.039 -21.125 -23.641 1 92.38 383 TYR B N 1
ATOM 8454 C CA . TYR B 1 383 ? 4.168 -20.688 -24.719 1 92.38 383 TYR B CA 1
ATOM 8455 C C . TYR B 1 383 ? 4.922 -20.672 -26.047 1 92.38 383 TYR B C 1
ATOM 8457 O O . TYR B 1 383 ? 4.43 -21.188 -27.062 1 92.38 383 TYR B O 1
ATOM 8465 N N . SER B 1 384 ? 6.121 -20.109 -26.062 1 89 384 SER B N 1
ATOM 8466 C CA . SER B 1 384 ? 6.918 -20 -27.281 1 89 384 SER B CA 1
ATOM 8467 C C . SER B 1 384 ? 7.312 -21.375 -27.812 1 89 384 SER B C 1
ATOM 8469 O O . SER B 1 384 ? 7.285 -21.609 -29.016 1 89 384 SER B O 1
ATOM 8471 N N . THR B 1 385 ? 7.637 -22.25 -26.922 1 87.38 385 THR B N 1
ATOM 8472 C CA . THR B 1 385 ? 8.055 -23.594 -27.297 1 87.38 385 THR B CA 1
ATOM 8473 C C . THR B 1 385 ? 6.898 -24.375 -27.922 1 87.38 385 THR B C 1
ATOM 8475 O O . THR B 1 385 ? 7.082 -25.078 -28.922 1 87.38 385 THR B O 1
ATOM 8478 N N . LEU B 1 386 ? 5.754 -24.188 -27.453 1 88 386 LEU B N 1
ATOM 8479 C CA . LEU B 1 386 ? 4.617 -25.016 -27.844 1 88 386 LEU B CA 1
ATOM 8480 C C . LEU B 1 386 ? 3.861 -24.375 -29 1 88 386 LEU B C 1
ATOM 8482 O O . LEU B 1 386 ? 3.377 -25.094 -29.891 1 88 386 LEU B O 1
ATOM 8486 N N . VAL B 1 387 ? 3.697 -23.141 -29 1 81.56 387 VAL B N 1
ATOM 8487 C CA . VAL B 1 387 ? 2.807 -22.484 -29.953 1 81.56 387 VAL B CA 1
ATOM 8488 C C . VAL B 1 387 ? 3.615 -21.938 -31.125 1 81.56 387 VAL B C 1
ATOM 8490 O O . VAL B 1 387 ? 3.162 -21.984 -32.281 1 81.56 387 VAL B O 1
ATOM 8493 N N . GLU B 1 388 ? 4.852 -21.578 -30.766 1 76.38 388 GLU B N 1
ATOM 8494 C CA . GLU B 1 388 ? 5.625 -20.984 -31.859 1 76.38 388 GLU B CA 1
ATOM 8495 C C . GLU B 1 388 ? 6.59 -22 -32.469 1 76.38 388 GLU B C 1
ATOM 8497 O O . GLU B 1 388 ? 6.77 -22.031 -33.688 1 76.38 388 GLU B O 1
ATOM 8502 N N . ASP B 1 389 ? 7.188 -22.859 -31.594 1 68.69 389 ASP B N 1
ATOM 8503 C CA . ASP B 1 389 ? 8.211 -23.797 -32.062 1 68.69 389 ASP B CA 1
ATOM 8504 C C . ASP B 1 389 ? 7.699 -25.234 -32.031 1 68.69 389 ASP B C 1
ATOM 8506 O O . ASP B 1 389 ? 8.477 -26.172 -31.828 1 68.69 389 ASP B O 1
ATOM 8510 N N . GLY B 1 390 ? 6.559 -25.484 -32.25 1 67.94 390 GLY B N 1
ATOM 8511 C CA . GLY B 1 390 ? 5.926 -26.781 -32.031 1 67.94 390 GLY B CA 1
ATOM 8512 C C . GLY B 1 390 ? 6.492 -27.875 -32.906 1 67.94 390 GLY B C 1
ATOM 8513 O O . GLY B 1 390 ? 6.07 -29.031 -32.812 1 67.94 390 GLY B O 1
ATOM 8514 N N . GLN B 1 391 ? 7.551 -27.625 -33.594 1 71.12 391 GLN B N 1
ATOM 8515 C CA . GLN B 1 391 ? 8.055 -28.609 -34.531 1 71.12 391 GLN B CA 1
ATOM 8516 C C . GLN B 1 391 ? 9.359 -29.219 -34.062 1 71.12 391 GLN B C 1
ATOM 8518 O O . GLN B 1 391 ? 9.977 -30.016 -34.781 1 71.12 391 GLN B O 1
ATOM 8523 N N . ALA B 1 392 ? 9.562 -28.984 -32.812 1 75.75 392 ALA B N 1
ATOM 8524 C CA . ALA B 1 392 ? 10.789 -29.562 -32.281 1 75.75 392 ALA B CA 1
ATOM 8525 C C . ALA B 1 392 ? 10.703 -31.078 -32.219 1 75.75 392 ALA B C 1
ATOM 8527 O O . ALA B 1 392 ? 9.609 -31.641 -32.094 1 75.75 392 ALA B O 1
ATOM 8528 N N . GLY B 1 393 ? 11.812 -31.797 -32.25 1 80.06 393 GLY B N 1
ATOM 8529 C CA . GLY B 1 393 ? 11.906 -33.25 -32.344 1 80.06 393 GLY B CA 1
ATOM 8530 C C . GLY B 1 393 ? 11.211 -33.969 -31.203 1 80.06 393 GLY B C 1
ATOM 8531 O O . GLY B 1 393 ? 10.445 -34.906 -31.438 1 80.06 393 GLY B O 1
ATOM 8532 N N . ASP B 1 394 ? 11.414 -33.531 -30.062 1 87.81 394 ASP B N 1
ATOM 8533 C CA . ASP B 1 394 ? 10.836 -34.188 -28.891 1 87.81 394 ASP B CA 1
ATOM 8534 C C . ASP B 1 394 ? 9.32 -34.031 -28.859 1 87.81 394 ASP B C 1
ATOM 8536 O O . ASP B 1 394 ? 8.594 -34.938 -28.469 1 87.81 394 ASP B O 1
ATOM 8540 N N . THR B 1 395 ? 8.852 -32.906 -29.266 1 92.06 395 THR B N 1
ATOM 8541 C CA . THR B 1 395 ? 7.418 -32.656 -29.359 1 92.06 395 THR B CA 1
ATOM 8542 C C . THR B 1 395 ? 6.758 -33.562 -30.375 1 92.06 395 THR B C 1
ATOM 8544 O O . THR B 1 395 ? 5.719 -34.156 -30.094 1 92.06 395 THR B O 1
ATOM 8547 N N . GLN B 1 396 ? 7.395 -33.75 -31.469 1 92.31 396 GLN B N 1
ATOM 8548 C CA . GLN B 1 396 ? 6.867 -34.625 -32.531 1 92.31 396 GLN B CA 1
ATOM 8549 C C . GLN B 1 396 ? 6.859 -36.094 -32.094 1 92.31 396 GLN B C 1
ATOM 8551 O O . GLN B 1 396 ? 5.949 -36.812 -32.469 1 92.31 396 GLN B O 1
ATOM 8556 N N . ALA B 1 397 ? 7.879 -36.375 -31.406 1 94.19 397 ALA B N 1
ATOM 8557 C CA . ALA B 1 397 ? 7.957 -37.75 -30.938 1 94.19 397 ALA B CA 1
ATOM 8558 C C . ALA B 1 397 ? 6.805 -38.062 -29.984 1 94.19 397 ALA B C 1
ATOM 8560 O O . ALA B 1 397 ? 6.223 -39.156 -30.047 1 94.19 397 ALA B O 1
ATOM 8561 N N . LEU B 1 398 ? 6.516 -37.156 -29.156 1 94.75 398 LEU B N 1
ATOM 8562 C CA . LEU B 1 398 ? 5.418 -37.344 -28.219 1 94.75 398 LEU B CA 1
ATOM 8563 C C . LEU B 1 398 ? 4.074 -37.375 -28.938 1 94.75 398 LEU B C 1
ATOM 8565 O O . LEU B 1 398 ? 3.193 -38.156 -28.594 1 94.75 398 LEU B O 1
ATOM 8569 N N . LEU B 1 399 ? 3.902 -36.562 -29.922 1 94.5 399 LEU B N 1
ATOM 8570 C CA . LEU B 1 399 ? 2.666 -36.531 -30.703 1 94.5 399 LEU B CA 1
ATOM 8571 C C . LEU B 1 399 ? 2.473 -37.812 -31.484 1 94.5 399 LEU B C 1
ATOM 8573 O O . LEU B 1 399 ? 1.35 -38.312 -31.609 1 94.5 399 LEU B O 1
ATOM 8577 N N . ALA B 1 400 ? 3.561 -38.375 -31.938 1 95.5 400 ALA B N 1
ATOM 8578 C CA . ALA B 1 400 ? 3.508 -39.656 -32.625 1 95.5 400 ALA B CA 1
ATOM 8579 C C . ALA B 1 400 ? 3.066 -40.781 -31.703 1 95.5 400 ALA B C 1
ATOM 8581 O O . ALA B 1 400 ? 2.27 -41.625 -32.094 1 95.5 400 ALA B O 1
ATOM 8582 N N . ALA B 1 401 ? 3.631 -40.688 -30.547 1 95.62 401 ALA B N 1
ATOM 8583 C CA . ALA B 1 401 ? 3.256 -41.688 -29.547 1 95.62 401 ALA B CA 1
ATOM 8584 C C . ALA B 1 401 ? 1.78 -41.562 -29.188 1 95.62 401 ALA B C 1
ATOM 8586 O O . ALA B 1 401 ? 1.088 -42.562 -29.031 1 95.62 401 ALA B O 1
ATOM 8587 N N . ALA B 1 402 ? 1.337 -40.375 -29.047 1 94.19 402 ALA B N 1
ATOM 8588 C CA . ALA B 1 402 ? -0.072 -40.156 -28.75 1 94.19 402 ALA B CA 1
ATOM 8589 C C . ALA B 1 402 ? -0.968 -40.656 -29.891 1 94.19 402 ALA B C 1
ATOM 8591 O O . ALA B 1 402 ? -2.008 -41.25 -29.641 1 94.19 402 ALA B O 1
ATOM 8592 N N . SER B 1 403 ? -0.582 -40.406 -31.062 1 94.44 403 SER B N 1
ATOM 8593 C CA . SER B 1 403 ? -1.337 -40.812 -32.25 1 94.44 403 SER B CA 1
ATOM 8594 C C . SER B 1 403 ? -1.427 -42.344 -32.344 1 94.44 403 SER B C 1
ATOM 8596 O O . SER B 1 403 ? -2.486 -42.875 -32.656 1 94.44 403 SER B O 1
ATOM 8598 N N . ALA B 1 404 ? -0.344 -42.906 -32.094 1 94.62 404 ALA B N 1
ATOM 8599 C CA . ALA B 1 404 ? -0.292 -44.375 -32.156 1 94.62 404 ALA B CA 1
ATOM 8600 C C . ALA B 1 404 ? -1.233 -45 -31.125 1 94.62 404 ALA B C 1
ATOM 8602 O O . ALA B 1 404 ? -1.944 -45.969 -31.422 1 94.62 404 ALA B O 1
ATOM 8603 N N . ALA B 1 405 ? -1.161 -44.438 -29.969 1 92.31 405 ALA B N 1
ATOM 8604 C CA . ALA B 1 405 ? -1.984 -44.969 -28.891 1 92.31 405 ALA B CA 1
ATOM 8605 C C . ALA B 1 405 ? -3.467 -44.719 -29.156 1 92.31 405 ALA B C 1
ATOM 8607 O O . ALA B 1 405 ? -4.312 -45.531 -28.812 1 92.31 405 ALA B O 1
ATOM 8608 N N . ALA B 1 406 ? -3.812 -43.625 -29.75 1 90.19 406 ALA B N 1
ATOM 8609 C CA . ALA B 1 406 ? -5.203 -43.25 -29.984 1 90.19 406 ALA B CA 1
ATOM 8610 C C . ALA B 1 406 ? -5.734 -43.844 -31.281 1 90.19 406 ALA B C 1
ATOM 8612 O O . ALA B 1 406 ? -6.949 -43.969 -31.469 1 90.19 406 ALA B O 1
ATOM 8613 N N . GLY B 1 407 ? -4.898 -44.219 -32.156 1 90.5 407 GLY B N 1
ATOM 8614 C CA . GLY B 1 407 ? -5.297 -44.75 -33.438 1 90.5 407 GLY B CA 1
ATOM 8615 C C . GLY B 1 407 ? -5.746 -43.656 -34.406 1 90.5 407 GLY B C 1
ATOM 8616 O O . GLY B 1 407 ? -6.445 -43.938 -35.375 1 90.5 407 GLY B O 1
ATOM 8617 N N . THR B 1 408 ? -5.527 -42.469 -33.969 1 90.75 408 THR B N 1
ATOM 8618 C CA . THR B 1 408 ? -5.832 -41.281 -34.812 1 90.75 408 THR B CA 1
ATOM 8619 C C . THR B 1 408 ? -4.727 -40.25 -34.688 1 90.75 408 THR B C 1
ATOM 8621 O O . THR B 1 408 ? -3.939 -40.281 -33.75 1 90.75 408 THR B O 1
ATOM 8624 N N . THR B 1 409 ? -4.648 -39.469 -35.719 1 91.88 409 THR B N 1
ATOM 8625 C CA . THR B 1 409 ? -3.596 -38.469 -35.719 1 91.88 409 THR B CA 1
ATOM 8626 C C . THR B 1 409 ? -3.861 -37.406 -34.656 1 91.88 409 THR B C 1
ATOM 8628 O O . THR B 1 409 ? -4.922 -36.75 -34.656 1 91.88 409 THR B O 1
ATOM 8631 N N . ILE B 1 410 ? -2.869 -37.219 -33.812 1 91.38 410 ILE B N 1
ATOM 8632 C CA . ILE B 1 410 ? -2.924 -36.188 -32.781 1 91.38 410 ILE B CA 1
ATOM 8633 C C . ILE B 1 410 ? -1.873 -35.125 -33.062 1 91.38 410 ILE B C 1
ATOM 8635 O O . ILE B 1 410 ? -0.698 -35.438 -33.25 1 91.38 410 ILE B O 1
ATOM 8639 N N . THR B 1 411 ? -2.357 -33.906 -33.188 1 91.31 411 THR B N 1
ATOM 8640 C CA . THR B 1 411 ? -1.47 -32.781 -33.469 1 91.31 411 THR B CA 1
ATOM 8641 C C . THR B 1 411 ? -1.654 -31.703 -32.406 1 91.31 411 THR B C 1
ATOM 8643 O O . THR B 1 411 ? -2.574 -31.781 -31.578 1 91.31 411 THR B O 1
ATOM 8646 N N . LEU B 1 412 ? -0.721 -30.75 -32.406 1 93.81 412 LEU B N 1
ATOM 8647 C CA . LEU B 1 412 ? -0.939 -29.562 -31.594 1 93.81 412 LEU B CA 1
ATOM 8648 C C . LEU B 1 412 ? -2.152 -28.781 -32.094 1 93.81 412 LEU B C 1
ATOM 8650 O O . LEU B 1 412 ? -2.377 -28.672 -33.312 1 93.81 412 LEU B O 1
ATOM 8654 N N . PRO B 1 413 ? -2.916 -28.344 -31.172 1 94.06 413 PRO B N 1
ATOM 8655 C CA . PRO B 1 413 ? -4.145 -27.656 -31.578 1 94.06 413 PRO B CA 1
ATOM 8656 C C . PRO B 1 413 ? -3.877 -26.266 -32.188 1 94.06 413 PRO B C 1
ATOM 8658 O O . PRO B 1 413 ? -2.916 -25.609 -31.781 1 94.06 413 PRO B O 1
ATOM 8661 N N . ARG B 1 414 ? -4.691 -25.906 -33.094 1 92.69 414 ARG B N 1
ATOM 8662 C CA . ARG B 1 414 ? -4.727 -24.531 -33.594 1 92.69 414 ARG B CA 1
ATOM 8663 C C . ARG B 1 414 ? -5.555 -23.641 -32.656 1 92.69 414 ARG B C 1
ATOM 8665 O O . ARG B 1 414 ? -6.695 -23.969 -32.344 1 92.69 414 ARG B O 1
ATOM 8672 N N . ILE B 1 415 ? -5.004 -22.562 -32.25 1 93.25 415 ILE B N 1
ATOM 8673 C CA . ILE B 1 415 ? -5.691 -21.656 -31.328 1 93.25 415 ILE B CA 1
ATOM 8674 C C . ILE B 1 415 ? -6.004 -20.344 -32.031 1 93.25 415 ILE B C 1
ATOM 8676 O O . ILE B 1 415 ? -5.102 -19.688 -32.562 1 93.25 415 ILE B O 1
ATOM 8680 N N . SER B 1 416 ? -7.262 -19.984 -32.094 1 92.56 416 SER B N 1
ATOM 8681 C CA . SER B 1 416 ? -7.695 -18.719 -32.719 1 92.56 416 SER B CA 1
ATOM 8682 C C . SER B 1 416 ? -8.375 -17.828 -31.672 1 92.56 416 SER B C 1
ATOM 8684 O O . SER B 1 416 ? -8.758 -18.297 -30.594 1 92.56 416 SER B O 1
ATOM 8686 N N . HIS B 1 417 ? -8.43 -16.578 -31.984 1 93.19 417 HIS B N 1
ATOM 8687 C CA . HIS B 1 417 ? -9.141 -15.617 -31.156 1 93.19 417 HIS B CA 1
ATOM 8688 C C . HIS B 1 417 ? -10.57 -15.422 -31.641 1 93.19 417 HIS B C 1
ATOM 8690 O O . HIS B 1 417 ? -10.812 -15.328 -32.844 1 93.19 417 HIS B O 1
ATOM 8696 N N . ALA B 1 418 ? -11.469 -15.461 -30.703 1 91.81 418 ALA B N 1
ATOM 8697 C CA . ALA B 1 418 ? -12.867 -15.242 -31.078 1 91.81 418 ALA B CA 1
ATOM 8698 C C . ALA B 1 418 ? -13.078 -13.844 -31.641 1 91.81 418 ALA B C 1
ATOM 8700 O O . ALA B 1 418 ? -12.32 -12.922 -31.312 1 91.81 418 ALA B O 1
ATOM 8701 N N . ALA B 1 419 ? -14.18 -13.711 -32.375 1 86.44 419 ALA B N 1
ATOM 8702 C CA . ALA B 1 419 ? -14.523 -12.406 -32.938 1 86.44 419 ALA B CA 1
ATOM 8703 C C . ALA B 1 419 ? -14.781 -11.391 -31.812 1 86.44 419 ALA B C 1
ATOM 8705 O O . ALA B 1 419 ? -15.477 -11.688 -30.844 1 86.44 419 ALA B O 1
ATOM 8706 N N . GLY B 1 420 ? -14.133 -10.266 -31.891 1 83.5 420 GLY B N 1
ATOM 8707 C CA . GLY B 1 420 ? -14.312 -9.234 -30.875 1 83.5 420 GLY B CA 1
ATOM 8708 C C . GLY B 1 420 ? -13.258 -9.273 -29.781 1 83.5 420 GLY B C 1
ATOM 8709 O O . GLY B 1 420 ? -13.164 -8.352 -28.969 1 83.5 420 GLY B O 1
ATOM 8710 N N . CYS B 1 421 ? -12.5 -10.297 -29.797 1 87.19 421 CYS B N 1
ATOM 8711 C CA . CYS B 1 421 ? -11.438 -10.445 -28.812 1 87.19 421 CYS B CA 1
ATOM 8712 C C . CYS B 1 421 ? -10.07 -10.5 -29.484 1 87.19 421 CYS B C 1
ATOM 8714 O O . CYS B 1 421 ? -9.305 -11.438 -29.266 1 87.19 421 CYS B O 1
ATOM 8716 N N . ASP B 1 422 ? -9.68 -9.438 -30.172 1 84.69 422 ASP B N 1
ATOM 8717 C CA . ASP B 1 422 ? -8.531 -9.484 -31.078 1 84.69 422 ASP B CA 1
ATOM 8718 C C . ASP B 1 422 ? -7.34 -8.742 -30.469 1 84.69 422 ASP B C 1
ATOM 8720 O O . ASP B 1 422 ? -6.355 -8.477 -31.172 1 84.69 422 ASP B O 1
ATOM 8724 N N . LYS B 1 423 ? -7.426 -8.383 -29.281 1 86.25 423 LYS B N 1
ATOM 8725 C CA . LYS B 1 423 ? -6.391 -7.562 -28.656 1 86.25 423 LYS B CA 1
ATOM 8726 C C . LYS B 1 423 ? -5.016 -8.203 -28.797 1 86.25 423 LYS B C 1
ATOM 8728 O O . LYS B 1 423 ? -4.02 -7.512 -29.016 1 86.25 423 LYS B O 1
ATOM 8733 N N . TYR B 1 424 ? -4.969 -9.562 -28.781 1 87.38 424 TYR B N 1
ATOM 8734 C CA . TYR B 1 424 ? -3.682 -10.25 -28.703 1 87.38 424 TYR B CA 1
ATOM 8735 C C . TYR B 1 424 ? -3.367 -10.953 -30.016 1 87.38 424 TYR B C 1
ATOM 8737 O O . TYR B 1 424 ? -2.385 -11.695 -30.109 1 87.38 424 TYR B O 1
ATOM 8745 N N . ARG B 1 425 ? -4.117 -10.836 -31.016 1 82.31 425 ARG B N 1
ATOM 8746 C CA . ARG B 1 425 ? -3.996 -11.562 -32.281 1 82.31 425 ARG B CA 1
ATOM 8747 C C . ARG B 1 425 ? -2.676 -11.25 -32.969 1 82.31 425 ARG B C 1
ATOM 8749 O O . ARG B 1 425 ? -2.004 -12.148 -33.469 1 82.31 425 ARG B O 1
ATOM 8756 N N . ALA B 1 426 ? -2.258 -10.023 -32.906 1 76.62 426 ALA B N 1
ATOM 8757 C CA . ALA B 1 426 ? -1.095 -9.617 -33.688 1 76.62 426 ALA B CA 1
ATOM 8758 C C . ALA B 1 426 ? 0.162 -9.578 -32.844 1 76.62 426 ALA B C 1
ATOM 8760 O O . ALA B 1 426 ? 1.21 -9.094 -33.281 1 76.62 426 ALA B O 1
ATOM 8761 N N . LEU B 1 427 ? 0.046 -10.188 -31.703 1 80.5 427 LEU B N 1
ATOM 8762 C CA . LEU B 1 427 ? 1.193 -10.062 -30.812 1 80.5 427 LEU B CA 1
ATOM 8763 C C . LEU B 1 427 ? 2.074 -11.305 -30.875 1 80.5 427 LEU B C 1
ATOM 8765 O O . LEU B 1 427 ? 1.57 -12.422 -31 1 80.5 427 LEU B O 1
ATOM 8769 N N . GLY B 1 428 ? 3.375 -11 -30.938 1 71.56 428 GLY B N 1
ATOM 8770 C CA . GLY B 1 428 ? 4.32 -12.102 -30.812 1 71.56 428 GLY B CA 1
ATOM 8771 C C . GLY B 1 428 ? 4.402 -12.656 -29.406 1 71.56 428 GLY B C 1
ATOM 8772 O O . GLY B 1 428 ? 3.779 -12.125 -28.484 1 71.56 428 GLY B O 1
ATOM 8773 N N . ALA B 1 429 ? 5.137 -13.734 -29.375 1 71.44 429 ALA B N 1
ATOM 8774 C CA . ALA B 1 429 ? 5.27 -14.398 -28.094 1 71.44 429 ALA B CA 1
ATOM 8775 C C . ALA B 1 429 ? 5.887 -13.469 -27.047 1 71.44 429 ALA B C 1
ATOM 8777 O O . ALA B 1 429 ? 6.941 -12.875 -27.281 1 71.44 429 ALA B O 1
ATOM 8778 N N . GLY B 1 430 ? 5.133 -13.25 -26 1 72.88 430 GLY B N 1
ATOM 8779 C CA . GLY B 1 430 ? 5.645 -12.547 -24.844 1 72.88 430 GLY B CA 1
ATOM 8780 C C . GLY B 1 430 ? 5.594 -11.031 -24.984 1 72.88 430 GLY B C 1
ATOM 8781 O O . GLY B 1 430 ? 6.016 -10.305 -24.094 1 72.88 430 GLY B O 1
ATOM 8782 N N . GLU B 1 431 ? 5.086 -10.5 -26 1 78.06 431 GLU B N 1
ATOM 8783 C CA . GLU B 1 431 ? 5.117 -9.062 -26.266 1 78.06 431 GLU B CA 1
ATOM 8784 C C . GLU B 1 431 ? 4.293 -8.297 -25.234 1 78.06 431 GLU B C 1
ATOM 8786 O O . GLU B 1 431 ? 4.602 -7.152 -24.906 1 78.06 431 GLU B O 1
ATOM 8791 N N . ALA B 1 432 ? 3.326 -8.938 -24.734 1 86.31 432 ALA B N 1
ATOM 8792 C CA . ALA B 1 432 ? 2.5 -8.312 -23.703 1 86.31 432 ALA B CA 1
ATOM 8793 C C . ALA B 1 432 ? 2.594 -9.07 -22.391 1 86.31 432 ALA B C 1
ATOM 8795 O O . ALA B 1 432 ? 1.627 -9.125 -21.625 1 86.31 432 ALA B O 1
ATOM 8796 N N . ALA B 1 433 ? 3.783 -9.625 -22.219 1 84.31 433 ALA B N 1
ATOM 8797 C CA . ALA B 1 433 ? 3.994 -10.367 -20.984 1 84.31 433 ALA B CA 1
ATOM 8798 C C . ALA B 1 433 ? 3.793 -9.477 -19.766 1 84.31 433 ALA B C 1
ATOM 8800 O O . ALA B 1 433 ? 4.121 -8.289 -19.797 1 84.31 433 ALA B O 1
ATOM 8801 N N . HIS B 1 434 ? 3.146 -10.039 -18.797 1 87.94 434 HIS B N 1
ATOM 8802 C CA . HIS B 1 434 ? 2.895 -9.422 -17.5 1 87.94 434 HIS B CA 1
ATOM 8803 C C . HIS B 1 434 ? 1.651 -8.539 -17.547 1 87.94 434 HIS B C 1
ATOM 8805 O O . HIS B 1 434 ? 1.399 -7.766 -16.609 1 87.94 434 HIS B O 1
ATOM 8811 N N . GLU B 1 435 ? 1.027 -8.594 -18.609 1 94.56 435 GLU B N 1
ATOM 8812 C CA . GLU B 1 435 ? -0.389 -8.242 -18.609 1 94.56 435 GLU B CA 1
ATOM 8813 C C . GLU B 1 435 ? -1.258 -9.453 -18.281 1 94.56 435 GLU B C 1
ATOM 8815 O O . GLU B 1 435 ? -1.16 -10.484 -18.938 1 94.56 435 GLU B O 1
ATOM 8820 N N . ALA B 1 436 ? -2.113 -9.359 -17.344 1 97.19 436 ALA B N 1
ATOM 8821 C CA . ALA B 1 436 ? -2.834 -10.516 -16.812 1 97.19 436 ALA B CA 1
ATOM 8822 C C . ALA B 1 436 ? -3.652 -11.203 -17.906 1 97.19 436 ALA B C 1
ATOM 8824 O O . ALA B 1 436 ? -3.693 -12.438 -17.969 1 97.19 436 ALA B O 1
ATOM 8825 N N . GLY B 1 437 ? -4.324 -10.414 -18.781 1 97.19 437 GLY B N 1
ATOM 8826 C CA . GLY B 1 437 ? -5.098 -11 -19.859 1 97.19 437 GLY B CA 1
ATOM 8827 C C . GLY B 1 437 ? -4.254 -11.805 -20.828 1 97.19 437 GLY B C 1
ATOM 8828 O O . GLY B 1 437 ? -4.629 -12.922 -21.219 1 97.19 437 GLY B O 1
ATOM 8829 N N . TYR B 1 438 ? -3.141 -11.273 -21.234 1 96.31 438 TYR B N 1
ATOM 8830 C CA . TYR B 1 438 ? -2.244 -11.969 -22.156 1 96.31 438 TYR B CA 1
ATOM 8831 C C . TYR B 1 438 ? -1.65 -13.211 -21.5 1 96.31 438 TYR B C 1
ATOM 8833 O O . TYR B 1 438 ? -1.541 -14.266 -22.125 1 96.31 438 TYR B O 1
ATOM 8841 N N . ASP B 1 439 ? -1.239 -13.07 -20.25 1 96.81 439 ASP B N 1
ATOM 8842 C CA . ASP B 1 439 ? -0.681 -14.211 -19.516 1 96.81 439 ASP B CA 1
ATOM 8843 C C . ASP B 1 439 ? -1.717 -15.32 -19.359 1 96.81 439 ASP B C 1
ATOM 8845 O O . ASP B 1 439 ? -1.38 -16.5 -19.422 1 96.81 439 ASP B O 1
ATOM 8849 N N . ALA B 1 440 ? -2.979 -14.938 -19.125 1 98.06 440 ALA B N 1
ATOM 8850 C CA . ALA B 1 440 ? -4.055 -15.93 -19.062 1 98.06 440 ALA B CA 1
ATOM 8851 C C . ALA B 1 440 ? -4.219 -16.625 -20.422 1 98.06 440 ALA B C 1
ATOM 8853 O O . ALA B 1 440 ? -4.402 -17.844 -20.469 1 98.06 440 ALA B O 1
ATOM 8854 N N . TYR B 1 441 ? -4.168 -15.844 -21.484 1 96.69 441 TYR B N 1
ATOM 8855 C CA . TYR B 1 441 ? -4.254 -16.422 -22.828 1 96.69 441 TYR B CA 1
ATOM 8856 C C . TYR B 1 441 ? -3.109 -17.391 -23.078 1 96.69 441 TYR B C 1
ATOM 8858 O O . TYR B 1 441 ? -3.336 -18.531 -23.516 1 96.69 441 TYR B O 1
ATOM 8866 N N . MET B 1 442 ? -1.9 -16.953 -22.781 1 96.25 442 MET B N 1
ATOM 8867 C CA . MET B 1 442 ? -0.745 -17.812 -22.953 1 96.25 442 MET B CA 1
ATOM 8868 C C . MET B 1 442 ? -0.897 -19.109 -22.141 1 96.25 442 MET B C 1
ATOM 8870 O O . MET B 1 442 ? -0.579 -20.188 -22.641 1 96.25 442 MET B O 1
ATOM 8874 N N . THR B 1 443 ? -1.356 -18.922 -20.891 1 98 443 THR B N 1
ATOM 8875 C CA . THR B 1 443 ? -1.541 -20.062 -20 1 98 443 THR B CA 1
ATOM 8876 C C . THR B 1 443 ? -2.5 -21.078 -20.609 1 98 443 THR B C 1
ATOM 8878 O O . THR B 1 443 ? -2.201 -22.281 -20.641 1 98 443 THR B O 1
ATOM 8881 N N . GLY B 1 444 ? -3.637 -20.625 -21.094 1 98.06 444 GLY B N 1
ATOM 8882 C CA . GLY B 1 444 ? -4.609 -21.516 -21.703 1 98.06 444 GLY B CA 1
ATOM 8883 C C . GLY B 1 444 ? -4.113 -22.156 -22.984 1 98.06 444 GLY B C 1
ATOM 8884 O O . GLY B 1 444 ? -4.359 -23.344 -23.234 1 98.06 444 GLY B O 1
ATOM 8885 N N . ALA B 1 445 ? -3.469 -21.375 -23.766 1 96.38 445 ALA B N 1
ATOM 8886 C CA . ALA B 1 445 ? -2.898 -21.906 -25.016 1 96.38 445 ALA B CA 1
ATOM 8887 C C . ALA B 1 445 ? -1.866 -23 -24.719 1 96.38 445 ALA B C 1
ATOM 8889 O O . ALA B 1 445 ? -1.847 -24.031 -25.375 1 96.38 445 ALA B O 1
ATOM 8890 N N . ALA B 1 446 ? -1.04 -22.703 -23.766 1 96.5 446 ALA B N 1
ATOM 8891 C CA . ALA B 1 446 ? -0.055 -23.703 -23.359 1 96.5 446 ALA B CA 1
ATOM 8892 C C . ALA B 1 446 ? -0.735 -24.969 -22.875 1 96.5 446 ALA B C 1
ATOM 8894 O O . ALA B 1 446 ? -0.31 -26.078 -23.203 1 96.5 446 ALA B O 1
ATOM 8895 N N . PHE B 1 447 ? -1.743 -24.812 -22.062 1 97.75 447 PHE B N 1
ATOM 8896 C CA . PHE B 1 447 ? -2.465 -25.953 -21.547 1 97.75 447 PHE B CA 1
ATOM 8897 C C . PHE B 1 447 ? -3.041 -26.797 -22.672 1 97.75 447 PHE B C 1
ATOM 8899 O O . PHE B 1 447 ? -2.918 -28.031 -22.672 1 97.75 447 PHE B O 1
ATOM 8906 N N . ALA B 1 448 ? -3.67 -26.125 -23.656 1 96.75 448 ALA B N 1
ATOM 8907 C CA . ALA B 1 448 ? -4.234 -26.812 -24.828 1 96.75 448 ALA B CA 1
ATOM 8908 C C . ALA B 1 448 ? -3.172 -27.641 -25.547 1 96.75 448 ALA B C 1
ATOM 8910 O O . ALA B 1 448 ? -3.439 -28.75 -26 1 96.75 448 ALA B O 1
ATOM 8911 N N . CYS B 1 449 ? -2.014 -27.141 -25.594 1 95.81 449 CYS B N 1
ATOM 8912 C CA . CYS B 1 449 ? -0.923 -27.812 -26.297 1 95.81 449 CYS B CA 1
ATOM 8913 C C . CYS B 1 449 ? -0.305 -28.891 -25.438 1 95.81 449 CYS B C 1
ATOM 8915 O O . CYS B 1 449 ? 0.206 -29.891 -25.953 1 95.81 449 CYS B O 1
ATOM 8917 N N . LEU B 1 450 ? -0.335 -28.734 -24.156 1 96.81 450 LEU B N 1
ATOM 8918 C CA . LEU B 1 450 ? 0.245 -29.703 -23.234 1 96.81 450 LEU B CA 1
ATOM 8919 C C . LEU B 1 450 ? -0.582 -30.984 -23.203 1 96.81 450 LEU B C 1
ATOM 8921 O O . LEU B 1 450 ? -0.045 -32.062 -22.969 1 96.81 450 LEU B O 1
ATOM 8925 N N . LEU B 1 451 ? -1.857 -30.891 -23.469 1 96.19 451 LEU B N 1
ATOM 8926 C CA . LEU B 1 451 ? -2.768 -32.031 -23.359 1 96.19 451 LEU B CA 1
ATOM 8927 C C . LEU B 1 451 ? -2.334 -33.156 -24.266 1 96.19 451 LEU B C 1
ATOM 8929 O O . LEU B 1 451 ? -2.09 -34.281 -23.812 1 96.19 451 LEU B O 1
ATOM 8933 N N . PRO B 1 452 ? -2.143 -32.938 -25.578 1 95.31 452 PRO B N 1
ATOM 8934 C CA . PRO B 1 452 ? -1.689 -34.031 -26.422 1 95.31 452 PRO B CA 1
ATOM 8935 C C . PRO B 1 452 ? -0.285 -34.531 -26.062 1 95.31 452 PRO B C 1
ATOM 8937 O O . PRO B 1 452 ? 0.024 -35.688 -26.219 1 95.31 452 PRO B O 1
ATOM 8940 N N . LEU B 1 453 ? 0.558 -33.656 -25.562 1 95.81 453 LEU B N 1
ATOM 8941 C CA . LEU B 1 453 ? 1.915 -34.031 -25.188 1 95.81 453 LEU B CA 1
ATOM 8942 C C . LEU B 1 453 ? 1.904 -34.969 -23.984 1 95.81 453 LEU B C 1
ATOM 8944 O O . LEU B 1 453 ? 2.678 -35.906 -23.906 1 95.81 453 LEU B O 1
ATOM 8948 N N . VAL B 1 454 ? 1.052 -34.625 -23.031 1 96.88 454 VAL B N 1
ATOM 8949 C CA . VAL B 1 454 ? 0.92 -35.469 -21.844 1 96.88 454 VAL B CA 1
ATOM 8950 C C . VAL B 1 454 ? 0.406 -36.844 -22.25 1 96.88 454 VAL B C 1
ATOM 8952 O O . VAL B 1 454 ? 0.886 -37.875 -21.734 1 96.88 454 VAL B O 1
ATOM 8955 N N . ALA B 1 455 ? -0.554 -36.875 -23.188 1 95.31 455 ALA B N 1
ATOM 8956 C CA . ALA B 1 455 ? -1.045 -38.156 -23.703 1 95.31 455 ALA B CA 1
ATOM 8957 C C . ALA B 1 455 ? 0.085 -38.969 -24.344 1 95.31 455 ALA B C 1
ATOM 8959 O O . ALA B 1 455 ? 0.173 -40.188 -24.156 1 95.31 455 ALA B O 1
ATOM 8960 N N . GLY B 1 456 ? 0.925 -38.25 -25.031 1 96.19 456 GLY B N 1
ATOM 8961 C CA . GLY B 1 456 ? 2.076 -38.906 -25.656 1 96.19 456 GLY B CA 1
ATOM 8962 C C . GLY B 1 456 ? 3.078 -39.438 -24.641 1 96.19 456 GLY B C 1
ATOM 8963 O O . GLY B 1 456 ? 3.631 -40.5 -24.812 1 96.19 456 GLY B O 1
ATOM 8964 N N . LYS B 1 457 ? 3.307 -38.625 -23.625 1 96.62 457 LYS B N 1
ATOM 8965 C CA . LYS B 1 457 ? 4.242 -39.031 -22.578 1 96.62 457 LYS B CA 1
ATOM 8966 C C . LYS B 1 457 ? 3.758 -40.312 -21.875 1 96.62 457 LYS B C 1
ATOM 8968 O O . LYS B 1 457 ? 4.547 -41.219 -21.594 1 96.62 457 LYS B O 1
ATOM 8973 N N . ILE B 1 458 ? 2.469 -40.344 -21.562 1 95.88 458 ILE B N 1
ATOM 8974 C CA . ILE B 1 458 ? 1.863 -41.5 -20.891 1 95.88 458 ILE B CA 1
ATOM 8975 C C . ILE B 1 458 ? 1.97 -42.75 -21.781 1 95.88 458 ILE B C 1
ATOM 8977 O O . ILE B 1 458 ? 2.275 -43.844 -21.312 1 95.88 458 ILE B O 1
ATOM 8981 N N . ALA B 1 459 ? 1.768 -42.562 -23.078 1 95.31 459 ALA B N 1
ATOM 8982 C CA . ALA B 1 459 ? 1.831 -43.656 -24.031 1 95.31 459 ALA B CA 1
ATOM 8983 C C . ALA B 1 459 ? 3.264 -44.156 -24.203 1 95.31 459 ALA B C 1
ATOM 8985 O O . ALA B 1 459 ? 3.5 -45.375 -24.328 1 95.31 459 ALA B O 1
ATOM 8986 N N . SER B 1 460 ? 4.172 -43.281 -24.203 1 95.25 460 SER B N 1
ATOM 8987 C CA . SER B 1 460 ? 5.562 -43.625 -24.5 1 95.25 460 SER B CA 1
ATOM 8988 C C . SER B 1 460 ? 6.262 -44.188 -23.25 1 95.25 460 SER B C 1
ATOM 8990 O O . SER B 1 460 ? 7.184 -45 -23.375 1 95.25 460 SER B O 1
ATOM 8992 N N . ASP B 1 461 ? 5.875 -43.688 -22.078 1 95.19 461 ASP B N 1
ATOM 8993 C CA . ASP B 1 461 ? 6.484 -44.094 -20.812 1 95.19 461 ASP B CA 1
ATOM 8994 C C . ASP B 1 461 ? 5.418 -44.438 -19.781 1 95.19 461 ASP B C 1
ATOM 8996 O O . ASP B 1 461 ? 5.109 -43.625 -18.906 1 95.19 461 ASP B O 1
ATOM 9000 N N . PRO B 1 462 ? 5 -45.625 -19.703 1 91.69 462 PRO B N 1
ATOM 9001 C CA . PRO B 1 462 ? 3.91 -46.031 -18.812 1 91.69 462 PRO B CA 1
ATOM 9002 C C . PRO B 1 462 ? 4.32 -46.031 -17.344 1 91.69 462 PRO B C 1
ATOM 9004 O O . PRO B 1 462 ? 3.469 -46.156 -16.453 1 91.69 462 PRO B O 1
ATOM 9007 N N . THR B 1 463 ? 5.574 -45.781 -17.094 1 92.38 463 THR B N 1
ATOM 9008 C CA . THR B 1 463 ? 6.035 -45.844 -15.703 1 92.38 463 THR B CA 1
ATOM 9009 C C . THR B 1 463 ? 6.277 -44.438 -15.164 1 92.38 463 THR B C 1
ATOM 9011 O O . THR B 1 463 ? 6.59 -44.25 -13.984 1 92.38 463 THR B O 1
ATOM 9014 N N . CYS B 1 464 ? 6.098 -43.5 -16 1 93.25 464 CYS B N 1
ATOM 9015 C CA . CYS B 1 464 ? 6.355 -42.125 -15.555 1 93.25 464 CYS B CA 1
ATOM 9016 C C . CYS B 1 464 ? 5.309 -41.656 -14.547 1 93.25 464 CYS B C 1
ATOM 9018 O O . CYS B 1 464 ? 4.289 -42.344 -14.359 1 93.25 464 CYS B O 1
ATOM 9020 N N . SER B 1 465 ? 5.594 -40.562 -13.867 1 92.44 465 SER B N 1
ATOM 9021 C CA . SER B 1 465 ? 4.727 -40.062 -12.812 1 92.44 465 SER B CA 1
ATOM 9022 C C . SER B 1 465 ? 3.342 -39.719 -13.359 1 92.44 465 SER B C 1
ATOM 9024 O O . SER B 1 465 ? 2.334 -39.938 -12.688 1 92.44 465 SER B O 1
ATOM 9026 N N . LEU B 1 466 ? 3.217 -39.219 -14.555 1 95.56 466 LEU B N 1
ATOM 9027 C CA . LEU B 1 466 ? 1.948 -38.844 -15.18 1 95.56 466 LEU B CA 1
ATOM 9028 C C . LEU B 1 466 ? 1.104 -40.094 -15.445 1 95.56 466 LEU B C 1
ATOM 9030 O O . LEU B 1 466 ? -0.114 -40.062 -15.242 1 95.56 466 LEU B O 1
ATOM 9034 N N . ALA B 1 467 ? 1.772 -41.094 -15.891 1 95.38 467 ALA B N 1
ATOM 9035 C CA . ALA B 1 467 ? 1.081 -42.375 -16.172 1 95.38 467 ALA B CA 1
ATOM 9036 C C . ALA B 1 467 ? 0.518 -42.969 -14.891 1 95.38 467 ALA B C 1
ATOM 9038 O O . ALA B 1 467 ? -0.611 -43.469 -14.875 1 95.38 467 ALA B O 1
ATOM 9039 N N . ARG B 1 468 ? 1.318 -42.969 -13.875 1 94.19 468 ARG B N 1
ATOM 9040 C CA . ARG B 1 468 ? 0.869 -43.469 -12.586 1 94.19 468 ARG B CA 1
ATOM 9041 C C . ARG B 1 468 ? -0.342 -42.688 -12.078 1 94.19 468 ARG B C 1
ATOM 9043 O O . ARG B 1 468 ? -1.295 -43.281 -11.562 1 94.19 468 ARG B O 1
ATOM 9050 N N . ALA B 1 469 ? -0.281 -41.438 -12.203 1 94.25 469 ALA B N 1
ATOM 9051 C CA . ALA B 1 469 ? -1.383 -40.562 -11.758 1 94.25 469 ALA B CA 1
ATOM 9052 C C . ALA B 1 469 ? -2.641 -40.844 -12.586 1 94.25 469 ALA B C 1
ATOM 9054 O O . ALA B 1 469 ? -3.75 -40.844 -12.047 1 94.25 469 ALA B O 1
ATOM 9055 N N . HIS B 1 470 ? -2.48 -40.969 -13.859 1 93.69 470 HIS B N 1
ATOM 9056 C CA . HIS B 1 470 ? -3.59 -41.219 -14.766 1 93.69 470 HIS B CA 1
ATOM 9057 C C . HIS B 1 470 ? -4.281 -42.531 -14.398 1 93.69 470 HIS B C 1
ATOM 9059 O O . HIS B 1 470 ? -5.512 -42.594 -14.328 1 93.69 470 HIS B O 1
ATOM 9065 N N . ASN B 1 471 ? -3.473 -43.531 -14.172 1 92.81 471 ASN B N 1
ATOM 9066 C CA . ASN B 1 471 ? -4.012 -44.844 -13.805 1 92.81 471 ASN B CA 1
ATOM 9067 C C . ASN B 1 471 ? -4.746 -44.812 -12.469 1 92.81 471 ASN B C 1
ATOM 9069 O O . ASN B 1 471 ? -5.793 -45.438 -12.305 1 92.81 471 ASN B O 1
ATOM 9073 N N . ALA B 1 472 ? -4.164 -44.094 -11.602 1 90.62 472 ALA B N 1
ATOM 9074 C CA . ALA B 1 472 ? -4.812 -43.938 -10.297 1 90.62 472 ALA B CA 1
ATOM 9075 C C . ALA B 1 472 ? -6.168 -43.25 -10.438 1 90.62 472 ALA B C 1
ATOM 9077 O O . ALA B 1 472 ? -7.129 -43.625 -9.758 1 90.62 472 ALA B O 1
ATOM 9078 N N . ALA B 1 473 ? -6.211 -42.312 -11.273 1 89.88 473 ALA B N 1
ATOM 9079 C CA . ALA B 1 473 ? -7.457 -41.562 -11.508 1 89.88 473 ALA B CA 1
ATOM 9080 C C . ALA B 1 473 ? -8.508 -42.469 -12.148 1 89.88 473 ALA B C 1
ATOM 9082 O O . ALA B 1 473 ? -9.695 -42.406 -11.805 1 89.88 473 ALA B O 1
ATOM 9083 N N . LEU B 1 474 ? -8.117 -43.281 -13.008 1 89.12 474 LEU B N 1
ATOM 9084 C CA . LEU B 1 474 ? -9.023 -44.219 -13.656 1 89.12 474 LEU B CA 1
ATOM 9085 C C . LEU B 1 474 ? -9.594 -45.219 -12.648 1 89.12 474 LEU B C 1
ATOM 9087 O O . LEU B 1 474 ? -10.781 -45.562 -12.703 1 89.12 474 LEU B O 1
ATOM 9091 N N . GLN B 1 475 ? -8.742 -45.594 -11.789 1 88.94 475 GLN B N 1
ATOM 9092 C CA . GLN B 1 475 ? -9.172 -46.531 -10.758 1 88.94 475 GLN B CA 1
ATOM 9093 C C . GLN B 1 475 ? -10.188 -45.906 -9.82 1 88.94 475 GLN B C 1
ATOM 9095 O O . GLN B 1 475 ? -11.172 -46.531 -9.438 1 88.94 475 GLN B O 1
ATOM 9100 N N . ARG B 1 476 ? -9.93 -44.688 -9.523 1 86.06 476 ARG B N 1
ATOM 9101 C CA . ARG B 1 476 ? -10.852 -43.938 -8.648 1 86.06 476 ARG B CA 1
ATOM 9102 C C . ARG B 1 476 ? -12.195 -43.75 -9.336 1 86.06 476 ARG B C 1
ATOM 9104 O O . ARG B 1 476 ? -13.25 -43.875 -8.703 1 86.06 476 ARG B O 1
ATOM 9111 N N . ALA B 1 477 ? -12.125 -43.406 -10.562 1 83.75 477 ALA B N 1
ATOM 9112 C CA . ALA B 1 477 ? -13.352 -43.188 -11.336 1 83.75 477 ALA B CA 1
ATOM 9113 C C . ALA B 1 477 ? -14.148 -44.5 -11.461 1 83.75 477 ALA B C 1
ATOM 9115 O O . ALA B 1 477 ? -15.383 -44.469 -11.352 1 83.75 477 ALA B O 1
ATOM 9116 N N . ALA B 1 478 ? -13.477 -45.5 -11.578 1 84.62 478 ALA B N 1
ATOM 9117 C CA . ALA B 1 478 ? -14.109 -46.812 -11.672 1 84.62 478 ALA B CA 1
ATOM 9118 C C . ALA B 1 478 ? -14.75 -47.219 -10.344 1 84.62 478 ALA B C 1
ATOM 9120 O O . ALA B 1 478 ? -15.867 -47.75 -10.312 1 84.62 478 ALA B O 1
ATOM 9121 N N . ALA B 1 479 ? -14.031 -46.938 -9.391 1 84.31 479 ALA B N 1
ATOM 9122 C CA . ALA B 1 479 ? -14.547 -47.219 -8.055 1 84.31 479 ALA B CA 1
ATOM 9123 C C . ALA B 1 479 ? -15.781 -46.375 -7.746 1 84.31 479 ALA B C 1
ATOM 9125 O O . ALA B 1 479 ? -16.75 -46.906 -7.164 1 84.31 479 ALA B O 1
ATOM 9126 N N . ALA B 1 480 ? -15.734 -45.219 -8.156 1 82.19 480 ALA B N 1
ATOM 9127 C CA . ALA B 1 480 ? -16.875 -44.344 -7.934 1 82.19 480 ALA B CA 1
ATOM 9128 C C . ALA B 1 480 ? -18.078 -44.781 -8.758 1 82.19 480 ALA B C 1
ATOM 9130 O O . ALA B 1 480 ? -19.219 -44.719 -8.273 1 82.19 480 ALA B O 1
ATOM 9131 N N . ALA B 1 481 ? -17.859 -45.156 -9.922 1 81.31 481 ALA B N 1
ATOM 9132 C CA . ALA B 1 481 ? -18.922 -45.656 -10.789 1 81.31 481 ALA B CA 1
ATOM 9133 C C . ALA B 1 481 ? -19.531 -46.969 -10.227 1 81.31 481 ALA B C 1
ATOM 9135 O O . ALA B 1 481 ? -20.75 -47.125 -10.258 1 81.31 481 ALA B O 1
ATOM 9136 N N . ALA B 1 482 ? -18.688 -47.719 -9.727 1 82 482 ALA B N 1
ATOM 9137 C CA . ALA B 1 482 ? -19.125 -48.969 -9.109 1 82 482 ALA B CA 1
ATOM 9138 C C . ALA B 1 482 ? -19.953 -48.719 -7.859 1 82 482 ALA B C 1
ATOM 9140 O O . ALA B 1 482 ? -20.984 -49.375 -7.633 1 82 482 ALA B O 1
ATOM 9141 N N . ALA B 1 483 ? -19.469 -47.719 -7.148 1 81.56 483 ALA B N 1
ATOM 9142 C CA . ALA B 1 483 ? -20.188 -47.344 -5.93 1 81.56 483 ALA B CA 1
ATOM 9143 C C . ALA B 1 483 ? -21.547 -46.75 -6.254 1 81.56 483 ALA B C 1
ATOM 9145 O O . ALA B 1 483 ? -22.531 -47.031 -5.574 1 81.56 483 ALA B O 1
ATOM 9146 N N . LYS B 1 484 ? -21.656 -46 -7.281 1 75.19 484 LYS B N 1
ATOM 9147 C CA . LYS B 1 484 ? -22.922 -45.406 -7.715 1 75.19 484 LYS B CA 1
ATOM 9148 C C . LYS B 1 484 ? -23.859 -46.469 -8.258 1 75.19 484 LYS B C 1
ATOM 9150 O O . LYS B 1 484 ? -25.078 -46.438 -8.008 1 75.19 484 LYS B O 1
ATOM 9155 N N . ALA B 1 485 ? -23.344 -47.406 -8.953 1 73.12 485 ALA B N 1
ATOM 9156 C CA . ALA B 1 485 ? -24.109 -48.531 -9.5 1 73.12 485 ALA B CA 1
ATOM 9157 C C . ALA B 1 485 ? -24.656 -49.438 -8.383 1 73.12 485 ALA B C 1
ATOM 9159 O O . ALA B 1 485 ? -25.781 -49.938 -8.469 1 73.12 485 ALA B O 1
ATOM 9160 N N . ALA B 1 486 ? -23.875 -49.531 -7.434 1 73.25 486 ALA B N 1
ATOM 9161 C CA . ALA B 1 486 ? -24.281 -50.344 -6.297 1 73.25 486 ALA B CA 1
ATOM 9162 C C . ALA B 1 486 ? -25.391 -49.688 -5.5 1 73.25 486 ALA B C 1
ATOM 9164 O O . ALA B 1 486 ? -26.25 -50.375 -4.926 1 73.25 486 ALA B O 1
ATOM 9165 N N . ARG B 1 487 ? -25.328 -48.344 -5.473 1 64.94 487 ARG B N 1
ATOM 9166 C CA . ARG B 1 487 ? -26.359 -47.625 -4.734 1 64.94 487 ARG B CA 1
ATOM 9167 C C . ARG B 1 487 ? -27.641 -47.469 -5.562 1 64.94 487 ARG B C 1
ATOM 9169 O O . ARG B 1 487 ? -28.672 -47.031 -5.051 1 64.94 487 ARG B O 1
ATOM 9176 N N . ALA B 1 488 ? -27.578 -47.75 -6.797 1 53.69 488 ALA B N 1
ATOM 9177 C CA . ALA B 1 488 ? -28.812 -47.719 -7.562 1 53.69 488 ALA B CA 1
ATOM 9178 C C . ALA B 1 488 ? -29.781 -48.812 -7.078 1 53.69 488 ALA B C 1
ATOM 9180 O O . ALA B 1 488 ? -29.391 -49.969 -6.879 1 53.69 488 ALA B O 1
ATOM 9181 N N . PRO B 1 489 ? -30.859 -48.469 -6.43 1 48.72 489 PRO B N 1
ATOM 9182 C CA . PRO B 1 489 ? -31.828 -49.312 -5.742 1 48.72 489 PRO B CA 1
ATOM 9183 C C . PRO B 1 489 ? -32.156 -50.594 -6.527 1 48.72 489 PRO B C 1
ATOM 9185 O O . PRO B 1 489 ? -32.906 -51.438 -6.059 1 48.72 489 PRO B O 1
ATOM 9188 N N . GLY B 1 490 ? -32.094 -50.594 -7.785 1 40.78 490 GLY B N 1
ATOM 9189 C CA . GLY B 1 490 ? -32.906 -51.625 -8.422 1 40.78 490 GLY B CA 1
ATOM 9190 C C . GLY B 1 490 ? -32.469 -53.031 -8.094 1 40.78 490 GLY B C 1
ATOM 9191 O O . GLY B 1 490 ? -33.031 -54 -8.625 1 40.78 490 GLY B O 1
ATOM 9192 N N . THR B 1 491 ? -31.281 -53.375 -7.793 1 34.38 491 THR B N 1
ATOM 9193 C CA . THR B 1 491 ? -31.062 -54.812 -7.797 1 34.38 491 THR B CA 1
ATOM 9194 C C . THR B 1 491 ? -31.688 -55.469 -6.566 1 34.38 491 THR B C 1
ATOM 9196 O O . THR B 1 491 ? -31.016 -55.656 -5.547 1 34.38 491 THR B O 1
ATOM 9199 N N . ALA B 1 492 ? -33 -54.938 -6.238 1 32.16 492 ALA B N 1
ATOM 9200 C CA . ALA B 1 492 ? -33.75 -55.812 -5.359 1 32.16 492 ALA B CA 1
ATOM 9201 C C . ALA B 1 492 ? -33.781 -57.25 -5.902 1 32.16 492 ALA B C 1
ATOM 9203 O O . ALA B 1 492 ? -34.156 -57.469 -7.059 1 32.16 492 ALA B O 1
ATOM 9204 N N . THR B 1 493 ? -32.938 -58.062 -5.492 1 30.17 493 THR B N 1
ATOM 9205 C CA . THR B 1 493 ? -32.969 -59.5 -5.715 1 30.17 493 THR B CA 1
ATOM 9206 C C . THR B 1 493 ? -34.375 -60.062 -5.445 1 30.17 493 THR B C 1
ATOM 9208 O O . THR B 1 493 ? -34.938 -59.875 -4.363 1 30.17 493 THR B O 1
ATOM 9211 N N . PRO B 1 494 ? -35.344 -60.062 -6.395 1 30.84 494 PRO B N 1
ATOM 9212 C CA . PRO B 1 494 ? -36.656 -60.656 -6.129 1 30.84 494 PRO B CA 1
ATOM 9213 C C . PRO B 1 494 ? -36.531 -62.031 -5.465 1 30.84 494 PRO B C 1
ATOM 9215 O O . PRO B 1 494 ? -35.594 -62.781 -5.734 1 30.84 494 PRO B O 1
ATOM 9218 N N . GLU B 1 495 ? -36.781 -62.062 -4.207 1 28.89 495 GLU B N 1
ATOM 9219 C CA . GLU B 1 495 ? -36.938 -63.344 -3.506 1 28.89 495 GLU B CA 1
ATOM 9220 C C . GLU B 1 495 ? -37.75 -64.312 -4.32 1 28.89 495 GLU B C 1
ATOM 9222 O O . GLU B 1 495 ? -38.781 -63.938 -4.93 1 28.89 495 GLU B O 1
ATOM 9227 N N . ALA B 1 496 ? -37.25 -65.5 -4.602 1 27.06 496 ALA B N 1
ATOM 9228 C CA . ALA B 1 496 ? -37.688 -66.75 -5.301 1 27.06 496 ALA B CA 1
ATOM 9229 C C . ALA B 1 496 ? -39.062 -67.188 -4.809 1 27.06 496 ALA B C 1
ATOM 9231 O O . ALA B 1 496 ? -39.156 -67.812 -3.762 1 27.06 496 ALA B O 1
ATOM 9232 N N . ALA B 1 497 ? -40.031 -66.25 -4.629 1 24.59 497 ALA B N 1
ATOM 9233 C CA . ALA B 1 497 ? -41.281 -66.938 -4.305 1 24.59 497 ALA B CA 1
ATOM 9234 C C . ALA B 1 497 ? -41.531 -68.062 -5.309 1 24.59 497 ALA B C 1
ATOM 9236 O O . ALA B 1 497 ? -41.062 -68 -6.438 1 24.59 497 ALA B O 1
ATOM 9237 N N . GLY B 1 498 ? -42.281 -69.188 -4.82 1 24.22 498 GLY B N 1
ATOM 9238 C CA . GLY B 1 498 ? -42.719 -70.5 -5.301 1 24.22 498 GLY B CA 1
ATOM 9239 C C . GLY B 1 498 ? -43.438 -70.438 -6.645 1 24.22 498 GLY B C 1
ATOM 9240 O O . GLY B 1 498 ? -44.062 -69.375 -6.965 1 24.22 498 GLY B O 1
ATOM 9241 N N . ALA B 1 499 ? -42.969 -71.125 -7.645 1 24.86 499 ALA B N 1
ATOM 9242 C CA . ALA B 1 499 ? -43.156 -71.312 -9.086 1 24.86 499 ALA B CA 1
ATOM 9243 C C . ALA B 1 499 ? -44.625 -71.625 -9.406 1 24.86 499 ALA B C 1
ATOM 9245 O O . ALA B 1 499 ? -45.125 -72.688 -9.117 1 24.86 499 ALA B O 1
ATOM 9246 N N . PRO B 1 500 ? -45.656 -70.875 -8.828 1 24.95 500 PRO B N 1
ATOM 9247 C CA . PRO B 1 500 ? -46.844 -71.625 -9.258 1 24.95 500 PRO B CA 1
ATOM 9248 C C . PRO B 1 500 ? -46.906 -71.875 -10.766 1 24.95 500 PRO B C 1
ATOM 9250 O O . PRO B 1 500 ? -46.25 -71.125 -11.523 1 24.95 500 PRO B O 1
ATOM 9253 N N . GLN B 1 501 ? -47.219 -73.062 -11.203 1 23.97 501 GLN B N 1
ATOM 9254 C CA . GLN B 1 501 ? -47.25 -73.812 -12.461 1 23.97 501 GLN B CA 1
ATOM 9255 C C . GLN B 1 501 ? -48.125 -73.125 -13.508 1 23.97 501 GLN B C 1
ATOM 9257 O O . GLN B 1 501 ? -48.688 -73.75 -14.391 1 23.97 501 GLN B O 1
ATOM 9262 N N . GLN B 1 502 ? -48.312 -71.812 -13.312 1 21.12 502 GLN B N 1
ATOM 9263 C CA . GLN B 1 502 ? -49.438 -71.438 -14.172 1 21.12 502 GLN B CA 1
ATOM 9264 C C . GLN B 1 502 ? -49.094 -71.688 -15.641 1 21.12 502 GLN B C 1
ATOM 9266 O O . GLN B 1 502 ? -47.969 -71.5 -16.062 1 21.12 502 GLN B O 1
ATOM 9271 N N . GLN B 1 503 ? -49.969 -72.438 -16.281 1 23.34 503 GLN B N 1
ATOM 9272 C CA . GLN B 1 503 ? -50.156 -73 -17.609 1 23.34 503 GLN B CA 1
ATOM 9273 C C . GLN B 1 503 ? -50.062 -71.938 -18.703 1 23.34 503 GLN B C 1
ATOM 9275 O O . GLN B 1 503 ? -50.938 -71.062 -18.812 1 23.34 503 GLN B O 1
ATOM 9280 N N . THR B 1 504 ? -48.938 -71.25 -18.688 1 23.19 504 THR B N 1
ATOM 9281 C CA . THR B 1 504 ? -48.844 -70.125 -19.656 1 23.19 504 THR B CA 1
ATOM 9282 C C . THR B 1 504 ? -49.094 -70.625 -21.062 1 23.19 504 THR B C 1
ATOM 9284 O O . THR B 1 504 ? -48.5 -71.625 -21.5 1 23.19 504 THR B O 1
ATOM 9287 N N . PRO B 1 505 ? -50.281 -70.375 -21.469 1 27 505 PRO B N 1
ATOM 9288 C CA . PRO B 1 505 ? -50.656 -70.875 -22.797 1 27 505 PRO B CA 1
ATOM 9289 C C . PRO B 1 505 ? -49.656 -70.5 -23.875 1 27 505 PRO B C 1
ATOM 9291 O O . PRO B 1 505 ? -48.906 -69.562 -23.734 1 27 505 PRO B O 1
ATOM 9294 N N . PRO B 1 506 ? -49.375 -71.5 -24.75 1 24.41 506 PRO B N 1
ATOM 9295 C CA . PRO B 1 506 ? -48.344 -71.562 -25.781 1 24.41 506 PRO B CA 1
ATOM 9296 C C . PRO B 1 506 ? -48.375 -70.312 -26.703 1 24.41 506 PRO B C 1
ATOM 9298 O O . PRO B 1 506 ? -49.406 -70.062 -27.328 1 24.41 506 PRO B O 1
ATOM 9301 N N . LEU B 1 507 ? -47.906 -69.125 -26.125 1 23.56 507 LEU B N 1
ATOM 9302 C CA . LEU B 1 507 ? -47.938 -67.938 -26.953 1 23.56 507 LEU B CA 1
ATOM 9303 C C . LEU B 1 507 ? -47.375 -68.188 -28.328 1 23.56 507 LEU B C 1
ATOM 9305 O O . LEU B 1 507 ? -46.344 -68.875 -28.469 1 23.56 507 LEU B O 1
ATOM 9309 N N . THR B 1 508 ? -48.219 -68.125 -29.297 1 24.53 508 THR B N 1
ATOM 9310 C CA . THR B 1 508 ? -48.031 -68.312 -30.734 1 24.53 508 THR B CA 1
ATOM 9311 C C . THR B 1 508 ? -46.875 -67.5 -31.266 1 24.53 508 THR B C 1
ATOM 9313 O O . THR B 1 508 ? -46.594 -66.375 -30.781 1 24.53 508 THR B O 1
ATOM 9316 N N . PRO B 1 509 ? -45.938 -68.188 -31.953 1 23.39 509 PRO B N 1
ATOM 9317 C CA . PRO B 1 509 ? -44.625 -67.75 -32.469 1 23.39 509 PRO B CA 1
ATOM 9318 C C . PRO B 1 509 ? -44.688 -66.5 -33.312 1 23.39 509 PRO B C 1
ATOM 9320 O O . PRO B 1 509 ? -45.438 -66.438 -34.312 1 23.39 509 PRO B O 1
ATOM 9323 N N . MET B 1 510 ? -44.812 -65.312 -32.562 1 23.12 510 MET B N 1
ATOM 9324 C CA . MET B 1 510 ? -44.906 -64.125 -33.406 1 23.12 510 MET B CA 1
ATOM 9325 C C . MET B 1 510 ? -43.75 -64 -34.375 1 23.12 510 MET B C 1
ATOM 9327 O O . MET B 1 510 ? -42.625 -64.438 -34.062 1 23.12 510 MET B O 1
ATOM 9331 N N . PRO B 1 511 ? -44.031 -63.594 -35.656 1 23.48 511 PRO B N 1
ATOM 9332 C CA . PRO B 1 511 ? -43.156 -63.656 -36.844 1 23.48 511 PRO B CA 1
ATOM 9333 C C . PRO B 1 511 ? -41.906 -62.781 -36.719 1 23.48 511 PRO B C 1
ATOM 9335 O O . PRO B 1 511 ? -41.875 -61.844 -35.906 1 23.48 511 PRO B O 1
ATOM 9338 N N . GLN B 1 512 ? -40.688 -63.156 -37.344 1 21.47 512 GLN B N 1
ATOM 9339 C CA . GLN B 1 512 ? -39.25 -63 -37.469 1 21.47 512 GLN B CA 1
ATOM 9340 C C . GLN B 1 512 ? -38.875 -61.562 -37.844 1 21.47 512 GLN B C 1
ATOM 9342 O O . GLN B 1 512 ? -37.719 -61.188 -37.688 1 21.47 512 GLN B O 1
ATOM 9347 N N . PRO B 1 513 ? -39.688 -60.75 -38.562 1 25.34 513 PRO B N 1
ATOM 9348 C CA . PRO B 1 513 ? -39 -59.812 -39.438 1 25.34 513 PRO B CA 1
ATOM 9349 C C . PRO B 1 513 ? -38.375 -58.625 -38.688 1 25.34 513 PRO B C 1
ATOM 9351 O O . PRO B 1 513 ? -37.406 -58.031 -39.156 1 25.34 513 PRO B O 1
ATOM 9354 N N . LEU B 1 514 ? -39.031 -58.062 -37.656 1 23.56 514 LEU B N 1
ATOM 9355 C CA . LEU B 1 514 ? -38.719 -56.688 -37.375 1 23.56 514 LEU B CA 1
ATOM 9356 C C . LEU B 1 514 ? -37.406 -56.562 -36.594 1 23.56 514 LEU B C 1
ATOM 9358 O O . LEU B 1 514 ? -37.094 -55.5 -36.062 1 23.56 514 LEU B O 1
ATOM 9362 N N . GLN B 1 515 ? -36.688 -57.594 -36.312 1 24.16 515 GLN B N 1
ATOM 9363 C CA . GLN B 1 515 ? -35.438 -57.5 -35.531 1 24.16 515 GLN B CA 1
ATOM 9364 C C . GLN B 1 515 ? -34.406 -56.656 -36.281 1 24.16 515 GLN B C 1
ATOM 9366 O O . GLN B 1 515 ? -33.375 -56.25 -35.688 1 24.16 515 GLN B O 1
ATOM 9371 N N . GLN B 1 516 ? -34.469 -56.625 -37.594 1 26.94 516 GLN B N 1
ATOM 9372 C CA . GLN B 1 516 ? -33.344 -56.094 -38.344 1 26.94 516 GLN B CA 1
ATOM 9373 C C . GLN B 1 516 ? -33.188 -54.594 -38.125 1 26.94 516 GLN B C 1
ATOM 9375 O O . GLN B 1 516 ? -32.094 -54.031 -38.312 1 26.94 516 GLN B O 1
ATOM 9380 N N . LEU B 1 517 ? -34.344 -53.844 -37.969 1 25.91 517 LEU B N 1
ATOM 9381 C CA . LEU B 1 517 ? -34.125 -52.406 -38.094 1 25.91 517 LEU B CA 1
ATOM 9382 C C . LEU B 1 517 ? -33.469 -51.844 -36.844 1 25.91 517 LEU B C 1
ATOM 9384 O O . LEU B 1 517 ? -33.125 -50.656 -36.812 1 25.91 517 LEU B O 1
ATOM 9388 N N . ALA B 1 518 ? -33.5 -52.469 -35.719 1 29.98 518 ALA B N 1
ATOM 9389 C CA . ALA B 1 518 ? -32.938 -51.875 -34.5 1 29.98 518 ALA B CA 1
ATOM 9390 C C . ALA B 1 518 ? -31.406 -51.844 -34.594 1 29.98 518 ALA B C 1
ATOM 9392 O O . ALA B 1 518 ? -30.75 -51.094 -33.812 1 29.98 518 ALA B O 1
ATOM 9393 N N . GLU B 1 519 ? -30.875 -52.75 -35.344 1 30 519 GLU B N 1
ATOM 9394 C CA . GLU B 1 519 ? -29.422 -52.719 -35.375 1 30 519 GLU B CA 1
ATOM 9395 C C . GLU B 1 519 ? -28.891 -51.469 -36.062 1 30 519 GLU B C 1
ATOM 9397 O O . GLU B 1 519 ? -27.766 -51.062 -35.812 1 30 519 GLU B O 1
ATOM 9402 N N . GLN B 1 520 ? -29.672 -50.938 -37.062 1 29.86 520 GLN B N 1
ATOM 9403 C CA . GLN B 1 520 ? -29.047 -49.844 -37.812 1 29.86 520 GLN B CA 1
ATOM 9404 C C . GLN B 1 520 ? -29 -48.594 -36.969 1 29.86 520 GLN B C 1
ATOM 9406 O O . GLN B 1 520 ? -28.297 -47.625 -37.281 1 29.86 520 GLN B O 1
ATOM 9411 N N . GLN B 1 521 ? -30.016 -48.312 -36.125 1 31.55 521 GLN B N 1
ATOM 9412 C CA . GLN B 1 521 ? -30 -47.031 -35.438 1 31.55 521 GLN B CA 1
ATOM 9413 C C . GLN B 1 521 ? -28.953 -47 -34.344 1 31.55 521 GLN B C 1
ATOM 9415 O O . GLN B 1 521 ? -28.734 -45.969 -33.719 1 31.55 521 GLN B O 1
ATOM 9420 N N . ARG B 1 522 ? -28.484 -48.125 -33.844 1 33.31 522 ARG B N 1
ATOM 9421 C CA . ARG B 1 522 ? -27.438 -48.125 -32.812 1 33.31 522 ARG B CA 1
ATOM 9422 C C . ARG B 1 522 ? -26.109 -47.625 -33.375 1 33.31 522 ARG B C 1
ATOM 9424 O O . ARG B 1 522 ? -25.172 -47.375 -32.625 1 33.31 522 ARG B O 1
ATOM 9431 N N . THR B 1 523 ? -26.031 -47.594 -34.719 1 34.31 523 THR B N 1
ATOM 9432 C CA . THR B 1 523 ? -24.719 -47.219 -35.25 1 34.31 523 THR B CA 1
ATOM 9433 C C . THR B 1 523 ? -24.5 -45.719 -35.031 1 34.31 523 THR B C 1
ATOM 9435 O O . THR B 1 523 ? -23.375 -45.281 -34.781 1 34.31 523 THR B O 1
ATOM 9438 N N . PRO B 1 524 ? -25.594 -44.906 -35.25 1 35.53 524 PRO B N 1
ATOM 9439 C CA . PRO B 1 524 ? -25.203 -43.5 -35.094 1 35.53 524 PRO B CA 1
ATOM 9440 C C . PRO B 1 524 ? -24.938 -43.156 -33.656 1 35.53 524 PRO B C 1
ATOM 9442 O O . PRO B 1 524 ? -24.203 -42.188 -33.375 1 35.53 524 PRO B O 1
ATOM 9445 N N . GLN B 1 525 ? -25.578 -43.781 -32.656 1 35.31 525 GLN B N 1
ATOM 9446 C CA . GLN B 1 525 ? -25.297 -43.406 -31.266 1 35.31 525 GLN B CA 1
ATOM 9447 C C . GLN B 1 525 ? -23.891 -43.812 -30.859 1 35.31 525 GLN B C 1
ATOM 9449 O O . GLN B 1 525 ? -23.234 -43.094 -30.094 1 35.31 525 GLN B O 1
ATOM 9454 N N . LEU B 1 526 ? -23.406 -45 -31.297 1 35.19 526 LEU B N 1
ATOM 9455 C CA . LEU B 1 526 ? -22.016 -45.344 -31.031 1 35.19 526 LEU B CA 1
ATOM 9456 C C . LEU B 1 526 ? -21.062 -44.406 -31.766 1 35.19 526 LEU B C 1
ATOM 9458 O O . LEU B 1 526 ? -20.016 -44.031 -31.234 1 35.19 526 LEU B O 1
ATOM 9462 N N . GLN B 1 527 ? -21.406 -44 -33.031 1 34.34 527 GLN B N 1
ATOM 9463 C CA . GLN B 1 527 ? -20.562 -43.031 -33.688 1 34.34 527 GLN B CA 1
ATOM 9464 C C . GLN B 1 527 ? -20.594 -41.688 -32.969 1 34.34 527 GLN B C 1
ATOM 9466 O O . GLN B 1 527 ? -19.594 -40.969 -32.906 1 34.34 527 GLN B O 1
ATOM 9471 N N . GLN B 1 528 ? -21.766 -41.25 -32.5 1 35.44 528 GLN B N 1
ATOM 9472 C CA . GLN B 1 528 ? -21.797 -40.031 -31.719 1 35.44 528 GLN B CA 1
ATOM 9473 C C . GLN B 1 528 ? -21.031 -40.188 -30.406 1 35.44 528 GLN B C 1
ATOM 9475 O O . GLN B 1 528 ? -20.344 -39.25 -29.953 1 35.44 528 GLN B O 1
ATOM 9480 N N . GLN B 1 529 ? -21.094 -41.281 -29.719 1 35.62 529 GLN B N 1
ATOM 9481 C CA . GLN B 1 529 ? -20.234 -41.531 -28.562 1 35.62 529 GLN B CA 1
ATOM 9482 C C . GLN B 1 529 ? -18.766 -41.625 -28.969 1 35.62 529 GLN B C 1
ATOM 9484 O O . GLN B 1 529 ? -17.891 -41.188 -28.234 1 35.62 529 GLN B O 1
ATOM 9489 N N . GLN B 1 530 ? -18.406 -42.25 -30.094 1 35.75 530 GLN B N 1
ATOM 9490 C CA . GLN B 1 530 ? -17.047 -42.219 -30.609 1 35.75 530 GLN B CA 1
ATOM 9491 C C . GLN B 1 530 ? -16.641 -40.812 -31.047 1 35.75 530 GLN B C 1
ATOM 9493 O O . GLN B 1 530 ? -15.492 -40.406 -30.875 1 35.75 530 GLN B O 1
ATOM 9498 N N . GLN B 1 531 ? -17.438 -40.094 -31.812 1 37.41 531 GLN B N 1
ATOM 9499 C CA . GLN B 1 531 ? -17.109 -38.719 -32.156 1 37.41 531 GLN B CA 1
ATOM 9500 C C . GLN B 1 531 ? -17.016 -37.844 -30.922 1 37.41 531 GLN B C 1
ATOM 9502 O O . GLN B 1 531 ? -16.234 -36.875 -30.875 1 37.41 531 GLN B O 1
ATOM 9507 N N . GLN B 1 532 ? -17.859 -37.969 -29.984 1 38.47 532 GLN B N 1
ATOM 9508 C CA . GLN B 1 532 ? -17.688 -37.281 -28.703 1 38.47 532 GLN B CA 1
ATOM 9509 C C . GLN B 1 532 ? -16.391 -37.688 -28.016 1 38.47 532 GLN B C 1
ATOM 9511 O O . GLN B 1 532 ? -15.836 -36.938 -27.219 1 38.47 532 GLN B O 1
ATOM 9516 N N . GLN B 1 533 ? -15.914 -38.906 -28.188 1 39.72 533 GLN B N 1
ATOM 9517 C CA . GLN B 1 533 ? -14.617 -39.344 -27.688 1 39.72 533 GLN B CA 1
ATOM 9518 C C . GLN B 1 533 ? -13.484 -38.562 -28.359 1 39.72 533 GLN B C 1
ATOM 9520 O O . GLN B 1 533 ? -12.352 -38.562 -27.859 1 39.72 533 GLN B O 1
ATOM 9525 N N . GLN B 1 534 ? -13.625 -38.062 -29.578 1 40.69 534 GLN B N 1
ATOM 9526 C CA . GLN B 1 534 ? -12.555 -37.406 -30.312 1 40.69 534 GLN B CA 1
ATOM 9527 C C . GLN B 1 534 ? -12.492 -35.906 -29.969 1 40.69 534 GLN B C 1
ATOM 9529 O O . GLN B 1 534 ? -11.75 -35.156 -30.594 1 40.69 534 GLN B O 1
ATOM 9534 N N . LEU B 1 535 ? -13.352 -35.375 -29.25 1 43.47 535 LEU B N 1
ATOM 9535 C CA . LEU B 1 535 ? -13.273 -33.969 -28.984 1 43.47 535 LEU B CA 1
ATOM 9536 C C . LEU B 1 535 ? -12.125 -33.656 -28.031 1 43.47 535 LEU B C 1
ATOM 9538 O O . LEU B 1 535 ? -11.773 -34.469 -27.188 1 43.47 535 LEU B O 1
ATOM 9542 N N . PRO B 1 536 ? -11.32 -32.656 -28.406 1 48.25 536 PRO B N 1
ATOM 9543 C CA . PRO B 1 536 ? -10.195 -32.188 -27.594 1 48.25 536 PRO B CA 1
ATOM 9544 C C . PRO B 1 536 ? -10.508 -32.188 -26.094 1 48.25 536 PRO B C 1
ATOM 9546 O O . PRO B 1 536 ? -9.594 -32.312 -25.281 1 48.25 536 PRO B O 1
ATOM 9549 N N . GLY B 1 537 ? -11.773 -32.125 -25.766 1 55.53 537 GLY B N 1
ATOM 9550 C CA . GLY B 1 537 ? -12.148 -32.344 -24.375 1 55.53 537 GLY B CA 1
ATOM 9551 C C . GLY B 1 537 ? -11.812 -33.719 -23.859 1 55.53 537 GLY B C 1
ATOM 9552 O O . GLY B 1 537 ? -11.648 -33.938 -22.656 1 55.53 537 GLY B O 1
ATOM 9553 N N . SER B 1 538 ? -11.5 -34.656 -24.828 1 76.25 538 SER B N 1
ATOM 9554 C CA . SER B 1 538 ? -11.195 -36.031 -24.516 1 76.25 538 SER B CA 1
ATOM 9555 C C . SER B 1 538 ? -9.781 -36.188 -23.953 1 76.25 538 SER B C 1
ATOM 9557 O O . SER B 1 538 ? -9.523 -37.062 -23.125 1 76.25 538 SER B O 1
ATOM 9559 N N . LEU B 1 539 ? -8.977 -35.156 -24.312 1 90.62 539 LEU B N 1
ATOM 9560 C CA . LEU B 1 539 ? -7.59 -35.25 -23.875 1 90.62 539 LEU B CA 1
ATOM 9561 C C . LEU B 1 539 ? -7.453 -34.812 -22.406 1 90.62 539 LEU B C 1
ATOM 9563 O O . LEU B 1 539 ? -6.426 -35.062 -21.781 1 90.62 539 LEU B O 1
ATOM 9567 N N . LEU B 1 540 ? -8.508 -34.219 -21.844 1 92.31 540 LEU B N 1
ATOM 9568 C CA . LEU B 1 540 ? -8.492 -33.781 -20.453 1 92.31 540 LEU B CA 1
ATOM 9569 C C . LEU B 1 540 ? -8.383 -34.969 -19.5 1 92.31 540 LEU B C 1
ATOM 9571 O O . LEU B 1 540 ? -7.922 -34.812 -18.375 1 92.31 540 LEU B O 1
ATOM 9575 N N . GLN B 1 541 ? -8.773 -36.125 -19.938 1 91.44 541 GLN B N 1
ATOM 9576 C CA . GLN B 1 541 ? -8.742 -37.312 -19.109 1 91.44 541 GLN B CA 1
ATOM 9577 C C . GLN B 1 541 ? -7.316 -37.656 -18.703 1 91.44 541 GLN B C 1
ATOM 9579 O O . GLN B 1 541 ? -7.09 -38.219 -17.641 1 91.44 541 GLN B O 1
ATOM 9584 N N . PHE B 1 542 ? -6.398 -37.312 -19.562 1 94.31 542 PHE B N 1
ATOM 9585 C CA . PHE B 1 542 ? -5.016 -37.719 -19.328 1 94.31 542 PHE B CA 1
ATOM 9586 C C . PHE B 1 542 ? -4.387 -36.844 -18.219 1 94.31 542 PHE B C 1
ATOM 9588 O O . PHE B 1 542 ? -3.344 -37.219 -17.672 1 94.31 542 PHE B O 1
ATOM 9595 N N . VAL B 1 543 ? -5.012 -35.719 -17.953 1 96.44 543 VAL B N 1
ATOM 9596 C CA . VAL B 1 543 ? -4.453 -34.875 -16.891 1 96.44 543 VAL B CA 1
ATOM 9597 C C . VAL B 1 543 ? -5.34 -34.938 -15.656 1 96.44 543 VAL B C 1
ATOM 9599 O O . VAL B 1 543 ? -5.098 -34.219 -14.672 1 96.44 543 VAL B O 1
ATOM 9602 N N . ALA B 1 544 ? -6.34 -35.781 -15.641 1 94.56 544 ALA B N 1
ATOM 9603 C CA . ALA B 1 544 ? -7.266 -35.875 -14.516 1 94.56 544 ALA B CA 1
ATOM 9604 C C . ALA B 1 544 ? -6.539 -36.344 -13.258 1 94.56 544 ALA B C 1
ATOM 9606 O O . ALA B 1 544 ? -6.918 -35.969 -12.148 1 94.56 544 ALA B O 1
ATOM 9607 N N . GLY B 1 545 ? -5.496 -37.094 -13.43 1 94.94 545 GLY B N 1
ATOM 9608 C CA . GLY B 1 545 ? -4.754 -37.625 -12.305 1 94.94 545 GLY B CA 1
ATOM 9609 C C . GLY B 1 545 ? -3.916 -36.594 -11.578 1 94.94 545 GLY B C 1
ATOM 9610 O O . GLY B 1 545 ? -3.471 -36.844 -10.453 1 94.94 545 GLY B O 1
ATOM 9611 N N . VAL B 1 546 ? -3.699 -35.469 -12.195 1 97.06 546 VAL B N 1
ATOM 9612 C CA . VAL B 1 546 ? -2.834 -34.438 -11.578 1 97.06 546 VAL B CA 1
ATOM 9613 C C . VAL B 1 546 ? -3.645 -33.188 -11.258 1 97.06 546 VAL B C 1
ATOM 9615 O O . VAL B 1 546 ? -3.084 -32.125 -11.109 1 97.06 546 VAL B O 1
ATOM 9618 N N . VAL B 1 547 ? -4.996 -33.375 -11.164 1 97.25 547 VAL B N 1
ATOM 9619 C CA . VAL B 1 547 ? -5.867 -32.281 -10.766 1 97.25 547 VAL B CA 1
ATOM 9620 C C . VAL B 1 547 ? -5.477 -31.781 -9.375 1 97.25 547 VAL B C 1
ATOM 9622 O O . VAL B 1 547 ? -5.266 -32.594 -8.461 1 97.25 547 VAL B O 1
ATOM 9625 N N . GLY B 1 548 ? -5.23 -30.5 -9.234 1 97.44 548 GLY B N 1
ATOM 9626 C CA . GLY B 1 548 ? -4.961 -29.906 -7.934 1 97.44 548 GLY B CA 1
ATOM 9627 C C . GLY B 1 548 ? -3.482 -29.859 -7.59 1 97.44 548 GLY B C 1
ATOM 9628 O O . GLY B 1 548 ? -3.096 -29.312 -6.551 1 97.44 548 GLY B O 1
ATOM 9629 N N . ARG B 1 549 ? -2.664 -30.453 -8.422 1 98 549 ARG B N 1
ATOM 9630 C CA . ARG B 1 549 ? -1.229 -30.344 -8.18 1 98 549 ARG B CA 1
ATOM 9631 C C . ARG B 1 549 ? -0.69 -29.016 -8.695 1 98 549 ARG B C 1
ATOM 9633 O O . ARG B 1 549 ? -0.756 -28.734 -9.891 1 98 549 ARG B O 1
ATOM 9640 N N . ILE B 1 550 ? -0.172 -28.219 -7.785 1 98.12 550 ILE B N 1
ATOM 9641 C CA . ILE B 1 550 ? 0.291 -26.875 -8.141 1 98.12 550 ILE B CA 1
ATOM 9642 C C . ILE B 1 550 ? 1.794 -26.766 -7.898 1 98.12 550 ILE B C 1
ATOM 9644 O O . ILE B 1 550 ? 2.301 -27.25 -6.879 1 98.12 550 ILE B O 1
ATOM 9648 N N . ASN B 1 551 ? 2.439 -26.141 -8.781 1 96.56 551 ASN B N 1
ATOM 9649 C CA . ASN B 1 551 ? 3.887 -25.969 -8.695 1 96.56 551 ASN B CA 1
ATOM 9650 C C . ASN B 1 551 ? 4.281 -25.141 -7.477 1 96.56 551 ASN B C 1
ATOM 9652 O O . ASN B 1 551 ? 3.559 -24.234 -7.074 1 96.56 551 ASN B O 1
ATOM 9656 N N . MET B 1 552 ? 5.422 -25.531 -6.883 1 93.88 552 MET B N 1
ATOM 9657 C CA . MET B 1 552 ? 6.031 -24.766 -5.797 1 93.88 552 MET B CA 1
ATOM 9658 C C . MET B 1 552 ? 7.477 -24.406 -6.133 1 93.88 552 MET B C 1
ATOM 9660 O O . MET B 1 552 ? 8.18 -25.172 -6.785 1 93.88 552 MET B O 1
ATOM 9664 N N . THR B 1 553 ? 7.824 -23.219 -5.668 1 87.62 553 THR B N 1
ATOM 9665 C CA . THR B 1 553 ? 9.188 -22.781 -5.93 1 87.62 553 THR B CA 1
ATOM 9666 C C . THR B 1 553 ? 10.008 -22.75 -4.645 1 87.62 553 THR B C 1
ATOM 9668 O O . THR B 1 553 ? 9.453 -22.594 -3.553 1 87.62 553 THR B O 1
ATOM 9671 N N . PHE B 1 554 ? 11.25 -23 -4.734 1 88.75 554 PHE B N 1
ATOM 9672 C CA . PHE B 1 554 ? 12.234 -22.875 -3.66 1 88.75 554 PHE B CA 1
ATOM 9673 C C . PHE B 1 554 ? 11.93 -23.875 -2.539 1 88.75 554 PHE B C 1
ATOM 9675 O O . PHE B 1 554 ? 11.812 -23.484 -1.375 1 88.75 554 PHE B O 1
ATOM 9682 N N . THR B 1 555 ? 11.742 -25.078 -2.883 1 91.69 555 THR B N 1
ATOM 9683 C CA . THR B 1 555 ? 11.469 -26.156 -1.94 1 91.69 555 THR B CA 1
ATOM 9684 C C . THR B 1 555 ? 11.703 -27.516 -2.596 1 91.69 555 THR B C 1
ATOM 9686 O O . THR B 1 555 ? 11.781 -27.609 -3.822 1 91.69 555 THR B O 1
ATOM 9689 N N . ASP B 1 556 ? 11.969 -28.5 -1.793 1 92 556 ASP B N 1
ATOM 9690 C CA . ASP B 1 556 ? 12.094 -29.859 -2.287 1 92 556 ASP B CA 1
ATOM 9691 C C . ASP B 1 556 ? 10.742 -30.578 -2.279 1 92 556 ASP B C 1
ATOM 9693 O O . ASP B 1 556 ? 10.648 -31.75 -2.664 1 92 556 ASP B O 1
ATOM 9697 N N . ILE B 1 557 ? 9.695 -29.844 -1.89 1 93.69 557 ILE B N 1
ATOM 9698 C CA . ILE B 1 557 ? 8.344 -30.375 -2.035 1 93.69 557 ILE B CA 1
ATOM 9699 C C . ILE B 1 557 ? 7.918 -30.312 -3.5 1 93.69 557 ILE B C 1
ATOM 9701 O O . ILE B 1 557 ? 7.918 -29.234 -4.105 1 93.69 557 ILE B O 1
ATOM 9705 N N . PRO B 1 558 ? 7.602 -31.375 -4.039 1 93.75 558 PRO B N 1
ATOM 9706 C CA . PRO B 1 558 ? 7.414 -31.406 -5.492 1 93.75 558 PRO B CA 1
ATOM 9707 C C . PRO B 1 558 ? 6.234 -30.562 -5.953 1 93.75 558 PRO B C 1
ATOM 9709 O O . PRO B 1 558 ? 6.281 -29.969 -7.035 1 93.75 558 PRO B O 1
ATOM 9712 N N . TYR B 1 559 ? 5.102 -30.562 -5.191 1 96.31 559 TYR B N 1
ATOM 9713 C CA . TYR B 1 559 ? 3.928 -29.766 -5.547 1 96.31 559 TYR B CA 1
ATOM 9714 C C . TYR B 1 559 ? 3.008 -29.594 -4.344 1 96.31 559 TYR B C 1
ATOM 9716 O O . TYR B 1 559 ? 3.1 -30.328 -3.367 1 96.31 559 TYR B O 1
ATOM 9724 N N . ALA B 1 560 ? 2.238 -28.562 -4.375 1 97 560 ALA B N 1
ATOM 9725 C CA . ALA B 1 560 ? 1.123 -28.422 -3.439 1 97 560 ALA B CA 1
ATOM 9726 C C . ALA B 1 560 ? -0.087 -29.219 -3.904 1 97 560 ALA B C 1
ATOM 9728 O O . ALA B 1 560 ? -0.499 -29.125 -5.062 1 97 560 ALA B O 1
ATOM 9729 N N . ALA B 1 561 ? -0.623 -29.984 -3.018 1 96.31 561 ALA B N 1
ATOM 9730 C CA . ALA B 1 561 ? -1.729 -30.875 -3.389 1 96.31 561 ALA B CA 1
ATOM 9731 C C . ALA B 1 561 ? -3.053 -30.344 -2.838 1 96.31 561 ALA B C 1
ATOM 9733 O O . ALA B 1 561 ? -3.311 -30.438 -1.636 1 96.31 561 ALA B O 1
ATOM 9734 N N . LEU B 1 562 ? -3.9 -29.938 -3.736 1 96.62 562 LEU B N 1
ATOM 9735 C CA . LEU B 1 562 ? -5.191 -29.422 -3.305 1 96.62 562 LEU B CA 1
ATOM 9736 C C . LEU B 1 562 ? -6.223 -30.531 -3.199 1 96.62 562 LEU B C 1
ATOM 9738 O O . LEU B 1 562 ? -7.199 -30.422 -2.457 1 96.62 562 LEU B O 1
ATOM 9742 N N . SER B 1 563 ? -6.027 -31.625 -3.949 1 93.06 563 SER B N 1
ATOM 9743 C CA . SER B 1 563 ? -7.066 -32.656 -4.055 1 93.06 563 SER B CA 1
ATOM 9744 C C . SER B 1 563 ? -6.594 -33.969 -3.49 1 93.06 563 SER B C 1
ATOM 9746 O O . SER B 1 563 ? -7.281 -35 -3.621 1 93.06 563 SER B O 1
ATOM 9748 N N . GLU B 1 564 ? -5.398 -34.031 -3.025 1 92.06 564 GLU B N 1
ATOM 9749 C CA . GLU B 1 564 ? -4.828 -35.219 -2.447 1 92.06 564 GLU B CA 1
ATOM 9750 C C . GLU B 1 564 ? -3.932 -34.906 -1.257 1 92.06 564 GLU B C 1
ATOM 9752 O O . GLU B 1 564 ? -3.85 -33.75 -0.83 1 92.06 564 GLU B O 1
ATOM 9757 N N . ASP B 1 565 ? -3.369 -35.906 -0.707 1 89.19 565 ASP B N 1
ATOM 9758 C CA . ASP B 1 565 ? -2.463 -35.688 0.417 1 89.19 565 ASP B CA 1
ATOM 9759 C C . ASP B 1 565 ? -1.159 -35.031 -0.047 1 89.19 565 ASP B C 1
ATOM 9761 O O . ASP B 1 565 ? -0.666 -35.344 -1.137 1 89.19 565 ASP B O 1
ATOM 9765 N N . ASP B 1 566 ? -0.621 -34.281 0.806 1 89.94 566 ASP B N 1
ATOM 9766 C CA . ASP B 1 566 ? 0.615 -33.594 0.458 1 89.94 566 ASP B CA 1
ATOM 9767 C C . ASP B 1 566 ? 1.792 -34.562 0.398 1 89.94 566 ASP B C 1
ATOM 9769 O O . ASP B 1 566 ? 1.886 -35.469 1.212 1 89.94 566 ASP B O 1
ATOM 9773 N N . PRO B 1 567 ? 2.65 -34.312 -0.54 1 90.69 567 PRO B N 1
ATOM 9774 C CA . PRO B 1 567 ? 3.896 -35.062 -0.516 1 90.69 567 PRO B CA 1
ATOM 9775 C C . PRO B 1 567 ? 4.805 -34.688 0.651 1 90.69 567 PRO B C 1
ATOM 9777 O O . PRO B 1 567 ? 4.918 -33.5 0.988 1 90.69 567 PRO B O 1
ATOM 9780 N N . ILE B 1 568 ? 5.375 -35.625 1.289 1 87.81 568 ILE B N 1
ATOM 9781 C CA . ILE B 1 568 ? 6.328 -35.375 2.369 1 87.81 568 ILE B CA 1
ATOM 9782 C C . ILE B 1 568 ? 7.75 -35.562 1.848 1 87.81 568 ILE B C 1
ATOM 9784 O O . ILE B 1 568 ? 8.125 -36.656 1.411 1 87.81 568 ILE B O 1
ATOM 9788 N N . PRO B 1 569 ? 8.484 -34.531 1.959 1 90.88 569 PRO B N 1
ATOM 9789 C CA . PRO B 1 569 ? 9.844 -34.656 1.438 1 90.88 569 PRO B CA 1
ATOM 9790 C C . PRO B 1 569 ? 10.742 -35.531 2.332 1 90.88 569 PRO B C 1
ATOM 9792 O O . PRO B 1 569 ? 10.555 -35.562 3.551 1 90.88 569 PRO B O 1
ATOM 9795 N N . ASP B 1 570 ? 11.664 -36.219 1.722 1 90.44 570 ASP B N 1
ATOM 9796 C CA . ASP B 1 570 ? 12.68 -36.969 2.443 1 90.44 570 ASP B CA 1
ATOM 9797 C C . ASP B 1 570 ? 13.898 -36.125 2.754 1 90.44 570 ASP B C 1
ATOM 9799 O O . ASP B 1 570 ? 14.68 -35.781 1.859 1 90.44 570 ASP B O 1
ATOM 9803 N N . ARG B 1 571 ? 14.008 -35.75 4.062 1 93.44 571 ARG B N 1
ATOM 9804 C CA . ARG B 1 571 ? 15.078 -34.875 4.504 1 93.44 571 ARG B CA 1
ATOM 9805 C C . ARG B 1 571 ? 15.914 -35.5 5.602 1 93.44 571 ARG B C 1
ATOM 9807 O O . ARG B 1 571 ? 15.883 -35.062 6.754 1 93.44 571 ARG B O 1
ATOM 9814 N N . PRO B 1 572 ? 16.75 -36.375 5.293 1 91 572 PRO B N 1
ATOM 9815 C CA . PRO B 1 572 ? 17.5 -37.094 6.32 1 91 572 PRO B CA 1
ATOM 9816 C C . PRO B 1 572 ? 18.516 -36.25 7.051 1 91 572 PRO B C 1
ATOM 9818 O O . PRO B 1 572 ? 18.922 -36.562 8.164 1 91 572 PRO B O 1
ATOM 9821 N N . CYS B 1 573 ? 18.875 -35.094 6.48 1 92.94 573 CYS B N 1
ATOM 9822 C CA . CYS B 1 573 ? 19.938 -34.281 7.082 1 92.94 573 CYS B CA 1
ATOM 9823 C C . CYS B 1 573 ? 19.344 -33.094 7.812 1 92.94 573 CYS B C 1
ATOM 9825 O O . CYS B 1 573 ? 20.078 -32.188 8.211 1 92.94 573 CYS B O 1
ATOM 9827 N N . VAL B 1 574 ? 18.094 -33.094 7.914 1 94.5 574 VAL B N 1
ATOM 9828 C CA . VAL B 1 574 ? 17.438 -31.938 8.523 1 94.5 574 VAL B CA 1
ATOM 9829 C C . VAL B 1 574 ? 16.969 -32.281 9.93 1 94.5 574 VAL B C 1
ATOM 9831 O O . VAL B 1 574 ? 16.438 -33.375 10.164 1 94.5 574 VAL B O 1
ATOM 9834 N N . PHE B 1 575 ? 17.25 -31.391 10.898 1 92.81 575 PHE B N 1
ATOM 9835 C CA . PHE B 1 575 ? 16.859 -31.547 12.289 1 92.81 575 PHE B CA 1
ATOM 9836 C C . PHE B 1 575 ? 16.062 -30.344 12.773 1 92.81 575 PHE B C 1
ATOM 9838 O O . PHE B 1 575 ? 16.359 -29.203 12.383 1 92.81 575 PHE B O 1
ATOM 9845 N N . TYR B 1 576 ? 15.062 -30.625 13.547 1 92.88 576 TYR B N 1
ATOM 9846 C CA . TYR B 1 576 ? 14.352 -29.578 14.281 1 92.88 576 TYR B CA 1
ATOM 9847 C C . TYR B 1 576 ? 15.039 -29.297 15.609 1 92.88 576 TYR B C 1
ATOM 9849 O O . TYR B 1 576 ? 15.125 -30.156 16.484 1 92.88 576 TYR B O 1
ATOM 9857 N N . LEU B 1 577 ? 15.508 -28.094 15.703 1 89.94 577 LEU B N 1
ATOM 9858 C CA . LEU B 1 577 ? 16.172 -27.672 16.938 1 89.94 577 LEU B CA 1
ATOM 9859 C C . LEU B 1 577 ? 15.234 -26.844 17.797 1 89.94 577 LEU B C 1
ATOM 9861 O O . LEU B 1 577 ? 14.672 -25.844 17.344 1 89.94 577 LEU B O 1
ATOM 9865 N N . SER B 1 578 ? 14.938 -27.234 19 1 89.62 578 SER B N 1
ATOM 9866 C CA . SER B 1 578 ? 14.102 -26.5 19.938 1 89.62 578 SER B CA 1
ATOM 9867 C C . SER B 1 578 ? 14.859 -26.172 21.219 1 89.62 578 SER B C 1
ATOM 9869 O O . SER B 1 578 ? 15.922 -26.75 21.469 1 89.62 578 SER B O 1
ATOM 9871 N N . GLY B 1 579 ? 14.328 -25.188 21.922 1 84.88 579 GLY B N 1
ATOM 9872 C CA . GLY B 1 579 ? 14.969 -24.766 23.156 1 84.88 579 GLY B CA 1
ATOM 9873 C C . GLY B 1 579 ? 15.984 -23.656 22.969 1 84.88 579 GLY B C 1
ATOM 9874 O O . GLY B 1 579 ? 16.844 -23.453 23.812 1 84.88 579 GLY B O 1
ATOM 9875 N N . LEU B 1 580 ? 15.93 -23.047 21.859 1 86.44 580 LEU B N 1
ATOM 9876 C CA . LEU B 1 580 ? 16.812 -21.922 21.594 1 86.44 580 LEU B CA 1
ATOM 9877 C C . LEU B 1 580 ? 16.391 -20.703 22.422 1 86.44 580 LEU B C 1
ATOM 9879 O O . LEU B 1 580 ? 15.219 -20.531 22.734 1 86.44 580 LEU B O 1
ATOM 9883 N N . GLN B 1 581 ? 17.312 -19.906 22.781 1 82.25 581 GLN B N 1
ATOM 9884 C CA . GLN B 1 581 ? 17 -18.688 23.516 1 82.25 581 GLN B CA 1
ATOM 9885 C C . GLN B 1 581 ? 16.203 -17.719 22.641 1 82.25 581 GLN B C 1
ATOM 9887 O O . GLN B 1 581 ? 16.484 -17.562 21.453 1 82.25 581 GLN B O 1
ATOM 9892 N N . PRO B 1 582 ? 15.211 -17.156 23.391 1 80.25 582 PRO B N 1
ATOM 9893 C CA . PRO B 1 582 ? 14.422 -16.188 22.625 1 80.25 582 PRO B CA 1
ATOM 9894 C C . PRO B 1 582 ? 15.25 -15.008 22.109 1 80.25 582 PRO B C 1
ATOM 9896 O O . PRO B 1 582 ? 16.125 -14.516 22.828 1 80.25 582 PRO B O 1
ATOM 9899 N N . GLY B 1 583 ? 15.195 -14.68 20.906 1 75 583 GLY B N 1
ATOM 9900 C CA . GLY B 1 583 ? 15.906 -13.539 20.344 1 75 583 GLY B CA 1
ATOM 9901 C C . GLY B 1 583 ? 17.125 -13.938 19.547 1 75 583 GLY B C 1
ATOM 9902 O O . GLY B 1 583 ? 17.797 -13.086 18.953 1 75 583 GLY B O 1
ATOM 9903 N N . TYR B 1 584 ? 17.484 -15.227 19.656 1 76.75 584 TYR B N 1
ATOM 9904 C CA . TYR B 1 584 ? 18.625 -15.695 18.859 1 76.75 584 TYR B CA 1
ATOM 9905 C C . TYR B 1 584 ? 18.453 -15.32 17.391 1 76.75 584 TYR B C 1
ATOM 9907 O O . TYR B 1 584 ? 17.375 -15.5 16.828 1 76.75 584 TYR B O 1
ATOM 9915 N N . ARG B 1 585 ? 19.516 -14.711 16.922 1 80.69 585 ARG B N 1
ATOM 9916 C CA . ARG B 1 585 ? 19.609 -14.477 15.477 1 80.69 585 ARG B CA 1
ATOM 9917 C C . ARG B 1 585 ? 20.328 -15.617 14.773 1 80.69 585 ARG B C 1
ATOM 9919 O O . ARG B 1 585 ? 20.828 -16.531 15.43 1 80.69 585 ARG B O 1
ATOM 9926 N N . MET B 1 586 ? 20.312 -15.711 13.539 1 81.25 586 MET B N 1
ATOM 9927 C CA . MET B 1 586 ? 20.922 -16.781 12.742 1 81.25 586 MET B CA 1
ATOM 9928 C C . MET B 1 586 ? 22.406 -16.953 13.094 1 81.25 586 MET B C 1
ATOM 9930 O O . MET B 1 586 ? 22.891 -18.078 13.203 1 81.25 586 MET B O 1
ATOM 9934 N N . ASP B 1 587 ? 23 -15.836 13.359 1 80.75 587 ASP B N 1
ATOM 9935 C CA . ASP B 1 587 ? 24.422 -15.867 13.695 1 80.75 587 ASP B CA 1
ATOM 9936 C C . ASP B 1 587 ? 24.641 -16.547 15.047 1 80.75 587 ASP B C 1
ATOM 9938 O O . ASP B 1 587 ? 25.641 -17.25 15.234 1 80.75 587 ASP B O 1
ATOM 9942 N N . ASP B 1 588 ? 23.734 -16.344 15.898 1 83.25 588 ASP B N 1
ATOM 9943 C CA . ASP B 1 588 ? 23.828 -16.969 17.219 1 83.25 588 ASP B CA 1
ATOM 9944 C C . ASP B 1 588 ? 23.703 -18.484 17.109 1 83.25 588 ASP B C 1
ATOM 9946 O O . ASP B 1 588 ? 24.406 -19.219 17.812 1 83.25 588 ASP B O 1
ATOM 9950 N N . ILE B 1 589 ? 22.891 -18.859 16.266 1 85.5 589 ILE B N 1
ATOM 9951 C CA . ILE B 1 589 ? 22.656 -20.281 16.078 1 85.5 589 ILE B CA 1
ATOM 9952 C C . ILE B 1 589 ? 23.875 -20.938 15.422 1 85.5 589 ILE B C 1
ATOM 9954 O O . ILE B 1 589 ? 24.312 -22.016 15.828 1 85.5 589 ILE B O 1
ATOM 9958 N N . TRP B 1 590 ? 24.422 -20.266 14.523 1 83.12 590 TRP B N 1
ATOM 9959 C CA . TRP B 1 590 ? 25.609 -20.781 13.844 1 83.12 590 TRP B CA 1
ATOM 9960 C C . TRP B 1 590 ? 26.766 -20.922 14.828 1 83.12 590 TRP B C 1
ATOM 9962 O O . TRP B 1 590 ? 27.5 -21.906 14.789 1 83.12 590 TRP B O 1
ATOM 9972 N N . LYS B 1 591 ? 26.891 -19.906 15.602 1 82.19 591 LYS B N 1
ATOM 9973 C CA . LYS B 1 591 ? 27.953 -19.953 16.594 1 82.19 591 LYS B CA 1
ATOM 9974 C C . LYS B 1 591 ? 27.75 -21.125 17.562 1 82.19 591 LYS B C 1
ATOM 9976 O O . LYS B 1 591 ? 28.703 -21.781 17.969 1 82.19 591 LYS B O 1
ATOM 9981 N N . LEU B 1 592 ? 26.547 -21.25 17.906 1 82.44 592 LEU B N 1
ATOM 9982 C CA . LEU B 1 592 ? 26.203 -22.375 18.781 1 82.44 592 LEU B CA 1
ATOM 9983 C C . LEU B 1 592 ? 26.578 -23.703 18.125 1 82.44 592 LEU B C 1
ATOM 9985 O O . LEU B 1 592 ? 27.156 -24.578 18.781 1 82.44 592 LEU B O 1
ATOM 9989 N N . LEU B 1 593 ? 26.312 -23.859 16.859 1 83.69 593 LEU B N 1
ATOM 9990 C CA . LEU B 1 593 ? 26.578 -25.094 16.141 1 83.69 593 LEU B CA 1
ATOM 9991 C C . LEU B 1 593 ? 28.062 -25.297 15.938 1 83.69 593 LEU B C 1
ATOM 9993 O O . LEU B 1 593 ? 28.578 -26.406 16.047 1 83.69 593 LEU B O 1
ATOM 9997 N N . GLN B 1 594 ? 28.688 -24.203 15.719 1 78.69 594 GLN B N 1
ATOM 9998 C CA . GLN B 1 594 ? 30.125 -24.266 15.531 1 78.69 594 GLN B CA 1
ATOM 9999 C C . GLN B 1 594 ? 30.828 -24.703 16.828 1 78.69 594 GLN B C 1
ATOM 10001 O O . GLN B 1 594 ? 31.781 -25.469 16.781 1 78.69 594 GLN B O 1
ATOM 10006 N N . ARG B 1 595 ? 30.375 -24.188 17.859 1 78.88 595 ARG B N 1
ATOM 10007 C CA . ARG B 1 595 ? 30.953 -24.531 19.156 1 78.88 595 ARG B CA 1
ATOM 10008 C C . ARG B 1 595 ? 30.781 -26.016 19.453 1 78.88 595 ARG B C 1
ATOM 10010 O O . ARG B 1 595 ? 31.609 -26.609 20.141 1 78.88 595 ARG B O 1
ATOM 10017 N N . GLN B 1 596 ? 29.766 -26.5 18.922 1 78.69 596 GLN B N 1
ATOM 10018 C CA . GLN B 1 596 ? 29.484 -27.922 19.141 1 78.69 596 GLN B CA 1
ATOM 10019 C C . GLN B 1 596 ? 30.172 -28.781 18.094 1 78.69 596 GLN B C 1
ATOM 10021 O O . GLN B 1 596 ? 29.969 -30 18.062 1 78.69 596 GLN B O 1
ATOM 10026 N N . GLY B 1 597 ? 30.781 -28.109 17.156 1 76.88 597 GLY B N 1
ATOM 10027 C CA . GLY B 1 597 ? 31.547 -28.828 16.141 1 76.88 597 GLY B CA 1
ATOM 10028 C C . GLY B 1 597 ? 30.703 -29.297 14.969 1 76.88 597 GLY B C 1
ATOM 10029 O O . GLY B 1 597 ? 31.047 -30.25 14.273 1 76.88 597 GLY B O 1
ATOM 10030 N N . LEU B 1 598 ? 29.484 -28.875 14.828 1 80.12 598 LEU B N 1
ATOM 10031 C CA . LEU B 1 598 ? 28.562 -29.375 13.828 1 80.12 598 LEU B CA 1
ATOM 10032 C C . LEU B 1 598 ? 28.688 -28.594 12.523 1 80.12 598 LEU B C 1
ATOM 10034 O O . LEU B 1 598 ? 27.969 -28.859 11.555 1 80.12 598 LEU B O 1
ATOM 10038 N N . GLY B 1 599 ? 29.609 -27.938 12.289 1 71.25 599 GLY B N 1
ATOM 10039 C CA . GLY B 1 599 ? 29.875 -27.219 11.055 1 71.25 599 GLY B CA 1
ATOM 10040 C C . GLY B 1 599 ? 28.781 -26.25 10.68 1 71.25 599 GLY B C 1
ATOM 10041 O O . GLY B 1 599 ? 28.031 -25.766 11.547 1 71.25 599 GLY B O 1
ATOM 10042 N N . SER B 1 600 ? 28.656 -25.969 9.148 1 76.19 600 SER B N 1
ATOM 10043 C CA . SER B 1 600 ? 27.688 -25.016 8.617 1 76.19 600 SER B CA 1
ATOM 10044 C C . SER B 1 600 ? 26.359 -25.688 8.312 1 76.19 600 SER B C 1
ATOM 10046 O O . SER B 1 600 ? 26.328 -26.875 7.973 1 76.19 600 SER B O 1
ATOM 10048 N N . ALA B 1 601 ? 25.312 -25.125 8.727 1 85.81 601 ALA B N 1
ATOM 10049 C CA . ALA B 1 601 ? 23.969 -25.656 8.484 1 85.81 601 ALA B CA 1
ATOM 10050 C C . ALA B 1 601 ? 23.047 -24.578 7.891 1 85.81 601 ALA B C 1
ATOM 10052 O O . ALA B 1 601 ? 23.219 -23.391 8.156 1 85.81 601 ALA B O 1
ATOM 10053 N N . ARG B 1 602 ? 22.172 -24.969 6.965 1 86.88 602 ARG B N 1
ATOM 10054 C CA . ARG B 1 602 ? 21.078 -24.094 6.531 1 86.88 602 ARG B CA 1
ATOM 10055 C C . ARG B 1 602 ? 20 -24 7.605 1 86.88 602 ARG B C 1
ATOM 10057 O O . ARG B 1 602 ? 19.469 -25.016 8.047 1 86.88 602 ARG B O 1
ATOM 10064 N N . ILE B 1 603 ? 19.828 -22.812 7.977 1 88.25 603 ILE B N 1
ATOM 10065 C CA . ILE B 1 603 ? 18.938 -22.641 9.109 1 88.25 603 ILE B CA 1
ATOM 10066 C C . ILE B 1 603 ? 17.641 -21.953 8.633 1 88.25 603 ILE B C 1
ATOM 10068 O O . ILE B 1 603 ? 17.688 -21 7.852 1 88.25 603 ILE B O 1
ATOM 10072 N N . THR B 1 604 ? 16.516 -22.5 9.039 1 89.88 604 THR B N 1
ATOM 10073 C CA . THR B 1 604 ? 15.195 -21.906 8.828 1 89.88 604 THR B CA 1
ATOM 10074 C C . THR B 1 604 ? 14.469 -21.719 10.156 1 89.88 604 THR B C 1
ATOM 10076 O O . THR B 1 604 ? 14.18 -22.703 10.852 1 89.88 604 THR B O 1
ATOM 10079 N N . ALA B 1 605 ? 14.141 -20.516 10.461 1 87.38 605 ALA B N 1
ATOM 10080 C CA . ALA B 1 605 ? 13.461 -20.234 11.719 1 87.38 605 ALA B CA 1
ATOM 10081 C C . ALA B 1 605 ? 12.023 -20.734 11.695 1 87.38 605 ALA B C 1
ATOM 10083 O O . ALA B 1 605 ? 11.336 -20.625 10.68 1 87.38 605 ALA B O 1
ATOM 10084 N N . VAL B 1 606 ? 11.602 -21.391 12.727 1 87.62 606 VAL B N 1
ATOM 10085 C CA . VAL B 1 606 ? 10.227 -21.859 12.875 1 87.62 606 VAL B CA 1
ATOM 10086 C C . VAL B 1 606 ? 9.461 -20.953 13.828 1 87.62 606 VAL B C 1
ATOM 10088 O O . VAL B 1 606 ? 8.336 -20.531 13.539 1 87.62 606 VAL B O 1
ATOM 10091 N N . ASP B 1 607 ? 9.984 -20.609 14.898 1 84.44 607 ASP B N 1
ATOM 10092 C CA . ASP B 1 607 ? 9.469 -19.656 15.867 1 84.44 607 ASP B CA 1
ATOM 10093 C C . ASP B 1 607 ? 10.609 -18.969 16.609 1 84.44 607 ASP B C 1
ATOM 10095 O O . ASP B 1 607 ? 11.758 -19 16.172 1 84.44 607 ASP B O 1
ATOM 10099 N N . SER B 1 608 ? 10.289 -18.297 17.641 1 84 608 SER B N 1
ATOM 10100 C CA . SER B 1 608 ? 11.281 -17.5 18.359 1 84 608 SER B CA 1
ATOM 10101 C C . SER B 1 608 ? 12.312 -18.391 19.047 1 84 608 SER B C 1
ATOM 10103 O O . SER B 1 608 ? 13.406 -17.938 19.375 1 84 608 SER B O 1
ATOM 10105 N N . SER B 1 609 ? 11.992 -19.641 19.234 1 87.69 609 SER B N 1
ATOM 10106 C CA . SER B 1 609 ? 12.883 -20.484 20.016 1 87.69 609 SER B CA 1
ATOM 10107 C C . SER B 1 609 ? 13.211 -21.781 19.297 1 87.69 609 SER B C 1
ATOM 10109 O O . SER B 1 609 ? 13.711 -22.734 19.906 1 87.69 609 SER B O 1
ATOM 10111 N N . SER B 1 610 ? 12.859 -21.891 18.109 1 90.5 610 SER B N 1
ATOM 10112 C CA . SER B 1 610 ? 13.117 -23.125 17.391 1 90.5 610 SER B CA 1
ATOM 10113 C C . SER B 1 610 ? 13.445 -22.859 15.922 1 90.5 610 SER B C 1
ATOM 10115 O O . SER B 1 610 ? 13.117 -21.797 15.398 1 90.5 610 SER B O 1
ATOM 10117 N N . CYS B 1 611 ? 14.141 -23.812 15.297 1 92.19 611 CYS B N 1
ATOM 10118 C CA . CYS B 1 611 ? 14.492 -23.688 13.891 1 92.19 611 CYS B CA 1
ATOM 10119 C C . CYS B 1 611 ? 14.719 -25.062 13.258 1 92.19 611 CYS B C 1
ATOM 10121 O O . CYS B 1 611 ? 14.805 -26.062 13.961 1 92.19 611 CYS B O 1
ATOM 10123 N N . LEU B 1 612 ? 14.664 -25.125 12.016 1 93.19 612 LEU B N 1
ATOM 10124 C CA . LEU B 1 612 ? 15.117 -26.266 11.234 1 93.19 612 LEU B CA 1
ATOM 10125 C C . LEU B 1 612 ? 16.547 -26.062 10.727 1 93.19 612 LEU B C 1
ATOM 10127 O O . LEU B 1 612 ? 16.891 -24.953 10.289 1 93.19 612 LEU B O 1
ATOM 10131 N N . ALA B 1 613 ? 17.312 -27.062 10.906 1 92.56 613 ALA B N 1
ATOM 10132 C CA . ALA B 1 613 ? 18.703 -26.969 10.469 1 92.56 613 ALA B CA 1
ATOM 10133 C C . ALA B 1 613 ? 19.078 -28.156 9.57 1 92.56 613 ALA B C 1
ATOM 10135 O O . ALA B 1 613 ? 18.828 -29.312 9.93 1 92.56 613 ALA B O 1
ATOM 10136 N N . GLU B 1 614 ? 19.531 -27.859 8.422 1 93.12 614 GLU B N 1
ATOM 10137 C CA . GLU B 1 614 ? 20.031 -28.891 7.516 1 93.12 614 GLU B CA 1
ATOM 10138 C C . GLU B 1 614 ? 21.562 -29 7.59 1 93.12 614 GLU B C 1
ATOM 10140 O O . GLU B 1 614 ? 22.266 -28.047 7.262 1 93.12 614 GLU B O 1
ATOM 10145 N N . PHE B 1 615 ? 21.984 -30.125 7.984 1 90.25 615 PHE B N 1
ATOM 10146 C CA . PHE B 1 615 ? 23.406 -30.359 8.172 1 90.25 615 PHE B CA 1
ATOM 10147 C C . PHE B 1 615 ? 23.984 -31.125 6.992 1 90.25 615 PHE B C 1
ATOM 10149 O O . PHE B 1 615 ? 23.25 -31.719 6.199 1 90.25 615 PHE B O 1
ATOM 10156 N N . ARG B 1 616 ? 25.25 -31.016 6.926 1 87 616 ARG B N 1
ATOM 10157 C CA . ARG B 1 616 ? 25.938 -31.906 5.988 1 87 616 ARG B CA 1
ATOM 10158 C C . ARG B 1 616 ? 25.828 -33.375 6.441 1 87 616 ARG B C 1
ATOM 10160 O O . ARG B 1 616 ? 25.75 -33.656 7.641 1 87 616 ARG B O 1
ATOM 10167 N N . PRO B 1 617 ? 25.828 -34.25 5.48 1 87.44 617 PRO B N 1
ATOM 10168 C CA . PRO B 1 617 ? 25.641 -35.656 5.805 1 87.44 617 PRO B CA 1
ATOM 10169 C C . PRO B 1 617 ? 26.656 -36.188 6.816 1 87.44 617 PRO B C 1
ATOM 10171 O O . PRO B 1 617 ? 26.344 -37.031 7.645 1 87.44 617 PRO B O 1
ATOM 10174 N N . GLU B 1 618 ? 27.844 -35.562 6.84 1 85 618 GLU B N 1
ATOM 10175 C CA . GLU B 1 618 ? 28.922 -36.031 7.707 1 85 618 GLU B CA 1
ATOM 10176 C C . GLU B 1 618 ? 28.625 -35.719 9.172 1 85 618 GLU B C 1
ATOM 10178 O O . GLU B 1 618 ? 29.188 -36.344 10.07 1 85 618 GLU B O 1
ATOM 10183 N N . PHE B 1 619 ? 27.719 -34.812 9.375 1 85.62 619 PHE B N 1
ATOM 10184 C CA . PHE B 1 619 ? 27.484 -34.375 10.742 1 85.62 619 PHE B CA 1
ATOM 10185 C C . PHE B 1 619 ? 26.203 -34.969 11.305 1 85.62 619 PHE B C 1
ATOM 10187 O O . PHE B 1 619 ? 25.891 -34.781 12.477 1 85.62 619 PHE B O 1
ATOM 10194 N N . VAL B 1 620 ? 25.453 -35.656 10.547 1 87.12 620 VAL B N 1
ATOM 10195 C CA . VAL B 1 620 ? 24.125 -36.156 10.922 1 87.12 620 VAL B CA 1
ATOM 10196 C C . VAL B 1 620 ? 24.234 -37 12.18 1 87.12 620 VAL B C 1
ATOM 10198 O O . VAL B 1 620 ? 23.438 -36.844 13.109 1 87.12 620 VAL B O 1
ATOM 10201 N N . ASP B 1 621 ? 25.203 -37.844 12.203 1 83.94 621 ASP B N 1
ATOM 10202 C CA . ASP B 1 621 ? 25.375 -38.75 13.352 1 83.94 621 ASP B CA 1
ATOM 10203 C C . ASP B 1 621 ? 25.812 -37.969 14.586 1 83.94 621 ASP B C 1
ATOM 10205 O O . ASP B 1 621 ? 25.391 -38.25 15.703 1 83.94 621 ASP B O 1
ATOM 10209 N N . ALA B 1 622 ? 26.594 -37 14.312 1 82.19 622 ALA B N 1
ATOM 10210 C CA . ALA B 1 622 ? 27.094 -36.188 15.414 1 82.19 622 ALA B CA 1
ATOM 10211 C C . ALA B 1 622 ? 25.969 -35.375 16.047 1 82.19 622 ALA B C 1
ATOM 10213 O O . ALA B 1 622 ? 25.953 -35.156 17.25 1 82.19 622 ALA B O 1
ATOM 10214 N N . VAL B 1 623 ? 25.109 -34.938 15.234 1 83.88 623 VAL B N 1
ATOM 10215 C CA . VAL B 1 623 ? 23.984 -34.125 15.719 1 83.88 623 VAL B CA 1
ATOM 10216 C C . VAL B 1 623 ? 23.078 -34.969 16.594 1 83.88 623 VAL B C 1
ATOM 10218 O O . VAL B 1 623 ? 22.656 -34.531 17.672 1 83.88 623 VAL B O 1
ATOM 10221 N N . ALA B 1 624 ? 22.875 -36.094 16.156 1 71.38 624 ALA B N 1
ATOM 10222 C CA . ALA B 1 624 ? 22.016 -37 16.891 1 71.38 624 ALA B CA 1
ATOM 10223 C C . ALA B 1 624 ? 22.594 -37.344 18.25 1 71.38 624 ALA B C 1
ATOM 10225 O O . ALA B 1 624 ? 21.859 -37.469 19.234 1 71.38 624 ALA B O 1
ATOM 10226 N N . ALA B 1 625 ? 23.953 -37.344 18.219 1 68.81 625 ALA B N 1
ATOM 10227 C CA . ALA B 1 625 ? 24.656 -37.688 19.453 1 68.81 625 ALA B CA 1
ATOM 10228 C C . ALA B 1 625 ? 24.812 -36.469 20.359 1 68.81 625 ALA B C 1
ATOM 10230 O O . ALA B 1 625 ? 24.734 -36.594 21.594 1 68.81 625 ALA B O 1
ATOM 10231 N N . SER B 1 626 ? 25.188 -35.406 19.828 1 61.66 626 SER B N 1
ATOM 10232 C CA . SER B 1 626 ? 25.625 -34.219 20.578 1 61.66 626 SER B CA 1
ATOM 10233 C C . SER B 1 626 ? 24.453 -33.469 21.156 1 61.66 626 SER B C 1
ATOM 10235 O O . SER B 1 626 ? 24.516 -32.969 22.297 1 61.66 626 SER B O 1
ATOM 10237 N N . ILE B 1 627 ? 23.562 -33 20.344 1 58.28 627 ILE B N 1
ATOM 10238 C CA . ILE B 1 627 ? 22.578 -32.031 20.844 1 58.28 627 ILE B CA 1
ATOM 10239 C C . ILE B 1 627 ? 21.812 -32.656 22.016 1 58.28 627 ILE B C 1
ATOM 10241 O O . ILE B 1 627 ? 21.125 -31.953 22.75 1 58.28 627 ILE B O 1
ATOM 10245 N N . ALA B 1 628 ? 22.031 -34 22.156 1 47.66 628 ALA B N 1
ATOM 10246 C CA . ALA B 1 628 ? 21.5 -34.594 23.391 1 47.66 628 ALA B CA 1
ATOM 10247 C C . ALA B 1 628 ? 22.281 -34.094 24.609 1 47.66 628 ALA B C 1
ATOM 10249 O O . ALA B 1 628 ? 22.016 -34.531 25.734 1 47.66 628 ALA B O 1
ATOM 10250 N N . ASP B 1 629 ? 23.266 -33.438 24.328 1 47.56 629 ASP B N 1
ATOM 10251 C CA . ASP B 1 629 ? 23.984 -33.062 25.531 1 47.56 629 ASP B CA 1
ATOM 10252 C C . ASP B 1 629 ? 23.156 -32.094 26.406 1 47.56 629 ASP B C 1
ATOM 10254 O O . ASP B 1 629 ? 22.656 -31.094 25.922 1 47.56 629 ASP B O 1
ATOM 10258 N N . ALA B 1 630 ? 22.75 -32.469 27.562 1 49.56 630 ALA B N 1
ATOM 10259 C CA . ALA B 1 630 ? 21.938 -32 28.672 1 49.56 630 ALA B CA 1
ATOM 10260 C C . ALA B 1 630 ? 22.219 -30.531 28.969 1 49.56 630 ALA B C 1
ATOM 10262 O O . ALA B 1 630 ? 21.344 -29.797 29.438 1 49.56 630 ALA B O 1
ATOM 10263 N N . ASN B 1 631 ? 23.422 -30.031 28.641 1 52.09 631 ASN B N 1
ATOM 10264 C CA . ASN B 1 631 ? 23.766 -28.719 29.203 1 52.09 631 ASN B CA 1
ATOM 10265 C C . ASN B 1 631 ? 23.281 -27.578 28.312 1 52.09 631 ASN B C 1
ATOM 10267 O O . ASN B 1 631 ? 23.297 -26.422 28.719 1 52.09 631 ASN B O 1
ATOM 10271 N N . SER B 1 632 ? 23.016 -27.703 26.969 1 58.84 632 SER B N 1
ATOM 10272 C CA . SER B 1 632 ? 22.703 -26.562 26.125 1 58.84 632 SER B CA 1
ATOM 10273 C C . SER B 1 632 ? 21.188 -26.297 26.109 1 58.84 632 SER B C 1
ATOM 10275 O O . SER B 1 632 ? 20.75 -25.203 25.75 1 58.84 632 SER B O 1
ATOM 10277 N N . GLY B 1 633 ? 20.453 -27.141 26.625 1 72.44 633 GLY B N 1
ATOM 10278 C CA . GLY B 1 633 ? 19.016 -27 26.641 1 72.44 633 GLY B CA 1
ATOM 10279 C C . GLY B 1 633 ? 18.391 -27.094 25.25 1 72.44 633 GLY B C 1
ATOM 10280 O O . GLY B 1 633 ? 17.172 -27.062 25.109 1 72.44 633 GLY B O 1
ATOM 10281 N N . VAL B 1 634 ? 19.281 -27.328 24.156 1 83.06 634 VAL B N 1
ATOM 10282 C CA . VAL B 1 634 ? 18.781 -27.406 22.797 1 83.06 634 VAL B CA 1
ATOM 10283 C C . VAL B 1 634 ? 18.484 -28.859 22.438 1 83.06 634 VAL B C 1
ATOM 10285 O O . VAL B 1 634 ? 19.281 -29.75 22.719 1 83.06 634 VAL B O 1
ATOM 10288 N N . ILE B 1 635 ? 17.344 -29.203 21.984 1 84.56 635 ILE B N 1
ATOM 10289 C CA . ILE B 1 635 ? 16.906 -30.547 21.594 1 84.56 635 ILE B CA 1
ATOM 10290 C C . ILE B 1 635 ? 16.828 -30.641 20.078 1 84.56 635 ILE B C 1
ATOM 10292 O O . ILE B 1 635 ? 16.328 -29.719 19.422 1 84.56 635 ILE B O 1
ATOM 10296 N N . ALA B 1 636 ? 17.469 -31.703 19.562 1 89.56 636 ALA B N 1
ATOM 10297 C CA . ALA B 1 636 ? 17.422 -31.938 18.125 1 89.56 636 ALA B CA 1
ATOM 10298 C C . ALA B 1 636 ? 16.516 -33.125 17.781 1 89.56 636 ALA B C 1
ATOM 10300 O O . ALA B 1 636 ? 16.688 -34.219 18.312 1 89.56 636 ALA B O 1
ATOM 10301 N N . MET B 1 637 ? 15.57 -32.906 17 1 90.5 637 MET B N 1
ATOM 10302 C CA . MET B 1 637 ? 14.641 -33.906 16.5 1 90.5 637 MET B CA 1
ATOM 10303 C C . MET B 1 637 ? 14.805 -34.125 14.992 1 90.5 637 MET B C 1
ATOM 10305 O O . MET B 1 637 ? 14.742 -33.156 14.227 1 90.5 637 MET B O 1
ATOM 10309 N N . PRO B 1 638 ? 15.055 -35.375 14.602 1 91.56 638 PRO B N 1
ATOM 10310 C CA . PRO B 1 638 ? 15.172 -35.625 13.156 1 91.56 638 PRO B CA 1
ATOM 10311 C C . PRO B 1 638 ? 13.906 -35.219 12.398 1 91.56 638 PRO B C 1
ATOM 10313 O O . PRO B 1 638 ? 12.805 -35.281 12.938 1 91.56 638 PRO B O 1
ATOM 10316 N N . TRP B 1 639 ? 14.008 -34.906 11.172 1 92.5 639 TRP B N 1
ATOM 10317 C CA . TRP B 1 639 ? 12.922 -34.406 10.336 1 92.5 639 TRP B CA 1
ATOM 10318 C C . TRP B 1 639 ? 11.758 -35.406 10.32 1 92.5 639 TRP B C 1
ATOM 10320 O O . TRP B 1 639 ? 10.602 -35 10.391 1 92.5 639 TRP B O 1
ATOM 10330 N N . ALA B 1 640 ? 12.078 -36.688 10.195 1 90.06 640 ALA B N 1
ATOM 10331 C CA . ALA B 1 640 ? 11.023 -37.688 10.094 1 90.06 640 ALA B CA 1
ATOM 10332 C C . ALA B 1 640 ? 10.078 -37.625 11.289 1 90.06 640 ALA B C 1
ATOM 10334 O O . ALA B 1 640 ? 8.859 -37.75 11.133 1 90.06 640 ALA B O 1
ATOM 10335 N N . GLU B 1 641 ? 10.672 -37.438 12.422 1 89.44 641 GLU B N 1
ATOM 10336 C CA . GLU B 1 641 ? 9.875 -37.312 13.641 1 89.44 641 GLU B CA 1
ATOM 10337 C C . GLU B 1 641 ? 9.133 -35.969 13.695 1 89.44 641 GLU B C 1
ATOM 10339 O O . GLU B 1 641 ? 7.98 -35.906 14.125 1 89.44 641 GLU B O 1
ATOM 10344 N N . TYR B 1 642 ? 9.859 -35.062 13.289 1 91.19 642 TYR B N 1
ATOM 10345 C CA . TYR B 1 642 ? 9.258 -33.719 13.266 1 91.19 642 TYR B CA 1
ATOM 10346 C C . TYR B 1 642 ? 8.062 -33.688 12.32 1 91.19 642 TYR B C 1
ATOM 10348 O O . TYR B 1 642 ? 7.012 -33.156 12.664 1 91.19 642 TYR B O 1
ATOM 10356 N N . ALA B 1 643 ? 8.18 -34.188 11.148 1 89.75 643 ALA B N 1
ATOM 10357 C CA . ALA B 1 643 ? 7.113 -34.219 10.148 1 89.75 643 ALA B CA 1
ATOM 10358 C C . ALA B 1 643 ? 5.887 -34.969 10.672 1 89.75 643 ALA B C 1
ATOM 10360 O O . ALA B 1 643 ? 4.754 -34.531 10.43 1 89.75 643 ALA B O 1
ATOM 10361 N N . LEU B 1 644 ? 6.184 -36.031 11.344 1 86.69 644 LEU B N 1
ATOM 10362 C CA . LEU B 1 644 ? 5.094 -36.781 11.93 1 86.69 644 LEU B CA 1
ATOM 10363 C C . LEU B 1 644 ? 4.375 -36 13.008 1 86.69 644 LEU B C 1
ATOM 10365 O O . LEU B 1 644 ? 3.143 -36.031 13.094 1 86.69 644 LEU B O 1
ATOM 10369 N N . MET B 1 645 ? 5.148 -35.375 13.797 1 86.19 645 MET B N 1
ATOM 10370 C CA . MET B 1 645 ? 4.574 -34.531 14.844 1 86.19 645 MET B CA 1
ATOM 10371 C C . MET B 1 645 ? 3.695 -33.438 14.242 1 86.19 645 MET B C 1
ATOM 10373 O O . MET B 1 645 ? 2.584 -33.188 14.719 1 86.19 645 MET B O 1
ATOM 10377 N N . ARG B 1 646 ? 4.199 -32.781 13.227 1 86.69 646 ARG B N 1
ATOM 10378 C CA . ARG B 1 646 ? 3.467 -31.703 12.57 1 86.69 646 ARG B CA 1
ATOM 10379 C C . ARG B 1 646 ? 2.186 -32.219 11.93 1 86.69 646 ARG B C 1
ATOM 10381 O O . ARG B 1 646 ? 1.151 -31.562 11.961 1 86.69 646 ARG B O 1
ATOM 10388 N N . TYR B 1 647 ? 2.32 -33.344 11.344 1 81.12 647 TYR B N 1
ATOM 10389 C CA . TYR B 1 647 ? 1.164 -34 10.719 1 81.12 647 TYR B CA 1
ATOM 10390 C C . TYR B 1 647 ? 0.072 -34.25 11.742 1 81.12 647 TYR B C 1
ATOM 10392 O O . TYR B 1 647 ? -1.108 -34 11.484 1 81.12 647 TYR B O 1
ATOM 10400 N N . ARG B 1 648 ? 0.433 -34.688 12.898 1 78.5 648 ARG B N 1
ATOM 10401 C CA . ARG B 1 648 ? -0.511 -35 13.961 1 78.5 648 ARG B CA 1
ATOM 10402 C C . ARG B 1 648 ? -1.205 -33.75 14.484 1 78.5 648 ARG B C 1
ATOM 10404 O O . ARG B 1 648 ? -2.367 -33.812 14.891 1 78.5 648 ARG B O 1
ATOM 10411 N N . GLN B 1 649 ? -0.469 -32.719 14.438 1 78.69 649 GLN B N 1
ATOM 10412 C CA . GLN B 1 649 ? -1.024 -31.453 14.898 1 78.69 649 GLN B CA 1
ATOM 10413 C C . GLN B 1 649 ? -2.098 -30.938 13.945 1 78.69 649 GLN B C 1
ATOM 10415 O O . GLN B 1 649 ? -3.02 -30.234 14.359 1 78.69 649 GLN B O 1
ATOM 10420 N N . GLN B 1 650 ? -1.926 -31.203 12.703 1 73.44 650 GLN B N 1
ATOM 10421 C CA . GLN B 1 650 ? -2.826 -30.656 11.695 1 73.44 650 GLN B CA 1
ATOM 10422 C C . GLN B 1 650 ? -4.039 -31.562 11.492 1 73.44 650 GLN B C 1
ATOM 10424 O O . GLN B 1 650 ? -5.055 -31.125 10.938 1 73.44 650 GLN B O 1
ATOM 10429 N N . VAL B 1 651 ? -3.914 -32.906 11.75 1 60.22 651 VAL B N 1
ATOM 10430 C CA . VAL B 1 651 ? -5.016 -33.844 11.57 1 60.22 651 VAL B CA 1
ATOM 10431 C C . VAL B 1 651 ? -5.926 -33.812 12.797 1 60.22 651 VAL B C 1
ATOM 10433 O O . VAL B 1 651 ? -5.453 -33.938 13.93 1 60.22 651 VAL B O 1
ATOM 10436 N N . PRO B 1 652 ? -6.973 -33.188 12.852 1 51.5 652 PRO B N 1
ATOM 10437 C CA . PRO B 1 652 ? -7.836 -33.281 14.031 1 51.5 652 PRO B CA 1
ATOM 10438 C C . PRO B 1 652 ? -7.816 -34.656 14.672 1 51.5 652 PRO B C 1
ATOM 10440 O O . PRO B 1 652 ? -7.535 -35.656 14 1 51.5 652 PRO B O 1
ATOM 10443 N N . ASP B 1 653 ? -7.676 -34.906 15.992 1 41.62 653 ASP B N 1
ATOM 10444 C CA . ASP B 1 653 ? -7.766 -36.094 16.812 1 41.62 653 ASP B CA 1
ATOM 10445 C C . ASP B 1 653 ? -8.828 -37.062 16.266 1 41.62 653 ASP B C 1
ATOM 10447 O O . ASP B 1 653 ? -10.016 -36.906 16.562 1 41.62 653 ASP B O 1
ATOM 10451 N N . ALA B 1 654 ? -9.008 -37.5 15.156 1 36.78 654 ALA B N 1
ATOM 10452 C CA . ALA B 1 654 ? -9.727 -38.75 15.062 1 36.78 654 ALA B CA 1
ATOM 10453 C C . ALA B 1 654 ? -9.141 -39.781 16.016 1 36.78 654 ALA B C 1
ATOM 10455 O O . ALA B 1 654 ? -9.789 -40.781 16.328 1 36.78 654 ALA B O 1
ATOM 10456 N N . LEU B 1 655 ? -7.871 -39.75 16.406 1 36.97 655 LEU B N 1
ATOM 10457 C CA . LEU B 1 655 ? -7.367 -40.75 17.328 1 36.97 655 LEU B CA 1
ATOM 10458 C C . LEU B 1 655 ? -7.898 -40.5 18.734 1 36.97 655 LEU B C 1
ATOM 10460 O O . LEU B 1 655 ? -8.016 -41.438 19.531 1 36.97 655 LEU B O 1
ATOM 10464 N N . ASP B 1 656 ? -8.039 -39.344 19.234 1 36.22 656 ASP B N 1
ATOM 10465 C CA . ASP B 1 656 ? -8.672 -39.25 20.547 1 36.22 656 ASP B CA 1
ATOM 10466 C C . ASP B 1 656 ? -10.125 -39.75 20.484 1 36.22 656 ASP B C 1
ATOM 10468 O O . ASP B 1 656 ? -10.734 -40.031 21.516 1 36.22 656 ASP B O 1
ATOM 10472 N N . ALA B 1 657 ? -10.836 -39.719 19.281 1 35.47 657 ALA B N 1
ATOM 10473 C CA . ALA B 1 657 ? -12.117 -40.438 19.297 1 35.47 657 ALA B CA 1
ATOM 10474 C C . ALA B 1 657 ? -11.906 -41.938 19.344 1 35.47 657 ALA B C 1
ATOM 10476 O O . ALA B 1 657 ? -12.719 -42.656 19.922 1 35.47 657 ALA B O 1
ATOM 10477 N N . ALA B 1 658 ? -10.867 -42.5 18.797 1 34.69 658 ALA B N 1
ATOM 10478 C CA . ALA B 1 658 ? -10.703 -43.969 18.953 1 34.69 658 ALA B CA 1
ATOM 10479 C C . ALA B 1 658 ? -10.242 -44.312 20.359 1 34.69 658 ALA B C 1
ATOM 10481 O O . ALA B 1 658 ? -10.602 -45.375 20.891 1 34.69 658 ALA B O 1
ATOM 10482 N N . ALA B 1 659 ? -9.328 -43.594 20.969 1 33.53 659 ALA B N 1
ATOM 10483 C CA . ALA B 1 659 ? -8.953 -44 22.312 1 33.53 659 ALA B CA 1
ATOM 10484 C C . ALA B 1 659 ? -10.055 -43.656 23.312 1 33.53 659 ALA B C 1
ATOM 10486 O O . ALA B 1 659 ? -10.125 -44.25 24.391 1 33.53 659 ALA B O 1
ATOM 10487 N N . ALA B 1 660 ? -10.719 -42.469 23.031 1 34.75 660 ALA B N 1
ATOM 10488 C CA . ALA B 1 660 ? -11.805 -42.188 23.953 1 34.75 660 ALA B CA 1
ATOM 10489 C C . ALA B 1 660 ? -12.945 -43.219 23.797 1 34.75 660 ALA B C 1
ATOM 10491 O O . ALA B 1 660 ? -13.93 -43.156 24.547 1 34.75 660 ALA B O 1
ATOM 10492 N N . ALA B 1 661 ? -12.969 -43.938 22.672 1 32.56 661 ALA B N 1
ATOM 10493 C CA . ALA B 1 661 ? -14.07 -44.906 22.578 1 32.56 661 ALA B CA 1
ATOM 10494 C C . ALA B 1 661 ? -13.93 -46.031 23.609 1 32.56 661 ALA B C 1
ATOM 10496 O O . ALA B 1 661 ? -14.883 -46.75 23.875 1 32.56 661 ALA B O 1
ATOM 10497 N N . ASP B 1 662 ? -12.68 -46.469 24.031 1 32.38 662 ASP B N 1
ATOM 10498 C CA . ASP B 1 662 ? -12.719 -47.625 24.906 1 32.38 662 ASP B CA 1
ATOM 10499 C C . ASP B 1 662 ? -13.023 -47.219 26.359 1 32.38 662 ASP B C 1
ATOM 10501 O O . ASP B 1 662 ? -13 -48.031 27.266 1 32.38 662 ASP B O 1
ATOM 10505 N N . GLU B 1 663 ? -12.68 -45.938 26.719 1 29.72 663 GLU B N 1
ATOM 10506 C CA . GLU B 1 663 ? -13.094 -45.875 28.125 1 29.72 663 GLU B CA 1
ATOM 10507 C C . GLU B 1 663 ? -14.617 -45.812 28.25 1 29.72 663 GLU B C 1
ATOM 10509 O O . GLU B 1 663 ? -15.273 -45.094 27.516 1 29.72 663 GLU B O 1
ATOM 10514 N N . PRO B 1 664 ? -15.398 -46.812 28.891 1 29.05 664 PRO B N 1
ATOM 10515 C CA . PRO B 1 664 ? -16.844 -47 28.984 1 29.05 664 PRO B CA 1
ATOM 10516 C C . PRO B 1 664 ? -17.578 -45.688 29.297 1 29.05 664 PRO B C 1
ATOM 10518 O O . PRO B 1 664 ? -18.672 -45.438 28.781 1 29.05 664 PRO B O 1
ATOM 10521 N N . GLY B 1 665 ? -17.25 -45.094 30.484 1 29.16 665 GLY B N 1
ATOM 10522 C CA . GLY B 1 665 ? -18.219 -44.25 31.156 1 29.16 665 GLY B CA 1
ATOM 10523 C C . GLY B 1 665 ? -18.438 -42.906 30.484 1 29.16 665 GLY B C 1
ATOM 10524 O O . GLY B 1 665 ? -19.234 -42.094 30.922 1 29.16 665 GLY B O 1
ATOM 10525 N N . ALA B 1 666 ? -17.297 -42.438 29.891 1 27.47 666 ALA B N 1
ATOM 10526 C CA . ALA B 1 666 ? -17.266 -40.969 29.859 1 27.47 666 ALA B CA 1
ATOM 10527 C C . ALA B 1 666 ? -18.219 -40.438 28.781 1 27.47 666 ALA B C 1
ATOM 10529 O O . ALA B 1 666 ? -17.797 -40.156 27.656 1 27.47 666 ALA B O 1
ATOM 10530 N N . ARG B 1 667 ? -19.406 -41.125 28.516 1 26.09 667 ARG B N 1
ATOM 10531 C CA . ARG B 1 667 ? -20.375 -40.594 27.562 1 26.09 667 ARG B CA 1
ATOM 10532 C C . ARG B 1 667 ? -20.859 -39.188 27.969 1 26.09 667 ARG B C 1
ATOM 10534 O O . ARG B 1 667 ? -21.953 -39.062 28.531 1 26.09 667 ARG B O 1
ATOM 10541 N N . ARG B 1 668 ? -20.156 -38.438 28.828 1 26.2 668 ARG B N 1
ATOM 10542 C CA . ARG B 1 668 ? -21 -37.281 29.156 1 26.2 668 ARG B CA 1
ATOM 10543 C C . ARG B 1 668 ? -21.438 -36.562 27.891 1 26.2 668 ARG B C 1
ATOM 10545 O O . ARG B 1 668 ? -20.656 -36.406 26.953 1 26.2 668 ARG B O 1
ATOM 10552 N N . GLY B 1 669 ? -22.797 -36.531 27.578 1 24.27 669 GLY B N 1
ATOM 10553 C CA . GLY B 1 669 ? -23.656 -35.969 26.562 1 24.27 669 GLY B CA 1
ATOM 10554 C C . GLY B 1 669 ? -23.312 -34.562 26.203 1 24.27 669 GLY B C 1
ATOM 10555 O O . GLY B 1 669 ? -23.219 -33.688 27.078 1 24.27 669 GLY B O 1
ATOM 10556 N N . VAL B 1 670 ? -22.359 -34.375 25.406 1 24.61 670 VAL B N 1
ATOM 10557 C CA . VAL B 1 670 ? -22.172 -33.031 24.953 1 24.61 670 VAL B CA 1
ATOM 10558 C C . VAL B 1 670 ? -23.5 -32.406 24.547 1 24.61 670 VAL B C 1
ATOM 10560 O O . VAL B 1 670 ? -24.156 -32.906 23.609 1 24.61 670 VAL B O 1
ATOM 10563 N N . LYS B 1 671 ? -24.203 -31.844 25.547 1 26.11 671 LYS B N 1
ATOM 10564 C CA . LYS B 1 671 ? -25.438 -31.109 25.312 1 26.11 671 LYS B CA 1
ATOM 10565 C C . LYS B 1 671 ? -25.328 -30.234 24.062 1 26.11 671 LYS B C 1
ATOM 10567 O O . LYS B 1 671 ? -24.422 -29.422 23.938 1 26.11 671 LYS B O 1
ATOM 10572 N N . ARG B 1 672 ? -25.75 -30.719 22.938 1 24.73 672 ARG B N 1
ATOM 10573 C CA . ARG B 1 672 ? -26.031 -29.984 21.719 1 24.73 672 ARG B CA 1
ATOM 10574 C C . ARG B 1 672 ? -26.75 -28.672 22.031 1 24.73 672 ARG B C 1
ATOM 10576 O O . ARG B 1 672 ? -27.812 -28.672 22.656 1 24.73 672 ARG B O 1
ATOM 10583 N N . GLN B 1 673 ? -25.953 -27.656 22.391 1 23.8 673 GLN B N 1
ATOM 10584 C CA . GLN B 1 673 ? -26.609 -26.391 22.688 1 23.8 673 GLN B CA 1
ATOM 10585 C C . GLN B 1 673 ? -27.719 -26.094 21.688 1 23.8 673 GLN B C 1
ATOM 10587 O O . GLN B 1 673 ? -27.484 -26.062 20.484 1 23.8 673 GLN B O 1
ATOM 10592 N N . ARG B 1 674 ? -28.938 -26.516 21.953 1 25.05 674 ARG B N 1
ATOM 10593 C CA . ARG B 1 674 ? -30.203 -26.266 21.266 1 25.05 674 ARG B CA 1
ATOM 10594 C C . ARG B 1 674 ? -30.281 -24.812 20.812 1 25.05 674 ARG B C 1
ATOM 10596 O O . ARG B 1 674 ? -30.031 -23.891 21.594 1 25.05 674 ARG B O 1
ATOM 10603 N N . LEU B 1 675 ? -29.922 -24.578 19.578 1 23.47 675 LEU B N 1
ATOM 10604 C CA . LEU B 1 675 ? -30.391 -23.359 18.922 1 23.47 675 LEU B CA 1
ATOM 10605 C C . LEU B 1 675 ? -31.797 -23.016 19.359 1 23.47 675 LEU B C 1
ATOM 10607 O O . LEU B 1 675 ? -32.719 -23.797 19.141 1 23.47 675 LEU B O 1
ATOM 10611 N N . GLN B 1 676 ? -31.922 -22.469 20.547 1 22.2 676 GLN B N 1
ATOM 10612 C CA . GLN B 1 676 ? -33.219 -22.062 21.094 1 22.2 676 GLN B CA 1
ATOM 10613 C C . GLN B 1 676 ? -34.094 -21.406 20.031 1 22.2 676 GLN B C 1
ATOM 10615 O O . GLN B 1 676 ? -33.688 -20.422 19.406 1 22.2 676 GLN B O 1
ATOM 10620 N N . GLU B 1 677 ? -34.688 -22.219 19.203 1 24.38 677 GLU B N 1
ATOM 10621 C CA . GLU B 1 677 ? -35.812 -21.766 18.375 1 24.38 677 GLU B CA 1
ATOM 10622 C C . GLU B 1 677 ? -36.656 -20.75 19.109 1 24.38 677 GLU B C 1
ATOM 10624 O O . GLU B 1 677 ? -37.031 -20.969 20.266 1 24.38 677 GLU B O 1
ATOM 10629 N N . PRO B 1 678 ? -36.469 -19.406 18.828 1 22.23 678 PRO B N 1
ATOM 10630 C CA . PRO B 1 678 ? -37.344 -18.516 19.594 1 22.23 678 PRO B CA 1
ATOM 10631 C C . PRO B 1 678 ? -38.75 -19.062 19.719 1 22.23 678 PRO B C 1
ATOM 10633 O O . PRO B 1 678 ? -39.219 -19.828 18.875 1 22.23 678 PRO B O 1
ATOM 10636 N N . ALA B 1 679 ? -39.188 -19.266 20.906 1 23.06 679 ALA B N 1
ATOM 10637 C CA . ALA B 1 679 ? -40.469 -19.719 21.5 1 23.06 679 ALA B CA 1
ATOM 10638 C C . ALA B 1 679 ? -41.656 -19.062 20.781 1 23.06 679 ALA B C 1
ATOM 10640 O O . ALA B 1 679 ? -42.812 -19.266 21.172 1 23.06 679 ALA B O 1
ATOM 10641 N N . GLU B 1 680 ? -41.344 -18.094 19.875 1 21.78 680 GLU B N 1
ATOM 10642 C CA . GLU B 1 680 ? -42.562 -17.297 19.766 1 21.78 680 GLU B CA 1
ATOM 10643 C C . GLU B 1 680 ? -43.688 -18.094 19.094 1 21.78 680 GLU B C 1
ATOM 10645 O O . GLU B 1 680 ? -44.781 -17.578 18.891 1 21.78 680 GLU B O 1
ATOM 10650 N N . LYS B 1 681 ? -43.312 -19.266 18.516 1 23.56 681 LYS B N 1
ATOM 10651 C CA . LYS B 1 681 ? -44.5 -19.734 17.781 1 23.56 681 LYS B CA 1
ATOM 10652 C C . LYS B 1 681 ? -45.625 -20.109 18.75 1 23.56 681 LYS B C 1
ATOM 10654 O O . LYS B 1 681 ? -46.75 -20.375 18.328 1 23.56 681 LYS B O 1
ATOM 10659 N N . GLN B 1 682 ? -45.219 -20.609 19.922 1 20.73 682 GLN B N 1
ATOM 10660 C CA . GLN B 1 682 ? -46.344 -21.422 20.391 1 20.73 682 GLN B CA 1
ATOM 10661 C C . GLN B 1 682 ? -47.562 -20.562 20.703 1 20.73 682 GLN B C 1
ATOM 10663 O O . GLN B 1 682 ? -48.688 -21.062 20.828 1 20.73 682 GLN B O 1
ATOM 10668 N N . GLN B 1 683 ? -47.25 -19.406 21.281 1 19.97 683 GLN B N 1
ATOM 10669 C CA . GLN B 1 683 ? -48.469 -19 21.984 1 19.97 683 GLN B CA 1
ATOM 10670 C C . GLN B 1 683 ? -49.594 -18.672 21.016 1 19.97 683 GLN B C 1
ATOM 10672 O O . GLN B 1 683 ? -50.75 -18.531 21.422 1 19.97 683 GLN B O 1
ATOM 10677 N N . GLN B 1 684 ? -49.094 -18.25 19.781 1 20.05 684 GLN B N 1
ATOM 10678 C CA . GLN B 1 684 ? -50.219 -17.547 19.188 1 20.05 684 GLN B CA 1
ATOM 10679 C C . GLN B 1 684 ? -51.312 -18.516 18.719 1 20.05 684 GLN B C 1
ATOM 10681 O O . GLN B 1 684 ? -52.188 -18.141 17.938 1 20.05 684 GLN B O 1
ATOM 10686 N N . GLN B 1 685 ? -51 -19.891 18.922 1 19.16 685 GLN B N 1
ATOM 10687 C CA . GLN B 1 685 ? -52.094 -20.688 18.375 1 19.16 685 GLN B CA 1
ATOM 10688 C C . GLN B 1 685 ? -53.406 -20.281 18.984 1 19.16 685 GLN B C 1
ATOM 10690 O O . GLN B 1 685 ? -54.469 -20.656 18.484 1 19.16 685 GLN B O 1
ATOM 10695 N N . GLN B 1 686 ? -53.219 -20.031 20.344 1 19.03 686 GLN B N 1
ATOM 10696 C CA . GLN B 1 686 ? -54.5 -20.234 20.984 1 19.03 686 GLN B CA 1
ATOM 10697 C C . GLN B 1 686 ? -55.562 -19.297 20.406 1 19.03 686 GLN B C 1
ATOM 10699 O O . GLN B 1 686 ? -56.719 -19.375 20.781 1 19.03 686 GLN B O 1
ATOM 10704 N N . GLN B 1 687 ? -54.938 -18.125 20.016 1 18.91 687 GLN B N 1
ATOM 10705 C CA . GLN B 1 687 ? -56.062 -17.203 19.938 1 18.91 687 GLN B CA 1
ATOM 10706 C C . GLN B 1 687 ? -56.969 -17.531 18.75 1 18.91 687 GLN B C 1
ATOM 10708 O O . GLN B 1 687 ? -57.062 -16.75 17.797 1 18.91 687 GLN B O 1
ATOM 10713 N N . ARG B 1 688 ? -56.625 -18.828 18.172 1 18.45 688 ARG B N 1
ATOM 10714 C CA . ARG B 1 688 ? -57.469 -18.984 16.984 1 18.45 688 ARG B CA 1
ATOM 10715 C C . ARG B 1 688 ? -58.938 -18.766 17.312 1 18.45 688 ARG B C 1
ATOM 10717 O O . ARG B 1 688 ? -59.75 -18.5 16.422 1 18.45 688 ARG B O 1
ATOM 10724 N N . GLN B 1 689 ? -59.188 -19.391 18.562 1 17.39 689 GLN B N 1
ATOM 10725 C CA . GLN B 1 689 ? -60.5 -20 18.5 1 17.39 689 GLN B CA 1
ATOM 10726 C C . GLN B 1 689 ? -61.594 -18.953 18.281 1 17.39 689 GLN B C 1
ATOM 10728 O O . GLN B 1 689 ? -62.75 -19.297 17.938 1 17.39 689 GLN B O 1
ATOM 10733 N N . GLN B 1 690 ? -61.5 -17.969 19.219 1 18.23 690 GLN B N 1
ATOM 10734 C CA . GLN B 1 690 ? -62.844 -17.531 19.516 1 18.23 690 GLN B CA 1
ATOM 10735 C C . GLN B 1 690 ? -63.5 -16.922 18.281 1 18.23 690 GLN B C 1
ATOM 10737 O O . GLN B 1 690 ? -63.094 -15.875 17.797 1 18.23 690 GLN B O 1
ATOM 10742 N N . ASN B 1 691 ? -64.125 -17.844 17.438 1 17.47 691 ASN B N 1
ATOM 10743 C CA . ASN B 1 691 ? -64.812 -17.938 16.156 1 17.47 691 ASN B CA 1
ATOM 10744 C C . ASN B 1 691 ? -65.812 -16.781 15.938 1 17.47 691 ASN B C 1
ATOM 10746 O O . ASN B 1 691 ? -65.75 -16.109 14.898 1 17.47 691 ASN B O 1
ATOM 10750 N N . GLY B 1 692 ? -67 -16.922 16.562 1 16.25 692 GLY B N 1
ATOM 10751 C CA . GLY B 1 692 ? -68.25 -17.109 15.781 1 16.25 692 GLY B CA 1
ATOM 10752 C C . GLY B 1 692 ? -68.875 -15.805 15.328 1 16.25 692 GLY B C 1
ATOM 10753 O O . GLY B 1 692 ? -69.5 -15.742 14.266 1 16.25 692 GLY B O 1
ATOM 10754 N N . LYS B 1 693 ? -69.188 -14.953 16.359 1 15.99 693 LYS B N 1
ATOM 10755 C CA . LYS B 1 693 ? -70.562 -14.586 16.359 1 15.99 693 LYS B CA 1
ATOM 10756 C C . LYS B 1 693 ? -70.938 -13.664 15.188 1 15.99 693 LYS B C 1
ATOM 10758 O O . LYS B 1 693 ? -71.938 -13.828 14.523 1 15.99 693 LYS B O 1
ATOM 10763 N N . VAL B 1 694 ? -70.5 -12.367 15.312 1 16.14 694 VAL B N 1
ATOM 10764 C CA . VAL B 1 694 ? -71.625 -11.461 15.258 1 16.14 694 VAL B CA 1
ATOM 10765 C C . VAL B 1 694 ? -72.125 -11.312 13.812 1 16.14 694 VAL B C 1
ATOM 10767 O O . VAL B 1 694 ? -71.312 -11.219 12.891 1 16.14 694 VAL B O 1
ATOM 10770 N N . LYS B 1 695 ? -73.5 -11.367 13.602 1 16.48 695 LYS B N 1
ATOM 10771 C CA . LYS B 1 695 ? -74.625 -11.484 12.703 1 16.48 695 LYS B CA 1
ATOM 10772 C C . LYS B 1 695 ? -74.625 -10.398 11.625 1 16.48 695 LYS B C 1
ATOM 10774 O O . LYS B 1 695 ? -73.938 -9.383 11.781 1 16.48 695 LYS B O 1
ATOM 10779 N N . ASP B 1 696 ? -75.75 -10.156 10.953 1 15.89 696 ASP B N 1
ATOM 10780 C CA . ASP B 1 696 ? -76.5 -10.023 9.695 1 15.89 696 ASP B CA 1
ATOM 10781 C C . ASP B 1 696 ? -76.625 -8.562 9.297 1 15.89 696 ASP B C 1
ATOM 10783 O O . ASP B 1 696 ? -77.062 -8.258 8.172 1 15.89 696 ASP B O 1
ATOM 10787 N N . GLU B 1 697 ? -76.688 -7.508 10.195 1 15.98 697 GLU B N 1
ATOM 10788 C CA . GLU B 1 697 ? -77.812 -6.688 9.969 1 15.98 697 GLU B CA 1
ATOM 10789 C C . GLU B 1 697 ? -77.812 -6.035 8.594 1 15.98 697 GLU B C 1
ATOM 10791 O O . GLU B 1 697 ? -76.75 -5.785 8.039 1 15.98 697 GLU B O 1
ATOM 10796 N N . GLU B 1 698 ? -79.062 -5.496 8.102 1 16.39 698 GLU B N 1
ATOM 10797 C CA . GLU B 1 698 ? -80 -5.258 7.023 1 16.39 698 GLU B CA 1
ATOM 10798 C C . GLU B 1 698 ? -79.562 -4.105 6.129 1 16.39 698 GLU B C 1
ATOM 10800 O O . GLU B 1 698 ? -78.625 -3.365 6.48 1 16.39 698 GLU B O 1
ATOM 10805 N N . GLU B 1 699 ? -80.625 -3.191 5.648 1 15.83 699 GLU B N 1
ATOM 10806 C CA . GLU B 1 699 ? -81.375 -2.826 4.441 1 15.83 699 GLU B CA 1
ATOM 10807 C C . GLU B 1 699 ? -80.812 -1.515 3.855 1 15.83 699 GLU B C 1
ATOM 10809 O O . GLU B 1 699 ? -80.562 -1.425 2.654 1 15.83 699 GLU B O 1
ATOM 10814 N N . GLU B 1 700 ? -81.188 -0.268 4.484 1 16.08 700 GLU B N 1
ATOM 10815 C CA . GLU B 1 700 ? -82.125 0.641 3.818 1 16.08 700 GLU B CA 1
ATOM 10816 C C . GLU B 1 700 ? -81.375 1.49 2.771 1 16.08 700 GLU B C 1
ATOM 10818 O O . GLU B 1 700 ? -80.188 1.718 2.869 1 16.08 700 GLU B O 1
ATOM 10823 N N . GLN B 1 701 ? -82.25 2.236 1.852 1 15.77 701 GLN B N 1
ATOM 10824 C CA . GLN B 1 701 ? -82.625 2.736 0.526 1 15.77 701 GLN B CA 1
ATOM 10825 C C . GLN B 1 701 ? -82 4.086 0.256 1 15.77 701 GLN B C 1
ATOM 10827 O O . GLN B 1 701 ? -81.562 4.363 -0.867 1 15.77 701 GLN B O 1
ATOM 10832 N N . PRO B 1 702 ? -82 5.188 1.126 1 16.69 702 PRO B N 1
ATOM 10833 C CA . PRO B 1 702 ? -82.75 6.266 0.475 1 16.69 702 PRO B CA 1
ATOM 10834 C C . PRO B 1 702 ? -82 6.875 -0.708 1 16.69 702 PRO B C 1
ATOM 10836 O O . PRO B 1 702 ? -80.75 6.777 -0.78 1 16.69 702 PRO B O 1
ATOM 10839 N N . GLN B 1 703 ? -82.75 7.695 -1.633 1 15.66 703 GLN B N 1
ATOM 10840 C CA . GLN B 1 703 ? -83.125 8.281 -2.918 1 15.66 703 GLN B CA 1
ATOM 10841 C C . GLN B 1 703 ? -82.312 9.547 -3.191 1 15.66 703 GLN B C 1
ATOM 10843 O O . GLN B 1 703 ? -82.188 9.945 -4.348 1 15.66 703 GLN B O 1
ATOM 10848 N N . ARG B 1 704 ? -82.062 10.484 -2.252 1 16.06 704 ARG B N 1
ATOM 10849 C CA . ARG B 1 704 ? -82.562 11.773 -2.727 1 16.06 704 ARG B CA 1
ATOM 10850 C C . ARG B 1 704 ? -81.938 12.148 -4.059 1 16.06 704 ARG B C 1
ATOM 10852 O O . ARG B 1 704 ? -80.812 11.672 -4.391 1 16.06 704 ARG B O 1
ATOM 10859 N N . SER B 1 705 ? -82.5 13.273 -4.621 1 15.8 705 SER B N 1
ATOM 10860 C CA . SER B 1 705 ? -83.125 14.102 -5.641 1 15.8 705 SER B CA 1
ATOM 10861 C C . SER B 1 705 ? -82.125 14.797 -6.516 1 15.8 705 SER B C 1
ATOM 10863 O O . SER B 1 705 ? -82.125 14.648 -7.738 1 15.8 705 SER B O 1
ATOM 10865 N N . GLY B 1 706 ? -82.312 16.188 -6.457 1 16.38 706 GLY B N 1
ATOM 10866 C CA . GLY B 1 706 ? -82.812 17.156 -7.426 1 16.38 706 GLY B CA 1
ATOM 10867 C C . GLY B 1 706 ? -81.75 17.641 -8.383 1 16.38 706 GLY B C 1
ATOM 10868 O O . GLY B 1 706 ? -80.562 17.359 -8.188 1 16.38 706 GLY B O 1
ATOM 10869 N N . CYS B 1 707 ? -81.938 18.922 -8.852 1 17.56 707 CYS B N 1
ATOM 10870 C CA . CYS B 1 707 ? -82.312 19.75 -10 1 17.56 707 CYS B CA 1
ATOM 10871 C C . CYS B 1 707 ? -81.062 20.234 -10.727 1 17.56 707 CYS B C 1
ATOM 10873 O O . CYS B 1 707 ? -80 20.234 -10.164 1 17.56 707 CYS B O 1
ATOM 10875 N N . SER B 1 708 ? -81.375 21.234 -11.602 1 17.28 708 SER B N 1
ATOM 10876 C CA . SER B 1 708 ? -81.5 21.719 -12.977 1 17.28 708 SER B CA 1
ATOM 10877 C C . SER B 1 708 ? -80.312 22.562 -13.383 1 17.28 708 SER B C 1
ATOM 10879 O O . SER B 1 708 ? -79.875 22.5 -14.531 1 17.28 708 SER B O 1
ATOM 10881 N N . ILE B 1 709 ? -80.062 23.578 -12.422 1 18.09 709 ILE B N 1
ATOM 10882 C CA . ILE B 1 709 ? -80.25 24.891 -13.055 1 18.09 709 ILE B CA 1
ATOM 10883 C C . ILE B 1 709 ? -79.188 25.078 -14.117 1 18.09 709 ILE B C 1
ATOM 10885 O O . ILE B 1 709 ? -78.062 24.562 -13.992 1 18.09 709 ILE B O 1
ATOM 10889 N N . MET B 1 710 ? -79.25 26.391 -14.773 1 18.14 710 MET B N 1
ATOM 10890 C CA . MET B 1 710 ? -79 27.25 -15.93 1 18.14 710 MET B CA 1
ATOM 10891 C C . MET B 1 710 ? -77.5 27.531 -16.078 1 18.14 710 MET B C 1
ATOM 10893 O O . MET B 1 710 ? -76.812 27.766 -15.094 1 18.14 710 MET B O 1
#

Secondary structure (DSSP, 8-state):
--EEE-TTTHHHHHHHHHHHHHH-SEEEEEEEES-S--TT----TT--HHHHHHHHHHHHHH--EEEEEEEEEEEEETTEEEEEEEEEEB----BTTB--EEEEEHHHHHHHHHTT--HHHHHHHPBPB--HHHHHHHHHHHHHTTS--SS-----SHHHHHHHHHHHHHHHHHHTT----HHHHHHHHHHHHHHHHHHHHTTS-------GGGTGGGTTHHHHHHHHHHHEEEPPP--HHHHHHHHHHHHSTTSSSSS--SEEEEEPSSTT-EEEEE--HHHHHHHHHHHHHHHHHHHHHHHBTHHHHHHHHHHTPPEEESS-HHHHHHHIIIII-S---SSHHHHHHHHHHH-TT-EEEHHHHHHT-TTT-SS---HHHHHIIIIISTT-HHHHHHHHHHHHHHTS---PPEEEEPTT--TTTTPPTTTTTT-HHHHHHHHHHHHHHHHHHHHHHHHH-TTSHHHHHHHHHHHHHHHHHHHHHHHSTT---------------------SGGGGHHHHTHHHHHHHHHHHHTSGGGGGGGGGGGTTEE--SSSS---EESSSPPPPP--TTEEEEE-PPTT--HHHHHHHHHHTT----EEEEEETTEEEEEPPGGGHHHHHHHTT-TTS--EEEEHHHHHHHHHHHHS--SHHHHHTTSSSS-------------GGGHHHHTTSSTT-------------------/--EEE-TTTHHHHHHHHHHHHHH-SEEEEEEEES-S--TT----TT--HHHHHHHHHHHHHH--EEEEEEEEEEEEETTEEEEEEEEEEB----BTTB--EEEEEHHHHHHHHHTT--HHHHHHHPBPB--HHHHHHHHHHHHHTTS--SS-----SHHHHHHHHHHHHHHHHHHTT----HHHHHHHHHHHHHHHHHHHHTTS-------GGGTTTHHHHHHHHHHHHHHEEEPPP--HHHHHHHHHHHHSGGGSSSS--SEEEEEPSSTT-EEEEE--HHHHHHHHHHHHHHHHHHHHHHHBTHHHHHHHHHHTPPEEESS-HHHHHHHIIIII-S---SSHHHHHHHHHHH-TT-EEEHHHHHHT-TTT-SS---HHHHHIIIIISTT-HHHHHHHHHHHHHHTS---PPEEEEPTT--TTTTPPTTTTTT-HHHHHHHHHHHHHHHHHHHHHHHHH-TTSHHHHHHHHHHHHHHHHHHHHHHHSTT---------------------SGGGGHHHHHHHHHHHHHHHHHTSGGGGGGGGGGGTTEEE-SSSS--EEESSSPPPPP--TTEEEEE-PPTT--HHHHHHHHHHTT----EEEEEETTEEEEEPPGGGHHHHHHHTT-TTS--EEEEHHHHHHHHHHHHS--SHHHHHTTSSSS-------------THHHHGGGGG----------------------

InterPro domains:
  IPR006941 Ribonuclease CAF1 [PF04857] (5-447)
  IPR012337 Ribonuclease H-like superfamily [SSF53098] (3-453)
  IPR036397 Ribonuclease H superfamily [G3DSA:3.30.420.10] (3-149)
  IPR036397 Ribonuclease H superfamily [G3DSA:3.30.420.10] (274-494)
  IPR051181 CAF1 family poly(A)-specific ribonucleases [PTHR15092] (4-617)

Solvent-accessible surface area (backbone atoms only — not comparable to full-atom values): 77624 Å² total; per-residue (Å²): 36,34,33,79,35,28,50,88,49,36,76,77,42,47,63,58,52,49,51,40,49,65,63,24,63,32,34,11,38,31,62,35,52,31,44,75,65,48,91,91,37,61,84,47,59,80,54,50,69,52,58,42,42,52,35,49,50,54,22,36,64,34,26,48,64,41,25,42,8,37,15,23,33,24,70,77,43,60,46,28,33,34,32,46,33,35,26,32,29,25,28,52,54,59,52,95,85,45,63,52,65,31,37,34,28,36,57,42,49,46,52,40,44,76,58,65,53,57,49,48,52,20,63,73,36,17,26,21,34,36,15,42,52,58,48,53,51,53,56,52,45,68,72,51,62,89,50,82,82,73,78,80,80,79,75,77,50,70,68,52,45,49,49,51,53,49,51,53,49,53,52,48,35,44,73,72,67,44,77,71,68,71,70,52,48,56,51,32,48,51,41,45,55,39,38,60,44,29,61,59,9,74,76,48,72,70,62,70,80,92,68,72,85,58,61,76,64,44,69,78,36,47,60,53,42,49,52,44,53,67,41,34,46,60,43,61,77,33,57,74,66,53,42,50,50,49,54,57,57,69,67,46,79,68,64,83,37,96,69,62,66,43,52,30,79,44,83,45,94,57,74,37,38,45,32,35,31,64,26,51,62,69,51,29,51,51,50,48,51,50,51,47,51,49,49,54,50,48,47,54,56,45,20,36,50,21,59,55,57,47,46,54,32,70,45,44,38,34,37,36,24,57,57,32,57,62,50,50,50,32,42,40,27,56,34,44,27,92,56,73,62,92,43,53,70,55,36,28,53,51,54,43,67,54,31,64,35,32,40,38,20,46,35,39,56,45,66,75,37,47,81,69,42,77,78,50,64,35,65,51,46,43,27,35,46,55,75,72,44,52,76,42,69,55,49,48,52,21,24,50,32,26,13,63,71,68,74,44,92,50,65,76,48,48,78,44,63,34,92,69,20,47,62,61,70,86,54,59,82,55,72,54,50,84,34,21,23,52,43,1,39,42,40,37,53,36,44,58,41,43,34,49,40,52,43,3,44,31,60,69,35,65,81,39,73,63,26,50,28,26,52,51,39,51,52,51,51,48,50,49,51,51,51,52,57,66,63,48,75,72,81,64,72,75,74,84,66,82,76,72,78,73,78,70,69,82,76,72,83,74,82,80,71,75,68,64,65,64,61,63,64,53,49,57,58,52,47,50,54,51,52,59,55,51,31,50,74,46,42,51,60,56,51,54,36,49,45,26,36,27,40,55,78,71,48,78,44,80,39,47,43,48,70,54,79,65,70,77,66,87,49,89,38,27,28,39,37,34,55,46,59,77,75,63,48,72,67,52,51,47,50,53,32,44,74,70,65,52,56,74,56,56,73,38,79,74,54,68,31,29,29,36,34,36,41,48,76,88,36,44,65,51,47,72,60,46,40,64,43,79,86,70,58,37,43,68,37,49,33,74,59,46,53,49,52,53,50,56,69,70,45,73,67,62,59,56,55,59,60,52,61,68,55,81,76,80,67,72,76,74,73,70,76,73,70,75,66,73,71,66,65,70,64,61,63,82,62,65,68,91,65,69,88,73,75,70,88,66,91,79,83,85,72,81,73,79,82,87,77,137,38,34,34,77,36,27,51,88,48,37,77,77,42,47,63,58,52,50,50,40,49,64,65,25,63,32,34,12,37,31,62,36,53,31,46,74,64,48,92,93,36,62,84,48,58,80,52,50,70,54,58,42,41,53,36,48,50,54,23,35,66,35,26,49,66,40,25,43,7,38,15,23,33,24,70,79,43,60,46,28,33,33,33,45,35,36,27,31,29,26,28,52,55,60,50,95,85,46,63,51,64,32,38,34,28,37,56,42,48,47,52,40,43,76,56,66,52,56,48,49,52,21,64,73,35,17,26,20,33,35,14,41,53,56,46,52,50,53,57,52,44,67,73,52,59,91,52,82,84,73,78,80,81,80,77,77,50,69,69,50,47,50,48,51,51,50,49,53,48,53,53,50,37,44,74,72,68,44,77,70,68,70,71,53,48,55,51,32,49,52,41,44,52,38,39,62,42,29,60,58,8,74,76,48,72,68,64,69,80,90,66,73,86,58,62,78,65,45,69,77,38,46,60,53,42,49,54,43,51,67,40,35,45,60,45,61,79,32,56,76,65,54,42,52,50,47,55,56,57,68,68,46,64,76,63,77,35,93,70,60,64,42,51,29,81,45,84,45,91,56,76,36,39,47,32,36,31,64,25,50,61,67,52,30,52,50,51,48,50,50,50,48,51,50,49,53,50,48,47,54,56,45,20,36,51,21,58,55,57,47,47,54,29,69,46,45,38,33,36,34,24,57,59,32,57,63,50,51,50,33,42,39,26,54,34,44,27,91,56,72,62,94,42,53,70,54,37,26,52,50,54,43,67,55,31,64,37,32,38,40,21,43,36,40,58,43,65,76,37,48,80,68,42,80,79,47,67,37,66,52,46,42,28,35,46,54,74,70,43,53,76,41,69,54,49,48,51,22,24,49,32,26,13,63,72,69,74,42,90,49,66,75,49,48,77,44,63,33,92,68,20,47,62,61,70,85,54,58,83,53,72,52,49,84,34,22,22,52,44,1,39,42,41,38,53,36,43,60,42,43,34,51,41,51,41,3,45,30,59,70,34,66,80,38,72,61,25,49,28,27,52,50,38,51,50,50,52,48,51,50,52,50,52,53,58,65,64,44,73,73,81,64,74,75,74,83,69,83,76,75,79,73,79,69,69,83,74,73,84,75,84,81,72,75,67,64,65,63,61,61,63,53,50,57,54,52,46,49,53,51,54,58,53,53,31,51,76,46,43,52,60,57,50,53,36,50,45,26,36,27,39,55,77,71,47,78,45,79,41,46,43,47,72,52,77,65,72,76,66,90,48,89,39,28,28,38,37,34,56,46,59,76,77,63,48,73,67,52,52,46,50,54,32,44,76,71,66,52,55,74,55,54,72,40,79,73,54,67,32,30,30,38,33,36,41,50,76,88,35,44,66,51,46,69,59,48,38,63,45,78,84,71,58,36,42,66,38,51,34,73,60,46,53,50,52,54,48,55,70,72,43,74,67,60,59,57,54,57,61,55,59,69,55,83,77,77,66,74,75,75,73,70,78,68,77,74,65,76,68,71,68,63,66,67,58,64,74,62,56,92,71,78,72,90,82,77,83,91,85,91,79,90,75,90,81,86,88,79,84,133

Foldseek 3Di:
DQDEDWLVCQVVCVVVLLVLLQQFQFKEKFFQKLDQFDPPLDDAFADDPFSVVQRLLVRLLAMATQKMKMWGWHFPALFATAIRIYIFGEDADDDDNDDDDHDGDPVSVVVCVVLPDDVCCSHVIGQHAFAPVVLVVLLVCLVVPVDPPDDQDDQDDPVLVVLLVVLLVQVLCLVVVNQRDVPAQVVQVVVVQQCVVCVVPVVPHRDDDPPDPPPPVVPVCVVVVSVVSSFKDKGHFADPVSLSSSSVSCPDPDSPDPDHSQWAWDADPPNRIIMTGGDDPVRNVVVSVVVSVVSSVVSCSNNGCLSSLQSNQVSLHEYEYALCPSVLSSCCCGHHHVDADSGPLVNLVSSCNSNVNFYYHLLLLVVLCCVQVVPDSPLLSLLCSQVVVCPDPLNVQLQVLLCVVVVHRGDNHHYHYDPPSCPCVPPDRCSSPPRGRVSRVSRVSSVLRSLSSLSSVCSVDCPGPLNVLLVVLVVVVVVVVVVVVVPPPPPPVPDPPDPPPPPPDDPDPPDDPDPPPVVVVVVVVVVVVVSVCSGSSVSVSSCSSCGQWRCDPSYPQGTDHSPDDGDDDDQQQKKKKFQADFPDDPVNVQVVCVVLVQHDWDWADDDRGMIMTGGDPVCSVVLVVGLPPPPSRMDIGGPVVVVVVVVVVNPPPPVCVVVVVPPPPPPPPPPPPPPPPPPPPVPPPVPDDPPDDPDDPPDDDDDPPDDDDD/DQDEDWLVCQVVCVVVLLVLLQQFQFKEKFFQKLDQFDPPLDDAFPDDPFSVVQRLLVRLLAMATQKMKMWGWHFPALFATAIRIYIFGEDADDDDNDDDDHDGDPVSVVVCVVLPDDVCCNHVIGQHAFAPVVLVVLLVCLVVPPDDPDDQDDQDDPVLVVLLVVLLVQVLCLVVVNQRDVPAQVVQVVVVQQCVVCVVPVVPHRDDDPPDPPPPVVPVCVVVVSVVSSFKDKGHFADPVSLSVSSVSCPDPPCPDPDHSQWAWDADPPNRIIMTGGDDPVRNVVVSVVVSVVSSVVSCSNNGCLSSLQSNQVSLHEYEYALCPSVLSSCCCGHHHVDADSGPLVNLVSSCNSNVNFYYHLLLLVVLCCVQVVPDSPLLSLLCSQVVVCPDPLNVQLQVLLCVVVVHRGDNHHYHYDPPSCPCVPPDRCSSPPRGRVSRVSRVSSVLRSLSSLSSCCRVDCPGPLNVLLVVLVVVVVVVVVVVVVPPPPPPVPDPPDDPPPPPDPPDDPDDPDVPPVVVVVVVVVVVVVSVCSGSSVSVSSCSSCGQWRCDPSYPQGTGHSPDDGDDDDAQQKKKKFQADFPDDPVNVQVVCVVLVQHDWDWADDDRGMIMTGGDPVCSVVCVVRLPPPPPRIDIGGVVVVVVVVVVVNPPPPVCVVVVVPPPPPPPPPPPPPPPPPPPPPPVVPVPPPDDDDDDDDDDDDDDDDDDDD

Organism: Tetradesmus obliquus (NCBI:txid3088)

Sequence (1420 aa):
MAVDVTRENFKELLPAIREALEKCTFYSFDCEMTGLFTDGNKHEYLDDMQSRYTKMTESSKAYIITQYGLSCFEATGPAAYEARTFNFYLFPQPHGGYNRRFLCDASSLVFLASHGFDFNRCISQGVPYMPVRTRDFQLLQVNRSNEPRGDPVVVSSDEDKAFVAELVQMVSDWLAGRPPSPSSSAVVKDELEEAATAMQEDVMGSEPDEAPAAAAAAAAAASEQQQQQWQELALPPLNSYKRLLAYQELRKPQFGVEGHPGFWVKRLPDSRFLVLVRATAQQAEQLEAEARAARIAGIHDAAGFAAVFDLMRRSNKPAVGHNCLFDVSYGLYGFADAFLPATWRDFKKMARSWHPGGLWDTKHLARQLPEVFMGSTALAEVYSTLVEDGQAGDTQALLAAASAAAGTTITLPRISHAAGCDKYRALGAGEAAHEAGYDAYMTGAAFACLLPLVAGKIASDPTCSLARAHNAALQRAAAAAAAKAARAPGTATPEAAGAPQQQTPPLTPMPQPLQQLAEQQRTPQLQQQQQQQQLPGSLLQFVAGVVGRINMTFTDIPYAALSEDDPIPDRPCVFYLSGLQPGYRMDDIWKLLQRQGLGSARITAVDSSSCLAEFRPEFVDAVAASIADANSGVIAMPWAEYALMRYRQQVPDALDAAAAADEPGARRGVKRQRLQEPAEKQQQQQQRQQNGKVKDEEEEQPQRSGCSIMMAVDVTRENFKELLPAIREALEKCTFYSFDCEMTGLFTDGNKHEYLDDMQSRYTKMTESSKAYIITQYGLSCFEATGPAAYEARTFNFYLFPQPHGGYNRRFLCDASSLVFLASHGFDFNRCISQGVPYMPVRTRDFQLLQVNRSNEPRGDPVVVSSDEDKAFVAELVQMVSDWLAGRPPSPSSSAVVKDELEEAATAMQEDVMGSEPDEAPAAAAAAAAAASEQQQQQWQELALPPLNSYKRLLAYQELRKPQFGVEGHPGFWVKRLPDSRFLVLVRATAQQAEQLEAEARAARIAGIHDAAGFAAVFDLMRRSNKPAVGHNCLFDVSYGLYGFADAFLPATWRDFKKMARSWHPGGLWDTKHLARQLPEVFMGSTALAEVYSTLVEDGQAGDTQALLAAASAAAGTTITLPRISHAAGCDKYRALGAGEAAHEAGYDAYMTGAAFACLLPLVAGKIASDPTCSLARAHNAALQRAAAAAAAKAARAPGTATPEAAGAPQQQTPPLTPMPQPLQQLAEQQRTPQLQQQQQQQQLPGSLLQFVAGVVGRINMTFTDIPYAALSEDDPIPDRPCVFYLSGLQPGYRMDDIWKLLQRQGLGSARITAVDSSSCLAEFRPEFVDAVAASIADANSGVIAMPWAEYALMRYRQQVPDALDAAAAADEPGARRGVKRQRLQEPAEKQQQQQQRQQNGKVKDEEEEQPQRSGCSIM

Nearest PDB structures (foldseek):
  2a1s-assembly1_A  TM=7.241E-01  e=8.589E-24  Homo sapiens
  2a1s-assembly2_B  TM=7.386E-01  e=3.481E-23  Homo sapiens
  2a1s-assembly1_D  TM=7.192E-01  e=2.829E-23  Homo sapiens
  2a1s-assembly2_C  TM=7.205E-01  e=1.968E-23  Homo sapiens
  2a1r-assembly1_B  TM=8.640E-01  e=2.685E-16  Homo sapiens

pLDDT: mean 75.47, std 26.39, range [14.47, 98.88]